Protein AF-A0A9P6VPG1-F1 (afdb_monomer)

Solvent-accessible surface area (backbone atoms only — not comparable to full-atom values): 54410 Å² total; per-residue (Å²): 140,71,101,68,90,83,79,82,86,85,83,84,84,83,91,78,95,65,91,72,73,73,77,74,87,52,68,69,62,53,46,75,64,47,73,60,58,62,69,52,45,74,48,81,33,80,66,54,29,90,25,98,78,44,24,18,42,63,64,66,58,82,74,49,37,55,42,87,52,74,67,57,54,49,52,43,53,61,50,40,71,69,43,84,55,35,38,61,26,37,32,48,60,25,24,61,50,35,36,40,33,69,17,37,79,38,74,44,76,36,82,76,78,77,72,79,60,75,80,53,93,62,62,88,70,70,91,53,55,24,31,28,46,36,32,44,46,77,46,79,33,28,30,41,48,38,41,33,46,42,46,54,77,49,35,77,47,24,66,78,34,70,66,52,32,32,45,54,48,0,32,50,49,41,50,24,53,49,36,57,76,45,69,54,40,36,27,26,29,53,56,80,92,66,74,54,78,68,65,84,77,87,71,62,73,52,53,37,68,78,79,56,72,80,52,36,51,40,69,56,34,33,45,41,30,62,24,26,56,45,39,46,50,42,48,42,27,73,48,51,71,54,66,82,68,74,36,76,57,38,51,50,19,51,52,44,51,52,52,51,49,57,56,37,44,58,28,38,37,40,88,89,79,65,44,80,44,84,68,73,56,32,36,35,41,80,69,92,53,77,45,66,33,38,52,78,92,10,60,40,59,73,36,44,61,92,45,54,48,41,49,18,58,24,42,73,71,70,33,40,45,77,33,29,34,32,35,33,34,40,42,42,35,20,41,31,33,38,47,44,19,54,54,29,43,78,70,67,40,52,70,62,16,54,53,31,38,56,51,17,48,39,24,47,52,17,41,62,71,63,28,47,43,82,40,96,90,56,42,49,22,62,33,39,19,23,26,69,82,76,57,70,38,71,48,50,49,39,40,74,63,18,69,73,38,34,42,79,69,58,66,45,61,69,82,34,66,43,52,48,29,27,46,52,33,44,77,28,66,93,46,4,88,29,27,32,77,42,90,58,36,66,28,25,14,35,80,84,88,30,91,54,32,17,16,51,59,26,32,52,42,50,31,72,63,52,91,48,66,68,59,33,50,52,33,51,52,53,45,56,70,52,21,68,54,14,40,59,45,58,24,31,27,14,72,39,53,89,45,67,43,56,61,50,40,34,52,58,28,53,67,53,69,45,56,56,46,69,59,58,33,65,66,38,57,46,49,52,50,43,61,70,41,42,56,64,63,24,34,77,43,71,68,26,58,80,79,36,49,66,62,31,53,50,50,41,51,50,50,55,51,50,53,47,50,38,19,44,72,53,73,40,77,87,30,43,33,48,48,62,48,40,70,67,49,50,59,75,61,43,40,97,87,57,41,57,53,61,36,52,40,60,40,53,49,53,30,41,66,70,64,46,30,40,50,44,65,60,62,68,73,48,88,67,40,93,83,44,94,82,70,81,76,89,62,78,51,73,66,54,36,48,46,46,51,37,38,78,71,74,74,56,91,77,93,51,92,55,75,75,41,46,26,34,36,45,70,44,48,54,47,38,52,49,43,49,54,58,74,54,61,82,70,76,54,76,67,74,32,44,28,28,50,68,57,46,46,68,78,50,26,46,57,77,26,93,88,44,65,57,33,79,66,40,48,55,54,48,51,50,41,36,34,65,62,65,60,44,34,27,73,81,84,56,42,38,32,57,51,56,95,90,58,74,87,68,85,50,77,64,54,49,52,52,17,52,51,53,50,51,51,51,53,51,55,53,49,44,55,54,37,51,55,47,32,52,53,24,50,51,50,18,51,57,21,51,76,69,69,33,61,70,57,18,53,54,26,40,51,55,23,51,50,38,49,55,50,36,51,54,50,51,54,51,43,54,53,51,51,52,49,50,51,53,56,67,65,38,87,50,75,68,50,34,52,52,49,50,59,55,42,51,54,52,59,48,62,77,41,77,90,60,85,83,80,95,50,76,73,56,54,56,53,52,50,56,57,49,64,71,58,73,53,59,67,57,51,67,72,70,53,94,71,85,79,92,64,65,64,65,63,44,50,54,53,49,51,53,53,55,50,51,53,50,53,51,52,55,51,49,54,49,52,54,49,53,52,50,54,52,52,55,53,52,55,52,48,54,54,52,53,54,50,52,52,53,52,50,58,56,53,72,73,67,76,86,86,90,81,90,82,84,83,91,86,70,72,76,66,55,57,59,56,53,54,59,53,56,59,58,64,67,72,72,70,84,79,82,85,78,90,78,91,132

pLDDT: mean 81.34, std 18.78, range [29.2, 98.94]

Mean predicted aligned error: 19.64 Å

InterPro domains:
  IPR005024 Snf7 family [PF03357] (753-907)
  IPR008313 Metal-independent alpha-mannosidase [PF06824] (85-508)
  IPR008313 Metal-independent alpha-mannosidase [PTHR31047] (26-508)
  IPR008313 Metal-independent alpha-mannosidase [SM01149] (85-513)
  IPR008928 Six-hairpin glycosidase superfamily [SSF48208] (55-511)
  IPR012341 Six-hairpin glycosidase-like superfamily [G3DSA:1.50.10.10] (69-520)

Foldseek 3Di:
DDDDPPPDPPDDDDDDDDPPDDPPPPLVVVCVVWDQLLVQLVDAADDFWPAPLRAGARFTDPSQFQADDPVQVVVLCVQLVPDPHRLLSLLLNRQQCQQRGAFQLDKDQQPDDDPVQPPPPDDPPQLGGIATGGPQGPDQKDFLLLVLLLLLSCLLVLQPTVRNVSRLLNHLSHLLNVLLQQVQAGIWFPDPSSVDDGDAPPWDKDKPPDHDVRTGRGRAGFLVSLLSSLVSVLSNCVNNVDPVSVDPSNVSSVVSNVVLQVLQLDFQADPPPRDGDQRNIFMATPDPDQFQAAPPRRRHDGADHDLLAGFHQHYLLNGGDNAGRFLLSLLSQLLSLQSVLVSVVVVVNNVSSVVSNVSSVSSLSSCVVFQWDQDPPLGTEGFRHGRNPNDTHFAWALGPPTLLCSVVSPSDPLPDSRSVSSLVLHCDVNRHVQQAAEDQATFGHDPSVDRFKHALSRLLSVLVSDPDPVSVVVSSVSQSSLCSNSHGFGIAGNHHSPDGHRSIRSSCSSSPVRSCCVCVPVVVVVVVVCVVCVLVLQDPCVVCVPVPVPVVVVSLVVVLVVVLVCLLACLQDDANFKDWPAVSVQVSVADPVNGGRLCVLVSVLVCVVVVQKAWLVLLVPDPAAPPDPPSDDDRDDPVLSVLVSCVVVVHDDDDRPRHGTMIGRVVLLVQLLVLVCVVCPPPPFQLSFKAWPVRVQVVCQQSSHPVGGGDPSSVVSSLCCCCRHVVQWADDPTMIGGDDDPRDNDDDPLSVVSNLLVVVLVVLVVVLVVLVVLLVVLVVQLLVCLVVVNNVSNLLSLQLSQVSVVVSVLSVVVSVLSVVLSVCCRPQPDPVSNVVSLVVSLVVLVVNVVVDDDDDDSVVSSVVSVVVVVVPCVSVVSVPDSDPPDDDSVVSVVVSVVSNVVVVVVVVVVVVVVVVVVVVVVVVVVVVVVVVVVVVVVVVVVVDDDDDDDDDDDDDPVVVVVVVVVVVVVVVVPDDDDDDDDDD

Radius of gyration: 40.83 Å; Cα contacts (8 Å, |Δi|>4): 1390; chains: 1; bounding box: 102×149×104 Å

Organism: NCBI:txid353542

Sequence (984 aa):
MRLYDLLLSLLWLGPWSTLASTPVDDARQYERACPDYKKYSTFRHQPLSEGPMALPFQRPSIYCRTFSSPLVEQVIEDITGRMENKDLARVFENAFPNTLDTTVRWHVDGTTKHTELKRSVSEAGKWDGAQSFVVTGDINAEWLRDSTNQLLQYQPLAKKDPKIFKLILGAINTQAEYVIESPYCNAFQPPPPSHLAATQNGQEDYVHPAYEPSFVFECKYELDSLAHFLALGNAFYNHTSSLDFLTTRWYKALDTVLQVLDQQSQSTFDAMTGKFQRNSYTFSRRTDQGTETLPLSGVGNPLNYGTGLIRSAFRPSDDSTILGFYIPANAMMAVELKRTAEVLRAAKNVVVAQTLEKRAQAITDGIWNYGVVEHKNYGKVFAYEVDGYGSQILMDDANVPSLLALPILGFVDKTHVVYQQTRKMLLEKSGNPYYLEGRAFHGIGGPHIGLEYAWPMSLLLQAMTSDDDSEIENCLSLVLASARLGLVHESINVNRINDYTRSWFAFRAAFLYILPRVYSSEASLQLTAYRARLPALYSDFVTLRTLNPDGYTANISTWVSGLSSALRSGVLPPNLLILALDESLFQALETKECGRPLSLGTVVSEALSKKKFIGLQEFRDAKESIYGSRWNIRVPSLGEVLSWGLKQLGLGFGGGKLEGKKVVVRANLEEAGKAFESRTKGQRSRTGRIWSLVAFREEFRDLLSPTNELSTVDFEILLRYLQRDRALISWDGETVKLRAKGEVDQITSEDTSIANLKTLISDLSIQTKVLEGRVDELNITARNAVERKNRVAALSALRSKKLAETTLGKRHATLAQLEEVFASIEQAADQVDLVKVMEGSASVLKGLNKEVGGVERVDDVVDGLREEMRKVNEVGDVIAEGGKEGVDEGEVDDELEALEKEERRKAEEVERKEREERESREAEETKKRLDELSEAERIAREKATPEPEKGTGTNAEEAAEKRVEESTMSMKRMSLEPPEKVFA

Secondary structure (DSSP, 8-state):
----SSSSSS-S--------------HHHHHTTPPPHHHHTTS-BSSPPSSTT-PPB-SPPGGG-S---HHHHHHHHHHHHH-S-HHHHHHHHHHTTHHHHHTEEEEEES-S--SGGGGS---TTTT-SEEEEE--BSSSSEEHHHHHHHHHTTGGGTTT-HHHHHHHHHHHHHHHHHHHH-TT-SEEPPPGGG-PPP------EEEES---TTTEEE----HHHHHHHHHHHHHHHHHH---TT--HHHHHHHHHHHHHHHHHT--SB-TTT-PBPPPS-EEEE--S-GGGS-HHHHT-S---SS------SB-TTSPBPSSSEEHHHHHHHHHHHHHHHHHHHHTT-HHHHHHHHHHHHHHHHHIIIIIEEEETTTEEEE-SEE-SSS-EE----SSSS-STTHHHHTSS-TT-HHHHHHHHHHTSTTT-TTEEE-SS-EEE-BTTTBTTEE-HHHHHHHHHT---HHHHHHHHHHHHHH-TTSS--SEEETTEEEEEE-S-BGGGGGTTTHHHHHTTSHHHHHHHHHHHHHHHHHS--TTHHHH-HHHHHHHHHHHHHHHHHHHHTT-SSS-SSEEEESHHHHHHH-BTTTBS-TTHHHHHHHHHHTTSEEEHHHHHH--S-TT-TT----PPPHHHHHHHHHHHTT---S--TTTTEEEEEHHHHHHHHHHHHHHTTT--SSGGGEEEHHHHHHHTTTTT-SSSPPPHHHHHHHHHHHHHTS--EEE-SSEEEEPPTT--S---HHHHHHHHHHHHHHHHHHHHHHHHHHHHHHHHHHHHHHHTT-HHHHHHHHHHHHHHHHHHHHHHHHHHHHHHHHHHHHH--SHHHHHHHHHHHHHHHHHTTTTS-----HHHHHHHHHHHHTTTTHHHHHHH----SS--HHHHHHHHHHHHHHHHHHHHHHHHHHHHHHHHHHHHHHHHHHHHHHHHHHHHHHT--PPP-------SSHHHHHHHHHHHHHHTT-PPPPPPP---

Nearest PDB structures (foldseek):
  2p0v-assembly1_B  TM=9.401E-01  e=1.965E-35  Bacteroides thetaiotaomicron VPI-5482
  3p2c-assembly1_B  TM=9.509E-01  e=6.689E-35  Bacteroides ovatus ATCC 8483
  3on6-assembly1_B  TM=9.450E-01  e=5.094E-35  Bacteroides ovatus ATCC 8483
  3qt9-assembly1_A  TM=9.411E-01  e=6.398E-31  Clostridium perfringens
  6rqk-assembly1_A  TM=9.561E-01  e=1.659E-30  Clostridium perfringens str. 13

Structure (mmCIF, N/CA/C/O backbone):
data_AF-A0A9P6VPG1-F1
#
_entry.id   AF-A0A9P6VPG1-F1
#
loop_
_atom_site.group_PDB
_atom_site.id
_atom_site.type_symbol
_atom_site.label_atom_id
_atom_site.label_alt_id
_atom_site.label_comp_id
_atom_site.label_asym_id
_atom_site.label_entity_id
_atom_site.label_seq_id
_atom_site.pdbx_PDB_ins_code
_atom_site.Cartn_x
_atom_site.Cartn_y
_atom_site.Cartn_z
_atom_site.occupancy
_atom_site.B_iso_or_equiv
_atom_site.auth_seq_id
_atom_site.auth_comp_id
_atom_site.auth_asym_id
_atom_site.auth_atom_id
_atom_site.pdbx_PDB_model_num
ATOM 1 N N . MET A 1 1 ? 64.962 3.089 -22.478 1.00 31.77 1 MET A N 1
ATOM 2 C CA . MET A 1 1 ? 65.256 4.350 -21.756 1.00 31.77 1 MET A CA 1
ATOM 3 C C . MET A 1 1 ? 64.468 5.437 -22.456 1.00 31.77 1 MET A C 1
ATOM 5 O O . MET A 1 1 ? 64.576 5.490 -23.664 1.00 31.77 1 MET A O 1
ATOM 9 N N . ARG A 1 2 ? 63.682 6.311 -21.845 1.00 31.77 2 ARG A N 1
ATOM 10 C CA . ARG A 1 2 ? 63.158 6.520 -20.487 1.00 31.77 2 ARG A CA 1
ATOM 11 C C . ARG A 1 2 ? 62.313 7.796 -20.671 1.00 31.77 2 ARG A C 1
ATOM 13 O O . ARG A 1 2 ? 62.837 8.737 -21.244 1.00 31.77 2 ARG A O 1
ATOM 20 N N . LEU A 1 3 ? 61.060 7.818 -20.217 1.00 31.89 3 LEU A N 1
ATOM 21 C CA . LEU A 1 3 ? 60.563 8.808 -19.246 1.00 31.89 3 LEU A CA 1
ATOM 22 C C . LEU A 1 3 ? 61.177 10.237 -19.302 1.00 31.89 3 LEU A C 1
ATOM 24 O O . LEU A 1 3 ? 61.668 10.713 -18.284 1.00 31.89 3 LEU A O 1
ATOM 28 N N . TYR A 1 4 ? 61.178 10.916 -20.458 1.00 29.67 4 TYR A N 1
ATOM 29 C CA . TYR A 1 4 ? 61.740 12.278 -20.566 1.00 29.67 4 TYR A CA 1
ATOM 30 C C . TYR A 1 4 ? 60.807 13.346 -21.157 1.00 29.67 4 TYR A C 1
ATOM 32 O O . TYR A 1 4 ? 61.058 14.521 -20.919 1.00 29.67 4 TYR A O 1
ATOM 40 N N . ASP A 1 5 ? 59.683 12.984 -21.788 1.00 33.28 5 ASP A N 1
ATOM 41 C CA . ASP A 1 5 ? 58.788 13.980 -22.415 1.00 33.28 5 ASP A CA 1
ATOM 42 C C . ASP A 1 5 ? 57.525 14.334 -21.604 1.00 33.28 5 ASP A C 1
ATOM 44 O O . ASP A 1 5 ? 56.676 15.078 -22.082 1.00 33.28 5 ASP A O 1
ATOM 48 N N . LEU A 1 6 ? 57.392 13.864 -20.354 1.00 30.89 6 LEU A N 1
ATOM 49 C CA . LEU A 1 6 ? 56.223 14.167 -19.501 1.00 30.89 6 LEU A CA 1
ATOM 50 C C . LEU A 1 6 ? 56.536 14.961 -18.219 1.00 30.89 6 LEU A C 1
ATOM 52 O O . LEU A 1 6 ? 55.655 15.158 -17.388 1.00 30.89 6 LEU A O 1
ATOM 56 N N . LEU A 1 7 ? 57.771 15.448 -18.051 1.00 29.66 7 LEU A N 1
ATOM 57 C CA . LEU A 1 7 ? 58.239 16.147 -16.840 1.00 29.66 7 LEU A CA 1
ATOM 58 C C . LEU A 1 7 ? 58.678 17.600 -17.106 1.00 29.66 7 LEU A C 1
ATOM 60 O O . LEU A 1 7 ? 59.651 18.078 -16.529 1.00 29.66 7 LEU A O 1
ATOM 64 N N . LEU A 1 8 ? 57.956 18.320 -17.970 1.00 29.70 8 LEU A N 1
ATOM 65 C CA . LEU A 1 8 ? 58.265 19.719 -18.317 1.00 29.70 8 LEU A CA 1
ATOM 66 C C . LEU A 1 8 ? 57.130 20.725 -18.052 1.00 29.70 8 LEU A C 1
ATOM 68 O O . LEU A 1 8 ? 57.274 21.898 -18.378 1.00 29.70 8 LEU A O 1
ATOM 72 N N . SER A 1 9 ? 56.046 20.320 -17.382 1.00 30.67 9 SER A N 1
ATOM 73 C CA . SER A 1 9 ? 54.942 21.219 -16.990 1.00 30.67 9 SER A CA 1
ATOM 74 C C . SER A 1 9 ? 54.823 21.482 -15.479 1.00 30.67 9 SER A C 1
ATOM 76 O O . SER A 1 9 ? 53.883 22.147 -15.056 1.00 30.67 9 SER A O 1
ATOM 78 N N . LEU A 1 10 ? 55.772 21.018 -14.654 1.00 29.20 10 LEU A N 1
ATOM 79 C CA . LEU A 1 10 ? 55.672 21.068 -13.182 1.00 29.20 10 LEU A CA 1
ATOM 80 C C . LEU A 1 10 ? 56.617 22.049 -12.466 1.00 29.20 10 LEU A C 1
ATOM 82 O O . LEU A 1 10 ? 56.803 21.935 -11.258 1.00 29.20 10 LEU A O 1
ATOM 86 N N . LEU A 1 11 ? 57.216 23.022 -13.155 1.00 29.73 11 LEU A N 1
ATOM 87 C CA . LEU A 1 11 ? 58.147 23.958 -12.509 1.00 29.73 11 LEU A CA 1
ATOM 88 C C . LEU A 1 11 ? 58.043 25.380 -13.059 1.00 29.73 11 LEU A C 1
ATOM 90 O O . LEU A 1 11 ? 58.981 25.858 -13.683 1.00 29.73 11 LEU A O 1
ATOM 94 N N . TRP A 1 12 ? 56.944 26.079 -12.773 1.00 29.39 12 TRP A N 1
ATOM 95 C CA . TRP A 1 12 ? 56.964 27.541 -12.674 1.00 29.39 12 TRP A CA 1
ATOM 96 C C . TRP A 1 12 ? 56.129 28.002 -11.473 1.00 29.39 12 TRP A C 1
ATOM 98 O O . TRP A 1 12 ? 54.934 27.740 -11.399 1.00 29.39 12 TRP A O 1
ATOM 108 N N . LEU A 1 13 ? 56.815 28.747 -10.597 1.00 29.83 13 LEU A N 1
ATOM 109 C CA . LEU A 1 13 ? 56.340 29.590 -9.490 1.00 29.83 13 LEU A CA 1
ATOM 110 C C . LEU A 1 13 ? 56.239 28.939 -8.099 1.00 29.83 13 LEU A C 1
ATOM 112 O O . LEU A 1 13 ? 55.223 28.398 -7.677 1.00 29.83 13 LEU A O 1
ATOM 116 N N . GLY A 1 14 ? 57.353 29.085 -7.372 1.00 30.19 14 GLY A N 1
ATOM 117 C CA . GLY A 1 14 ? 57.434 29.017 -5.916 1.00 30.19 14 GLY A CA 1
ATOM 118 C C . GLY A 1 14 ? 56.926 30.299 -5.216 1.00 30.19 14 GLY A C 1
ATOM 119 O O . GLY A 1 14 ? 56.105 31.026 -5.769 1.00 30.19 14 GLY A O 1
ATOM 120 N N . PRO A 1 15 ? 57.373 30.579 -3.979 1.00 38.47 15 PRO A N 1
ATOM 121 C CA . PRO A 1 15 ? 56.469 30.756 -2.848 1.00 38.47 15 PRO A CA 1
ATOM 122 C C . PRO A 1 15 ? 56.287 32.220 -2.435 1.00 38.47 15 PRO A C 1
ATOM 124 O O . PRO A 1 15 ? 57.266 32.943 -2.273 1.00 38.47 15 PRO A O 1
ATOM 127 N N . TRP A 1 16 ? 55.049 32.611 -2.122 1.00 30.23 16 TRP A N 1
ATOM 128 C CA . TRP A 1 16 ? 54.763 33.722 -1.215 1.00 30.23 16 TRP A CA 1
ATOM 129 C C . TRP A 1 16 ? 53.831 33.255 -0.104 1.00 30.23 16 TRP A C 1
ATOM 131 O O . TRP A 1 16 ? 52.661 32.939 -0.306 1.00 30.23 16 TRP A O 1
ATOM 141 N N . SER A 1 17 ? 54.404 33.230 1.094 1.00 36.56 17 SER A N 1
ATOM 142 C CA . SER A 1 17 ? 53.721 33.220 2.374 1.00 36.56 17 SER A CA 1
ATOM 143 C C . SER A 1 17 ? 52.762 34.408 2.459 1.00 36.56 17 SER A C 1
ATOM 145 O O . SER A 1 17 ? 53.172 35.536 2.730 1.00 36.56 17 SER A O 1
ATOM 147 N N . THR A 1 18 ? 51.480 34.141 2.261 1.00 31.64 18 THR A N 1
ATOM 148 C CA . THR A 1 18 ? 50.407 34.926 2.866 1.00 31.64 18 THR A CA 1
ATOM 149 C C . THR A 1 18 ? 49.774 34.038 3.924 1.00 31.64 18 THR A C 1
ATOM 151 O O . THR A 1 18 ? 49.606 32.837 3.709 1.00 31.64 18 THR A O 1
ATOM 154 N N . LEU A 1 19 ? 49.514 34.603 5.104 1.00 39.88 19 LEU A N 1
ATOM 155 C CA . LEU A 1 19 ? 48.727 33.956 6.145 1.00 39.88 19 LEU A CA 1
ATOM 156 C C . LEU A 1 19 ? 47.341 33.633 5.568 1.00 39.88 19 LEU A C 1
ATOM 158 O O . LEU A 1 19 ? 46.420 34.438 5.666 1.00 39.88 19 LEU A O 1
ATOM 162 N N . ALA A 1 20 ? 47.186 32.460 4.965 1.00 33.03 20 ALA A N 1
ATOM 163 C CA . ALA A 1 20 ? 45.887 31.840 4.828 1.00 33.03 20 ALA A CA 1
ATOM 164 C C . ALA A 1 20 ? 45.566 31.283 6.212 1.00 33.03 20 ALA A C 1
ATOM 166 O O . ALA A 1 20 ? 46.110 30.261 6.632 1.00 33.03 20 ALA A O 1
ATOM 167 N N . SER A 1 21 ? 44.744 32.022 6.954 1.00 31.88 21 SER A N 1
ATOM 168 C CA . SER A 1 21 ? 44.010 31.486 8.092 1.00 31.88 21 SER A CA 1
ATOM 169 C C . SER A 1 21 ? 43.520 30.088 7.725 1.00 31.88 21 SER A C 1
ATOM 171 O O . SER A 1 21 ? 42.807 29.936 6.731 1.00 31.88 21 SER A O 1
ATOM 173 N N . THR A 1 22 ? 43.903 29.078 8.504 1.00 33.38 22 THR A N 1
ATOM 174 C CA . THR A 1 22 ? 43.200 27.793 8.505 1.00 33.38 22 THR A CA 1
ATOM 175 C C . THR A 1 22 ? 41.707 28.104 8.531 1.00 33.38 22 THR A C 1
ATOM 177 O O . THR A 1 22 ? 41.314 28.886 9.408 1.00 33.38 22 THR A O 1
ATOM 180 N N . PRO A 1 23 ? 40.882 27.594 7.594 1.00 39.28 23 PRO A N 1
ATOM 181 C CA . PRO A 1 23 ? 39.452 27.766 7.727 1.00 39.28 23 PRO A CA 1
ATOM 182 C C . PRO A 1 23 ? 39.107 27.132 9.064 1.00 39.28 23 PRO A C 1
ATOM 184 O O . PRO A 1 23 ? 39.347 25.946 9.287 1.00 39.28 23 PRO A O 1
ATOM 187 N N . VAL A 1 24 ? 38.667 27.970 9.994 1.00 39.78 24 VAL A N 1
ATOM 188 C CA . VAL A 1 24 ? 38.000 27.509 11.195 1.00 39.78 24 VAL A CA 1
ATOM 189 C C . VAL A 1 24 ? 36.863 26.637 10.681 1.00 39.78 24 VAL A C 1
ATOM 191 O O . VAL A 1 24 ? 36.048 27.105 9.887 1.00 39.78 24 VAL A O 1
ATOM 194 N N . ASP A 1 25 ? 36.898 25.362 11.050 1.00 49.59 25 ASP A N 1
ATOM 195 C CA . ASP A 1 25 ? 35.888 24.352 10.759 1.00 49.59 25 ASP A CA 1
ATOM 196 C C . ASP A 1 25 ? 34.599 24.743 11.496 1.00 49.59 25 ASP A C 1
ATOM 198 O O . ASP A 1 25 ? 34.271 24.244 12.570 1.00 49.59 25 ASP A O 1
ATOM 202 N N . ASP A 1 26 ? 33.935 25.783 10.996 1.00 52.12 26 ASP A N 1
ATOM 203 C CA . ASP A 1 26 ? 32.697 26.283 11.558 1.00 52.12 26 ASP A CA 1
ATOM 204 C C . ASP A 1 26 ? 31.573 25.507 10.880 1.00 52.12 26 ASP A C 1
ATOM 206 O O . ASP A 1 26 ? 31.095 25.878 9.808 1.00 52.12 26 ASP A O 1
ATOM 210 N N . ALA A 1 27 ? 31.153 24.398 11.495 1.00 54.53 27 ALA A N 1
ATOM 211 C CA . ALA A 1 27 ? 30.011 23.593 11.052 1.00 54.53 27 ALA A CA 1
ATOM 212 C C . ALA A 1 27 ? 28.769 24.458 10.723 1.00 54.53 27 ALA A C 1
ATOM 214 O O . ALA A 1 27 ? 27.985 24.119 9.838 1.00 54.53 27 ALA A O 1
ATOM 215 N N . ARG A 1 28 ? 28.647 25.638 11.354 1.00 56.53 28 ARG A N 1
ATOM 216 C CA . ARG A 1 28 ? 27.597 26.636 11.096 1.00 56.53 28 ARG A CA 1
ATOM 217 C C . ARG A 1 28 ? 27.672 27.305 9.718 1.00 56.53 28 ARG A C 1
ATOM 219 O O . ARG A 1 28 ? 26.643 27.767 9.228 1.00 56.53 28 ARG A O 1
ATOM 226 N N . GLN A 1 29 ? 28.847 27.405 9.088 1.00 57.69 29 GLN A N 1
ATOM 227 C CA . GLN A 1 29 ? 28.956 27.906 7.710 1.00 57.69 29 GLN A CA 1
ATOM 228 C C . GLN A 1 29 ? 28.399 26.896 6.703 1.00 57.69 29 GLN A C 1
ATOM 230 O O . GLN A 1 29 ? 27.713 27.302 5.766 1.00 57.69 29 GLN A O 1
ATOM 235 N N . TYR A 1 30 ? 28.638 25.599 6.918 1.00 62.50 30 TYR A N 1
ATOM 236 C CA . TYR A 1 30 ? 28.112 24.537 6.056 1.00 62.50 30 TYR A CA 1
ATOM 237 C C . TYR A 1 30 ? 26.599 24.356 6.214 1.00 62.50 30 TYR A C 1
ATOM 239 O O . TYR A 1 30 ? 25.911 24.184 5.213 1.00 62.50 30 TYR A O 1
ATOM 247 N N . GLU A 1 31 ? 26.066 24.497 7.431 1.00 60.53 31 GLU A N 1
ATOM 248 C CA . GLU A 1 31 ? 24.622 24.428 7.703 1.00 60.53 31 GLU A CA 1
ATOM 249 C C . GLU A 1 31 ? 23.830 25.507 6.934 1.00 60.53 31 GLU A C 1
ATOM 251 O O . GLU A 1 31 ? 22.770 25.238 6.373 1.00 60.53 31 GLU A O 1
ATOM 256 N N . ARG A 1 32 ? 24.387 26.721 6.802 1.00 66.88 32 ARG A N 1
ATOM 257 C CA . ARG A 1 32 ? 23.793 27.810 5.997 1.00 66.88 32 ARG A CA 1
ATOM 258 C C . ARG A 1 32 ? 23.869 27.580 4.486 1.00 66.88 32 ARG A C 1
ATOM 260 O O . ARG A 1 32 ? 23.161 28.253 3.742 1.00 66.88 32 ARG A O 1
ATOM 267 N N . ALA A 1 33 ? 24.738 26.677 4.039 1.00 78.44 33 ALA A N 1
ATOM 268 C CA . ALA A 1 33 ? 24.918 26.322 2.634 1.00 78.44 33 ALA A CA 1
ATOM 269 C C . ALA A 1 33 ? 24.117 25.070 2.231 1.00 78.44 33 ALA A C 1
ATOM 271 O O . ALA A 1 33 ? 24.178 24.656 1.071 1.00 78.44 33 ALA A O 1
ATOM 272 N N . CYS A 1 34 ? 23.371 24.464 3.162 1.00 85.25 34 CYS A N 1
ATOM 273 C CA . CYS A 1 34 ? 22.560 23.290 2.879 1.00 85.25 34 CYS A CA 1
ATOM 274 C C . CYS A 1 34 ? 21.429 23.623 1.896 1.00 85.25 34 CYS A C 1
ATOM 276 O O . CYS A 1 34 ? 20.660 24.557 2.135 1.00 85.25 34 CYS A O 1
ATOM 278 N N . PRO A 1 35 ? 21.313 22.884 0.777 1.00 85.00 35 PRO A N 1
ATOM 279 C CA . PRO A 1 35 ? 20.260 23.130 -0.192 1.00 85.00 35 PRO A CA 1
ATOM 280 C C . PRO A 1 35 ? 18.896 22.763 0.394 1.00 85.00 35 PRO A C 1
ATOM 282 O O . PRO A 1 35 ? 18.768 21.818 1.173 1.00 85.00 35 PRO A O 1
ATOM 285 N N . ASP A 1 36 ? 17.862 23.477 -0.045 1.00 86.56 36 ASP A N 1
ATOM 286 C CA . ASP A 1 36 ? 16.483 23.063 0.194 1.00 86.56 36 ASP A CA 1
ATOM 287 C C . ASP A 1 36 ? 16.254 21.658 -0.385 1.00 86.56 36 ASP A C 1
ATOM 289 O O . ASP A 1 36 ? 16.466 21.426 -1.580 1.00 86.56 36 ASP A O 1
ATOM 293 N N . TYR A 1 37 ? 15.847 20.712 0.466 1.00 88.81 37 TYR A N 1
ATOM 294 C CA . TYR A 1 37 ? 15.795 19.307 0.069 1.00 88.81 37 TYR A CA 1
ATOM 295 C C . TYR A 1 37 ? 14.664 19.013 -0.925 1.00 88.81 37 TYR A C 1
ATOM 297 O O . TYR A 1 37 ? 14.821 18.154 -1.795 1.00 88.81 37 TYR A O 1
ATOM 305 N N . LYS A 1 38 ? 13.564 19.781 -0.883 1.00 86.06 38 LYS A N 1
ATOM 306 C CA . LYS A 1 38 ? 12.488 19.683 -1.879 1.00 86.06 38 LYS A CA 1
ATOM 307 C C . LYS A 1 38 ? 13.056 19.908 -3.274 1.00 86.06 38 LYS A C 1
ATOM 309 O O . LYS A 1 38 ? 12.887 19.053 -4.139 1.00 86.06 38 LYS A O 1
ATOM 314 N N . LYS A 1 39 ? 13.820 20.984 -3.468 1.00 87.75 39 LYS A N 1
ATOM 315 C CA . LYS A 1 39 ? 14.537 21.231 -4.723 1.00 87.75 39 LYS A CA 1
ATOM 316 C C . LYS A 1 39 ? 15.672 20.232 -4.963 1.00 87.75 39 LYS A C 1
ATOM 318 O O . LYS A 1 39 ? 15.873 19.823 -6.096 1.00 87.75 39 LYS A O 1
ATOM 323 N N . TYR A 1 40 ? 16.423 19.830 -3.939 1.00 89.50 40 TYR A N 1
ATOM 324 C CA . TYR A 1 40 ? 17.529 18.873 -4.089 1.00 89.50 40 TYR A CA 1
ATOM 325 C C . TYR A 1 40 ? 17.058 17.531 -4.672 1.00 89.50 40 TYR A C 1
ATOM 327 O O . TYR A 1 40 ? 17.666 17.031 -5.618 1.00 89.50 40 TYR A O 1
ATOM 335 N N . SER A 1 41 ? 15.943 17.001 -4.160 1.00 89.81 41 SER A N 1
ATOM 336 C CA . SER A 1 41 ? 15.379 15.695 -4.531 1.00 89.81 41 SER A CA 1
ATOM 337 C C . SER A 1 41 ? 14.932 15.582 -5.994 1.00 89.81 41 SER A C 1
ATOM 339 O O . SER A 1 41 ? 14.762 14.474 -6.497 1.00 89.81 41 SER A O 1
ATOM 341 N N . THR A 1 42 ? 14.748 16.702 -6.706 1.00 88.94 42 THR A N 1
ATOM 342 C CA . THR A 1 42 ? 14.318 16.701 -8.116 1.00 88.94 42 THR A CA 1
ATOM 343 C C . THR A 1 42 ? 15.472 16.534 -9.106 1.00 88.94 42 THR A C 1
ATOM 345 O O . THR A 1 42 ? 15.237 16.460 -10.310 1.00 88.94 42 THR A O 1
ATOM 348 N N . PHE A 1 43 ? 16.723 16.511 -8.636 1.00 89.44 43 PHE A N 1
ATOM 349 C CA . PHE A 1 43 ? 17.913 16.398 -9.484 1.00 89.44 43 PHE A CA 1
ATOM 350 C C . PHE A 1 43 ? 18.646 15.076 -9.259 1.00 89.44 43 PHE A C 1
ATOM 352 O O . PHE A 1 43 ? 18.529 14.449 -8.211 1.00 89.44 43 PHE A O 1
ATOM 359 N N . ARG A 1 44 ? 19.425 14.648 -10.258 1.00 93.31 44 ARG A N 1
ATOM 360 C CA . ARG A 1 44 ? 20.319 13.488 -10.146 1.00 93.31 44 ARG A CA 1
ATOM 361 C C . ARG A 1 44 ? 21.664 13.935 -9.576 1.00 93.31 44 ARG A C 1
ATOM 363 O O . ARG A 1 44 ? 22.306 14.796 -10.176 1.00 93.31 44 ARG A O 1
ATOM 370 N N . HIS A 1 45 ? 22.120 13.304 -8.496 1.00 92.81 45 HIS A N 1
ATOM 371 C CA . HIS A 1 45 ? 23.429 13.570 -7.891 1.00 92.81 45 HIS A CA 1
ATOM 372 C C . HIS A 1 45 ? 24.357 12.358 -7.974 1.00 92.81 45 HIS A C 1
ATOM 374 O O . HIS A 1 45 ? 23.920 11.206 -7.991 1.00 92.81 45 HIS A O 1
ATOM 380 N N . GLN A 1 46 ? 25.656 12.642 -8.041 1.00 92.50 46 GLN A N 1
ATOM 381 C CA . GLN A 1 46 ? 26.718 11.641 -7.966 1.00 92.50 46 GLN A CA 1
ATOM 382 C C . GLN A 1 46 ? 27.007 11.270 -6.497 1.00 92.50 46 GLN A C 1
ATOM 384 O O . GLN A 1 46 ? 26.799 12.109 -5.618 1.00 92.50 46 GLN A O 1
ATOM 389 N N . PRO A 1 47 ? 27.549 10.069 -6.225 1.00 94.75 47 PRO A N 1
ATOM 390 C CA . PRO A 1 47 ? 27.833 8.997 -7.183 1.00 94.75 47 PRO A CA 1
ATOM 391 C C . PRO A 1 47 ? 26.562 8.253 -7.623 1.00 94.75 47 PRO A C 1
ATOM 393 O O . PRO A 1 47 ? 25.670 8.003 -6.815 1.00 94.75 47 PRO A O 1
ATOM 396 N N . LEU A 1 48 ? 26.482 7.860 -8.897 1.00 95.38 48 LEU A N 1
ATOM 397 C CA . LEU A 1 48 ? 25.420 6.953 -9.357 1.00 95.38 48 LEU A CA 1
ATOM 398 C C . LEU A 1 48 ? 25.626 5.539 -8.781 1.00 95.38 48 LEU A C 1
ATOM 400 O O . LEU A 1 48 ? 26.718 5.187 -8.333 1.00 95.38 48 LEU A O 1
ATOM 404 N N . SER A 1 49 ? 24.573 4.725 -8.726 1.00 95.00 49 SER A N 1
ATOM 405 C CA . SER A 1 49 ? 24.698 3.286 -8.461 1.00 95.00 49 SER A CA 1
ATOM 406 C C . SER A 1 49 ? 25.427 2.568 -9.600 1.00 95.00 49 SER A C 1
ATOM 408 O O . SER A 1 49 ? 25.426 3.014 -10.746 1.00 95.00 49 SER A O 1
ATOM 410 N N . GLU A 1 50 ? 26.016 1.417 -9.282 1.00 93.12 50 GLU A N 1
ATOM 411 C CA . GLU A 1 50 ? 26.712 0.549 -10.246 1.00 93.12 50 GLU A CA 1
ATOM 412 C C . GLU A 1 50 ? 25.763 -0.412 -10.990 1.00 93.12 50 GLU A C 1
ATOM 414 O O . GLU A 1 50 ? 26.211 -1.295 -11.719 1.00 93.12 50 GLU A O 1
ATOM 419 N N . GLY A 1 51 ? 24.449 -0.277 -10.786 1.00 90.50 51 GLY A N 1
ATOM 420 C CA . GLY A 1 51 ? 23.438 -1.068 -11.482 1.00 90.50 51 GLY A CA 1
ATOM 421 C C . GLY A 1 51 ? 23.076 -0.496 -12.861 1.00 90.50 51 GLY A C 1
ATOM 422 O O . GLY A 1 51 ? 23.456 0.630 -13.193 1.00 90.50 51 GLY A O 1
ATOM 423 N N . PRO A 1 52 ? 22.338 -1.260 -13.688 1.00 92.31 52 PRO A N 1
ATOM 424 C CA . PRO A 1 52 ? 21.980 -0.863 -15.052 1.00 92.31 52 PRO A CA 1
ATOM 425 C C . PRO A 1 52 ? 21.167 0.438 -15.144 1.00 92.31 52 PRO A C 1
ATOM 427 O O . PRO A 1 52 ? 21.215 1.109 -16.174 1.00 92.31 52 PRO A O 1
ATOM 430 N N . MET A 1 53 ? 20.426 0.817 -14.098 1.00 91.50 53 MET A N 1
ATOM 431 C CA . MET A 1 53 ? 19.649 2.061 -14.073 1.00 91.50 53 MET A CA 1
ATOM 432 C C . MET A 1 53 ? 20.483 3.288 -13.681 1.00 91.50 53 MET A C 1
ATOM 434 O O . MET A 1 53 ? 20.048 4.417 -13.933 1.00 91.50 53 MET A O 1
ATOM 438 N N . ALA A 1 54 ? 21.664 3.088 -13.082 1.00 94.75 54 ALA A N 1
ATOM 439 C CA . ALA A 1 54 ? 22.549 4.147 -12.600 1.00 94.75 54 ALA A CA 1
ATOM 440 C C . ALA A 1 54 ? 21.786 5.213 -11.783 1.00 94.75 54 ALA A C 1
ATOM 442 O O . ALA A 1 54 ? 21.816 6.416 -12.079 1.00 94.75 54 ALA A O 1
ATOM 443 N N . LEU A 1 55 ? 21.027 4.760 -10.785 1.00 94.00 55 LEU A N 1
ATOM 444 C CA . LEU A 1 55 ? 20.225 5.603 -9.907 1.00 94.00 55 LEU A CA 1
ATOM 445 C C . LEU A 1 55 ? 21.102 6.594 -9.124 1.00 94.00 55 LEU A C 1
ATOM 447 O O . LEU A 1 55 ? 22.181 6.231 -8.649 1.00 94.00 55 LEU A O 1
ATOM 451 N N . PRO A 1 56 ? 20.662 7.854 -8.987 1.00 95.31 56 PRO A N 1
ATOM 452 C CA . PRO A 1 56 ? 21.434 8.878 -8.297 1.00 95.31 56 PRO A CA 1
ATOM 453 C C . PRO A 1 56 ? 21.473 8.668 -6.782 1.00 95.31 56 PRO A C 1
ATOM 455 O O . PRO A 1 56 ? 20.571 8.075 -6.183 1.00 95.31 56 PRO A O 1
ATOM 458 N N . PHE A 1 57 ? 22.505 9.225 -6.158 1.00 94.88 57 PHE A N 1
ATOM 459 C CA . PHE A 1 57 ? 22.548 9.409 -4.713 1.00 94.88 57 PHE A CA 1
ATOM 460 C C . PHE A 1 57 ? 21.613 10.549 -4.305 1.00 94.88 57 PHE A C 1
ATOM 462 O O . PHE A 1 57 ? 21.570 11.575 -4.979 1.00 94.88 57 PHE A O 1
ATOM 469 N N . GLN A 1 58 ? 20.848 10.374 -3.228 1.00 93.69 58 GLN A N 1
ATOM 470 C CA . GLN A 1 58 ? 19.854 11.364 -2.788 1.00 93.69 58 GLN A CA 1
ATOM 471 C C . GLN A 1 58 ? 19.954 11.727 -1.313 1.00 93.69 58 GLN A C 1
ATOM 473 O O . GLN A 1 58 ? 19.155 12.525 -0.825 1.00 93.69 58 GLN A O 1
ATOM 478 N N . ARG A 1 59 ? 20.923 11.192 -0.572 1.00 93.75 59 ARG A N 1
ATOM 479 C CA . ARG A 1 59 ? 21.111 11.628 0.812 1.00 93.75 59 ARG A CA 1
ATOM 480 C C . ARG A 1 59 ? 21.783 13.006 0.833 1.00 93.75 59 ARG A C 1
ATOM 482 O O . ARG A 1 59 ? 22.722 13.228 0.064 1.00 93.75 59 ARG A O 1
ATOM 489 N N . PRO A 1 60 ? 21.368 13.923 1.723 1.00 92.44 60 PRO A N 1
ATOM 490 C CA . PRO A 1 60 ? 22.103 15.157 1.952 1.00 92.44 60 PRO A CA 1
ATOM 491 C C . PRO A 1 60 ? 23.560 14.882 2.343 1.00 92.44 60 PRO A C 1
ATOM 493 O O . PRO A 1 60 ? 23.898 13.828 2.902 1.00 92.44 60 PRO A O 1
ATOM 496 N N . SER A 1 61 ? 24.413 15.887 2.120 1.00 90.81 61 SER A N 1
ATOM 497 C CA . SER A 1 61 ? 25.745 15.930 2.729 1.00 90.81 61 SER A CA 1
ATOM 498 C C . SER A 1 61 ? 25.645 15.662 4.230 1.00 90.81 61 SER A C 1
ATOM 500 O O . SER A 1 61 ? 24.677 16.076 4.865 1.00 90.81 61 SER A O 1
ATOM 502 N N . ILE A 1 62 ? 26.656 15.012 4.809 1.00 90.44 62 ILE A N 1
ATOM 503 C CA . ILE A 1 62 ? 26.683 14.666 6.238 1.00 90.44 62 ILE A CA 1
ATOM 504 C C . ILE A 1 62 ? 26.437 15.878 7.153 1.00 90.44 62 ILE A C 1
ATOM 506 O O . ILE A 1 62 ? 25.835 15.723 8.208 1.00 90.44 62 ILE A O 1
ATOM 510 N N . TYR A 1 63 ? 26.835 17.080 6.721 1.00 89.12 63 TYR A N 1
ATOM 511 C CA . TYR A 1 63 ? 26.649 18.338 7.456 1.00 89.12 63 TYR A CA 1
ATOM 512 C C . TYR A 1 63 ? 25.229 18.918 7.356 1.00 89.12 63 TYR A C 1
ATOM 514 O O . TYR A 1 63 ? 24.898 19.841 8.089 1.00 89.12 63 TYR A O 1
ATOM 522 N N . CYS A 1 64 ? 24.406 18.394 6.446 1.00 90.75 64 CYS A N 1
ATOM 523 C CA . CYS A 1 64 ? 23.030 18.828 6.198 1.00 90.75 64 CYS A CA 1
ATOM 524 C C . CYS A 1 64 ? 21.984 17.827 6.697 1.00 90.75 64 CYS A C 1
ATOM 526 O O . CYS A 1 64 ? 20.790 18.059 6.513 1.00 90.75 64 CYS A O 1
ATOM 528 N N . ARG A 1 65 ? 22.415 16.705 7.287 1.00 92.69 65 ARG A N 1
ATOM 529 C CA . ARG A 1 65 ? 21.512 15.700 7.853 1.00 92.69 65 ARG A CA 1
ATOM 530 C C . ARG A 1 65 ? 20.942 16.218 9.167 1.00 92.69 65 ARG A C 1
ATOM 532 O O . ARG A 1 65 ? 21.698 16.595 10.059 1.00 92.69 65 ARG A O 1
ATOM 539 N N . THR A 1 66 ? 19.620 16.212 9.297 1.00 92.06 66 THR A N 1
ATOM 540 C CA . THR A 1 66 ? 18.937 16.785 10.467 1.00 92.06 66 THR A CA 1
ATOM 541 C C . THR A 1 66 ? 19.047 15.927 11.730 1.00 92.06 66 THR A C 1
ATOM 543 O O . THR A 1 66 ? 18.977 16.435 12.847 1.00 92.06 66 THR A O 1
ATOM 546 N N . PHE A 1 67 ? 19.269 14.624 11.570 1.00 94.81 67 PHE A N 1
ATOM 547 C CA . PHE A 1 67 ? 19.500 13.675 12.647 1.00 94.81 67 PHE A CA 1
ATOM 548 C C . PHE A 1 67 ? 20.404 12.545 12.145 1.00 94.81 67 PHE A C 1
ATOM 550 O O . PHE A 1 67 ? 20.279 12.093 11.012 1.00 94.81 67 PHE A O 1
ATOM 557 N N . SER A 1 68 ? 21.309 12.051 12.993 1.00 91.69 68 SER A N 1
ATOM 558 C CA . SER A 1 68 ? 22.249 10.984 12.623 1.00 91.69 68 SER A CA 1
ATOM 559 C C . SER A 1 68 ? 22.344 9.913 13.707 1.00 91.69 68 SER A C 1
ATOM 561 O O . SER A 1 68 ? 22.501 10.238 14.891 1.00 91.69 68 SER A O 1
ATOM 563 N N . SER A 1 69 ? 22.351 8.648 13.292 1.00 93.19 69 SER A N 1
ATOM 564 C CA . SER A 1 69 ? 22.562 7.483 14.153 1.00 93.19 69 SER A CA 1
ATOM 565 C C . SER A 1 69 ? 23.674 6.604 13.564 1.00 93.19 69 SER A C 1
ATOM 567 O O . SER A 1 69 ? 23.535 6.142 12.433 1.00 93.19 69 SER A O 1
ATOM 569 N N . PRO A 1 70 ? 24.759 6.323 14.315 1.00 91.69 70 PRO A N 1
ATOM 570 C CA . PRO A 1 70 ? 25.796 5.395 13.860 1.00 91.69 70 PRO A CA 1
ATOM 571 C C . PRO A 1 70 ? 25.256 3.990 13.575 1.00 91.69 70 PRO A C 1
ATOM 573 O O . PRO A 1 70 ? 25.716 3.330 12.650 1.00 91.69 70 PRO A O 1
ATOM 576 N N . LEU A 1 71 ? 24.259 3.538 14.346 1.00 89.06 71 LEU A N 1
ATOM 577 C CA . LEU A 1 71 ? 23.646 2.229 14.138 1.00 89.06 71 LEU A CA 1
ATOM 578 C C . LEU A 1 71 ? 22.830 2.188 12.840 1.00 89.06 71 LEU A C 1
ATOM 580 O O . LEU A 1 71 ? 22.822 1.165 12.165 1.00 89.06 71 LEU A O 1
ATOM 584 N N . VAL A 1 72 ? 22.175 3.291 12.467 1.00 89.94 72 VAL A N 1
ATOM 585 C CA . VAL A 1 72 ? 21.482 3.400 11.175 1.00 89.94 72 VAL A CA 1
ATOM 586 C C . VAL A 1 72 ? 22.473 3.325 10.014 1.00 89.94 72 VAL A C 1
ATOM 588 O O . VAL A 1 72 ? 22.222 2.569 9.082 1.00 89.94 72 VAL A O 1
ATOM 591 N N . GLU A 1 73 ? 23.616 4.019 10.082 1.00 92.56 73 GLU A N 1
ATOM 592 C CA . GLU A 1 73 ? 24.659 3.905 9.045 1.00 92.56 73 GLU A CA 1
ATOM 593 C C . GLU A 1 73 ? 25.192 2.468 8.935 1.00 92.56 73 GLU A C 1
ATOM 595 O O . GLU A 1 73 ? 25.298 1.937 7.833 1.00 92.56 73 GLU A O 1
ATOM 600 N N . GLN A 1 74 ? 25.419 1.792 10.067 1.00 89.12 74 GLN A N 1
ATOM 601 C CA . GLN A 1 74 ? 25.837 0.388 10.070 1.00 89.12 74 GLN A CA 1
ATOM 602 C C . GLN A 1 74 ? 24.791 -0.529 9.416 1.00 89.12 74 GLN A C 1
ATOM 604 O O . GLN A 1 74 ? 25.136 -1.407 8.631 1.00 89.12 74 GLN A O 1
ATOM 609 N N . VAL A 1 75 ? 23.502 -0.325 9.706 1.00 86.88 75 VAL A N 1
ATOM 610 C CA . VAL A 1 75 ? 22.412 -1.094 9.081 1.00 86.88 75 VAL A CA 1
ATOM 611 C C . VAL A 1 75 ? 22.376 -0.870 7.567 1.00 86.88 75 VAL A C 1
ATOM 613 O O . VAL A 1 75 ? 22.130 -1.818 6.817 1.00 86.88 75 VAL A O 1
ATOM 616 N N . ILE A 1 76 ? 22.639 0.359 7.113 1.00 87.94 76 ILE A N 1
ATOM 617 C CA . ILE A 1 76 ? 22.732 0.688 5.687 1.00 87.94 76 ILE A CA 1
ATOM 618 C C . ILE A 1 76 ? 23.877 -0.081 5.038 1.00 87.94 76 ILE A C 1
ATOM 620 O O . ILE A 1 76 ? 23.641 -0.777 4.051 1.00 87.94 76 ILE A O 1
ATOM 624 N N . GLU A 1 77 ? 25.081 -0.009 5.600 1.00 88.94 77 GLU A N 1
ATOM 625 C CA . GLU A 1 77 ? 26.253 -0.735 5.098 1.00 88.94 77 GLU A CA 1
ATOM 626 C C . GLU A 1 77 ? 26.004 -2.254 5.061 1.00 88.94 77 GLU A C 1
ATOM 628 O O . GLU A 1 77 ? 26.214 -2.897 4.028 1.00 88.94 77 GLU A O 1
ATOM 633 N N . ASP A 1 78 ? 25.461 -2.823 6.141 1.00 83.56 78 ASP A N 1
ATOM 634 C CA . ASP A 1 78 ? 25.202 -4.260 6.269 1.00 83.56 78 ASP A CA 1
ATOM 635 C C . ASP A 1 78 ? 24.161 -4.771 5.261 1.00 83.56 78 ASP A C 1
ATOM 637 O O . ASP A 1 78 ? 24.262 -5.899 4.767 1.00 83.56 78 ASP A O 1
ATOM 641 N N . ILE A 1 79 ? 23.101 -4.004 4.987 1.00 81.75 79 ILE A N 1
ATOM 642 C CA . ILE A 1 79 ? 22.038 -4.432 4.067 1.00 81.75 79 ILE A CA 1
ATOM 643 C C . ILE A 1 79 ? 22.444 -4.188 2.616 1.00 81.75 79 ILE A C 1
ATOM 645 O O . ILE A 1 79 ? 22.380 -5.115 1.806 1.00 81.75 79 ILE A O 1
ATOM 649 N N . THR A 1 80 ? 22.911 -2.986 2.285 1.00 85.12 80 THR A N 1
ATOM 650 C CA . THR A 1 80 ? 23.311 -2.644 0.910 1.00 85.12 80 THR A CA 1
ATOM 651 C C . THR A 1 80 ? 24.511 -3.471 0.441 1.00 85.12 80 THR A C 1
ATOM 653 O O . THR A 1 80 ? 24.555 -3.887 -0.719 1.00 85.12 80 THR A O 1
ATOM 656 N N . GLY A 1 81 ? 25.430 -3.823 1.349 1.00 84.00 81 GLY A N 1
ATOM 657 C CA . GLY A 1 81 ? 26.554 -4.718 1.069 1.00 84.00 81 GLY A CA 1
ATOM 658 C C . GLY A 1 81 ? 26.138 -6.144 0.687 1.00 84.00 81 GLY A C 1
ATOM 659 O O . GLY A 1 81 ? 26.837 -6.796 -0.088 1.00 84.00 81 GLY A O 1
ATOM 660 N N . ARG A 1 82 ? 24.982 -6.623 1.173 1.00 83.12 82 ARG A N 1
ATOM 661 C CA . ARG A 1 82 ? 24.431 -7.959 0.867 1.00 83.12 82 ARG A CA 1
ATOM 662 C C . ARG A 1 82 ? 23.538 -7.995 -0.374 1.00 83.12 82 ARG A C 1
ATOM 664 O O . ARG A 1 82 ? 23.243 -9.081 -0.867 1.00 83.12 82 ARG A O 1
ATOM 671 N N . MET A 1 83 ? 23.097 -6.844 -0.874 1.00 80.69 83 MET A N 1
ATOM 672 C CA . MET A 1 83 ? 22.223 -6.765 -2.043 1.00 80.69 83 MET A CA 1
ATOM 673 C C . MET A 1 83 ? 23.013 -6.945 -3.344 1.00 80.69 83 MET A C 1
ATOM 675 O O . MET A 1 83 ? 23.961 -6.205 -3.634 1.00 80.69 83 MET A O 1
ATOM 679 N N . GLU A 1 84 ? 22.594 -7.923 -4.149 1.00 85.00 84 GLU A N 1
ATOM 680 C CA . GLU A 1 84 ? 23.148 -8.160 -5.488 1.00 85.00 84 GLU A CA 1
ATOM 681 C C . GLU A 1 84 ? 22.691 -7.075 -6.473 1.00 85.00 84 GLU A C 1
ATOM 683 O O . GLU A 1 84 ? 23.510 -6.525 -7.209 1.00 85.00 84 GLU A O 1
ATOM 688 N N . ASN A 1 85 ? 21.411 -6.686 -6.428 1.00 84.00 85 ASN A N 1
ATOM 689 C CA . ASN A 1 85 ? 20.891 -5.580 -7.228 1.00 84.00 85 ASN A CA 1
ATOM 690 C C . ASN A 1 85 ? 21.350 -4.230 -6.648 1.00 84.00 85 ASN A C 1
ATOM 692 O O . ASN A 1 85 ? 20.823 -3.751 -5.641 1.00 84.00 85 ASN A O 1
ATOM 696 N N . LYS A 1 86 ? 22.330 -3.606 -7.310 1.00 91.69 86 LYS A N 1
ATOM 697 C CA . LYS A 1 86 ? 22.937 -2.338 -6.877 1.00 91.69 86 LYS A CA 1
ATOM 698 C C . LYS A 1 86 ? 22.033 -1.117 -7.043 1.00 91.69 86 LYS A C 1
ATOM 700 O O . LYS A 1 86 ? 22.205 -0.149 -6.307 1.00 91.69 86 LYS A O 1
ATOM 705 N N . ASP A 1 87 ? 21.053 -1.159 -7.942 1.00 89.62 87 ASP A N 1
ATOM 706 C CA . ASP A 1 87 ? 20.053 -0.092 -8.052 1.00 89.62 87 ASP A CA 1
ATOM 707 C C . ASP A 1 87 ? 19.055 -0.165 -6.896 1.00 89.62 87 ASP A C 1
ATOM 709 O O . ASP A 1 87 ? 18.776 0.842 -6.250 1.00 89.62 87 ASP A O 1
ATOM 713 N N . LEU A 1 88 ? 18.595 -1.369 -6.548 1.00 86.88 88 LEU A N 1
ATOM 714 C CA . LEU A 1 88 ? 17.744 -1.567 -5.375 1.00 86.88 88 LEU A CA 1
ATOM 715 C C . LEU A 1 88 ? 18.475 -1.198 -4.075 1.00 86.88 88 LEU A C 1
ATOM 717 O O . LEU A 1 88 ? 17.893 -0.547 -3.207 1.00 86.88 88 LEU A O 1
ATOM 721 N N . ALA A 1 89 ? 19.765 -1.537 -3.970 1.00 89.12 89 ALA A N 1
ATOM 722 C CA . ALA A 1 89 ? 20.615 -1.106 -2.863 1.00 89.12 89 ALA A CA 1
ATOM 723 C C . ALA A 1 89 ? 20.701 0.426 -2.761 1.00 89.12 89 ALA A C 1
ATOM 725 O O . ALA A 1 89 ? 20.647 0.968 -1.660 1.00 89.12 89 ALA A O 1
ATOM 726 N N . ARG A 1 90 ? 20.765 1.139 -3.893 1.00 93.19 90 ARG A N 1
ATOM 727 C CA . ARG A 1 90 ? 20.762 2.608 -3.907 1.00 93.19 90 ARG A CA 1
ATOM 728 C C . ARG A 1 90 ? 19.426 3.194 -3.462 1.00 93.19 90 ARG A C 1
ATOM 730 O O . ARG A 1 90 ? 19.427 4.153 -2.696 1.00 93.19 90 ARG A O 1
ATOM 737 N N . VAL A 1 91 ? 18.298 2.625 -3.894 1.00 90.44 91 VAL A N 1
ATOM 738 C CA . VAL A 1 91 ? 16.974 3.047 -3.396 1.00 90.44 91 VAL A CA 1
ATOM 739 C C . VAL A 1 91 ? 16.893 2.848 -1.885 1.00 90.44 91 VAL A C 1
ATOM 741 O O . VAL A 1 91 ? 16.471 3.758 -1.180 1.00 90.44 91 VAL A O 1
ATOM 744 N N . PHE A 1 92 ? 17.357 1.702 -1.375 1.00 88.25 92 PHE A N 1
ATOM 745 C CA . PHE A 1 92 ? 17.425 1.432 0.062 1.00 88.25 92 PHE A CA 1
ATOM 746 C C . PHE A 1 92 ? 18.276 2.472 0.800 1.00 88.25 92 PHE A C 1
ATOM 748 O O . PHE A 1 92 ? 17.831 3.039 1.794 1.00 88.25 92 PHE A O 1
ATOM 755 N N . GLU A 1 93 ? 19.490 2.733 0.313 1.00 91.56 93 GLU A N 1
ATOM 756 C CA . GLU A 1 93 ? 20.428 3.679 0.920 1.00 91.56 93 GLU A CA 1
ATOM 757 C C . GLU A 1 93 ? 19.858 5.098 0.973 1.00 91.56 93 GLU A C 1
ATOM 759 O O . GLU A 1 93 ? 20.017 5.791 1.973 1.00 91.56 93 GLU A O 1
ATOM 764 N N . ASN A 1 94 ? 19.172 5.523 -0.087 1.00 92.62 94 ASN A N 1
ATOM 765 C CA . ASN A 1 94 ? 18.549 6.837 -0.160 1.00 92.62 94 ASN A CA 1
ATOM 766 C C . ASN A 1 94 ? 17.292 6.938 0.714 1.00 92.62 94 ASN A C 1
ATOM 768 O O . ASN A 1 94 ? 17.064 7.971 1.343 1.00 92.62 94 ASN A O 1
ATOM 772 N N . ALA A 1 95 ? 16.464 5.890 0.724 1.00 88.19 95 ALA A N 1
ATOM 773 C CA . ALA A 1 95 ? 15.156 5.904 1.362 1.00 88.19 95 ALA A CA 1
ATOM 774 C C . ALA A 1 95 ? 15.242 5.632 2.866 1.00 88.19 95 ALA A C 1
ATOM 776 O O . ALA A 1 95 ? 14.650 6.388 3.631 1.00 88.19 95 ALA A O 1
ATOM 777 N N . PHE A 1 96 ? 15.994 4.615 3.309 1.00 88.50 96 PHE A N 1
ATOM 778 C CA . PHE A 1 96 ? 15.993 4.186 4.712 1.00 88.50 96 PHE A CA 1
ATOM 779 C C . PHE A 1 96 ? 16.267 5.320 5.697 1.00 88.50 96 PHE A C 1
ATOM 781 O O . PHE A 1 96 ? 15.438 5.495 6.579 1.00 88.50 96 PHE A O 1
ATOM 788 N N . PRO A 1 97 ? 17.345 6.119 5.569 1.00 92.50 97 PRO A N 1
ATOM 789 C CA . PRO A 1 97 ? 17.625 7.200 6.505 1.00 92.50 97 PRO A CA 1
ATOM 790 C C . PRO A 1 97 ? 16.888 8.501 6.167 1.00 92.50 97 PRO A C 1
ATOM 792 O O . PRO A 1 97 ? 17.097 9.484 6.869 1.00 92.50 97 PRO A O 1
ATOM 795 N N . ASN A 1 98 ? 16.051 8.561 5.120 1.00 92.00 98 ASN A N 1
ATOM 796 C CA . ASN A 1 98 ? 15.536 9.829 4.591 1.00 92.00 98 ASN A CA 1
ATOM 797 C C . ASN A 1 98 ? 14.799 10.668 5.647 1.00 92.00 98 ASN A C 1
ATOM 799 O O . ASN A 1 98 ? 14.996 11.880 5.713 1.00 92.00 98 ASN A O 1
ATOM 803 N N . THR A 1 99 ? 14.013 10.024 6.514 1.00 92.25 99 THR A N 1
ATOM 804 C CA . THR A 1 99 ? 13.369 10.683 7.661 1.00 92.25 99 THR A CA 1
ATOM 805 C C . THR A 1 99 ? 14.394 11.348 8.580 1.00 92.25 99 THR A C 1
ATOM 807 O O . THR A 1 99 ? 14.269 12.527 8.896 1.00 92.25 99 THR A O 1
ATOM 810 N N . LEU A 1 100 ? 15.434 10.619 8.998 1.00 94.44 100 LEU A N 1
ATOM 811 C CA . LEU A 1 100 ? 16.456 11.159 9.902 1.00 94.44 100 LEU A CA 1
ATOM 812 C C . LEU A 1 100 ? 17.269 12.257 9.218 1.00 94.44 100 LEU A C 1
ATOM 814 O O . LEU A 1 100 ? 17.515 13.310 9.804 1.00 94.44 100 LEU A O 1
ATOM 818 N N . ASP A 1 101 ? 17.630 12.028 7.960 1.00 94.19 101 ASP A N 1
ATOM 819 C CA . ASP A 1 101 ? 18.446 12.939 7.175 1.00 94.19 101 ASP A CA 1
ATOM 820 C C . ASP A 1 101 ? 17.708 14.259 6.884 1.00 94.19 101 ASP A C 1
ATOM 822 O O . ASP A 1 101 ? 18.371 15.289 6.778 1.00 94.19 101 ASP A O 1
ATOM 826 N N . THR A 1 102 ? 16.372 14.259 6.749 1.00 92.12 102 THR A N 1
ATOM 827 C CA . THR A 1 102 ? 15.656 15.405 6.149 1.00 92.12 102 THR A CA 1
ATOM 828 C C . THR A 1 102 ? 14.412 15.907 6.882 1.00 92.12 102 THR A C 1
ATOM 830 O O . THR A 1 102 ? 14.044 17.068 6.679 1.00 92.12 102 THR A O 1
ATOM 833 N N . THR A 1 103 ? 13.741 15.090 7.704 1.00 93.38 103 THR A N 1
ATOM 834 C CA . THR A 1 103 ? 12.412 15.439 8.243 1.00 93.38 103 THR A CA 1
ATOM 835 C C . THR A 1 103 ? 12.336 15.619 9.752 1.00 93.38 103 THR A C 1
ATOM 837 O O . THR A 1 103 ? 11.358 16.188 10.238 1.00 93.38 103 THR A O 1
ATOM 840 N N . VAL A 1 104 ? 13.361 15.223 10.508 1.00 95.31 104 VAL A N 1
ATOM 841 C CA . VAL A 1 104 ? 13.464 15.542 11.941 1.00 95.31 104 VAL A CA 1
ATOM 842 C C . VAL A 1 104 ? 13.848 17.017 12.090 1.00 95.31 104 VAL A C 1
ATOM 844 O O . VAL A 1 104 ? 15.015 17.363 12.240 1.00 95.31 104 VAL A O 1
ATOM 847 N N . ARG A 1 105 ? 12.870 17.923 12.006 1.00 93.06 105 ARG A N 1
ATOM 848 C CA . ARG A 1 105 ? 13.118 19.376 11.985 1.00 93.06 105 ARG A CA 1
ATOM 849 C C . ARG A 1 105 ? 13.518 19.942 13.335 1.00 93.06 105 ARG A C 1
ATOM 851 O O . ARG A 1 105 ? 14.198 20.964 13.388 1.00 93.06 105 ARG A O 1
ATOM 858 N N . TRP A 1 106 ? 13.102 19.293 14.413 1.00 94.44 106 TRP A N 1
ATOM 859 C CA . TRP A 1 106 ? 13.495 19.672 15.759 1.00 94.44 106 TRP A CA 1
ATOM 860 C C . TRP A 1 106 ? 13.496 18.448 16.669 1.00 94.44 106 TRP A C 1
ATOM 862 O O . TRP A 1 106 ? 12.576 17.634 16.624 1.00 94.44 106 TRP A O 1
ATOM 872 N N . HIS A 1 107 ? 14.533 18.314 17.493 1.00 95.00 107 HIS A N 1
ATOM 873 C CA . HIS A 1 107 ? 14.637 17.260 18.492 1.00 95.00 107 HIS A CA 1
ATOM 874 C C . HIS A 1 107 ? 15.395 17.763 19.722 1.00 95.00 107 HIS A C 1
ATOM 876 O O . HIS A 1 107 ? 16.464 18.364 19.604 1.00 95.00 107 HIS A O 1
ATOM 882 N N . VAL A 1 108 ? 14.864 17.461 20.905 1.00 93.44 108 VAL A N 1
ATOM 883 C CA . VAL A 1 108 ? 15.545 17.623 22.193 1.00 93.44 108 VAL A CA 1
ATOM 884 C C . VAL A 1 108 ? 15.456 16.318 22.980 1.00 93.44 108 VAL A C 1
ATOM 886 O O . VAL A 1 108 ? 14.428 15.644 22.992 1.00 93.44 108 VAL A O 1
ATOM 889 N N . ASP A 1 109 ? 16.532 15.956 23.676 1.00 89.00 109 ASP A N 1
ATOM 890 C CA . ASP A 1 109 ? 16.656 14.684 24.409 1.00 89.00 109 ASP A CA 1
ATOM 891 C C . ASP A 1 109 ? 16.038 14.706 25.825 1.00 89.00 109 ASP A C 1
ATOM 893 O O . ASP A 1 109 ? 16.057 13.700 26.546 1.00 89.00 109 ASP A O 1
ATOM 897 N N . GLY A 1 110 ? 15.486 15.857 26.219 1.00 80.50 110 GLY A N 1
ATOM 898 C CA . GLY A 1 110 ? 14.896 16.116 27.530 1.00 80.50 110 GLY A CA 1
ATOM 899 C C . GLY A 1 110 ? 15.853 16.656 28.591 1.00 80.50 110 GLY A C 1
ATOM 900 O O . GLY A 1 110 ? 15.445 16.817 29.740 1.00 80.50 110 GLY A O 1
ATOM 901 N N . THR A 1 111 ? 17.107 16.960 28.241 1.00 79.06 111 THR A N 1
ATOM 902 C CA . THR A 1 111 ? 18.053 17.643 29.147 1.00 79.06 111 THR A CA 1
ATOM 903 C C . THR A 1 111 ? 17.915 19.168 29.116 1.00 79.06 111 THR A C 1
ATOM 905 O O . THR A 1 111 ? 18.267 19.851 30.084 1.00 79.06 111 THR A O 1
ATOM 908 N N . THR A 1 112 ? 17.370 19.709 28.025 1.00 67.19 112 THR A N 1
ATOM 909 C CA . THR A 1 112 ? 17.188 21.149 27.815 1.00 67.19 112 THR A CA 1
ATOM 910 C C . THR A 1 112 ? 15.912 21.612 28.515 1.00 67.19 112 THR A C 1
ATOM 912 O O . THR A 1 112 ? 14.835 21.081 28.270 1.00 67.19 112 THR A O 1
ATOM 915 N N . LYS A 1 113 ? 16.021 22.600 29.412 1.00 65.38 113 LYS A N 1
ATOM 916 C CA . LYS A 1 113 ? 14.860 23.183 30.102 1.00 65.38 113 LYS A CA 1
ATOM 917 C C . LYS A 1 113 ? 14.323 24.369 29.307 1.00 65.38 113 LYS A C 1
ATOM 919 O O . LYS A 1 113 ? 15.031 25.360 29.156 1.00 65.38 113 LYS A O 1
ATOM 924 N N . HIS A 1 114 ? 13.058 24.300 28.912 1.00 65.25 114 HIS A N 1
ATOM 925 C CA . HIS A 1 114 ? 12.343 25.382 28.238 1.00 65.25 114 HIS A CA 1
ATOM 926 C C . HIS A 1 114 ? 11.941 26.473 29.241 1.00 65.25 114 HIS A C 1
ATOM 928 O O . HIS A 1 114 ? 10.901 26.416 29.899 1.00 65.25 114 HIS A O 1
ATOM 934 N N . THR A 1 115 ? 12.818 27.457 29.446 1.00 57.34 115 THR A N 1
ATOM 935 C CA . THR A 1 115 ? 12.596 28.549 30.415 1.00 57.34 115 THR A CA 1
ATOM 936 C C . THR A 1 115 ? 11.581 29.588 29.932 1.00 57.34 115 THR A C 1
ATOM 938 O O . THR A 1 115 ? 10.946 30.256 30.747 1.00 57.34 115 THR A O 1
ATOM 941 N N . GLU A 1 116 ? 11.403 29.677 28.621 1.00 57.47 116 GLU A N 1
ATOM 942 C CA . GLU A 1 116 ? 10.530 30.577 27.874 1.00 57.47 116 GLU A CA 1
ATOM 943 C C . GLU A 1 116 ? 9.039 30.241 28.022 1.00 57.47 116 GLU A C 1
ATOM 945 O O . GLU A 1 116 ? 8.205 31.147 28.035 1.00 57.47 116 GLU A O 1
ATOM 950 N N . LEU A 1 117 ? 8.694 28.971 28.256 1.00 56.97 117 LEU A N 1
ATOM 951 C CA . LEU A 1 117 ? 7.310 28.525 28.471 1.00 56.97 117 LEU A CA 1
ATOM 952 C C . LEU A 1 117 ? 6.746 28.908 29.851 1.00 56.97 117 LEU A C 1
ATOM 954 O O . LEU A 1 117 ? 5.549 28.774 30.093 1.00 56.97 117 LEU A O 1
ATOM 958 N N . LYS A 1 118 ? 7.575 29.436 30.764 1.00 50.44 118 LYS A N 1
ATOM 959 C CA . LYS A 1 118 ? 7.166 29.808 32.133 1.00 50.44 118 LYS A CA 1
ATOM 960 C C . LYS A 1 118 ? 6.228 31.019 32.211 1.00 50.44 118 LYS A C 1
ATOM 962 O O . LYS A 1 118 ? 5.817 31.388 33.310 1.00 50.44 118 LYS A O 1
ATOM 967 N N . ARG A 1 119 ? 5.927 31.685 31.089 1.00 45.66 119 ARG A N 1
ATOM 968 C CA . ARG A 1 119 ? 5.234 32.987 31.075 1.00 45.66 119 ARG A CA 1
ATOM 969 C C . ARG A 1 119 ? 3.738 32.960 30.761 1.00 45.66 119 ARG A C 1
ATOM 971 O O . ARG A 1 119 ? 3.117 34.016 30.773 1.00 45.66 119 ARG A O 1
ATOM 978 N N . SER A 1 120 ? 3.135 31.792 30.576 1.00 45.09 120 SER A N 1
ATOM 979 C CA . SER A 1 120 ? 1.686 31.650 30.410 1.00 45.09 120 SER A CA 1
ATOM 980 C C . SER A 1 120 ? 1.268 30.350 31.077 1.00 45.09 120 SER A C 1
ATOM 982 O O . SER A 1 120 ? 1.727 29.318 30.612 1.00 45.09 120 SER A O 1
ATOM 984 N N . VAL A 1 121 ? 0.475 30.429 32.159 1.00 48.34 121 VAL A N 1
ATOM 985 C CA . VAL A 1 121 ? -0.231 29.347 32.892 1.00 48.34 121 VAL A CA 1
ATOM 986 C C . VAL A 1 121 ? 0.051 27.936 32.340 1.00 48.34 121 VAL A C 1
ATOM 988 O O . VAL A 1 121 ? -0.812 27.315 31.729 1.00 48.34 121 VAL A O 1
ATOM 991 N N . SER A 1 122 ? 1.288 27.446 32.468 1.00 58.34 122 SER A N 1
ATOM 992 C CA . SER A 1 122 ? 1.694 26.246 31.738 1.00 58.34 122 SER A CA 1
ATOM 993 C C . SER A 1 122 ? 1.134 25.051 32.488 1.00 58.34 122 SER A C 1
ATOM 995 O O . SER A 1 122 ? 1.511 24.832 33.642 1.00 58.34 122 SER A O 1
ATOM 997 N N . GLU A 1 123 ? 0.220 24.302 31.868 1.00 70.44 123 GLU A N 1
ATOM 998 C CA . GLU A 1 123 ? -0.225 23.020 32.411 1.00 70.44 123 GLU A CA 1
ATOM 999 C C . GLU A 1 123 ? 1.008 22.184 32.787 1.00 70.44 123 GLU A C 1
ATOM 1001 O O . GLU A 1 123 ? 1.908 21.994 31.967 1.00 70.44 123 GLU A O 1
ATOM 1006 N N . ALA A 1 124 ? 1.082 21.726 34.040 1.00 76.88 124 ALA A N 1
ATOM 1007 C CA . ALA A 1 124 ? 2.240 20.987 34.534 1.00 76.88 124 ALA A CA 1
ATOM 1008 C C . ALA A 1 124 ? 2.531 19.767 33.638 1.00 76.88 124 ALA A C 1
ATOM 1010 O O . ALA A 1 124 ? 1.625 18.986 33.340 1.00 76.88 124 ALA A O 1
ATOM 1011 N N . GLY A 1 125 ? 3.787 19.607 33.212 1.00 81.81 125 GLY A N 1
ATOM 1012 C CA . GLY A 1 125 ? 4.207 18.520 32.326 1.00 81.81 125 GLY A CA 1
ATOM 1013 C C . GLY A 1 125 ? 4.149 18.825 30.824 1.00 81.81 125 GLY A C 1
ATOM 1014 O O . GLY A 1 125 ? 4.665 18.023 30.051 1.00 81.81 125 GLY A O 1
ATOM 1015 N N . LYS A 1 126 ? 3.526 19.931 30.384 1.00 88.06 126 LYS A N 1
ATOM 1016 C CA . LYS A 1 126 ? 3.426 20.275 28.953 1.00 88.06 126 LYS A CA 1
ATOM 1017 C C . LYS A 1 126 ? 4.812 20.582 28.372 1.00 88.06 126 LYS A C 1
ATOM 1019 O O . LYS A 1 126 ? 5.508 21.451 28.893 1.00 88.06 126 LYS A O 1
ATOM 1024 N N . TRP A 1 127 ? 5.172 19.897 27.283 1.00 89.62 127 TRP A N 1
ATOM 1025 C CA . TRP A 1 127 ? 6.488 19.971 26.620 1.00 89.62 127 TRP A CA 1
ATOM 1026 C C . TRP A 1 127 ? 7.690 19.536 27.481 1.00 89.62 127 TRP A C 1
ATOM 1028 O O . TRP A 1 127 ? 8.828 19.890 27.173 1.00 89.62 127 TRP A O 1
ATOM 1038 N N . ASP A 1 128 ? 7.467 18.763 28.548 1.00 87.19 128 ASP A N 1
ATOM 1039 C CA . ASP A 1 128 ? 8.559 18.218 29.360 1.00 87.19 128 ASP A CA 1
ATOM 1040 C C . ASP A 1 128 ? 9.200 16.979 28.708 1.00 87.19 128 ASP A C 1
ATOM 1042 O O . ASP A 1 128 ? 8.568 16.226 27.964 1.00 87.19 128 ASP A O 1
ATOM 1046 N N . GLY A 1 129 ? 10.470 16.731 29.037 1.00 90.19 129 GLY A N 1
ATOM 1047 C CA . GLY A 1 129 ? 11.207 15.556 28.574 1.00 90.19 129 GLY A CA 1
ATOM 1048 C C . GLY A 1 129 ? 11.677 15.661 27.123 1.00 90.19 129 GLY A C 1
ATOM 1049 O O . GLY A 1 129 ? 11.857 16.751 26.588 1.00 90.19 129 GLY A O 1
ATOM 1050 N N . ALA A 1 130 ? 11.960 14.509 26.510 1.00 95.25 130 ALA A N 1
ATOM 1051 C CA . ALA A 1 130 ? 12.336 14.477 25.101 1.00 95.25 130 ALA A CA 1
ATOM 1052 C C . ALA A 1 130 ? 11.149 14.918 24.240 1.00 95.25 130 ALA A C 1
ATOM 1054 O O . ALA A 1 130 ? 10.011 14.571 24.563 1.00 95.25 130 ALA A O 1
ATOM 1055 N N . GLN A 1 131 ? 11.422 15.644 23.159 1.00 96.19 131 GLN A N 1
ATOM 1056 C CA . GLN A 1 131 ? 10.431 16.119 22.192 1.00 96.19 131 GLN A CA 1
ATOM 1057 C C . GLN A 1 131 ? 11.028 16.022 20.787 1.00 96.19 131 GLN A C 1
ATOM 1059 O O . GLN A 1 131 ? 12.230 16.250 20.611 1.00 96.19 131 GLN A O 1
ATOM 1064 N N . SER A 1 132 ? 10.207 15.667 19.802 1.00 97.25 132 SER A N 1
ATOM 1065 C CA . SER A 1 132 ? 10.641 15.505 18.413 1.00 97.25 132 SER A CA 1
ATOM 1066 C C . SER A 1 132 ? 9.529 15.947 17.477 1.00 97.25 132 SER A C 1
ATOM 1068 O O . SER A 1 132 ? 8.437 15.399 17.543 1.00 97.25 132 SER A O 1
ATOM 1070 N N . PHE A 1 133 ? 9.834 16.893 16.594 1.00 96.94 133 PHE A N 1
ATOM 1071 C CA . PHE A 1 133 ? 8.937 17.349 15.538 1.00 96.94 133 PHE A CA 1
ATOM 1072 C C . PHE A 1 133 ? 9.396 16.772 14.199 1.00 96.94 133 PHE A C 1
ATOM 1074 O O . PHE A 1 133 ? 10.514 17.057 13.744 1.00 96.94 133 PHE A O 1
ATOM 1081 N N . VAL A 1 134 ? 8.549 15.939 13.596 1.00 96.44 134 VAL A N 1
ATOM 1082 C CA . VAL A 1 134 ? 8.866 15.174 12.384 1.00 96.44 134 VAL A CA 1
ATOM 1083 C C . VAL A 1 134 ? 7.877 15.535 11.286 1.00 96.44 134 VAL A C 1
ATOM 1085 O O . VAL A 1 134 ? 6.694 15.225 11.366 1.00 96.44 134 VAL A O 1
ATOM 1088 N N . VAL A 1 135 ? 8.370 16.191 10.238 1.00 92.44 135 VAL A N 1
ATOM 1089 C CA . VAL A 1 135 ? 7.519 16.671 9.141 1.00 92.44 135 VAL A CA 1
ATOM 1090 C C . VAL A 1 135 ? 7.337 15.618 8.046 1.00 92.44 135 VAL A C 1
ATOM 1092 O O . VAL A 1 135 ? 8.138 14.692 7.900 1.00 92.44 135 VAL A O 1
ATOM 1095 N N . THR A 1 136 ? 6.308 15.770 7.215 1.00 84.12 136 THR A N 1
ATOM 1096 C CA . THR A 1 136 ? 6.019 14.812 6.125 1.00 84.12 136 THR A CA 1
ATOM 1097 C C . THR A 1 136 ? 7.084 14.828 5.016 1.00 84.12 136 THR A C 1
ATOM 1099 O O . THR A 1 136 ? 7.344 13.813 4.361 1.00 84.12 136 THR A O 1
ATOM 1102 N N . GLY A 1 137 ? 7.753 15.972 4.843 1.00 81.25 137 GLY A N 1
ATOM 1103 C CA . GLY A 1 137 ? 8.810 16.200 3.862 1.00 81.25 137 GLY A CA 1
ATOM 1104 C C . GLY A 1 137 ? 8.728 17.615 3.302 1.00 81.25 137 GLY A C 1
ATOM 1105 O O . GLY A 1 137 ? 9.118 18.582 3.956 1.00 81.25 137 GLY A O 1
ATOM 1106 N N . ASP A 1 138 ? 8.185 17.736 2.093 1.00 72.88 138 ASP A N 1
ATOM 1107 C CA . ASP A 1 138 ? 8.034 18.994 1.354 1.00 72.88 138 ASP A CA 1
ATOM 1108 C C . ASP A 1 138 ? 6.987 19.972 1.925 1.00 72.88 138 ASP A C 1
ATOM 1110 O O . ASP A 1 138 ? 6.854 21.087 1.406 1.00 72.88 138 ASP A O 1
ATOM 1114 N N . ILE A 1 139 ? 6.291 19.573 2.994 1.00 76.81 139 ILE A N 1
ATOM 1115 C CA . ILE A 1 139 ? 5.366 20.376 3.798 1.00 76.81 139 ILE A CA 1
ATOM 1116 C C . ILE A 1 139 ? 5.926 20.454 5.222 1.00 76.81 139 ILE A C 1
ATOM 1118 O O . ILE A 1 139 ? 6.225 19.433 5.840 1.00 76.81 139 ILE A O 1
ATOM 1122 N N . ASN A 1 140 ? 6.067 21.667 5.759 1.00 83.94 140 ASN A N 1
ATOM 1123 C CA . ASN A 1 140 ? 6.635 21.899 7.090 1.00 83.94 140 ASN A CA 1
ATOM 1124 C C . ASN A 1 140 ? 5.570 21.806 8.198 1.00 83.94 140 ASN A C 1
ATOM 1126 O O . ASN A 1 140 ? 5.365 22.754 8.956 1.00 83.94 140 ASN A O 1
ATOM 1130 N N . ALA A 1 141 ? 4.883 20.669 8.251 1.00 92.62 141 ALA A N 1
ATOM 1131 C CA . ALA A 1 141 ? 3.899 20.325 9.268 1.00 92.62 141 ALA A CA 1
ATOM 1132 C C . ALA A 1 141 ? 3.972 18.823 9.577 1.00 92.62 141 ALA A C 1
ATOM 1134 O O . ALA A 1 141 ? 4.450 18.031 8.757 1.00 92.62 141 ALA A O 1
ATOM 1135 N N . GLU A 1 142 ? 3.532 18.449 10.774 1.00 96.44 142 GLU A N 1
ATOM 1136 C CA . GLU A 1 142 ? 3.552 17.069 11.255 1.00 96.44 142 GLU A CA 1
ATOM 1137 C C . GLU A 1 142 ? 2.151 16.464 11.206 1.00 96.44 142 GLU A C 1
ATOM 1139 O O . GLU A 1 142 ? 1.245 16.931 11.894 1.00 96.44 142 GLU A O 1
ATOM 1144 N N . TRP A 1 143 ? 1.993 15.400 10.422 1.00 97.38 143 TRP A N 1
ATOM 1145 C CA . TRP A 1 143 ? 0.828 14.520 10.495 1.00 97.38 143 TRP A CA 1
ATOM 1146 C C . TRP A 1 143 ? 1.101 13.408 11.501 1.00 97.38 143 TRP A C 1
ATOM 1148 O O . TRP A 1 143 ? 2.161 12.781 11.446 1.00 97.38 143 TRP A O 1
ATOM 1158 N N . LEU A 1 144 ? 0.125 13.101 12.362 1.00 97.81 144 LEU A N 1
ATOM 1159 C CA . LEU A 1 144 ? 0.250 12.003 13.335 1.00 97.81 144 LEU A CA 1
ATOM 1160 C C . LEU A 1 144 ? 0.456 10.647 12.644 1.00 97.81 144 LEU A C 1
ATOM 1162 O O . LEU A 1 144 ? 1.225 9.806 13.119 1.00 97.81 144 LEU A O 1
ATOM 1166 N N . ARG A 1 145 ? -0.211 10.450 11.500 1.00 95.75 145 ARG A N 1
ATOM 1167 C CA . ARG A 1 145 ? -0.028 9.293 10.616 1.00 95.75 145 ARG A CA 1
ATOM 1168 C C . ARG A 1 145 ? 1.400 9.231 10.089 1.00 95.75 145 ARG A C 1
ATOM 1170 O O . ARG A 1 145 ? 2.079 8.212 10.246 1.00 95.75 145 ARG A O 1
ATOM 1177 N N . ASP A 1 146 ? 1.854 10.316 9.471 1.00 92.38 146 ASP A N 1
ATOM 1178 C CA . ASP A 1 146 ? 3.121 10.334 8.760 1.00 92.38 146 ASP A CA 1
ATOM 1179 C C . ASP A 1 146 ? 4.307 10.164 9.701 1.00 92.38 146 ASP A C 1
ATOM 1181 O O . ASP A 1 146 ? 5.125 9.270 9.473 1.00 92.38 146 ASP A O 1
ATOM 1185 N N . SER A 1 147 ? 4.363 10.937 10.792 1.00 95.56 147 SER A N 1
ATOM 1186 C CA . SER A 1 147 ? 5.475 10.856 11.741 1.00 95.56 147 SER A CA 1
ATOM 1187 C C . SER A 1 147 ? 5.557 9.487 12.414 1.00 95.56 147 SER A C 1
ATOM 1189 O O . SER A 1 147 ? 6.653 8.949 12.597 1.00 95.56 147 SER A O 1
ATOM 1191 N N . THR A 1 148 ? 4.414 8.849 12.680 1.00 94.94 148 THR A N 1
ATOM 1192 C CA . THR A 1 148 ? 4.371 7.471 13.184 1.00 94.94 148 THR A CA 1
ATOM 1193 C C . THR A 1 148 ? 4.972 6.474 12.192 1.00 94.94 148 THR A C 1
ATOM 1195 O O . THR A 1 148 ? 5.867 5.702 12.550 1.00 94.94 148 THR A O 1
ATOM 1198 N N . ASN A 1 149 ? 4.523 6.489 10.935 1.00 90.50 149 ASN A N 1
ATOM 1199 C CA . ASN A 1 149 ? 4.973 5.520 9.930 1.00 90.50 149 ASN A CA 1
ATOM 1200 C C . ASN A 1 149 ? 6.420 5.769 9.477 1.00 90.50 149 ASN A C 1
ATOM 1202 O O . ASN A 1 149 ? 7.162 4.813 9.250 1.00 90.50 149 ASN A O 1
ATOM 1206 N N . GLN A 1 150 ? 6.863 7.028 9.436 1.00 91.19 150 GLN A N 1
ATOM 1207 C CA . GLN A 1 150 ? 8.259 7.400 9.190 1.00 91.19 150 GLN A CA 1
ATOM 1208 C C . GLN A 1 150 ? 9.210 6.844 10.264 1.00 91.19 150 GLN A C 1
ATOM 1210 O O . GLN A 1 150 ? 10.345 6.468 9.959 1.00 91.19 150 GLN A O 1
ATOM 1215 N N . LEU A 1 151 ? 8.763 6.779 11.524 1.00 93.56 151 LEU A N 1
ATOM 1216 C CA . LEU A 1 151 ? 9.570 6.288 12.644 1.00 93.56 151 LEU A CA 1
ATOM 1217 C C . LEU A 1 151 ? 9.486 4.770 12.855 1.00 93.56 151 LEU A C 1
ATOM 1219 O O . LEU A 1 151 ? 10.366 4.199 13.507 1.00 93.56 151 LEU A O 1
ATOM 1223 N N . LEU A 1 152 ? 8.478 4.102 12.284 1.00 89.25 152 LEU A N 1
ATOM 1224 C CA . LEU A 1 152 ? 8.220 2.669 12.468 1.00 89.25 152 LEU A CA 1
ATOM 1225 C C . LEU A 1 152 ? 9.451 1.796 12.175 1.00 89.25 152 LEU A C 1
ATOM 1227 O O . LEU A 1 152 ? 9.756 0.863 12.918 1.00 89.25 152 LEU A O 1
ATOM 1231 N N . GLN A 1 153 ? 10.198 2.127 11.124 1.00 83.62 153 GLN A N 1
ATOM 1232 C CA . GLN A 1 153 ? 11.380 1.378 10.689 1.00 83.62 153 GLN A CA 1
ATOM 1233 C C . GLN A 1 153 ? 12.582 1.467 11.646 1.00 83.62 153 GLN A C 1
ATOM 1235 O O . GLN A 1 153 ? 13.454 0.598 11.620 1.00 83.62 153 GLN A O 1
ATOM 1240 N N . TYR A 1 154 ? 12.625 2.474 12.523 1.00 90.38 154 TYR A N 1
ATOM 1241 C CA . TYR A 1 154 ? 13.704 2.642 13.503 1.00 90.38 154 TYR A CA 1
ATOM 1242 C C . TYR A 1 154 ? 13.358 2.055 14.877 1.00 90.38 154 TYR A C 1
ATOM 1244 O O . TYR A 1 154 ? 14.250 1.898 15.714 1.00 90.38 154 TYR A O 1
ATOM 1252 N N . GLN A 1 155 ? 12.098 1.666 15.111 1.00 92.00 155 GLN A N 1
ATOM 1253 C CA . GLN A 1 155 ? 11.648 1.063 16.373 1.00 92.00 155 GLN A CA 1
ATOM 1254 C C . GLN A 1 155 ? 12.513 -0.135 16.822 1.00 92.00 155 GLN A C 1
ATOM 1256 O O . GLN A 1 155 ? 12.918 -0.160 17.988 1.00 92.00 155 GLN A O 1
ATOM 1261 N N . PRO A 1 156 ? 12.910 -1.090 15.946 1.00 89.25 156 PRO A N 1
ATOM 1262 C CA . PRO A 1 156 ? 13.774 -2.205 16.352 1.00 89.25 156 PRO A CA 1
ATOM 1263 C C . PRO A 1 156 ? 15.172 -1.778 16.827 1.00 89.25 156 PRO A C 1
ATOM 1265 O O . PRO A 1 156 ? 15.833 -2.521 17.558 1.00 89.25 156 PRO A O 1
ATOM 1268 N N . LEU A 1 157 ? 15.636 -0.594 16.416 1.00 90.31 157 LEU A N 1
ATOM 1269 C CA . LEU A 1 157 ? 16.951 -0.052 16.764 1.00 90.31 157 LEU A CA 1
ATOM 1270 C C . LEU A 1 157 ? 16.933 0.693 18.104 1.00 90.31 157 LEU A C 1
ATOM 1272 O O . LEU A 1 157 ? 17.967 0.767 18.769 1.00 90.31 157 LEU A O 1
ATOM 1276 N N . ALA A 1 158 ? 15.768 1.178 18.541 1.00 92.50 158 ALA A N 1
ATOM 1277 C CA . ALA A 1 158 ? 15.606 2.005 19.738 1.00 92.50 158 ALA A CA 1
ATOM 1278 C C . ALA A 1 158 ? 16.165 1.354 21.013 1.00 92.50 158 ALA A C 1
ATOM 1280 O O . ALA A 1 158 ? 16.710 2.032 21.874 1.00 92.50 158 ALA A O 1
ATOM 1281 N N . LYS A 1 159 ? 16.100 0.024 21.139 1.00 92.19 159 LYS A N 1
ATOM 1282 C CA . LYS A 1 159 ? 16.656 -0.678 22.308 1.00 92.19 159 LYS A CA 1
ATOM 1283 C C . LYS A 1 159 ? 18.188 -0.609 22.387 1.00 92.19 159 LYS A C 1
ATOM 1285 O O . LYS A 1 159 ? 18.747 -0.733 23.473 1.00 92.19 159 LYS A O 1
ATOM 1290 N N . LYS A 1 160 ? 18.866 -0.474 21.243 1.00 92.12 160 LYS A N 1
ATOM 1291 C CA . LYS A 1 160 ? 20.333 -0.506 21.128 1.00 92.12 160 LYS A CA 1
ATOM 1292 C C . LYS A 1 160 ? 20.945 0.876 20.909 1.00 92.12 160 LYS A C 1
ATOM 1294 O O . LYS A 1 160 ? 22.102 1.068 21.265 1.00 92.12 160 LYS A O 1
ATOM 1299 N N . ASP A 1 161 ? 20.191 1.816 20.343 1.00 95.06 161 ASP A N 1
ATOM 1300 C CA . ASP A 1 161 ? 20.639 3.183 20.089 1.00 95.06 161 ASP A CA 1
ATOM 1301 C C . ASP A 1 161 ? 19.869 4.192 20.966 1.00 95.06 161 ASP A C 1
ATOM 1303 O O . ASP A 1 161 ? 18.700 4.485 20.692 1.00 95.06 161 ASP A O 1
ATOM 1307 N N . PRO A 1 162 ? 20.517 4.772 21.997 1.00 95.75 162 PRO A N 1
ATOM 1308 C CA . PRO A 1 162 ? 19.897 5.759 22.878 1.00 95.75 162 PRO A CA 1
ATOM 1309 C C . PRO A 1 162 ? 19.402 7.027 22.171 1.00 95.75 162 PRO A C 1
ATOM 1311 O O . PRO A 1 162 ? 18.446 7.640 22.644 1.00 95.75 162 PRO A O 1
ATOM 1314 N N . LYS A 1 163 ? 20.019 7.439 21.053 1.00 95.94 163 LYS A N 1
ATOM 1315 C CA . LYS A 1 163 ? 19.554 8.609 20.295 1.00 95.94 163 LYS A CA 1
ATOM 1316 C C . LYS A 1 163 ? 18.228 8.298 19.615 1.00 95.94 163 LYS A C 1
ATOM 1318 O O . LYS A 1 163 ? 17.293 9.081 19.733 1.00 95.94 163 LYS A O 1
ATOM 1323 N N . ILE A 1 164 ? 18.123 7.136 18.969 1.00 97.00 164 ILE A N 1
ATOM 1324 C CA . ILE A 1 164 ? 16.868 6.676 18.355 1.00 97.00 164 ILE A CA 1
ATOM 1325 C C . ILE A 1 164 ? 15.790 6.464 19.423 1.00 97.00 164 ILE A C 1
ATOM 1327 O O . ILE A 1 164 ? 14.650 6.881 19.232 1.00 97.00 164 ILE A O 1
ATOM 1331 N N . PHE A 1 165 ? 16.152 5.899 20.579 1.00 97.75 165 PHE A N 1
ATOM 1332 C CA . PHE A 1 165 ? 15.245 5.779 21.721 1.00 97.75 165 PHE A CA 1
ATOM 1333 C C . PHE A 1 165 ? 14.643 7.131 22.117 1.00 97.75 165 PHE A C 1
ATOM 1335 O O . PHE A 1 165 ? 13.426 7.257 22.244 1.00 97.75 165 PHE A O 1
ATOM 1342 N N . LYS A 1 166 ? 15.490 8.153 22.302 1.00 97.62 166 LYS A N 1
ATOM 1343 C CA . LYS A 1 166 ? 15.053 9.500 22.689 1.00 97.62 166 LYS A CA 1
ATOM 1344 C C . LYS A 1 166 ? 14.286 10.211 21.583 1.00 97.62 166 LYS A C 1
ATOM 1346 O O . LYS A 1 166 ? 13.336 10.916 21.903 1.00 97.62 166 LYS A O 1
ATOM 1351 N N . LEU A 1 167 ? 14.643 9.998 20.318 1.00 97.88 167 LEU A N 1
ATOM 1352 C CA . LEU A 1 167 ? 13.909 10.529 19.171 1.00 97.88 167 LEU A CA 1
ATOM 1353 C C . LEU A 1 167 ? 12.461 10.028 19.161 1.00 97.88 167 LEU A C 1
ATOM 1355 O O . LEU A 1 167 ? 11.541 10.841 19.106 1.00 97.88 167 LEU A O 1
ATOM 1359 N N . ILE A 1 168 ? 12.257 8.713 19.266 1.00 98.31 168 ILE A N 1
ATOM 1360 C CA . ILE A 1 168 ? 10.918 8.106 19.217 1.00 98.31 168 ILE A CA 1
ATOM 1361 C C . ILE A 1 168 ? 10.119 8.441 20.479 1.00 98.31 168 ILE A C 1
ATOM 1363 O O . ILE A 1 168 ? 8.957 8.825 20.377 1.00 98.31 168 ILE A O 1
ATOM 1367 N N . LEU A 1 169 ? 10.742 8.379 21.663 1.00 98.44 169 LEU A N 1
ATOM 1368 C CA . LEU A 1 169 ? 10.111 8.839 22.904 1.00 98.44 169 LEU A CA 1
ATOM 1369 C C . LEU A 1 169 ? 9.670 10.306 22.792 1.00 98.44 169 LEU A C 1
ATOM 1371 O O . LEU A 1 169 ? 8.577 10.659 23.227 1.00 98.44 169 LEU A O 1
ATOM 1375 N N . GLY A 1 170 ? 10.509 11.146 22.183 1.00 98.00 170 GLY A N 1
ATOM 1376 C CA . GLY A 1 170 ? 10.194 12.544 21.936 1.00 98.00 170 GLY A CA 1
ATOM 1377 C C . GLY A 1 170 ? 9.014 12.737 20.995 1.00 98.00 170 GLY A C 1
ATOM 1378 O O . GLY A 1 170 ? 8.154 13.558 21.289 1.00 98.00 170 GLY A O 1
ATOM 1379 N N . ALA A 1 171 ? 8.917 11.936 19.933 1.00 98.44 171 ALA A N 1
ATOM 1380 C CA . ALA A 1 171 ? 7.779 11.978 19.020 1.00 98.44 171 ALA A CA 1
ATOM 1381 C C . ALA A 1 171 ? 6.473 11.579 19.727 1.00 98.44 171 ALA A C 1
ATOM 1383 O O . ALA A 1 171 ? 5.470 12.268 19.582 1.00 98.44 171 ALA A O 1
ATOM 1384 N N . ILE A 1 172 ? 6.486 10.540 20.576 1.00 98.69 172 ILE A N 1
ATOM 1385 C CA . ILE A 1 172 ? 5.304 10.146 21.369 1.00 98.69 172 ILE A CA 1
ATOM 1386 C C . ILE A 1 172 ? 4.851 11.288 22.287 1.00 98.69 172 ILE A C 1
ATOM 1388 O O . ILE A 1 172 ? 3.658 11.577 22.378 1.00 98.69 172 ILE A O 1
ATOM 1392 N N . ASN A 1 173 ? 5.794 11.946 22.967 1.00 98.06 173 ASN A N 1
ATOM 1393 C CA . ASN A 1 173 ? 5.474 13.063 23.853 1.00 98.06 173 ASN A CA 1
ATOM 1394 C C . ASN A 1 173 ? 4.932 14.271 23.079 1.00 98.06 173 ASN A C 1
ATOM 1396 O O . ASN A 1 173 ? 3.975 14.894 23.530 1.00 98.06 173 ASN A O 1
ATOM 1400 N N . THR A 1 174 ? 5.509 14.582 21.916 1.00 97.94 174 THR A N 1
ATOM 1401 C CA . THR A 1 174 ? 5.051 15.673 21.048 1.00 97.94 174 THR A CA 1
ATOM 1402 C C . THR A 1 174 ? 3.645 15.391 20.509 1.00 97.94 174 THR A C 1
ATOM 1404 O O . THR A 1 174 ? 2.756 16.229 20.662 1.00 97.94 174 THR A O 1
ATOM 1407 N N . GLN A 1 175 ? 3.385 14.181 20.001 1.00 98.56 175 GLN A N 1
ATOM 1408 C CA . GLN A 1 175 ? 2.046 13.778 19.561 1.00 98.56 175 GLN A CA 1
ATOM 1409 C C . GLN A 1 175 ? 1.014 13.790 20.700 1.00 98.56 175 GLN A C 1
ATOM 1411 O O . GLN A 1 175 ? -0.141 14.141 20.468 1.00 98.56 175 GLN A O 1
ATOM 1416 N N . ALA A 1 176 ? 1.403 13.465 21.939 1.00 98.56 176 ALA A N 1
ATOM 1417 C CA . ALA A 1 176 ? 0.491 13.559 23.080 1.00 98.56 176 ALA A CA 1
ATOM 1418 C C . ALA A 1 176 ? -0.004 15.001 23.296 1.00 98.56 176 ALA A C 1
ATOM 1420 O O . ALA A 1 176 ? -1.182 15.205 23.579 1.00 98.56 176 ALA A O 1
ATOM 1421 N N . GLU A 1 177 ? 0.859 16.008 23.124 1.00 97.62 177 GLU A N 1
ATOM 1422 C CA . GLU A 1 177 ? 0.463 17.419 23.215 1.00 97.62 177 GLU A CA 1
ATOM 1423 C C . GLU A 1 177 ? -0.509 17.818 22.102 1.00 97.62 177 GLU A C 1
ATOM 1425 O O . GLU A 1 177 ? -1.513 18.482 22.370 1.00 97.62 177 GLU A O 1
ATOM 1430 N N . TYR A 1 178 ? -0.253 17.354 20.878 1.00 98.25 178 TYR A N 1
ATOM 1431 C CA . TYR A 1 178 ? -1.131 17.564 19.730 1.00 98.25 178 TYR A CA 1
ATOM 1432 C C . TYR A 1 178 ? -2.529 16.976 19.944 1.00 98.25 178 TYR A C 1
ATOM 1434 O O . TYR A 1 178 ? -3.532 17.679 19.796 1.00 98.25 178 TYR A O 1
ATOM 1442 N N . VAL A 1 179 ? -2.598 15.723 20.399 1.00 98.56 179 VAL A N 1
ATOM 1443 C CA . VAL A 1 179 ? -3.859 15.037 20.709 1.00 98.56 179 VAL A CA 1
ATOM 1444 C C . VAL A 1 179 ? -4.614 15.730 21.844 1.00 98.56 179 VAL A C 1
ATOM 1446 O O . VAL A 1 179 ? -5.831 15.858 21.775 1.00 98.56 179 VAL A O 1
ATOM 1449 N N . ILE A 1 180 ? -3.934 16.204 22.891 1.00 98.06 180 ILE A N 1
ATOM 1450 C CA . ILE A 1 180 ? -4.602 16.891 24.010 1.00 98.06 180 ILE A CA 1
ATOM 1451 C C . ILE A 1 180 ? -5.256 18.196 23.556 1.00 98.06 180 ILE A C 1
ATOM 1453 O O . ILE A 1 180 ? -6.347 18.525 24.023 1.00 98.06 180 ILE A O 1
ATOM 1457 N N . GLU A 1 181 ? -4.574 18.957 22.704 1.00 96.38 181 GLU A N 1
ATOM 1458 C CA . GLU A 1 181 ? -4.996 20.305 22.332 1.00 96.38 181 GLU A CA 1
ATOM 1459 C C . GLU A 1 181 ? -6.015 20.314 21.188 1.00 96.38 181 GLU A C 1
ATOM 1461 O O . GLU A 1 181 ? -6.942 21.122 21.202 1.00 96.38 181 GLU A O 1
ATOM 1466 N N . SER A 1 182 ? -5.886 19.426 20.200 1.00 97.88 182 SER A N 1
ATOM 1467 C CA . SER A 1 182 ? -6.792 19.388 19.046 1.00 97.88 182 SER A CA 1
ATOM 1468 C C . SER A 1 182 ? -6.951 17.962 18.492 1.00 97.88 182 SER A C 1
ATOM 1470 O O . SER A 1 182 ? -6.437 17.644 17.422 1.00 97.88 182 SER A O 1
ATOM 1472 N N . PRO A 1 183 ? -7.709 17.086 19.182 1.00 98.06 183 PRO A N 1
ATOM 1473 C CA . PRO A 1 183 ? -7.783 15.651 18.872 1.00 98.06 183 PRO A CA 1
ATOM 1474 C C . PRO A 1 183 ? -8.549 15.306 17.587 1.00 98.06 183 PRO A C 1
ATOM 1476 O O . PRO A 1 183 ? -8.569 14.153 17.169 1.00 98.06 183 PRO A O 1
ATOM 1479 N N . TYR A 1 184 ? -9.226 16.284 16.986 1.00 98.50 184 TYR A N 1
ATOM 1480 C CA . TYR A 1 184 ? -9.936 16.126 15.718 1.00 98.50 184 TYR A CA 1
ATOM 1481 C C . TYR A 1 184 ? -9.081 16.483 14.502 1.00 98.50 184 TYR A C 1
ATOM 1483 O O . TYR A 1 184 ? -9.555 16.333 13.381 1.00 98.50 184 TYR A O 1
ATOM 1491 N N . CYS A 1 185 ? -7.865 16.986 14.704 1.00 98.12 185 CYS A N 1
ATOM 1492 C CA . CYS A 1 185 ? -7.029 17.477 13.622 1.00 98.12 185 CYS A CA 1
ATOM 1493 C C . CYS A 1 185 ? -5.954 16.452 13.238 1.00 98.12 185 CYS A C 1
ATOM 1495 O O . CYS A 1 185 ? -5.389 15.786 14.107 1.00 98.12 185 CYS A O 1
ATOM 1497 N N . ASN A 1 186 ? -5.679 16.334 11.939 1.00 97.25 186 ASN A N 1
ATOM 1498 C CA . ASN A 1 186 ? -4.695 15.414 11.368 1.00 97.25 186 ASN A CA 1
ATOM 1499 C C . ASN A 1 186 ? -3.267 15.990 11.383 1.00 97.25 186 ASN A C 1
ATOM 1501 O O . ASN A 1 186 ? -2.314 15.232 11.592 1.00 97.25 186 ASN A O 1
ATOM 1505 N N . ALA A 1 187 ? -3.115 17.313 11.218 1.00 96.81 187 ALA A N 1
ATOM 1506 C CA . ALA A 1 187 ? -1.823 17.957 10.973 1.00 96.81 187 ALA A CA 1
ATOM 1507 C C . ALA A 1 187 ? -1.524 19.149 11.891 1.00 96.81 187 ALA A C 1
ATOM 1509 O O . ALA A 1 187 ? -2.367 20.023 12.107 1.00 96.81 187 ALA A O 1
ATOM 1510 N N . PHE A 1 188 ? -0.279 19.258 12.354 1.00 97.50 188 PHE A N 1
ATOM 1511 C CA . PHE A 1 188 ? 0.129 20.209 13.387 1.00 97.50 188 PHE A CA 1
ATOM 1512 C C . PHE A 1 188 ? 1.324 21.076 12.983 1.00 97.50 188 PHE A C 1
ATOM 1514 O O . PHE A 1 188 ? 2.211 20.668 12.229 1.00 97.50 188 PHE A O 1
ATOM 1521 N N . GLN A 1 189 ? 1.333 22.299 13.511 1.00 95.88 189 GLN A N 1
ATOM 1522 C CA . GLN A 1 189 ? 2.418 23.266 13.360 1.00 95.88 189 GLN A CA 1
ATOM 1523 C C . GLN A 1 189 ? 3.621 22.880 14.236 1.00 95.88 189 GLN A C 1
ATOM 1525 O O . GLN A 1 189 ? 3.479 22.095 15.184 1.00 95.88 189 GLN A O 1
ATOM 1530 N N . PRO A 1 190 ? 4.809 23.460 13.978 1.00 94.38 190 PRO A N 1
ATOM 1531 C CA . PRO A 1 190 ? 5.964 23.243 14.833 1.00 94.38 190 PRO A CA 1
ATOM 1532 C C . PRO A 1 190 ? 5.672 23.569 16.307 1.00 94.38 190 PRO A C 1
ATOM 1534 O O . PRO A 1 190 ? 5.038 24.590 16.593 1.00 94.38 190 PRO A O 1
ATOM 1537 N N . PRO A 1 191 ? 6.169 22.762 17.263 1.00 91.88 191 PRO A N 1
ATOM 1538 C CA . PRO A 1 191 ? 5.994 23.034 18.681 1.00 91.88 191 PRO A CA 1
ATOM 1539 C C . PRO A 1 191 ? 6.511 24.434 19.029 1.00 91.88 191 PRO A C 1
ATOM 1541 O O . PRO A 1 191 ? 7.610 24.786 18.590 1.00 91.88 191 PRO A O 1
ATOM 1544 N N . PRO A 1 192 ? 5.816 25.220 19.871 1.00 88.56 192 PRO A N 1
ATOM 1545 C CA . PRO A 1 192 ? 6.301 26.535 20.294 1.00 88.56 192 PRO A CA 1
ATOM 1546 C C . PRO A 1 192 ? 7.766 26.566 20.786 1.00 88.56 192 PRO A C 1
ATOM 1548 O O . PRO A 1 192 ? 8.478 27.513 20.443 1.00 88.56 192 PRO A O 1
ATOM 1551 N N . PRO A 1 193 ? 8.274 25.546 21.518 1.00 88.12 193 PRO A N 1
ATOM 1552 C CA . PRO A 1 193 ? 9.670 25.514 21.972 1.00 88.12 193 PRO A CA 1
ATOM 1553 C C . PRO A 1 193 ? 10.704 25.283 20.864 1.00 88.12 193 PRO A C 1
ATOM 1555 O O . PRO A 1 193 ? 11.897 25.467 21.090 1.00 88.12 193 PRO A O 1
ATOM 1558 N N . SER A 1 194 ? 10.271 24.869 19.670 1.00 89.88 194 SER A N 1
ATOM 1559 C CA . SER A 1 194 ? 11.162 24.688 18.520 1.00 89.88 194 SER A CA 1
ATOM 1560 C C . SER A 1 194 ? 11.626 26.014 17.915 1.00 89.88 194 SER A C 1
ATOM 1562 O O . SER A 1 194 ? 12.642 26.046 17.224 1.00 89.88 194 SER A O 1
ATOM 1564 N N . HIS A 1 195 ? 10.883 27.105 18.155 1.00 87.50 195 HIS A N 1
ATOM 1565 C CA . HIS A 1 195 ? 11.070 28.417 17.522 1.00 87.50 195 HIS A CA 1
ATOM 1566 C C . HIS A 1 195 ? 11.042 28.403 15.983 1.00 87.50 195 HIS A C 1
ATOM 1568 O O . HIS A 1 195 ? 11.435 29.382 15.346 1.00 87.50 195 HIS A O 1
ATOM 1574 N N . LEU A 1 196 ? 10.560 27.316 15.378 1.00 88.56 196 LEU A N 1
ATOM 1575 C CA . LEU A 1 196 ? 10.336 27.231 13.944 1.00 88.56 196 LEU A CA 1
ATOM 1576 C C . LEU A 1 196 ? 9.084 28.030 13.568 1.00 88.56 196 LEU A C 1
ATOM 1578 O O . LEU A 1 196 ? 8.111 28.092 14.319 1.00 88.56 196 LEU A O 1
ATOM 1582 N N . ALA A 1 197 ? 9.112 28.652 12.392 1.00 88.12 197 ALA A N 1
ATOM 1583 C CA . ALA A 1 197 ? 7.974 29.409 11.894 1.00 88.12 197 ALA A CA 1
ATOM 1584 C C . ALA A 1 197 ? 6.837 28.467 11.473 1.00 88.12 197 ALA A C 1
ATOM 1586 O O . ALA A 1 197 ? 7.061 27.505 10.732 1.00 88.12 197 ALA A O 1
ATOM 1587 N N . ALA A 1 198 ? 5.618 28.788 11.909 1.00 87.56 198 ALA A N 1
ATOM 1588 C CA . ALA A 1 198 ? 4.405 28.167 11.397 1.00 87.56 198 ALA A CA 1
ATOM 1589 C C . ALA A 1 198 ? 4.233 28.473 9.901 1.00 87.56 198 ALA A C 1
ATOM 1591 O O . ALA A 1 198 ? 4.663 29.521 9.408 1.00 87.56 198 ALA A O 1
ATOM 1592 N N . THR A 1 199 ? 3.579 27.564 9.185 1.00 84.19 199 THR A N 1
ATOM 1593 C CA . THR A 1 199 ? 3.272 27.730 7.759 1.00 84.19 199 THR A CA 1
ATOM 1594 C C . THR A 1 199 ? 1.771 27.863 7.545 1.00 84.19 199 THR A C 1
ATOM 1596 O O . THR A 1 199 ? 0.979 27.290 8.286 1.00 84.19 199 THR A O 1
ATOM 1599 N N . GLN A 1 200 ? 1.359 28.653 6.553 1.00 78.75 200 GLN A N 1
ATOM 1600 C CA . GLN A 1 200 ? -0.055 28.770 6.197 1.00 78.75 200 GLN A CA 1
ATOM 1601 C C . GLN A 1 200 ? -0.406 27.724 5.142 1.00 78.75 200 GLN A C 1
ATOM 1603 O O . GLN A 1 200 ? 0.319 27.572 4.160 1.00 78.75 200 GLN A O 1
ATOM 1608 N N . ASN A 1 201 ? -1.528 27.033 5.335 1.00 75.69 201 ASN A N 1
ATOM 1609 C CA . ASN A 1 201 ? -2.040 26.038 4.391 1.00 75.69 201 ASN A CA 1
ATOM 1610 C C . ASN A 1 201 ? -2.803 26.673 3.203 1.00 75.69 201 ASN A C 1
ATOM 1612 O O . ASN A 1 201 ? -3.037 26.006 2.201 1.00 75.69 201 ASN A O 1
ATOM 1616 N N . GLY A 1 202 ? -3.163 27.962 3.298 1.00 77.62 202 GLY A N 1
ATOM 1617 C CA . GLY A 1 202 ? -3.875 28.708 2.255 1.00 77.62 202 GLY A CA 1
ATOM 1618 C C . GLY A 1 202 ? -5.341 28.302 2.058 1.00 77.62 202 GLY A C 1
ATOM 1619 O O . GLY A 1 202 ? -5.926 28.687 1.049 1.00 77.62 202 GLY A O 1
ATOM 1620 N N . GLN A 1 203 ? -5.921 27.533 2.986 1.00 84.12 203 GLN A N 1
ATOM 1621 C CA . GLN A 1 203 ? -7.278 26.986 2.885 1.00 84.12 203 GLN A CA 1
ATOM 1622 C C . GLN A 1 203 ? -8.276 27.764 3.757 1.00 84.12 203 GLN A C 1
ATOM 1624 O O . GLN A 1 203 ? -7.940 28.244 4.840 1.00 84.12 203 GLN A O 1
ATOM 1629 N N . GLU A 1 204 ? -9.522 27.869 3.289 1.00 88.62 204 GLU A N 1
ATOM 1630 C CA . GLU A 1 204 ? -10.639 28.466 4.033 1.00 88.62 204 GLU A CA 1
ATOM 1631 C C . GLU A 1 204 ? -11.498 27.365 4.675 1.00 88.62 204 GLU A C 1
ATOM 1633 O O . GLU A 1 204 ? -12.485 26.904 4.088 1.00 88.62 204 GLU A O 1
ATOM 1638 N N . ASP A 1 205 ? -11.109 26.957 5.887 1.00 93.44 205 ASP A N 1
ATOM 1639 C CA . ASP A 1 205 ? -11.760 25.887 6.649 1.00 93.44 205 ASP A CA 1
ATOM 1640 C C . ASP A 1 205 ? -12.712 26.429 7.719 1.00 93.44 205 ASP A C 1
ATOM 1642 O O . ASP A 1 205 ? -12.372 27.304 8.518 1.00 93.44 205 ASP A O 1
ATOM 1646 N N . TYR A 1 206 ? -13.904 25.842 7.790 1.00 95.62 206 TYR A N 1
ATOM 1647 C CA . TYR A 1 206 ? -14.887 26.070 8.843 1.00 95.62 206 TYR A CA 1
ATOM 1648 C C . TYR A 1 206 ? -15.056 24.786 9.645 1.00 95.62 206 TYR A C 1
ATOM 1650 O O . TYR A 1 206 ? -15.712 23.839 9.197 1.00 95.62 206 TYR A O 1
ATOM 1658 N N . VAL A 1 207 ? -14.464 24.766 10.838 1.00 96.62 207 VAL A N 1
ATOM 1659 C CA . VAL A 1 207 ? -14.376 23.571 11.680 1.00 96.62 207 VAL A CA 1
ATOM 1660 C C . VAL A 1 207 ? -15.001 23.823 13.044 1.00 96.62 207 VAL A C 1
ATOM 1662 O O . VAL A 1 207 ? -14.846 24.889 13.640 1.00 96.62 207 VAL A O 1
ATOM 1665 N N . HIS A 1 208 ? -15.729 22.828 13.536 1.00 96.81 208 HIS A N 1
ATOM 1666 C CA . HIS A 1 208 ? -16.172 22.757 14.919 1.00 96.81 208 HIS A CA 1
ATOM 1667 C C . HIS A 1 208 ? -15.710 21.421 15.515 1.00 96.81 208 HIS A C 1
ATOM 1669 O O . HIS A 1 208 ? -15.971 20.398 14.885 1.00 96.81 208 HIS A O 1
ATOM 1675 N N . PRO A 1 209 ? -15.118 21.397 16.723 1.00 96.25 209 PRO A N 1
ATOM 1676 C CA . PRO A 1 209 ? -14.725 22.559 17.526 1.00 96.25 209 PRO A CA 1
ATOM 1677 C C . PRO A 1 209 ? -13.706 23.453 16.804 1.00 96.25 209 PRO A C 1
ATOM 1679 O O . PRO A 1 209 ? -12.980 22.984 15.931 1.00 96.25 209 PRO A O 1
ATOM 1682 N N . ALA A 1 210 ? -13.688 24.746 17.134 1.00 95.12 210 ALA A N 1
ATOM 1683 C CA . ALA A 1 210 ? -12.693 25.655 16.574 1.00 95.12 210 ALA A CA 1
ATOM 1684 C C . ALA A 1 210 ? -11.292 25.245 17.051 1.00 95.12 210 ALA A C 1
ATOM 1686 O O . ALA A 1 210 ? -11.120 24.889 18.218 1.00 95.12 210 ALA A O 1
ATOM 1687 N N . TYR A 1 211 ? -10.313 25.315 16.155 1.00 93.38 211 TYR A N 1
ATOM 1688 C CA . TYR A 1 211 ? -8.911 25.023 16.441 1.00 93.38 211 TYR A CA 1
ATOM 1689 C C . TYR A 1 211 ? -8.070 26.303 16.387 1.00 93.38 211 TYR A C 1
ATOM 1691 O O . TYR A 1 211 ? -8.493 27.307 15.815 1.00 93.38 211 TYR A O 1
ATOM 1699 N N . GLU A 1 212 ? -6.875 26.262 16.976 1.00 92.50 212 GLU A N 1
ATOM 1700 C CA . GLU A 1 212 ? -5.916 27.370 16.965 1.00 92.50 212 GLU A CA 1
ATOM 1701 C C . GLU A 1 212 ? -4.973 27.241 15.749 1.00 92.50 212 GLU A C 1
ATOM 1703 O O . GLU A 1 212 ? -4.150 26.321 15.720 1.00 92.50 212 GLU A O 1
ATOM 1708 N N . PRO A 1 213 ? -5.046 28.126 14.733 1.00 91.06 213 PRO A N 1
ATOM 1709 C CA . PRO A 1 213 ? -4.245 27.998 13.509 1.00 91.06 213 PRO A CA 1
ATOM 1710 C C . PRO A 1 213 ? -2.732 28.145 13.721 1.00 91.06 213 PRO A C 1
ATOM 1712 O O . PRO A 1 213 ? -1.944 27.734 12.871 1.00 91.06 213 PRO A O 1
ATOM 1715 N N . SER A 1 214 ? -2.302 28.738 14.842 1.00 89.38 214 SER A N 1
ATOM 1716 C CA . SER A 1 214 ? -0.880 28.771 15.212 1.00 89.38 214 SER A CA 1
ATOM 1717 C C . SER A 1 214 ? -0.354 27.435 15.755 1.00 89.38 214 SER A C 1
ATOM 1719 O O . SER A 1 214 ? 0.860 27.253 15.833 1.00 89.38 214 SER A O 1
ATOM 1721 N N . PHE A 1 215 ? -1.245 26.495 16.082 1.00 92.88 215 PHE A N 1
ATOM 1722 C CA . PHE A 1 215 ? -0.922 25.166 16.604 1.00 92.88 215 PHE A CA 1
ATOM 1723 C C . PHE A 1 215 ? -1.273 24.039 15.622 1.00 92.88 215 PHE A C 1
ATOM 1725 O O . PHE A 1 215 ? -0.561 23.040 15.529 1.00 92.88 215 PHE A O 1
ATOM 1732 N N . VAL A 1 216 ? -2.349 24.206 14.856 1.00 95.31 216 VAL A N 1
ATOM 1733 C CA . VAL A 1 216 ? -2.858 23.228 13.887 1.00 95.31 216 VAL A CA 1
ATOM 1734 C C . VAL A 1 216 ? -2.575 23.702 12.466 1.00 95.31 216 VAL A C 1
ATOM 1736 O O . VAL A 1 216 ? -2.824 24.858 12.124 1.00 95.31 216 VAL A O 1
ATOM 1739 N N . PHE A 1 217 ? -2.055 22.804 11.631 1.00 95.25 217 PHE A N 1
ATOM 1740 C CA . PHE A 1 217 ? -1.842 23.057 10.207 1.00 95.25 217 PHE A CA 1
ATOM 1741 C C . PHE A 1 217 ? -3.095 22.731 9.387 1.00 95.25 217 PHE A C 1
ATOM 1743 O O . PHE A 1 217 ? -3.490 23.514 8.528 1.00 95.25 217 PHE A O 1
ATOM 1750 N N . GLU A 1 218 ? -3.740 21.601 9.666 1.00 95.31 218 GLU A N 1
ATOM 1751 C CA . GLU A 1 218 ? -4.995 21.181 9.041 1.00 95.31 218 GLU A CA 1
ATOM 1752 C C . GLU A 1 218 ? -5.824 20.387 10.053 1.00 95.31 218 GLU A C 1
ATOM 1754 O O . GLU A 1 218 ? -5.273 19.668 10.887 1.00 95.31 218 GLU A O 1
ATOM 1759 N N . CYS A 1 219 ? -7.150 20.558 10.011 1.00 96.19 219 CYS A N 1
ATOM 1760 C CA . CYS A 1 219 ? -8.056 19.932 10.967 1.00 96.19 219 CYS A CA 1
ATOM 1761 C C . CYS A 1 219 ? -9.092 19.006 10.321 1.00 96.19 219 CYS A C 1
ATOM 1763 O O . CYS A 1 219 ? -10.294 19.115 10.590 1.00 96.19 219 CYS A O 1
ATOM 1765 N N . LYS A 1 220 ? -8.634 18.092 9.462 1.00 97.88 220 LYS A N 1
ATOM 1766 C CA . LYS A 1 220 ? -9.458 16.998 8.939 1.00 97.88 220 LYS A CA 1
ATOM 1767 C C . LYS A 1 220 ? -9.475 15.846 9.946 1.00 97.88 220 LYS A C 1
ATOM 1769 O O . LYS A 1 220 ? -8.430 15.353 10.357 1.00 97.88 220 LYS A O 1
ATOM 1774 N N . TYR A 1 221 ? -10.668 15.432 10.374 1.00 98.56 221 TYR A N 1
ATOM 1775 C CA . TYR A 1 221 ? -10.800 14.343 11.339 1.00 98.56 221 TYR A CA 1
ATOM 1776 C C . TYR A 1 221 ? -10.674 12.974 10.681 1.00 98.56 221 TYR A C 1
ATOM 1778 O O . TYR A 1 221 ? -11.562 12.513 9.956 1.00 98.56 221 TYR A O 1
ATOM 1786 N N . GLU A 1 222 ? -9.595 12.300 11.047 1.00 98.75 222 GLU A N 1
ATOM 1787 C CA . GLU A 1 222 ? -9.235 10.966 10.595 1.00 98.75 222 GLU A CA 1
ATOM 1788 C C . GLU A 1 222 ? -9.104 10.052 11.806 1.00 98.75 222 GLU A C 1
ATOM 1790 O O . GLU A 1 222 ? -8.294 10.289 12.707 1.00 98.75 222 GLU A O 1
ATOM 1795 N N . LEU A 1 223 ? -9.892 8.979 11.838 1.00 98.81 223 LEU A N 1
ATOM 1796 C CA . LEU A 1 223 ? -9.824 8.007 12.925 1.00 98.81 223 LEU A CA 1
ATOM 1797 C C . LEU A 1 223 ? -8.424 7.378 13.026 1.00 98.81 223 LEU A C 1
ATOM 1799 O O . LEU A 1 223 ? -7.954 7.086 14.129 1.00 98.81 223 LEU A O 1
ATOM 1803 N N . ASP A 1 224 ? -7.741 7.199 11.891 1.00 98.50 224 ASP A N 1
ATOM 1804 C CA . ASP A 1 224 ? -6.391 6.651 11.869 1.00 98.50 224 ASP A CA 1
ATOM 1805 C C . ASP A 1 224 ? -5.346 7.589 12.479 1.00 98.50 224 ASP A C 1
ATOM 1807 O O . ASP A 1 224 ? -4.384 7.079 13.040 1.00 98.50 224 ASP A O 1
ATOM 1811 N N . SER A 1 225 ? -5.529 8.914 12.478 1.00 98.69 225 SER A N 1
ATOM 1812 C CA . SER A 1 225 ? -4.585 9.833 13.137 1.00 98.69 225 SER A CA 1
ATOM 1813 C C . SER A 1 225 ? -4.451 9.516 14.635 1.00 98.69 225 SER A C 1
ATOM 1815 O O . SER A 1 225 ? -3.344 9.414 15.168 1.00 98.69 225 SER A O 1
ATOM 1817 N N . LEU A 1 226 ? -5.574 9.239 15.310 1.00 98.81 226 LEU A N 1
ATOM 1818 C CA . LEU A 1 226 ? -5.571 8.803 16.712 1.00 98.81 226 LEU A CA 1
ATOM 1819 C C . LEU A 1 226 ? -5.097 7.352 16.876 1.00 98.81 226 LEU A C 1
ATOM 1821 O O . LEU A 1 226 ? -4.473 7.018 17.885 1.00 98.81 226 LEU A O 1
ATOM 1825 N N . ALA A 1 227 ? -5.367 6.482 15.897 1.00 98.75 227 ALA A N 1
ATOM 1826 C CA . ALA A 1 227 ? -4.854 5.113 15.912 1.00 98.75 227 ALA A CA 1
ATOM 1827 C C . ALA A 1 227 ? -3.319 5.084 15.803 1.00 98.75 227 ALA A C 1
ATOM 1829 O O . ALA A 1 227 ? -2.673 4.324 16.519 1.00 98.75 227 ALA A O 1
ATOM 1830 N N . HIS A 1 228 ? -2.729 5.937 14.963 1.00 98.38 228 HIS A N 1
ATOM 1831 C CA . HIS A 1 228 ? -1.282 6.064 14.794 1.00 98.38 228 HIS A CA 1
ATOM 1832 C C . HIS A 1 228 ? -0.598 6.584 16.064 1.00 98.38 228 HIS A C 1
ATOM 1834 O O . HIS A 1 228 ? 0.437 6.039 16.446 1.00 98.38 228 HIS A O 1
ATOM 1840 N N . PHE A 1 229 ? -1.210 7.528 16.788 1.00 98.62 229 PHE A N 1
ATOM 1841 C CA . PHE A 1 229 ? -0.712 7.947 18.106 1.00 98.62 229 PHE A CA 1
ATOM 1842 C C . PHE A 1 229 ? -0.556 6.762 19.076 1.00 98.62 229 PHE A C 1
ATOM 1844 O O . PHE A 1 229 ? 0.486 6.599 19.720 1.00 98.62 229 PHE A O 1
ATOM 1851 N N . LEU A 1 230 ? -1.567 5.887 19.149 1.00 98.81 230 LEU A N 1
ATOM 1852 C CA . LEU A 1 230 ? -1.485 4.665 19.954 1.00 98.81 230 LEU A CA 1
ATOM 1853 C C . LEU A 1 230 ? -0.445 3.687 19.387 1.00 98.81 230 LEU A C 1
ATOM 1855 O O . LEU A 1 230 ? 0.357 3.140 20.148 1.00 98.81 230 LEU A O 1
ATOM 1859 N N . ALA A 1 231 ? -0.410 3.510 18.063 1.00 98.25 231 ALA A N 1
ATOM 1860 C CA . ALA A 1 231 ? 0.522 2.618 17.377 1.00 98.25 231 ALA A CA 1
ATOM 1861 C C . ALA A 1 231 ? 1.989 2.975 17.644 1.00 98.25 231 ALA A C 1
ATOM 1863 O O . ALA A 1 231 ? 2.802 2.078 17.880 1.00 98.25 231 ALA A O 1
ATOM 1864 N N . LEU A 1 232 ? 2.336 4.266 17.672 1.00 98.12 232 LEU A N 1
ATOM 1865 C CA . LEU A 1 232 ? 3.696 4.726 17.943 1.00 98.12 232 LEU A CA 1
ATOM 1866 C C . LEU A 1 232 ? 4.172 4.286 19.337 1.00 98.12 232 LEU A C 1
ATOM 1868 O O . LEU A 1 232 ? 5.269 3.735 19.476 1.00 98.12 232 LEU A O 1
ATOM 1872 N N . GLY A 1 233 ? 3.327 4.473 20.358 1.00 98.19 233 GLY A N 1
ATOM 1873 C CA . GLY A 1 233 ? 3.600 4.038 21.731 1.00 98.19 233 GLY A CA 1
ATOM 1874 C C . GLY A 1 233 ? 3.618 2.515 21.884 1.00 98.19 233 GLY A C 1
ATOM 1875 O O . GLY A 1 233 ? 4.522 1.960 22.515 1.00 98.19 233 GLY A O 1
ATOM 1876 N N . ASN A 1 234 ? 2.668 1.818 21.256 1.00 98.50 234 ASN A N 1
ATOM 1877 C CA . ASN A 1 234 ? 2.586 0.357 21.282 1.00 98.50 234 ASN A CA 1
ATOM 1878 C C . ASN A 1 234 ? 3.820 -0.291 20.631 1.00 98.50 234 ASN A C 1
ATOM 1880 O O . ASN A 1 234 ? 4.417 -1.203 21.209 1.00 98.50 234 ASN A O 1
ATOM 1884 N N . ALA A 1 235 ? 4.249 0.200 19.465 1.00 95.06 235 ALA A N 1
ATOM 1885 C CA . ALA A 1 235 ? 5.453 -0.275 18.785 1.00 95.06 235 ALA A CA 1
ATOM 1886 C C . ALA A 1 235 ? 6.719 0.011 19.608 1.00 95.06 235 ALA A C 1
ATOM 1888 O O . ALA A 1 235 ? 7.580 -0.865 19.742 1.00 95.06 235 ALA A O 1
ATOM 1889 N N . PHE A 1 236 ? 6.807 1.194 20.223 1.00 98.00 236 PHE A N 1
ATOM 1890 C CA . PHE A 1 236 ? 7.917 1.548 21.105 1.00 98.00 236 PHE A CA 1
ATOM 1891 C C . PHE A 1 236 ? 8.019 0.600 22.303 1.00 98.00 236 PHE A C 1
ATOM 1893 O O . PHE A 1 236 ? 9.096 0.055 22.566 1.00 98.00 236 PHE A O 1
ATOM 1900 N N . TYR A 1 237 ? 6.903 0.327 22.987 1.00 98.38 237 TYR A N 1
ATOM 1901 C CA . TYR A 1 237 ? 6.864 -0.664 24.062 1.00 98.38 237 TYR A CA 1
ATOM 1902 C C . TYR A 1 237 ? 7.253 -2.061 23.565 1.00 98.38 237 TYR A C 1
ATOM 1904 O O . TYR A 1 237 ? 8.078 -2.724 24.190 1.00 98.38 237 TYR A O 1
ATOM 1912 N N . ASN A 1 238 ? 6.718 -2.507 22.428 1.00 95.56 238 ASN A N 1
ATOM 1913 C CA . ASN A 1 238 ? 6.992 -3.842 21.898 1.00 95.56 238 ASN A CA 1
ATOM 1914 C C . ASN A 1 238 ? 8.493 -4.071 21.623 1.00 95.56 238 ASN A C 1
ATOM 1916 O O . ASN A 1 238 ? 9.029 -5.138 21.919 1.00 95.56 238 ASN A O 1
ATOM 1920 N N . HIS A 1 239 ? 9.201 -3.062 21.106 1.00 92.50 239 HIS A N 1
ATOM 1921 C CA . HIS A 1 239 ? 10.623 -3.190 20.771 1.00 92.50 239 HIS A CA 1
ATOM 1922 C C . HIS A 1 239 ? 11.579 -2.895 21.935 1.00 92.50 239 HIS A C 1
ATOM 1924 O O . HIS A 1 239 ? 12.683 -3.450 21.981 1.00 92.50 239 HIS A O 1
ATOM 1930 N N . THR A 1 240 ? 11.186 -2.046 22.886 1.00 95.88 240 THR A N 1
ATOM 1931 C CA . THR A 1 240 ? 12.076 -1.594 23.973 1.00 95.88 240 THR A CA 1
ATOM 1932 C C . THR A 1 240 ? 11.715 -2.160 25.344 1.00 95.88 240 THR A C 1
ATOM 1934 O O . THR A 1 240 ? 12.569 -2.203 26.229 1.00 95.88 240 THR A O 1
ATOM 1937 N N . SER A 1 241 ? 10.467 -2.599 25.521 1.00 96.62 241 SER A N 1
ATOM 1938 C CA . SER A 1 241 ? 9.819 -2.871 26.811 1.00 96.62 241 SER A CA 1
ATOM 1939 C C . SER A 1 241 ? 9.788 -1.667 27.766 1.00 96.62 241 SER A C 1
ATOM 1941 O O . SER A 1 241 ? 9.502 -1.841 28.950 1.00 96.62 241 SER A O 1
ATOM 1943 N N . SER A 1 242 ? 10.083 -0.454 27.279 1.00 97.19 242 SER A N 1
ATOM 1944 C CA . SER A 1 242 ? 10.057 0.767 28.085 1.00 97.19 242 SER A CA 1
ATOM 1945 C C . SER A 1 242 ? 8.635 1.299 28.239 1.00 97.19 242 SER A C 1
ATOM 1947 O O . SER A 1 242 ? 7.852 1.333 27.291 1.00 97.19 242 SER A O 1
ATOM 1949 N N . LEU A 1 243 ? 8.332 1.750 29.454 1.00 97.56 243 LEU A N 1
ATOM 1950 C CA . LEU A 1 243 ? 7.091 2.430 29.817 1.00 97.56 243 LEU A CA 1
ATOM 1951 C C . LEU A 1 243 ? 7.306 3.942 30.006 1.00 97.56 243 LEU A C 1
ATOM 1953 O O . LEU A 1 243 ? 6.409 4.622 30.493 1.00 97.56 243 LEU A O 1
ATOM 1957 N N . ASP A 1 244 ? 8.476 4.476 29.633 1.00 96.12 244 ASP A N 1
ATOM 1958 C CA . ASP A 1 244 ? 8.865 5.871 29.902 1.00 96.12 244 ASP A CA 1
ATOM 1959 C C . ASP A 1 244 ? 7.927 6.898 29.251 1.00 96.12 244 ASP A C 1
ATOM 1961 O O . ASP A 1 244 ? 7.826 8.031 29.719 1.00 96.12 244 ASP A O 1
ATOM 1965 N N . PHE A 1 245 ? 7.229 6.507 28.182 1.00 97.00 245 PHE A N 1
ATOM 1966 C CA . PHE A 1 245 ? 6.263 7.360 27.490 1.00 97.00 245 PHE A CA 1
ATOM 1967 C C . PHE A 1 245 ? 4.912 7.467 28.213 1.00 97.00 245 PHE A C 1
ATOM 1969 O O . PHE A 1 245 ? 4.137 8.366 27.896 1.00 97.00 245 PHE A O 1
ATOM 1976 N N . LEU A 1 246 ? 4.621 6.602 29.197 1.00 97.62 246 LEU A N 1
ATOM 1977 C CA . LEU A 1 246 ? 3.390 6.638 30.000 1.00 97.62 246 LEU A CA 1
ATOM 1978 C C . LEU A 1 246 ? 3.435 7.766 31.043 1.00 97.62 246 LEU A C 1
ATOM 1980 O O . LEU A 1 246 ? 3.363 7.549 32.254 1.00 97.62 246 LEU A O 1
ATOM 1984 N N . THR A 1 247 ? 3.579 8.993 30.558 1.00 96.06 247 THR A N 1
ATOM 1985 C CA . THR A 1 247 ? 3.582 10.215 31.356 1.00 96.06 247 THR A CA 1
ATOM 1986 C C . THR A 1 247 ? 2.156 10.626 31.728 1.00 96.06 247 THR A C 1
ATOM 1988 O O . THR A 1 247 ? 1.178 10.192 31.119 1.00 96.06 247 THR A O 1
ATOM 1991 N N . THR A 1 248 ? 2.006 11.531 32.699 1.00 95.81 248 THR A N 1
ATOM 1992 C CA . THR A 1 248 ? 0.696 12.125 33.026 1.00 95.81 248 THR A CA 1
ATOM 1993 C C . THR A 1 248 ? 0.048 12.788 31.806 1.00 95.81 248 THR A C 1
ATOM 1995 O O . THR A 1 248 ? -1.168 12.720 31.643 1.00 95.81 248 THR A O 1
ATOM 1998 N N . ARG A 1 249 ? 0.857 13.401 30.928 1.00 96.12 249 ARG A N 1
ATOM 1999 C CA . ARG A 1 249 ? 0.384 13.980 29.663 1.00 96.12 249 ARG A CA 1
ATOM 2000 C C . ARG A 1 249 ? -0.123 12.893 28.725 1.00 96.12 249 ARG A C 1
ATOM 2002 O O . ARG A 1 249 ? -1.228 13.017 28.218 1.00 96.12 249 ARG A O 1
ATOM 2009 N N . TRP A 1 250 ? 0.610 11.793 28.576 1.00 98.19 250 TRP A N 1
ATOM 2010 C CA . TRP A 1 250 ? 0.168 10.680 27.738 1.00 98.19 250 TRP A CA 1
ATOM 2011 C C . TRP A 1 250 ? -1.160 10.073 28.218 1.00 98.19 250 TRP A C 1
ATOM 2013 O O . TRP A 1 250 ? -2.043 9.828 27.402 1.00 98.19 250 TRP A O 1
ATOM 2023 N N . TYR A 1 251 ? -1.368 9.911 29.532 1.00 98.06 251 TYR A N 1
ATOM 2024 C CA . TYR A 1 251 ? -2.670 9.471 30.057 1.00 98.06 251 TYR A CA 1
ATOM 2025 C C . TYR A 1 251 ? -3.793 10.473 29.761 1.00 98.06 251 TYR A C 1
ATOM 2027 O O . TYR A 1 251 ? -4.881 10.056 29.376 1.00 98.06 251 TYR A O 1
ATOM 2035 N N . LYS A 1 252 ? -3.524 11.783 29.862 1.00 98.31 252 LYS A N 1
ATOM 2036 C CA . LYS A 1 252 ? -4.482 12.821 29.448 1.00 98.31 252 LYS A CA 1
ATOM 2037 C C . LYS A 1 252 ? -4.810 12.708 27.954 1.00 98.31 252 LYS A C 1
ATOM 2039 O O . LYS A 1 252 ? -5.973 12.811 27.590 1.00 98.31 252 LYS A O 1
ATOM 2044 N N . ALA A 1 253 ? -3.813 12.455 27.103 1.00 98.62 253 ALA A N 1
ATOM 2045 C CA . ALA A 1 253 ? -4.024 12.226 25.675 1.00 98.62 253 ALA A CA 1
ATOM 2046 C C . ALA A 1 253 ? -4.876 10.972 25.419 1.00 98.62 253 ALA A C 1
ATOM 2048 O O . ALA A 1 253 ? -5.803 11.027 24.616 1.00 98.62 253 ALA A O 1
ATOM 2049 N N . LEU A 1 254 ? -4.625 9.868 26.134 1.00 98.75 254 LEU A N 1
ATOM 2050 C CA . LEU A 1 254 ? -5.446 8.658 26.052 1.00 98.75 254 LEU A CA 1
ATOM 2051 C C . LEU A 1 254 ? -6.905 8.933 26.447 1.00 98.75 254 LEU A C 1
ATOM 2053 O O . LEU A 1 254 ? -7.812 8.508 25.736 1.00 98.75 254 LEU A O 1
ATOM 2057 N N . ASP A 1 255 ? -7.141 9.665 27.537 1.00 98.62 255 ASP A N 1
ATOM 2058 C CA . ASP A 1 255 ? -8.495 10.056 27.947 1.00 98.62 255 ASP A CA 1
ATOM 2059 C C . ASP A 1 255 ? -9.182 10.906 26.864 1.00 98.62 255 ASP A C 1
ATOM 2061 O O . ASP A 1 255 ? -10.347 10.664 26.537 1.00 98.62 255 ASP A O 1
ATOM 2065 N N . THR A 1 256 ? -8.453 11.841 26.240 1.00 98.69 256 THR A N 1
ATOM 2066 C CA . THR A 1 256 ? -8.953 12.634 25.107 1.00 98.69 256 THR A CA 1
ATOM 2067 C C . THR A 1 256 ? -9.303 11.756 23.902 1.00 98.69 256 THR A C 1
ATOM 2069 O O . THR A 1 256 ? -10.371 11.930 23.313 1.00 98.69 256 THR A O 1
ATOM 2072 N N . VAL A 1 257 ? -8.457 10.778 23.549 1.00 98.81 257 VAL A N 1
ATOM 2073 C CA . VAL A 1 257 ? -8.757 9.805 22.482 1.00 98.81 257 VAL A CA 1
ATOM 2074 C C . VAL A 1 257 ? -10.064 9.087 22.793 1.00 98.81 257 VAL A C 1
ATOM 2076 O O . VAL A 1 257 ? -10.958 9.059 21.954 1.00 98.81 257 VAL A O 1
ATOM 2079 N N . LEU A 1 258 ? -10.216 8.548 24.005 1.00 98.56 258 LEU A N 1
ATOM 2080 C CA . LEU A 1 258 ? -11.422 7.816 24.398 1.00 98.56 258 LEU A CA 1
ATOM 2081 C C . LEU A 1 258 ? -12.676 8.688 24.347 1.00 98.56 258 LEU A C 1
ATOM 2083 O O . LEU A 1 258 ? -13.714 8.217 23.882 1.00 98.56 258 LEU A O 1
ATOM 2087 N N . GLN A 1 259 ? -12.569 9.956 24.747 1.00 98.56 259 GLN A N 1
ATOM 2088 C CA . GLN A 1 259 ? -13.655 10.921 24.623 1.00 98.56 259 GLN A CA 1
ATOM 2089 C C . GLN A 1 259 ? -14.055 11.145 23.158 1.00 98.56 259 GLN A C 1
ATOM 2091 O O . GLN A 1 259 ? -15.249 11.168 22.852 1.00 98.56 259 GLN A O 1
ATOM 2096 N N . VAL A 1 260 ? -13.088 11.288 22.246 1.00 98.69 260 VAL A N 1
ATOM 2097 C CA . VAL A 1 260 ? -13.378 11.425 20.811 1.00 98.69 260 VAL A CA 1
ATOM 2098 C C . VAL A 1 260 ? -14.006 10.154 20.252 1.00 98.69 260 VAL A C 1
ATOM 2100 O O . VAL A 1 260 ? -14.995 10.248 19.532 1.00 98.69 260 VAL A O 1
ATOM 2103 N N . LEU A 1 261 ? -13.516 8.968 20.626 1.00 98.62 261 LEU A N 1
ATOM 2104 C CA . LEU A 1 261 ? -14.135 7.706 20.207 1.00 98.62 261 LEU A CA 1
ATOM 2105 C C . LEU A 1 261 ? -15.592 7.610 20.674 1.00 98.62 261 LEU A C 1
ATOM 2107 O O . LEU A 1 261 ? -16.453 7.213 19.896 1.00 98.62 261 LEU A O 1
ATOM 2111 N N . ASP A 1 262 ? -15.896 8.020 21.908 1.00 97.69 262 ASP A N 1
ATOM 2112 C CA . ASP A 1 262 ? -17.276 8.064 22.401 1.00 97.69 262 ASP A CA 1
ATOM 2113 C C . ASP A 1 262 ? -18.133 9.043 21.591 1.00 97.69 262 ASP A C 1
ATOM 2115 O O . ASP A 1 262 ? -19.232 8.690 21.161 1.00 97.69 262 ASP A O 1
ATOM 2119 N N . GLN A 1 263 ? -17.624 10.246 21.316 1.00 97.88 263 GLN A N 1
ATOM 2120 C CA . GLN A 1 263 ? -18.327 11.257 20.519 1.00 97.88 263 GLN A CA 1
ATOM 2121 C C . GLN A 1 263 ? -18.584 10.789 19.079 1.00 97.88 263 GLN A C 1
ATOM 2123 O O . GLN A 1 263 ? -19.677 10.989 18.558 1.00 97.88 263 GLN A O 1
ATOM 2128 N N . GLN A 1 264 ? -17.605 10.137 18.452 1.00 98.00 264 GLN A N 1
ATOM 2129 C CA . GLN A 1 264 ? -17.665 9.701 17.054 1.00 98.00 264 GLN A CA 1
ATOM 2130 C C . GLN A 1 264 ? -18.297 8.313 16.868 1.00 98.00 264 GLN A C 1
ATOM 2132 O O . GLN A 1 264 ? -18.545 7.899 15.737 1.00 98.00 264 GLN A O 1
ATOM 2137 N N . SER A 1 265 ? -18.625 7.621 17.964 1.00 96.56 265 SER A N 1
ATOM 2138 C CA . SER A 1 265 ? -19.492 6.431 17.969 1.00 96.56 265 SER A CA 1
ATOM 2139 C C . SER A 1 265 ? -20.992 6.761 17.943 1.00 96.56 265 SER A C 1
ATOM 2141 O O . SER A 1 265 ? -21.820 5.870 17.744 1.00 96.56 265 SER A O 1
ATOM 2143 N N . GLN A 1 266 ? -21.365 8.030 18.159 1.00 95.69 266 GLN A N 1
ATOM 2144 C CA . GLN A 1 266 ? -22.766 8.452 18.166 1.00 95.69 266 GLN A CA 1
ATOM 2145 C C . GLN A 1 266 ? -23.375 8.382 16.760 1.00 95.69 266 GLN A C 1
ATOM 2147 O O . GLN A 1 266 ? -22.771 8.783 15.759 1.00 95.69 266 GLN A O 1
ATOM 2152 N N . SER A 1 267 ? -24.610 7.892 16.694 1.00 95.31 267 SER A N 1
ATOM 2153 C CA . SER A 1 267 ? -25.399 7.846 15.468 1.00 95.31 267 SER A CA 1
ATOM 2154 C C . SER A 1 267 ? -25.928 9.221 15.085 1.00 95.31 267 SER A C 1
ATOM 2156 O O . SER A 1 267 ? -26.058 10.124 15.907 1.00 95.31 267 SER A O 1
ATOM 2158 N N . THR A 1 268 ? -26.313 9.377 13.819 1.00 96.25 268 THR A N 1
ATOM 2159 C CA . THR A 1 268 ? -26.929 10.626 13.346 1.00 96.25 268 THR A CA 1
ATOM 2160 C C . THR A 1 268 ? -28.315 10.859 13.956 1.00 96.25 268 THR A C 1
ATOM 2162 O O . THR A 1 268 ? -28.737 12.004 14.125 1.00 96.25 268 THR A O 1
ATOM 2165 N N . PHE A 1 269 ? -29.027 9.786 14.303 1.00 96.38 269 PHE A N 1
ATOM 2166 C CA . PHE A 1 269 ? -30.337 9.846 14.943 1.00 96.38 269 PHE A CA 1
ATOM 2167 C C . PHE A 1 269 ? -30.353 9.008 16.216 1.00 96.38 269 PHE A C 1
ATOM 2169 O O . PHE A 1 269 ? -29.797 7.910 16.253 1.00 96.38 269 PHE A O 1
ATOM 2176 N N . ASP A 1 270 ? -31.016 9.521 17.247 1.00 94.31 270 ASP A N 1
ATOM 2177 C CA . ASP A 1 270 ? -31.242 8.811 18.499 1.00 94.31 270 ASP A CA 1
ATOM 2178 C C . ASP A 1 270 ? -32.092 7.554 18.268 1.00 94.31 270 ASP A C 1
ATOM 2180 O O . ASP A 1 270 ? -33.184 7.640 17.705 1.00 94.31 270 ASP A O 1
ATOM 2184 N N . ALA A 1 271 ? -31.619 6.397 18.733 1.00 91.06 271 ALA A N 1
ATOM 2185 C CA . ALA A 1 271 ? -32.269 5.111 18.473 1.00 91.06 271 ALA A CA 1
ATOM 2186 C C . ALA A 1 271 ? -33.702 5.015 19.031 1.00 91.06 271 ALA A C 1
ATOM 2188 O O . ALA A 1 271 ? -34.538 4.313 18.468 1.00 91.06 271 ALA A O 1
ATOM 2189 N N . MET A 1 272 ? -33.993 5.714 20.133 1.00 93.50 272 MET A N 1
ATOM 2190 C CA . MET A 1 272 ? -35.278 5.616 20.833 1.00 93.50 272 MET A CA 1
ATOM 2191 C C . MET A 1 272 ? -36.278 6.677 20.378 1.00 93.50 272 MET A C 1
ATOM 2193 O O . MET A 1 272 ? -37.475 6.414 20.288 1.00 93.50 272 MET A O 1
ATOM 2197 N N . THR A 1 273 ? -35.802 7.895 20.129 1.00 95.31 273 THR A N 1
ATOM 2198 C CA . THR A 1 273 ? -36.645 9.061 19.835 1.00 95.31 273 THR A CA 1
ATOM 2199 C C . THR A 1 273 ? -36.646 9.452 18.360 1.00 95.31 273 THR A C 1
ATOM 2201 O O . THR A 1 273 ? -37.492 10.249 17.957 1.00 95.31 273 THR A O 1
ATOM 2204 N N . GLY A 1 274 ? -35.701 8.944 17.560 1.00 92.62 274 GLY A N 1
ATOM 2205 C CA . GLY A 1 274 ? -35.525 9.288 16.144 1.00 92.62 274 GLY A CA 1
ATOM 2206 C C . GLY A 1 274 ? -35.059 10.726 15.898 1.00 92.62 274 GLY A C 1
ATOM 2207 O O . GLY A 1 274 ? -35.021 11.179 14.755 1.00 92.62 274 GLY A O 1
ATOM 2208 N N . LYS A 1 275 ? -34.729 11.481 16.953 1.00 95.94 275 LYS A N 1
ATOM 2209 C CA . LYS A 1 275 ? -34.298 12.877 16.827 1.00 95.94 275 LYS A CA 1
ATOM 2210 C C . LYS A 1 275 ? -32.878 12.956 16.288 1.00 95.94 275 LYS A C 1
ATOM 2212 O O . LYS A 1 275 ? -32.022 12.165 16.672 1.00 95.94 275 LYS A O 1
ATOM 2217 N N . PHE A 1 276 ? -32.633 13.954 15.443 1.00 94.81 276 PHE A N 1
ATOM 2218 C CA . PHE A 1 276 ? -31.292 14.275 14.965 1.00 94.81 276 PHE A CA 1
ATOM 2219 C C . PHE A 1 276 ? -30.365 14.599 16.144 1.00 94.81 276 PHE A C 1
ATOM 2221 O O . PHE A 1 276 ? -30.677 15.470 16.962 1.00 94.81 276 PHE A O 1
ATOM 2228 N N . GLN A 1 277 ? -29.233 13.901 16.212 1.00 93.31 277 GLN A N 1
ATOM 2229 C CA . GLN A 1 277 ? -28.151 14.160 17.152 1.00 93.31 277 GLN A CA 1
ATOM 2230 C C . GLN A 1 277 ? -27.029 14.889 16.413 1.00 93.31 277 GLN A C 1
ATOM 2232 O O . GLN A 1 277 ? -26.477 14.399 15.428 1.00 93.31 277 GLN A O 1
ATOM 2237 N N . ARG A 1 278 ? -26.703 16.099 16.872 1.00 92.94 278 ARG A N 1
ATOM 2238 C CA . ARG A 1 278 ? -25.647 16.902 16.255 1.00 92.94 278 ARG A CA 1
ATOM 2239 C C . ARG A 1 278 ? -24.288 16.259 16.537 1.00 92.94 278 ARG A C 1
ATOM 2241 O O . ARG A 1 278 ? -23.939 16.086 17.701 1.00 92.94 278 ARG A O 1
ATOM 2248 N N . ASN A 1 279 ? -23.511 15.982 15.486 1.00 95.06 279 ASN A N 1
ATOM 2249 C CA . ASN A 1 279 ? -22.137 15.509 15.653 1.00 95.06 279 ASN A CA 1
ATOM 2250 C C . ASN A 1 279 ? -21.281 16.572 16.363 1.00 95.06 279 ASN A C 1
ATOM 2252 O O . ASN A 1 279 ? -21.417 17.771 16.107 1.00 95.06 279 ASN A O 1
ATOM 2256 N N . SER A 1 280 ? -20.384 16.114 17.236 1.00 96.38 280 SER A N 1
ATOM 2257 C CA . SER A 1 280 ? -19.444 16.977 17.959 1.00 96.38 280 SER A CA 1
ATOM 2258 C C . SER A 1 280 ? -18.430 17.626 17.013 1.00 96.38 280 SER A C 1
ATOM 2260 O O . SER A 1 280 ? -18.029 18.765 17.251 1.00 96.38 280 SER A O 1
ATOM 2262 N N . TYR A 1 281 ? -18.075 16.934 15.924 1.00 98.12 281 TYR A N 1
ATOM 2263 C CA . TYR A 1 281 ? -17.201 17.436 14.869 1.00 98.12 281 TYR A CA 1
ATOM 2264 C C . TYR A 1 281 ? -17.980 17.801 13.601 1.00 98.12 281 TYR A C 1
ATOM 2266 O O . TYR A 1 281 ? -18.822 17.024 13.141 1.00 98.12 281 TYR A O 1
ATOM 2274 N N . THR A 1 282 ? -17.677 18.961 13.020 1.00 97.88 282 THR A N 1
ATOM 2275 C CA . THR A 1 282 ? -18.116 19.334 11.668 1.00 97.88 282 THR A CA 1
ATOM 2276 C C . THR A 1 282 ? -16.995 20.033 10.920 1.00 97.88 282 THR A C 1
ATOM 2278 O O . THR A 1 282 ? -16.295 20.848 11.516 1.00 97.88 282 THR A O 1
ATOM 2281 N N . PHE A 1 283 ? -16.889 19.792 9.618 1.00 98.25 283 PHE A N 1
ATOM 2282 C CA . PHE A 1 283 ? -15.885 20.406 8.754 1.00 98.25 283 PHE A CA 1
ATOM 2283 C C . PHE A 1 283 ? -16.484 20.792 7.410 1.00 98.25 283 PHE A C 1
ATOM 2285 O O . PHE A 1 283 ? -17.106 19.970 6.744 1.00 98.25 283 PHE A O 1
ATOM 2292 N N . SER A 1 284 ? -16.239 22.019 6.965 1.00 96.88 284 SER A N 1
ATOM 2293 C CA . SER A 1 284 ? -16.484 22.417 5.579 1.00 96.88 284 SER A CA 1
ATOM 2294 C C . SER A 1 284 ? -15.352 23.297 5.069 1.00 96.88 284 SER A C 1
ATOM 2296 O O . SER A 1 284 ? -14.753 24.033 5.845 1.00 96.88 284 SER A O 1
ATOM 2298 N N . ARG A 1 285 ? -15.078 23.223 3.769 1.00 95.81 285 ARG A N 1
ATOM 2299 C CA . ARG A 1 285 ? -14.007 23.950 3.084 1.00 95.81 285 ARG A CA 1
ATOM 2300 C C . ARG A 1 285 ? -14.596 24.567 1.833 1.00 95.81 285 ARG A C 1
ATOM 2302 O O . ARG A 1 285 ? -15.435 23.950 1.173 1.00 95.81 285 ARG A O 1
ATOM 2309 N N . ARG A 1 286 ? -14.171 25.780 1.495 1.00 94.75 286 ARG A N 1
ATOM 2310 C CA . ARG A 1 286 ? -14.536 26.389 0.216 1.00 94.75 286 ARG A CA 1
ATOM 2311 C C . ARG A 1 286 ? -13.650 25.818 -0.893 1.00 94.75 286 ARG A C 1
ATOM 2313 O O . ARG A 1 286 ? -12.507 26.225 -1.042 1.00 94.75 286 ARG A O 1
ATOM 2320 N N . THR A 1 287 ? -14.190 24.879 -1.661 1.00 93.38 287 THR A N 1
ATOM 2321 C CA . THR A 1 287 ? -13.457 24.117 -2.683 1.00 93.38 287 THR A CA 1
ATOM 2322 C C . THR A 1 287 ? -14.394 23.677 -3.813 1.00 93.38 287 THR A C 1
ATOM 2324 O O . THR A 1 287 ? -15.610 23.610 -3.620 1.00 93.38 287 THR A O 1
ATOM 2327 N N . ASP A 1 288 ? -13.838 23.398 -4.990 1.00 92.75 288 ASP A N 1
ATOM 2328 C CA . ASP A 1 288 ? -14.516 22.758 -6.123 1.00 92.75 288 ASP A CA 1
ATOM 2329 C C . ASP A 1 288 ? -14.301 21.231 -6.167 1.00 92.75 288 ASP A C 1
ATOM 2331 O O . ASP A 1 288 ? -14.929 20.537 -6.969 1.00 92.75 288 ASP A O 1
ATOM 2335 N N . GLN A 1 289 ? -13.473 20.690 -5.268 1.00 91.19 289 GLN A N 1
ATOM 2336 C CA . GLN A 1 289 ? -13.215 19.258 -5.135 1.00 91.19 289 GLN A CA 1
ATOM 2337 C C . GLN A 1 289 ? -14.140 18.629 -4.089 1.00 91.19 289 GLN A C 1
ATOM 2339 O O . GLN A 1 289 ? -14.098 18.969 -2.907 1.00 91.19 289 GLN A O 1
ATOM 2344 N N . GLY A 1 290 ? -14.971 17.671 -4.510 1.00 91.38 290 GLY A N 1
ATOM 2345 C CA . GLY A 1 290 ? -15.945 17.021 -3.623 1.00 91.38 290 GLY A CA 1
ATOM 2346 C C . GLY A 1 290 ? -15.323 16.226 -2.468 1.00 91.38 290 GLY A C 1
ATOM 2347 O O . GLY A 1 290 ? -15.958 16.085 -1.426 1.00 91.38 290 GLY A O 1
ATOM 2348 N N . THR A 1 291 ? -14.089 15.741 -2.628 1.00 94.44 291 THR A N 1
ATOM 2349 C CA . THR A 1 291 ? -13.339 15.009 -1.593 1.00 94.44 291 THR A CA 1
ATOM 2350 C C . THR A 1 291 ? -12.753 15.923 -0.517 1.00 94.44 291 THR A C 1
ATOM 2352 O O . THR A 1 291 ? -12.451 15.472 0.579 1.00 94.44 291 THR A O 1
ATOM 2355 N N . GLU A 1 292 ? -12.660 17.227 -0.772 1.00 94.88 292 GLU A N 1
ATOM 2356 C CA . GLU A 1 292 ? -12.047 18.195 0.142 1.00 94.88 292 GLU A CA 1
ATOM 2357 C C . GLU A 1 292 ? -13.059 18.811 1.124 1.00 94.88 292 GLU A C 1
ATOM 2359 O O . GLU A 1 292 ? -12.741 19.736 1.871 1.00 94.88 292 GLU A O 1
ATOM 2364 N N . THR A 1 293 ? -14.306 18.328 1.142 1.00 96.75 293 THR A N 1
ATOM 2365 C CA . THR A 1 293 ? -15.343 18.810 2.058 1.00 96.75 293 THR A CA 1
ATOM 2366 C C . THR A 1 293 ? -16.369 17.732 2.418 1.00 96.75 293 THR A C 1
ATOM 2368 O O . THR A 1 293 ? -16.393 16.656 1.822 1.00 96.75 293 THR A O 1
ATOM 2371 N N . LEU A 1 294 ? -17.224 18.009 3.410 1.00 97.50 294 LEU A N 1
ATOM 2372 C CA . LEU A 1 294 ? -18.257 17.081 3.875 1.00 97.50 294 LEU A CA 1
ATOM 2373 C C . LEU A 1 294 ? -19.668 17.577 3.515 1.00 97.50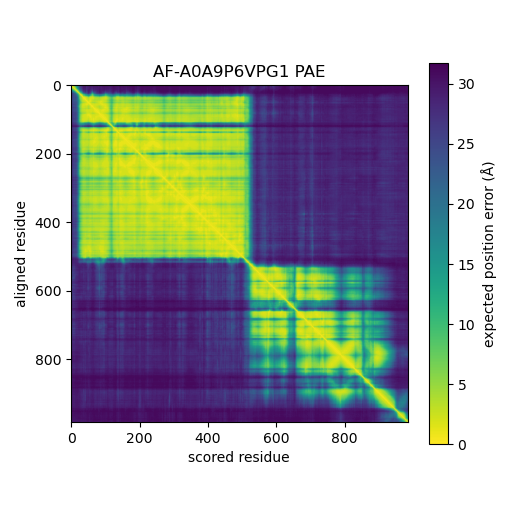 294 LEU A C 1
ATOM 2375 O O . LEU A 1 294 ? -19.973 18.765 3.686 1.00 97.50 294 LEU A O 1
ATOM 2379 N N . PRO A 1 295 ? -20.578 16.678 3.093 1.00 95.62 295 PRO A N 1
ATOM 2380 C CA . PRO A 1 295 ? -21.973 17.026 2.850 1.00 95.62 295 PRO A CA 1
ATOM 2381 C C . PRO A 1 295 ? -22.710 17.396 4.148 1.00 95.62 295 PRO A C 1
ATOM 2383 O O . PRO A 1 295 ? -22.199 17.248 5.262 1.00 95.62 295 PRO A O 1
ATOM 2386 N N . LEU A 1 296 ? -23.957 17.857 3.992 1.00 95.38 296 LEU A N 1
ATOM 2387 C CA . LEU A 1 296 ? -24.861 18.206 5.098 1.00 95.38 296 LEU A CA 1
ATOM 2388 C C . LEU A 1 296 ? -24.272 19.272 6.034 1.00 95.38 296 LEU A C 1
ATOM 2390 O O . LEU A 1 296 ? -24.260 19.109 7.252 1.00 95.38 296 LEU A O 1
ATOM 2394 N N . SER A 1 297 ? -23.769 20.365 5.448 1.00 92.81 297 SER A N 1
ATOM 2395 C CA . SER A 1 297 ? -23.164 21.487 6.184 1.00 92.81 297 SER A CA 1
ATOM 2396 C C . SER A 1 297 ? -22.029 21.045 7.112 1.00 92.81 297 SER A C 1
ATOM 2398 O O . SER A 1 297 ? -21.920 21.496 8.250 1.00 92.81 297 SER A O 1
ATOM 2400 N N . GLY A 1 298 ? -21.196 20.135 6.614 1.00 95.06 298 GLY A N 1
ATOM 2401 C CA . GLY A 1 298 ? -19.990 19.695 7.289 1.00 95.06 298 GLY A CA 1
ATOM 2402 C C . GLY A 1 298 ? -20.149 18.512 8.241 1.00 95.06 298 GLY A C 1
ATOM 2403 O O . GLY A 1 298 ? -19.208 18.184 8.955 1.00 95.06 298 GLY A O 1
ATOM 2404 N N . VAL A 1 299 ? -21.320 17.872 8.293 1.00 94.94 299 VAL A N 1
ATOM 2405 C CA . VAL A 1 299 ? -21.578 16.729 9.191 1.00 94.94 299 VAL A CA 1
ATOM 2406 C C . VAL A 1 299 ? -21.105 15.400 8.586 1.00 94.9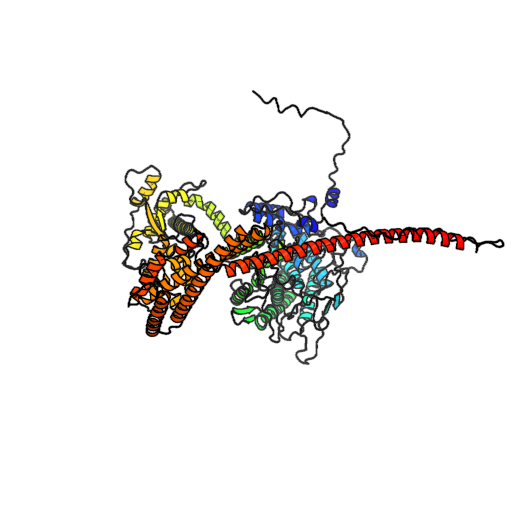4 299 VAL A C 1
ATOM 2408 O O . VAL A 1 299 ? -20.718 14.491 9.326 1.00 94.94 299 VAL A O 1
ATOM 2411 N N . GLY A 1 300 ? -21.135 15.273 7.258 1.00 96.12 300 GLY A N 1
ATOM 2412 C CA . GLY A 1 300 ? -20.958 13.996 6.565 1.00 96.12 300 GLY A CA 1
ATOM 2413 C C . GLY A 1 300 ? -22.256 13.184 6.483 1.00 96.12 300 GLY A C 1
ATOM 2414 O O . GLY A 1 300 ? -23.265 13.532 7.102 1.00 96.12 300 GLY A O 1
ATOM 2415 N N . ASN A 1 301 ? -22.241 12.102 5.700 1.00 96.94 301 ASN A N 1
ATOM 2416 C CA . ASN A 1 301 ? -23.434 11.286 5.458 1.00 96.94 301 ASN A CA 1
ATOM 2417 C C . ASN A 1 301 ? -23.965 10.608 6.746 1.00 96.94 301 ASN A C 1
ATOM 2419 O O . ASN A 1 301 ? -23.189 10.353 7.674 1.00 96.94 301 ASN A O 1
ATOM 2423 N N . PRO A 1 302 ? -25.287 10.342 6.850 1.00 97.25 302 PRO A N 1
ATOM 2424 C CA . PRO A 1 302 ? -25.882 9.768 8.056 1.00 97.25 302 PRO A CA 1
ATOM 2425 C C . PRO A 1 302 ? -25.344 8.377 8.411 1.00 97.25 302 PRO A C 1
ATOM 2427 O O . PRO A 1 302 ? -25.163 7.542 7.533 1.00 97.25 302 PRO A O 1
ATOM 2430 N N . LEU A 1 303 ? -25.173 8.113 9.709 1.00 97.62 303 LEU A N 1
ATOM 2431 C CA . LEU A 1 303 ? -24.717 6.829 10.248 1.00 97.62 303 LEU A CA 1
ATOM 2432 C C . LEU A 1 303 ? -25.748 6.240 11.213 1.00 97.62 303 LEU A C 1
ATOM 2434 O O . LEU A 1 303 ? -26.369 6.973 11.995 1.00 97.62 303 LEU A O 1
ATOM 2438 N N . ASN A 1 304 ? -25.937 4.923 11.142 1.00 97.31 304 ASN A N 1
ATOM 2439 C CA . ASN A 1 304 ? -26.894 4.199 11.972 1.00 97.31 304 ASN A CA 1
ATOM 2440 C C . ASN A 1 304 ? -26.360 3.950 13.395 1.00 97.31 304 ASN A C 1
ATOM 2442 O O . ASN A 1 304 ? -25.159 4.016 13.653 1.00 97.31 304 ASN A O 1
ATOM 2446 N N . TYR A 1 305 ? -27.265 3.666 14.329 1.00 95.56 305 TYR A N 1
ATOM 2447 C CA . TYR A 1 305 ? -26.934 3.313 15.710 1.00 95.56 305 TYR A CA 1
ATOM 2448 C C . TYR A 1 305 ? -26.621 1.823 15.872 1.00 95.56 305 TYR A C 1
ATOM 2450 O O . TYR A 1 305 ? -26.964 0.997 15.032 1.00 95.56 305 TYR A O 1
ATOM 2458 N N . GLY A 1 306 ? -26.000 1.467 17.002 1.00 94.12 306 GLY A N 1
ATOM 2459 C CA . GLY A 1 306 ? -25.819 0.069 17.410 1.00 94.12 306 GLY A CA 1
ATOM 2460 C C . GLY A 1 306 ? -24.792 -0.719 16.592 1.00 94.12 306 GLY A C 1
ATOM 2461 O O . GLY A 1 306 ? -24.780 -1.946 16.660 1.00 94.12 306 GLY A O 1
ATOM 2462 N N . THR A 1 307 ? -23.933 -0.039 15.827 1.00 97.06 307 THR A N 1
ATOM 2463 C CA . THR A 1 307 ? -22.914 -0.698 14.997 1.00 97.06 307 THR A CA 1
ATOM 2464 C C . THR A 1 307 ? -21.655 -1.071 15.774 1.00 97.06 307 THR A C 1
ATOM 2466 O O . THR A 1 307 ? -20.992 -2.040 15.424 1.00 97.06 307 THR A O 1
ATOM 2469 N N . GLY A 1 308 ? -21.310 -0.301 16.813 1.00 96.56 308 GLY A N 1
ATOM 2470 C CA . GLY A 1 308 ? -20.020 -0.401 17.509 1.00 96.56 308 GLY A CA 1
ATOM 2471 C C . GLY A 1 308 ? -18.844 0.211 16.736 1.00 96.56 308 GLY A C 1
ATOM 2472 O O . GLY A 1 308 ? -17.738 0.263 17.268 1.00 96.56 308 GLY A O 1
ATOM 2473 N N . LEU A 1 309 ? -19.080 0.693 15.511 1.00 98.62 309 LEU A N 1
ATOM 2474 C CA . LEU A 1 309 ? -18.088 1.349 14.662 1.00 98.62 309 LEU A CA 1
ATOM 2475 C C . LEU A 1 309 ? -17.961 2.837 15.013 1.00 98.62 309 LEU A C 1
ATOM 2477 O O . LEU A 1 309 ? -18.891 3.459 15.527 1.00 98.62 309 LEU A O 1
ATOM 2481 N N . ILE A 1 310 ? -16.801 3.406 14.704 1.00 98.69 310 ILE A N 1
ATOM 2482 C CA . ILE A 1 310 ? -16.454 4.805 14.945 1.00 98.69 310 ILE A CA 1
ATOM 2483 C C . ILE A 1 310 ? -16.397 5.540 13.606 1.00 98.69 310 ILE A C 1
ATOM 2485 O O . ILE A 1 310 ? -15.829 5.033 12.632 1.00 98.69 310 ILE A O 1
ATOM 2489 N N . ARG A 1 311 ? -16.997 6.731 13.547 1.00 98.44 311 ARG A N 1
ATOM 2490 C CA . ARG A 1 311 ? -16.940 7.608 12.374 1.00 98.44 311 ARG A CA 1
ATOM 2491 C C . ARG A 1 311 ? -15.489 7.991 12.061 1.00 98.44 311 ARG A C 1
ATOM 2493 O O . ARG A 1 311 ? -14.730 8.310 12.966 1.00 98.44 311 ARG A O 1
ATOM 2500 N N . SER A 1 312 ? -15.147 8.044 10.779 1.00 98.62 312 SER A N 1
ATOM 2501 C CA . SER A 1 312 ? -14.016 8.806 10.243 1.00 98.62 312 SER A CA 1
ATOM 2502 C C . SER A 1 312 ? -14.574 9.789 9.222 1.00 98.62 312 SER A C 1
ATOM 2504 O O . SER A 1 312 ? -15.332 9.387 8.338 1.00 98.62 312 SER A O 1
ATOM 2506 N N . ALA A 1 313 ? -14.271 11.078 9.364 1.00 98.31 313 ALA A N 1
ATOM 2507 C CA . ALA A 1 313 ? -14.757 12.078 8.413 1.00 98.31 313 ALA A CA 1
ATOM 2508 C C . ALA A 1 313 ? -13.917 12.072 7.129 1.00 98.31 313 ALA A C 1
ATOM 2510 O O . ALA A 1 313 ? -14.461 12.206 6.036 1.00 98.31 313 ALA A O 1
ATOM 2511 N N . PHE A 1 314 ? -12.615 11.848 7.278 1.00 98.75 314 PHE A N 1
ATOM 2512 C CA . PHE A 1 314 ? -11.653 11.732 6.192 1.00 98.75 314 PHE A CA 1
ATOM 2513 C C . PHE A 1 314 ? -10.909 10.393 6.265 1.00 98.75 314 PHE A C 1
ATOM 2515 O O . PHE A 1 314 ? -10.956 9.679 7.275 1.00 98.75 314 PHE A O 1
ATOM 2522 N N . ARG A 1 315 ? -10.296 10.027 5.145 1.00 98.56 315 ARG A N 1
ATOM 2523 C CA . ARG A 1 315 ? -9.443 8.854 4.928 1.00 98.56 315 ARG A CA 1
ATOM 2524 C C . ARG A 1 315 ? -7.980 9.226 5.187 1.00 98.56 315 ARG A C 1
ATOM 2526 O O . ARG A 1 315 ? -7.656 10.407 5.192 1.00 98.56 315 ARG A O 1
ATOM 2533 N N . PRO A 1 316 ? -7.060 8.251 5.258 1.00 96.06 316 PRO A N 1
ATOM 2534 C CA . PRO A 1 316 ? -5.626 8.534 5.319 1.00 96.06 316 PRO A CA 1
ATOM 2535 C C . PRO A 1 316 ? -5.041 9.168 4.040 1.00 96.06 316 PRO A C 1
ATOM 2537 O O . PRO A 1 316 ? -3.844 9.451 3.998 1.00 96.06 316 PRO A O 1
ATOM 2540 N N . SER A 1 317 ? -5.842 9.351 2.983 1.00 94.50 317 SER A N 1
ATOM 2541 C CA . SER A 1 317 ? -5.520 10.179 1.810 1.00 94.50 317 SER A CA 1
ATOM 2542 C C . SER A 1 317 ? -5.875 11.662 1.999 1.00 94.50 317 SER A C 1
ATOM 2544 O O . SER A 1 317 ? -5.746 12.436 1.061 1.00 94.50 317 SER A O 1
ATOM 2546 N N . ASP A 1 318 ? -6.372 12.044 3.181 1.00 95.56 318 ASP A N 1
ATOM 2547 C CA . ASP A 1 318 ? -6.977 13.342 3.495 1.00 95.56 318 ASP A CA 1
ATOM 2548 C C . ASP A 1 318 ? -8.270 13.644 2.684 1.00 95.56 318 ASP A C 1
ATOM 2550 O O . ASP A 1 318 ? -8.830 14.737 2.787 1.00 95.56 318 ASP A O 1
ATOM 2554 N N . ASP A 1 319 ? -8.803 12.677 1.921 1.00 97.44 319 ASP A N 1
ATOM 2555 C CA . ASP A 1 319 ? -10.091 12.778 1.214 1.00 97.44 319 ASP A CA 1
ATOM 2556 C C . ASP A 1 319 ? -11.273 12.413 2.124 1.00 97.44 319 ASP A C 1
ATOM 2558 O O . ASP A 1 319 ? -11.177 11.520 2.970 1.00 97.44 319 ASP A O 1
ATOM 2562 N N . SER A 1 320 ? -12.429 13.045 1.923 1.00 98.00 320 SER A N 1
ATOM 2563 C CA . SER A 1 320 ? -13.641 12.753 2.687 1.00 98.00 320 SER A CA 1
ATOM 2564 C C . SER A 1 320 ? -14.150 11.329 2.455 1.00 98.00 320 SER A C 1
ATOM 2566 O O . SER A 1 320 ? -14.102 10.777 1.350 1.00 98.00 320 SER A O 1
ATOM 2568 N N . THR A 1 321 ? -14.665 10.714 3.520 1.00 98.50 321 THR A N 1
ATOM 2569 C CA . THR A 1 321 ? -15.351 9.426 3.416 1.00 98.50 321 THR A CA 1
ATOM 2570 C C . THR A 1 321 ? -16.695 9.596 2.711 1.00 98.50 321 THR A C 1
ATOM 2572 O O . THR A 1 321 ? -17.404 10.590 2.899 1.00 98.50 321 THR A O 1
ATOM 2575 N N . ILE A 1 322 ? -17.085 8.606 1.904 1.00 97.75 322 ILE A N 1
ATOM 2576 C CA . ILE A 1 322 ? -18.427 8.570 1.311 1.00 97.75 322 ILE A CA 1
ATOM 2577 C C . ILE A 1 322 ? -19.391 8.031 2.363 1.00 97.75 322 ILE A C 1
ATOM 2579 O O . ILE A 1 322 ? -20.397 8.675 2.659 1.00 97.75 322 ILE A O 1
ATOM 2583 N N . LEU A 1 323 ? -19.083 6.879 2.965 1.00 98.19 323 LEU A N 1
ATOM 2584 C CA . LEU A 1 323 ? -19.806 6.377 4.135 1.00 98.19 323 LEU A CA 1
ATOM 2585 C C . LEU A 1 323 ? -18.885 6.430 5.360 1.00 98.19 323 LEU A C 1
ATOM 2587 O O . LEU A 1 323 ? -17.771 5.917 5.355 1.00 98.19 323 LEU A O 1
ATOM 2591 N N . GLY A 1 324 ? -19.349 7.093 6.419 1.00 97.25 324 GLY A N 1
ATOM 2592 C CA . GLY A 1 324 ? -18.493 7.516 7.529 1.00 97.25 324 GLY A CA 1
ATOM 2593 C C . GLY A 1 324 ? -17.924 6.399 8.409 1.00 97.25 324 GLY A C 1
ATOM 2594 O O . GLY A 1 324 ? -16.990 6.673 9.161 1.00 97.25 324 GLY A O 1
ATOM 2595 N N . PHE A 1 325 ? -18.424 5.158 8.353 1.00 98.69 325 PHE A N 1
ATOM 2596 C CA . PHE A 1 325 ? -17.746 4.040 9.017 1.00 98.69 325 PHE A CA 1
ATOM 2597 C C . PHE A 1 325 ? -16.679 3.454 8.096 1.00 98.69 325 PHE A C 1
ATOM 2599 O O . PHE A 1 325 ? -16.917 2.507 7.344 1.00 98.69 325 PHE A O 1
ATOM 2606 N N . TYR A 1 326 ? -15.487 4.037 8.189 1.00 98.69 326 TYR A N 1
ATOM 2607 C CA . TYR A 1 326 ? -14.310 3.618 7.442 1.00 98.69 326 TYR A CA 1
ATOM 2608 C C . TYR A 1 326 ? -13.686 2.354 8.058 1.00 98.69 326 TYR A C 1
ATOM 2610 O O . TYR A 1 326 ? -13.144 2.395 9.170 1.00 98.69 326 TYR A O 1
ATOM 2618 N N . ILE A 1 327 ? -13.794 1.214 7.368 1.00 98.88 327 ILE A N 1
ATOM 2619 C CA . ILE A 1 327 ? -13.478 -0.109 7.931 1.00 98.88 327 ILE A CA 1
ATOM 2620 C C . ILE A 1 327 ? -11.980 -0.285 8.244 1.00 98.88 327 ILE A C 1
ATOM 2622 O O . ILE A 1 327 ? -11.680 -0.690 9.371 1.00 98.88 327 ILE A O 1
ATOM 2626 N N . PRO A 1 328 ? -11.025 0.058 7.354 1.00 98.81 328 PRO A N 1
ATOM 2627 C CA . PRO A 1 328 ? -9.596 -0.013 7.667 1.00 98.81 328 PRO A CA 1
ATOM 2628 C C . PRO A 1 328 ? -9.171 0.762 8.923 1.00 98.81 328 PRO A C 1
ATOM 2630 O O . PRO A 1 328 ? -8.437 0.222 9.751 1.00 98.81 328 PRO A O 1
ATOM 2633 N N . ALA A 1 329 ? -9.649 1.997 9.123 1.00 98.75 329 ALA A N 1
ATOM 2634 C CA . ALA A 1 329 ? -9.302 2.761 10.327 1.00 98.75 329 ALA A CA 1
ATOM 2635 C C . ALA A 1 329 ? -9.960 2.197 11.592 1.00 98.75 329 ALA A C 1
ATOM 2637 O O . ALA A 1 329 ? -9.333 2.180 12.650 1.00 98.75 329 ALA A O 1
ATOM 2638 N N . ASN A 1 330 ? -11.189 1.675 11.493 1.00 98.94 330 ASN A N 1
ATOM 2639 C CA . ASN A 1 330 ? -11.816 0.954 12.603 1.00 98.94 330 ASN A CA 1
ATOM 2640 C C . ASN A 1 330 ? -11.015 -0.304 12.972 1.00 98.94 330 ASN A C 1
ATOM 2642 O O . ASN A 1 330 ? -10.792 -0.565 14.154 1.00 98.94 330 ASN A O 1
ATOM 2646 N N . ALA A 1 331 ? -10.527 -1.051 11.977 1.00 98.88 331 ALA A N 1
ATOM 2647 C CA . ALA A 1 331 ? -9.678 -2.219 12.191 1.00 98.88 331 ALA A CA 1
ATOM 2648 C C . ALA A 1 331 ? -8.360 -1.841 12.880 1.00 98.88 331 ALA A C 1
ATOM 2650 O O . ALA A 1 331 ? -7.981 -2.472 13.869 1.00 98.88 331 ALA A O 1
ATOM 2651 N N . MET A 1 332 ? -7.697 -0.778 12.413 1.00 98.75 332 MET A N 1
ATOM 2652 C CA . MET A 1 332 ? -6.484 -0.259 13.046 1.00 98.75 332 MET A CA 1
ATOM 2653 C C . MET A 1 332 ? -6.745 0.167 14.496 1.00 98.75 332 MET A C 1
ATOM 2655 O O . MET A 1 332 ? -6.039 -0.270 15.399 1.00 98.75 332 MET A O 1
ATOM 2659 N N . MET A 1 333 ? -7.800 0.949 14.745 1.00 98.88 333 MET A N 1
ATOM 2660 C CA . MET A 1 333 ? -8.170 1.394 16.091 1.00 98.88 333 MET A CA 1
ATOM 2661 C C . MET A 1 333 ? -8.457 0.212 17.029 1.00 98.88 333 MET A C 1
ATOM 2663 O O . MET A 1 333 ? -7.978 0.196 18.161 1.00 98.88 333 MET A O 1
ATOM 2667 N N . ALA A 1 334 ? -9.185 -0.812 16.570 1.00 98.88 334 ALA A N 1
ATOM 2668 C CA . ALA A 1 334 ? -9.452 -2.009 17.367 1.00 98.88 334 ALA A CA 1
ATOM 2669 C C . ALA A 1 334 ? -8.158 -2.739 17.769 1.00 98.88 334 ALA A C 1
ATOM 2671 O O . ALA A 1 334 ? -7.994 -3.124 18.931 1.00 98.88 334 ALA A O 1
ATOM 2672 N N . VAL A 1 335 ? -7.220 -2.897 16.829 1.00 98.81 335 VAL A N 1
ATOM 2673 C CA . VAL A 1 335 ? -5.925 -3.533 17.098 1.00 98.81 335 VAL A CA 1
ATOM 2674 C C . VAL A 1 335 ? -5.095 -2.704 18.075 1.00 98.81 335 VAL A C 1
ATOM 2676 O O . VAL A 1 335 ? -4.560 -3.254 19.042 1.00 98.81 335 VAL A O 1
ATOM 2679 N N . GLU A 1 336 ? -5.006 -1.392 17.869 1.00 98.81 336 GLU A N 1
ATOM 2680 C CA . GLU A 1 336 ? -4.164 -0.538 18.704 1.00 98.81 336 GLU A CA 1
ATOM 2681 C C . GLU A 1 336 ? -4.730 -0.346 20.112 1.00 98.81 336 GLU A C 1
ATOM 2683 O O . GLU A 1 336 ? -3.966 -0.390 21.072 1.00 98.81 336 GLU A O 1
ATOM 2688 N N . LEU A 1 337 ? -6.053 -0.270 20.287 1.00 98.88 337 LEU A N 1
ATOM 2689 C CA . LEU A 1 337 ? -6.675 -0.293 21.617 1.00 98.88 337 LEU A CA 1
ATOM 2690 C C . LEU A 1 337 ? -6.347 -1.585 22.375 1.00 98.88 337 LEU A C 1
ATOM 2692 O O . LEU A 1 337 ? -6.041 -1.546 23.569 1.00 98.88 337 LEU A O 1
ATOM 2696 N N . LYS A 1 338 ? -6.378 -2.733 21.685 1.00 98.69 338 LYS A N 1
ATOM 2697 C CA . LYS A 1 338 ? -6.015 -4.027 22.274 1.00 98.69 338 LYS A CA 1
ATOM 2698 C C . LYS A 1 338 ? -4.541 -4.060 22.686 1.00 98.69 338 LYS A C 1
ATOM 2700 O O . LYS A 1 338 ? -4.240 -4.441 23.815 1.00 98.69 338 LYS A O 1
ATOM 2705 N N . ARG A 1 339 ? -3.630 -3.613 21.816 1.00 98.56 339 ARG A N 1
ATOM 2706 C CA . ARG A 1 339 ? -2.192 -3.514 22.125 1.00 98.56 339 ARG A CA 1
ATOM 2707 C C . ARG A 1 339 ? -1.937 -2.562 23.295 1.00 98.56 339 ARG A C 1
ATOM 2709 O O . ARG A 1 339 ? -1.232 -2.923 24.233 1.00 98.56 339 ARG A O 1
ATOM 2716 N N . THR A 1 340 ? -2.585 -1.399 23.320 1.00 98.81 340 THR A N 1
ATOM 2717 C CA . THR A 1 340 ? -2.466 -0.446 24.432 1.00 98.81 340 THR A CA 1
ATOM 2718 C C . THR A 1 340 ? -2.985 -1.040 25.741 1.00 98.81 340 THR A C 1
ATOM 2720 O O . THR A 1 340 ? -2.381 -0.823 26.791 1.00 98.81 340 THR A O 1
ATOM 2723 N N . ALA A 1 341 ? -4.045 -1.854 25.715 1.00 98.75 341 ALA A N 1
ATOM 2724 C CA . ALA A 1 341 ? -4.500 -2.567 26.906 1.00 98.75 341 ALA A CA 1
ATOM 2725 C C . ALA A 1 341 ? -3.421 -3.502 27.481 1.00 98.75 341 ALA A C 1
ATOM 2727 O O . ALA A 1 341 ? -3.253 -3.578 28.700 1.00 98.75 341 ALA A O 1
ATOM 2728 N N . GLU A 1 342 ? -2.662 -4.196 26.630 1.00 97.94 342 GLU A N 1
ATOM 2729 C CA . GLU A 1 342 ? -1.536 -5.042 27.049 1.00 97.94 342 GLU A CA 1
ATOM 27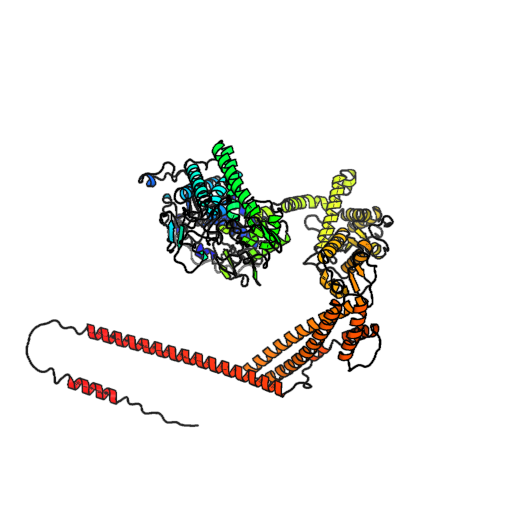30 C C . GLU A 1 342 ? -0.415 -4.214 27.697 1.00 97.94 342 GLU A C 1
ATOM 2732 O O . GLU A 1 342 ? 0.052 -4.567 28.785 1.00 97.94 342 GLU A O 1
ATOM 2737 N N . VAL A 1 343 ? -0.058 -3.066 27.106 1.00 98.25 343 VAL A N 1
ATOM 2738 C CA . VAL A 1 343 ? 0.912 -2.122 27.694 1.00 98.25 343 VAL A CA 1
ATOM 2739 C C . VAL A 1 343 ? 0.450 -1.654 29.077 1.00 98.25 343 VAL A C 1
ATOM 2741 O O . VAL A 1 343 ? 1.206 -1.700 30.050 1.00 98.25 343 VAL A O 1
ATOM 2744 N N . LEU A 1 344 ? -0.813 -1.240 29.199 1.00 98.44 344 LEU A N 1
ATOM 2745 C CA . LEU A 1 344 ? -1.362 -0.736 30.456 1.00 98.44 344 LEU A CA 1
ATOM 2746 C C . LEU A 1 344 ? -1.421 -1.808 31.545 1.00 98.44 344 LEU A C 1
ATOM 2748 O O . LEU A 1 344 ? -1.202 -1.498 32.717 1.00 98.44 344 LEU A O 1
ATOM 2752 N N . ARG A 1 345 ? -1.632 -3.081 31.194 1.00 97.69 345 ARG A N 1
ATOM 2753 C CA . ARG A 1 345 ? -1.485 -4.186 32.154 1.00 97.69 345 ARG A CA 1
ATOM 2754 C C . ARG A 1 345 ? -0.061 -4.336 32.652 1.00 97.69 345 ARG A C 1
ATOM 2756 O O . ARG A 1 345 ? 0.127 -4.523 33.854 1.00 97.69 345 ARG A O 1
ATOM 2763 N N . ALA A 1 346 ? 0.928 -4.238 31.765 1.00 96.69 346 ALA A N 1
ATOM 2764 C CA . ALA A 1 346 ? 2.332 -4.266 32.164 1.00 96.69 346 ALA A CA 1
ATOM 2765 C C . ALA A 1 346 ? 2.673 -3.088 33.095 1.00 96.69 346 ALA A C 1
ATOM 2767 O O . ALA A 1 346 ? 3.409 -3.258 34.067 1.00 96.69 346 ALA A O 1
ATOM 2768 N N . ALA A 1 347 ? 2.043 -1.930 32.874 1.00 97.19 347 ALA A N 1
ATOM 2769 C CA . ALA A 1 347 ? 2.094 -0.765 33.758 1.00 97.19 347 ALA A CA 1
ATOM 2770 C C . ALA A 1 347 ? 1.202 -0.873 35.016 1.00 97.19 347 ALA A C 1
ATOM 2772 O O . ALA A 1 347 ? 1.129 0.068 35.805 1.00 97.19 347 ALA A O 1
ATOM 2773 N N . LYS A 1 348 ? 0.536 -2.016 35.237 1.00 97.38 348 LYS A N 1
ATOM 2774 C CA . LYS A 1 348 ? -0.380 -2.298 36.360 1.00 97.38 348 LYS A CA 1
ATOM 2775 C C . LYS A 1 348 ? -1.645 -1.426 36.404 1.00 97.38 348 LYS A C 1
ATOM 2777 O O . LYS A 1 348 ? -2.320 -1.383 37.431 1.00 97.38 348 LYS A O 1
ATOM 2782 N N . ASN A 1 349 ? -2.028 -0.802 35.292 1.00 96.44 349 ASN A N 1
ATOM 2783 C CA . ASN A 1 349 ? -3.286 -0.070 35.133 1.00 96.44 349 ASN A CA 1
ATOM 2784 C C . ASN A 1 349 ? -4.383 -0.969 34.529 1.00 96.44 349 ASN A C 1
ATOM 2786 O O . ASN A 1 349 ? -4.802 -0.829 33.379 1.00 96.44 349 ASN A O 1
ATOM 2790 N N . VAL A 1 350 ? -4.832 -1.945 35.321 1.00 97.00 350 VAL A N 1
ATOM 2791 C CA . VAL A 1 350 ? -5.744 -3.013 34.867 1.00 97.00 350 VAL A CA 1
ATOM 2792 C C . VAL A 1 350 ? -7.144 -2.493 34.523 1.00 97.00 350 VAL A C 1
ATOM 2794 O O . VAL A 1 350 ? -7.773 -3.008 33.603 1.00 97.00 350 VAL A O 1
ATOM 2797 N N . VAL A 1 351 ? -7.636 -1.478 35.241 1.00 96.94 351 VAL A N 1
ATOM 2798 C CA . VAL A 1 351 ? -8.998 -0.951 35.047 1.00 96.94 351 VAL A CA 1
ATOM 2799 C C . VAL A 1 351 ? -9.130 -0.294 33.676 1.00 96.94 351 VAL A C 1
ATOM 2801 O O . VAL A 1 351 ? -10.038 -0.636 32.922 1.00 96.94 351 VAL A O 1
ATOM 2804 N N . VAL A 1 352 ? -8.197 0.596 33.321 1.00 97.06 352 VAL A N 1
ATOM 2805 C CA . VAL A 1 352 ? -8.205 1.246 32.004 1.00 97.06 352 VAL A CA 1
ATOM 2806 C C . VAL A 1 352 ? -7.970 0.211 30.904 1.00 97.06 352 VAL A C 1
ATOM 2808 O O . VAL A 1 352 ? -8.693 0.218 29.912 1.00 97.06 352 VAL A O 1
ATOM 2811 N N . ALA A 1 353 ? -7.059 -0.748 31.111 1.00 98.44 353 ALA A N 1
ATOM 2812 C CA . ALA A 1 353 ? -6.830 -1.832 30.156 1.00 98.44 353 ALA A CA 1
ATOM 2813 C C . ALA A 1 353 ? -8.116 -2.610 29.814 1.00 98.44 353 ALA A C 1
ATOM 2815 O O . ALA A 1 353 ? -8.412 -2.819 28.642 1.00 98.44 353 ALA A O 1
ATOM 2816 N N . GLN A 1 354 ? -8.925 -2.985 30.812 1.00 98.12 354 GLN A N 1
ATOM 2817 C CA . GLN A 1 354 ? -10.201 -3.675 30.576 1.00 98.12 354 GLN A CA 1
ATOM 2818 C C . GLN A 1 354 ? -11.205 -2.818 29.793 1.00 98.12 354 GLN A C 1
ATOM 2820 O O . GLN A 1 354 ? -11.975 -3.350 28.993 1.00 98.12 354 GLN A O 1
ATOM 2825 N N . THR A 1 355 ? -11.219 -1.501 30.013 1.00 97.50 355 THR A N 1
ATOM 2826 C CA . THR A 1 355 ? -12.055 -0.576 29.235 1.00 97.50 355 THR A CA 1
ATOM 2827 C C . THR A 1 355 ? -11.630 -0.549 27.768 1.00 97.50 355 THR A C 1
ATOM 2829 O O . THR A 1 355 ? -12.489 -0.648 26.890 1.00 97.50 355 THR A O 1
ATOM 2832 N N . LEU A 1 356 ? -10.322 -0.474 27.496 1.00 98.56 356 LEU A N 1
ATOM 2833 C CA . LEU A 1 356 ? -9.793 -0.486 26.128 1.00 98.56 356 LEU A CA 1
ATOM 2834 C C . LEU A 1 356 ? -10.131 -1.788 25.398 1.00 98.56 356 LEU A C 1
ATOM 2836 O O . LEU A 1 356 ? -10.565 -1.746 24.252 1.00 98.56 356 LEU A O 1
ATOM 2840 N N . GLU A 1 357 ? -10.017 -2.937 26.064 1.00 98.25 357 GLU A N 1
ATOM 2841 C CA . GLU A 1 357 ? -10.358 -4.227 25.454 1.00 98.25 357 GLU A CA 1
ATOM 2842 C C . GLU A 1 357 ? -11.828 -4.365 25.100 1.00 98.25 357 GLU A C 1
ATOM 2844 O O . GLU A 1 357 ? -12.154 -4.856 24.023 1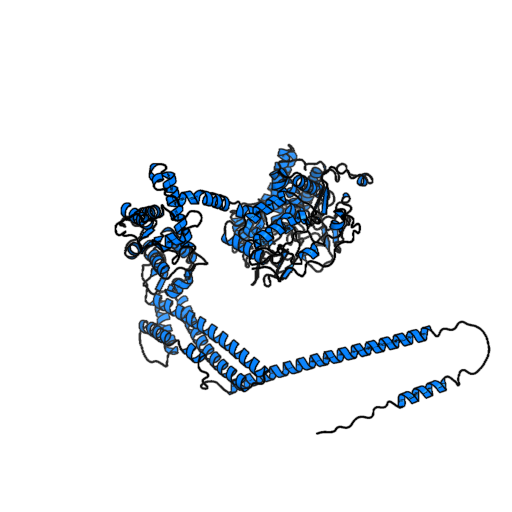.00 98.25 357 GLU A O 1
ATOM 2849 N N . LYS A 1 358 ? -12.726 -3.930 25.990 1.00 98.00 358 LYS A N 1
ATOM 2850 C CA . LYS A 1 358 ? -14.164 -3.958 25.701 1.00 98.00 358 LYS A CA 1
ATOM 2851 C C . LYS A 1 358 ? -14.485 -3.114 24.473 1.00 98.00 358 LYS A C 1
ATOM 2853 O O . LYS A 1 358 ? -15.282 -3.534 23.640 1.00 98.00 358 LYS A O 1
ATOM 2858 N N . ARG A 1 359 ? -13.841 -1.951 24.344 1.00 97.69 359 ARG A N 1
ATOM 2859 C CA . ARG A 1 359 ? -13.998 -1.070 23.184 1.00 97.69 359 ARG A CA 1
ATOM 2860 C C . ARG A 1 359 ? -13.416 -1.697 21.915 1.00 97.69 359 ARG A C 1
ATOM 2862 O O . ARG A 1 359 ? -14.096 -1.723 20.896 1.00 97.69 359 ARG A O 1
ATOM 2869 N N . ALA A 1 360 ? -12.210 -2.258 21.991 1.00 98.69 360 ALA A N 1
ATOM 2870 C CA . ALA A 1 360 ? -11.579 -2.976 20.886 1.00 98.69 360 ALA A CA 1
ATOM 2871 C C . ALA A 1 360 ? -12.454 -4.134 20.383 1.00 98.69 360 ALA A C 1
ATOM 2873 O O . ALA A 1 360 ? -12.633 -4.298 19.175 1.00 98.69 360 ALA A O 1
ATOM 2874 N N . GLN A 1 361 ? -13.042 -4.905 21.303 1.00 98.62 361 GLN A N 1
ATOM 2875 C CA . GLN A 1 361 ? -13.942 -6.001 20.963 1.00 98.62 361 GLN A CA 1
ATOM 2876 C C . GLN A 1 361 ? -15.230 -5.492 20.307 1.00 98.62 361 GLN A C 1
ATOM 2878 O O . GLN A 1 361 ? -15.617 -6.026 19.277 1.00 98.62 361 GLN A O 1
ATOM 2883 N N . ALA A 1 362 ? -15.848 -4.429 20.834 1.00 98.50 362 ALA A N 1
ATOM 2884 C CA . ALA A 1 362 ? -17.055 -3.850 20.243 1.00 98.50 362 ALA A CA 1
ATOM 2885 C C . ALA A 1 362 ? -16.832 -3.358 18.800 1.00 98.50 362 ALA A C 1
ATOM 2887 O O . ALA A 1 362 ? -17.665 -3.613 17.932 1.00 98.50 362 ALA A O 1
ATOM 2888 N N . ILE A 1 363 ? -15.692 -2.711 18.528 1.00 98.81 363 ILE A N 1
ATOM 2889 C CA . ILE A 1 363 ? -15.322 -2.287 17.169 1.00 98.81 363 ILE A CA 1
ATOM 2890 C C . ILE A 1 363 ? -15.065 -3.512 16.281 1.00 98.81 363 ILE A C 1
ATOM 2892 O O . ILE A 1 363 ? -15.545 -3.562 15.152 1.00 98.81 363 ILE A O 1
ATOM 2896 N N . THR A 1 364 ? -14.357 -4.525 16.794 1.00 98.88 364 THR A N 1
ATOM 2897 C CA . THR A 1 364 ? -14.091 -5.781 16.067 1.00 98.88 364 THR A CA 1
ATOM 2898 C C . THR A 1 364 ? -15.390 -6.477 15.666 1.00 98.88 364 THR A C 1
ATOM 2900 O O . THR A 1 364 ? -15.561 -6.836 14.502 1.00 98.88 364 THR A O 1
ATOM 2903 N N . ASP A 1 365 ? -16.327 -6.621 16.602 1.00 98.75 365 ASP A N 1
ATOM 2904 C CA . ASP A 1 365 ? -17.643 -7.207 16.350 1.00 98.75 365 ASP A CA 1
ATOM 2905 C C . ASP A 1 365 ? -18.429 -6.361 15.337 1.00 98.75 365 ASP A C 1
ATOM 2907 O O . ASP A 1 365 ? -19.061 -6.905 14.432 1.00 98.75 365 ASP A O 1
ATOM 2911 N N . GLY A 1 366 ? -18.338 -5.030 15.428 1.00 98.62 366 GLY A N 1
ATOM 2912 C CA . GLY A 1 366 ? -18.910 -4.106 14.450 1.00 98.62 366 GLY A CA 1
ATOM 2913 C C . GLY A 1 366 ? -18.367 -4.316 13.034 1.00 98.62 366 GLY A C 1
ATOM 2914 O O . GLY A 1 366 ? -19.139 -4.379 12.077 1.00 98.62 366 GLY A O 1
ATOM 2915 N N . ILE A 1 367 ? -17.055 -4.506 12.884 1.00 98.81 367 ILE A N 1
ATOM 2916 C CA . ILE A 1 367 ? -16.432 -4.783 11.581 1.00 98.81 367 ILE A CA 1
ATOM 2917 C C . ILE A 1 367 ? -16.934 -6.115 11.017 1.00 98.81 367 ILE A C 1
ATOM 2919 O O . ILE A 1 367 ? -17.287 -6.180 9.844 1.00 98.81 367 ILE A O 1
ATOM 2923 N N . TRP A 1 368 ? -17.016 -7.172 11.828 1.00 98.69 368 TRP A N 1
ATOM 2924 C CA . TRP A 1 368 ? -17.506 -8.470 11.349 1.00 98.69 368 TRP A CA 1
ATOM 2925 C C . TRP A 1 368 ? -18.994 -8.461 10.991 1.00 98.69 368 TRP A C 1
ATOM 2927 O O . TRP A 1 368 ? -19.387 -9.132 10.039 1.00 98.69 368 TRP A O 1
ATOM 2937 N N . ASN A 1 369 ? -19.811 -7.709 11.730 1.00 98.25 369 ASN A N 1
ATOM 2938 C CA . ASN A 1 369 ? -21.258 -7.667 11.527 1.00 98.25 369 ASN A CA 1
ATOM 2939 C C . ASN A 1 369 ? -21.682 -6.749 10.375 1.00 98.25 369 ASN A C 1
ATOM 2941 O O . ASN A 1 369 ? -22.652 -7.057 9.687 1.00 98.25 369 ASN A O 1
ATOM 2945 N N . TYR A 1 370 ? -20.982 -5.628 10.179 1.00 98.44 370 TYR A N 1
ATOM 2946 C CA . TYR A 1 370 ? -21.380 -4.591 9.221 1.00 98.44 370 TYR A CA 1
ATOM 2947 C C . TYR A 1 370 ? -20.352 -4.359 8.113 1.00 98.44 370 TYR A C 1
ATOM 2949 O O . TYR A 1 370 ? -20.728 -3.954 7.022 1.00 98.44 370 TYR A O 1
ATOM 2957 N N . GLY A 1 371 ? -19.067 -4.603 8.377 1.00 98.19 371 GLY A N 1
ATOM 2958 C CA . GLY A 1 371 ? -17.977 -4.397 7.421 1.00 98.19 371 GLY A CA 1
ATOM 2959 C C . GLY A 1 371 ? -17.693 -5.591 6.509 1.00 98.19 371 GLY A C 1
ATOM 2960 O O . GLY A 1 371 ? -17.005 -5.411 5.512 1.00 98.19 371 GLY A O 1
ATOM 2961 N N . VAL A 1 372 ? -18.204 -6.793 6.805 1.00 98.69 372 VAL A N 1
ATOM 2962 C CA . VAL A 1 372 ? -18.078 -7.971 5.925 1.00 98.69 372 VAL A CA 1
ATOM 2963 C C . VAL A 1 372 ? -19.367 -8.199 5.154 1.00 98.69 372 VAL A C 1
ATOM 2965 O O . VAL A 1 372 ? -20.432 -8.377 5.739 1.00 98.69 372 VAL A O 1
ATOM 2968 N N . VAL A 1 373 ? -19.257 -8.239 3.829 1.00 98.12 373 VAL A N 1
ATOM 2969 C CA . VAL A 1 373 ? -20.399 -8.196 2.916 1.00 98.12 373 VAL A CA 1
ATOM 2970 C C . VAL A 1 373 ? -20.258 -9.224 1.795 1.00 98.12 373 VAL A C 1
ATOM 2972 O O . VAL A 1 373 ? -19.153 -9.643 1.453 1.00 98.12 373 VAL A O 1
ATOM 2975 N N . GLU A 1 374 ? -21.380 -9.659 1.219 1.00 97.88 374 GLU A N 1
ATOM 2976 C CA . GLU A 1 374 ? -21.390 -10.636 0.123 1.00 97.88 374 GLU A CA 1
ATOM 2977 C C . GLU A 1 374 ? -21.244 -9.928 -1.236 1.00 97.88 374 GLU A C 1
ATOM 2979 O O . GLU A 1 374 ? -22.125 -9.182 -1.669 1.00 97.88 374 GLU A O 1
ATOM 2984 N N . HIS A 1 375 ? -20.137 -10.181 -1.932 1.00 97.00 375 HIS A N 1
ATOM 2985 C CA . HIS A 1 375 ? -19.861 -9.707 -3.283 1.00 97.00 375 HIS A CA 1
ATOM 2986 C C . HIS A 1 375 ? -20.210 -10.772 -4.328 1.00 97.00 375 HIS A C 1
ATOM 2988 O O . HIS A 1 375 ? -19.718 -11.899 -4.279 1.00 97.00 375 HIS A O 1
ATOM 2994 N N . LYS A 1 376 ? -20.956 -10.380 -5.370 1.00 94.94 376 LYS A N 1
ATOM 2995 C CA . LYS A 1 376 ? -21.461 -11.276 -6.431 1.00 94.94 376 LYS A CA 1
ATOM 2996 C C . LYS A 1 376 ? -20.400 -12.201 -7.052 1.00 94.94 376 LYS A C 1
ATOM 2998 O O . LYS A 1 376 ? -20.684 -13.366 -7.300 1.00 94.94 376 LYS A O 1
ATOM 3003 N N . ASN A 1 377 ? -19.203 -11.673 -7.317 1.00 95.94 377 ASN A N 1
ATOM 3004 C CA . ASN A 1 377 ? -18.121 -12.400 -8.001 1.00 95.94 377 ASN A CA 1
ATOM 3005 C C . ASN A 1 377 ? -17.027 -12.960 -7.070 1.00 95.94 377 ASN A C 1
ATOM 3007 O O . ASN A 1 377 ? -16.279 -13.837 -7.495 1.00 95.94 377 ASN A O 1
ATOM 3011 N N . TYR A 1 378 ? -16.905 -12.458 -5.834 1.00 96.50 378 TYR A N 1
ATOM 3012 C CA . TYR A 1 378 ? -15.749 -12.736 -4.961 1.00 96.50 378 TYR A CA 1
ATOM 3013 C C . TYR A 1 378 ? -16.128 -13.434 -3.647 1.00 96.50 378 TYR A C 1
ATOM 3015 O O . TYR A 1 378 ? -15.240 -13.924 -2.954 1.00 96.50 378 TYR A O 1
ATOM 3023 N N . GLY A 1 379 ? -17.422 -13.548 -3.327 1.00 97.38 379 GLY A N 1
ATOM 3024 C CA . GLY A 1 379 ? -17.890 -14.091 -2.053 1.00 97.38 379 GLY A CA 1
ATOM 3025 C C . GLY A 1 379 ? -17.841 -13.043 -0.945 1.00 97.38 379 GLY A C 1
ATOM 3026 O O . GLY A 1 379 ? -18.098 -11.866 -1.188 1.00 97.38 379 GLY A O 1
ATOM 3027 N N . LYS A 1 380 ? -17.499 -13.450 0.277 1.00 98.50 380 LYS A N 1
ATOM 3028 C CA . LYS A 1 380 ? -17.429 -12.548 1.429 1.00 98.50 380 LYS A CA 1
ATOM 3029 C C . LYS A 1 380 ? -16.166 -11.698 1.383 1.00 98.50 380 LYS A C 1
ATOM 3031 O O . LYS A 1 380 ? -15.056 -12.213 1.486 1.00 98.50 380 LYS A O 1
ATOM 3036 N N . VAL A 1 381 ? -16.344 -10.387 1.328 1.00 98.75 381 VAL A N 1
ATOM 3037 C CA . VAL A 1 381 ? -15.255 -9.405 1.302 1.00 98.75 381 VAL A CA 1
ATOM 3038 C C . VAL A 1 381 ? -15.457 -8.356 2.387 1.00 98.75 381 VAL A C 1
ATOM 3040 O O . VAL A 1 381 ? -16.572 -8.167 2.872 1.00 98.75 381 VAL A O 1
ATOM 3043 N N . PHE A 1 382 ? -14.389 -7.666 2.771 1.00 98.88 382 PHE A N 1
ATOM 3044 C CA . PHE A 1 382 ? -14.510 -6.445 3.556 1.00 98.88 382 PHE A CA 1
ATOM 3045 C C . PHE A 1 382 ? -14.947 -5.295 2.641 1.00 98.88 382 PHE A C 1
ATOM 3047 O O . PHE A 1 382 ? -14.363 -5.081 1.579 1.00 98.88 382 PHE A O 1
ATOM 3054 N N . ALA A 1 383 ? -15.972 -4.558 3.057 1.00 98.75 383 ALA A N 1
ATOM 3055 C CA . ALA A 1 383 ? -16.296 -3.260 2.492 1.00 98.75 383 ALA A CA 1
ATOM 3056 C C . ALA A 1 383 ? -15.261 -2.225 2.948 1.00 98.75 383 ALA A C 1
ATOM 3058 O O . ALA A 1 383 ? -14.713 -2.317 4.046 1.00 98.75 383 ALA A O 1
ATOM 3059 N N . TYR A 1 384 ? -15.011 -1.226 2.110 1.00 98.81 384 TYR A N 1
ATOM 3060 C CA . TYR A 1 384 ? -14.106 -0.122 2.422 1.00 98.81 384 TYR A CA 1
ATOM 3061 C C . TYR A 1 384 ? -14.759 0.850 3.411 1.00 98.81 384 TYR A C 1
ATOM 3063 O O . TYR A 1 384 ? -14.171 1.242 4.420 1.00 98.81 384 TYR A O 1
ATOM 3071 N N . GLU A 1 385 ? -16.025 1.175 3.153 1.00 98.88 385 GLU A N 1
ATOM 3072 C CA . GLU A 1 385 ? -16.841 2.091 3.944 1.00 98.88 385 GLU A CA 1
ATOM 3073 C C . GLU A 1 385 ? -18.279 1.580 4.038 1.00 98.88 385 GLU A C 1
ATOM 3075 O O . GLU A 1 385 ? -18.811 1.037 3.065 1.00 98.88 385 GLU A O 1
ATOM 3080 N N . VAL A 1 386 ? -18.916 1.783 5.193 1.00 98.81 386 VAL A N 1
ATOM 3081 C CA . VAL A 1 386 ? -20.322 1.425 5.444 1.00 98.81 386 VAL A CA 1
ATOM 3082 C C . VAL A 1 386 ? -21.045 2.521 6.232 1.00 98.81 386 VAL A C 1
ATOM 3084 O O . VAL A 1 386 ? -20.419 3.408 6.812 1.00 98.81 386 VAL A O 1
ATOM 3087 N N . ASP A 1 387 ? -22.378 2.483 6.257 1.00 98.38 387 ASP A N 1
ATOM 3088 C CA . ASP A 1 387 ? -23.213 3.444 7.003 1.00 98.38 387 ASP A CA 1
ATOM 3089 C C . ASP A 1 387 ? -23.999 2.824 8.174 1.00 98.38 387 ASP A C 1
ATOM 3091 O O . ASP A 1 387 ? -24.571 3.537 9.001 1.00 98.38 387 ASP A O 1
ATOM 3095 N N . GLY A 1 388 ? -24.033 1.491 8.257 1.00 97.44 388 GLY A N 1
ATOM 3096 C CA . GLY A 1 388 ? -24.838 0.740 9.224 1.00 97.44 388 GLY A CA 1
ATOM 3097 C C . GLY A 1 388 ? -26.332 0.631 8.883 1.00 97.44 388 GLY A C 1
ATOM 3098 O O . GLY A 1 388 ? -27.061 -0.044 9.608 1.00 97.44 388 GLY A O 1
ATOM 3099 N N . TYR A 1 389 ? -26.806 1.258 7.803 1.00 97.25 389 TYR A N 1
ATOM 3100 C CA . TYR A 1 389 ? -28.150 1.055 7.237 1.00 97.25 389 TYR A CA 1
ATOM 3101 C C . TYR A 1 389 ? -28.179 -0.065 6.189 1.00 97.25 389 TYR A C 1
ATOM 3103 O O . TYR A 1 389 ? -29.247 -0.595 5.889 1.00 97.25 389 TYR A O 1
ATOM 3111 N N . GLY A 1 390 ? -27.012 -0.433 5.656 1.00 96.31 390 GLY A N 1
ATOM 3112 C CA . GLY A 1 390 ? -26.835 -1.496 4.666 1.00 96.31 390 GLY A CA 1
ATOM 3113 C C . GLY A 1 390 ? -26.137 -1.029 3.390 1.00 96.31 390 GLY A C 1
ATOM 3114 O O . GLY A 1 390 ? -25.888 -1.852 2.510 1.00 96.31 390 GLY A O 1
ATOM 3115 N N . SER A 1 391 ? -25.808 0.263 3.275 1.00 98.31 391 SER A N 1
ATOM 3116 C CA . SER A 1 391 ? -24.988 0.757 2.171 1.00 98.31 391 SER A CA 1
ATOM 3117 C C . SER A 1 391 ? -23.528 0.382 2.403 1.00 98.31 391 SER A C 1
ATOM 3119 O O . SER A 1 391 ? -23.029 0.405 3.531 1.00 98.31 391 SER A O 1
ATOM 3121 N N . GLN A 1 392 ? -22.839 0.071 1.311 1.00 97.69 392 GLN A N 1
ATOM 3122 C CA . GLN A 1 392 ? -21.457 -0.388 1.325 1.00 97.69 392 GLN A CA 1
ATOM 3123 C C . GLN A 1 392 ? -20.709 0.149 0.106 1.00 97.69 392 GLN A C 1
ATOM 3125 O O . GLN A 1 392 ? -21.247 0.160 -1.004 1.00 97.69 392 GLN A O 1
ATOM 3130 N N . ILE A 1 393 ? -19.460 0.557 0.311 1.00 98.31 393 ILE A N 1
ATOM 3131 C CA . ILE A 1 393 ? -18.529 0.914 -0.759 1.00 98.31 393 ILE A CA 1
ATOM 3132 C C . ILE A 1 393 ? -17.500 -0.206 -0.901 1.00 98.31 393 ILE A C 1
ATOM 3134 O O . ILE A 1 393 ? -16.879 -0.626 0.075 1.00 98.31 393 ILE A O 1
ATOM 3138 N N . LEU A 1 394 ? -17.322 -0.685 -2.131 1.00 98.19 394 LEU A N 1
ATOM 3139 C CA . LEU A 1 394 ? -16.402 -1.761 -2.491 1.00 98.19 394 LEU A CA 1
ATOM 3140 C C . LEU A 1 394 ? -15.281 -1.176 -3.357 1.00 98.19 394 LEU A C 1
ATOM 3142 O O . LEU A 1 394 ? -15.469 -0.933 -4.546 1.00 98.19 394 LEU A O 1
ATOM 3146 N N . MET A 1 395 ? -14.149 -0.881 -2.725 1.00 97.88 395 MET A N 1
ATOM 3147 C CA . MET A 1 395 ? -12.934 -0.327 -3.330 1.00 97.88 395 MET A CA 1
ATOM 3148 C C . MET A 1 395 ? -11.758 -0.541 -2.368 1.00 97.88 395 MET A C 1
ATOM 3150 O O . MET A 1 395 ? -11.948 -1.085 -1.283 1.00 97.88 395 MET A O 1
ATOM 3154 N N . ASP A 1 396 ? -10.570 -0.069 -2.729 1.00 98.38 396 ASP A N 1
ATOM 3155 C CA . ASP A 1 396 ? -9.519 0.255 -1.761 1.00 98.38 396 ASP A CA 1
ATOM 3156 C C . ASP A 1 396 ? -8.740 1.474 -2.249 1.00 98.38 396 ASP A C 1
ATOM 3158 O O . ASP A 1 396 ? -8.755 1.784 -3.445 1.00 98.38 396 ASP A O 1
ATOM 3162 N N . ASP A 1 397 ? -8.082 2.146 -1.316 1.00 96.62 397 ASP A N 1
ATOM 3163 C CA . ASP A 1 397 ? -7.171 3.261 -1.560 1.00 96.62 397 ASP A CA 1
ATOM 3164 C C . ASP A 1 397 ? -5.740 2.834 -1.207 1.00 96.62 397 ASP A C 1
ATOM 3166 O O . ASP A 1 397 ? -5.517 1.904 -0.426 1.00 96.62 397 ASP A O 1
ATOM 3170 N N . ALA A 1 398 ? -4.746 3.489 -1.798 1.00 93.62 398 ALA A N 1
ATOM 3171 C CA . ALA A 1 398 ? -3.353 3.176 -1.532 1.00 93.62 398 ALA A CA 1
ATOM 3172 C C . ALA A 1 398 ? -2.889 3.540 -0.111 1.00 93.62 398 ALA A C 1
ATOM 3174 O O . ALA A 1 398 ? -1.932 2.925 0.371 1.00 93.62 398 ALA A O 1
ATOM 3175 N N . ASN A 1 399 ? -3.502 4.536 0.537 1.00 92.31 399 ASN A N 1
ATOM 3176 C CA . ASN A 1 399 ? -3.091 5.070 1.835 1.00 92.31 399 ASN A CA 1
ATOM 3177 C C . ASN A 1 399 ? -3.378 4.107 3.001 1.00 92.31 399 ASN A C 1
ATOM 3179 O O . ASN A 1 399 ? -4.438 3.499 3.091 1.00 92.31 399 ASN A O 1
ATOM 3183 N N . VAL A 1 400 ? -2.433 3.990 3.943 1.00 91.44 400 VAL A N 1
ATOM 3184 C CA . VAL A 1 400 ? -2.548 3.105 5.120 1.00 91.44 400 VAL A CA 1
ATOM 3185 C C . VAL A 1 400 ? -3.157 3.877 6.299 1.00 91.44 400 VAL A C 1
ATOM 3187 O O . VAL A 1 400 ? -2.666 4.967 6.596 1.00 91.44 400 VAL A O 1
ATOM 3190 N N . PRO A 1 401 ? -4.157 3.326 7.015 1.00 96.50 401 PRO A N 1
ATOM 3191 C CA . PRO A 1 401 ? -4.700 1.967 6.902 1.00 96.50 401 PRO A CA 1
ATOM 3192 C C . PRO A 1 401 ? -5.586 1.773 5.667 1.00 96.50 401 PRO A C 1
ATOM 3194 O O . PRO A 1 401 ? -6.488 2.571 5.460 1.00 96.50 401 PRO A O 1
ATOM 3197 N N . SER A 1 402 ? -5.376 0.680 4.926 1.00 97.62 402 SER A N 1
ATOM 3198 C CA . SER A 1 402 ? -6.182 0.228 3.777 1.00 97.62 402 SER A CA 1
ATOM 3199 C C . SER A 1 402 ? -6.686 -1.206 3.991 1.00 97.62 402 SER A C 1
ATOM 3201 O O . SER A 1 402 ? -6.233 -1.899 4.913 1.00 97.62 402 SER A O 1
ATOM 3203 N N . LEU A 1 403 ? -7.610 -1.686 3.152 1.00 98.75 403 LEU A N 1
ATOM 3204 C CA . LEU A 1 403 ? -8.075 -3.076 3.225 1.00 98.75 403 LEU A CA 1
ATOM 3205 C C . LEU A 1 403 ? -6.956 -4.066 2.877 1.00 98.75 403 LEU A C 1
ATOM 3207 O O . LEU A 1 403 ? -6.825 -5.103 3.534 1.00 98.75 403 LEU A O 1
ATOM 3211 N N . LEU A 1 404 ? -6.108 -3.731 1.899 1.00 97.81 404 LEU A N 1
ATOM 3212 C CA . LEU A 1 404 ? -4.917 -4.516 1.573 1.00 97.81 404 LEU A CA 1
ATOM 3213 C C . LEU A 1 404 ? -3.951 -4.613 2.768 1.00 97.81 404 LEU A C 1
ATOM 3215 O O . LEU A 1 404 ? -3.291 -5.632 2.947 1.00 97.81 404 LEU A O 1
ATOM 3219 N N . ALA A 1 405 ? -3.894 -3.595 3.631 1.00 95.81 405 ALA A N 1
ATOM 3220 C CA . ALA A 1 405 ? -2.991 -3.558 4.780 1.00 95.81 405 ALA A CA 1
ATOM 3221 C C . ALA A 1 405 ? -3.502 -4.298 6.035 1.00 95.81 405 ALA A C 1
ATOM 3223 O O . ALA A 1 405 ? -2.751 -4.400 7.008 1.00 95.81 405 ALA A O 1
ATOM 3224 N N . LEU A 1 406 ? -4.728 -4.842 6.054 1.00 98.00 406 LEU A N 1
ATOM 3225 C CA . LEU A 1 406 ? -5.318 -5.459 7.258 1.00 98.00 406 LEU A CA 1
ATOM 3226 C C . LEU A 1 406 ? -4.415 -6.495 7.972 1.00 98.00 406 LEU A C 1
ATOM 3228 O O . LEU A 1 406 ? -4.369 -6.471 9.210 1.00 98.00 406 LEU A O 1
ATOM 3232 N N . PRO A 1 407 ? -3.655 -7.365 7.269 1.00 95.38 407 PRO A N 1
ATOM 3233 C CA . PRO A 1 407 ? -2.731 -8.283 7.933 1.00 95.38 407 PRO A CA 1
ATOM 3234 C C . PRO A 1 407 ? -1.509 -7.612 8.545 1.00 95.38 407 PRO A C 1
ATOM 3236 O O . PRO A 1 407 ? -1.030 -8.045 9.590 1.00 95.38 407 PRO A O 1
ATOM 3239 N N . ILE A 1 408 ? -1.011 -6.543 7.921 1.00 89.62 408 ILE A N 1
ATOM 3240 C CA . ILE A 1 408 ? 0.134 -5.774 8.424 1.00 89.62 408 ILE A CA 1
ATOM 3241 C C . ILE A 1 408 ? -0.267 -5.025 9.694 1.00 89.62 408 ILE A C 1
ATOM 3243 O O . ILE A 1 408 ? 0.483 -5.016 10.669 1.00 89.62 408 ILE A O 1
ATOM 3247 N N . LEU A 1 409 ? -1.476 -4.457 9.706 1.00 91.06 409 LEU A N 1
ATOM 3248 C CA . LEU A 1 409 ? -2.053 -3.832 10.895 1.00 91.06 409 LEU A CA 1
ATOM 3249 C C . LEU A 1 409 ? -2.214 -4.860 12.028 1.00 91.06 409 LEU A C 1
ATOM 3251 O O . LEU A 1 409 ? -2.022 -4.529 13.196 1.00 91.06 409 LEU A O 1
ATOM 3255 N N . GLY A 1 410 ? -2.463 -6.128 11.686 1.00 92.69 410 GLY A N 1
ATOM 3256 C CA . GLY A 1 410 ? -2.638 -7.236 12.626 1.00 92.69 410 GLY A CA 1
ATOM 3257 C C . GLY A 1 410 ? -4.099 -7.513 12.979 1.00 92.69 410 GLY A C 1
ATOM 3258 O O . GLY A 1 410 ? -4.367 -8.083 14.035 1.00 92.69 410 GLY A O 1
ATOM 3259 N N . PHE A 1 411 ? -5.040 -7.095 12.124 1.00 98.00 411 PHE A N 1
ATOM 3260 C CA . PHE A 1 411 ? -6.475 -7.311 12.337 1.00 98.00 411 PHE A CA 1
ATOM 3261 C C . PHE A 1 411 ? -6.905 -8.742 11.981 1.00 98.00 411 PHE A C 1
ATOM 3263 O O . PHE A 1 411 ? -7.664 -9.374 12.714 1.00 98.00 411 PHE A O 1
ATOM 3270 N N . VAL A 1 412 ? -6.384 -9.274 10.874 1.00 97.19 412 VAL A N 1
ATOM 3271 C CA . VAL A 1 412 ? -6.615 -10.647 10.399 1.00 97.19 412 VAL A CA 1
ATOM 3272 C C . VAL A 1 412 ? -5.307 -11.263 9.926 1.00 97.19 412 VAL A C 1
ATOM 3274 O O . VAL A 1 412 ? -4.384 -10.553 9.549 1.00 97.19 412 VAL A O 1
ATOM 3277 N N . ASP A 1 413 ? -5.215 -12.590 9.923 1.00 94.19 413 ASP A N 1
ATOM 3278 C CA . ASP A 1 413 ? -4.069 -13.260 9.311 1.00 94.19 413 ASP A CA 1
ATOM 3279 C C . ASP A 1 413 ? -4.101 -13.114 7.781 1.00 94.19 413 ASP A C 1
ATOM 3281 O O . ASP A 1 413 ? -5.174 -13.089 7.171 1.00 94.19 413 ASP A O 1
ATOM 3285 N N . LYS A 1 414 ? -2.924 -13.085 7.146 1.00 90.75 414 LYS A N 1
ATOM 3286 C CA . LYS A 1 414 ? -2.803 -13.038 5.681 1.00 90.75 414 LYS A CA 1
ATOM 3287 C C . LYS A 1 414 ? -3.534 -14.195 4.992 1.00 90.75 414 LYS A C 1
ATOM 3289 O O . LYS A 1 414 ? -3.983 -14.028 3.872 1.00 90.75 414 LYS A O 1
ATOM 3294 N N . THR A 1 415 ? -3.693 -15.351 5.633 1.00 93.94 415 THR A N 1
ATOM 3295 C CA . THR A 1 415 ? -4.390 -16.527 5.081 1.00 93.94 415 THR A CA 1
ATOM 3296 C C . THR A 1 415 ? -5.902 -16.516 5.329 1.00 93.94 415 THR A C 1
ATOM 3298 O O . THR A 1 415 ? -6.607 -17.420 4.879 1.00 93.94 415 THR A O 1
ATOM 3301 N N . HIS A 1 416 ? -6.434 -15.503 6.025 1.00 97.25 416 HIS A N 1
ATOM 3302 C CA . HIS A 1 416 ? -7.855 -15.433 6.346 1.00 97.25 416 HIS A CA 1
ATOM 3303 C C . HIS A 1 416 ? -8.712 -15.381 5.072 1.00 97.25 416 HIS A C 1
ATOM 3305 O O . HIS A 1 416 ? -8.495 -14.547 4.195 1.00 97.25 416 HIS A O 1
ATOM 3311 N N . VAL A 1 417 ? -9.736 -16.237 4.982 1.00 97.75 417 VAL A N 1
ATOM 3312 C CA . VAL A 1 417 ? -10.512 -16.451 3.744 1.00 97.75 417 VAL A CA 1
ATOM 3313 C C . VAL A 1 417 ? -11.163 -15.166 3.224 1.00 97.75 417 VAL A C 1
ATOM 3315 O O . VAL A 1 417 ? -11.033 -14.854 2.044 1.00 97.75 417 VAL A O 1
ATOM 3318 N N . VAL A 1 418 ? -11.810 -14.390 4.101 1.00 98.56 418 VAL A N 1
ATOM 3319 C CA . VAL A 1 418 ? -12.437 -13.103 3.727 1.00 98.56 418 VAL A CA 1
ATOM 3320 C C . VAL A 1 418 ? -11.385 -12.098 3.257 1.00 98.56 418 VAL A C 1
ATOM 3322 O O . VAL A 1 418 ? -11.618 -11.355 2.309 1.00 98.56 418 VAL A O 1
ATOM 3325 N N . TYR A 1 419 ? -10.197 -12.099 3.871 1.00 98.62 419 TYR A N 1
ATOM 3326 C CA . TYR A 1 419 ? -9.114 -11.216 3.451 1.00 98.62 419 TYR A CA 1
ATOM 3327 C C . TYR A 1 419 ? -8.574 -11.630 2.084 1.00 98.62 419 TYR A C 1
ATOM 3329 O O . TYR A 1 419 ? -8.418 -10.777 1.230 1.00 98.62 419 TYR A O 1
ATOM 3337 N N . GLN A 1 420 ? -8.366 -12.921 1.829 1.00 98.38 420 GLN A N 1
ATOM 3338 C CA . GLN A 1 420 ? -7.914 -13.411 0.524 1.00 98.38 420 GLN A CA 1
ATOM 3339 C C . GLN A 1 420 ? -8.923 -13.104 -0.595 1.00 98.38 420 GLN A C 1
ATOM 3341 O O . GLN A 1 420 ? -8.531 -12.683 -1.683 1.00 98.38 420 GLN A O 1
ATOM 3346 N N . GLN A 1 421 ? -10.226 -13.236 -0.320 1.00 98.44 421 GLN A N 1
ATOM 3347 C CA . GLN A 1 421 ? -11.290 -12.827 -1.247 1.00 98.44 421 GLN A CA 1
ATOM 3348 C C . GLN A 1 421 ? -11.281 -11.313 -1.491 1.00 98.44 421 GLN A C 1
ATOM 3350 O O . GLN A 1 421 ? -11.379 -10.874 -2.636 1.00 98.44 421 GLN A O 1
ATOM 3355 N N . THR A 1 422 ? -11.087 -10.526 -0.430 1.00 98.81 422 THR A N 1
ATOM 3356 C CA . THR A 1 422 ? -10.939 -9.067 -0.516 1.00 98.81 422 THR A CA 1
ATOM 3357 C C . THR A 1 422 ? -9.702 -8.701 -1.332 1.00 98.81 422 THR A C 1
ATOM 3359 O O . THR A 1 422 ? -9.827 -8.046 -2.352 1.00 98.81 422 THR A O 1
ATOM 3362 N N . ARG A 1 423 ? -8.517 -9.203 -0.976 1.00 98.56 423 ARG A N 1
ATOM 3363 C CA . ARG A 1 423 ? -7.249 -8.983 -1.684 1.00 98.56 423 ARG A CA 1
ATOM 3364 C C . ARG A 1 423 ? -7.376 -9.278 -3.176 1.00 98.56 423 ARG A C 1
ATOM 3366 O O . ARG A 1 423 ? -6.935 -8.473 -3.986 1.00 98.56 423 ARG A O 1
ATOM 3373 N N . LYS A 1 424 ? -8.015 -10.393 -3.541 1.00 98.25 424 LYS A N 1
ATOM 3374 C CA . LYS A 1 424 ? -8.284 -10.722 -4.944 1.00 98.25 424 LYS A CA 1
ATOM 3375 C C . LYS A 1 424 ? -9.154 -9.660 -5.629 1.00 98.25 424 LYS A C 1
ATOM 3377 O O . LYS A 1 424 ? -8.795 -9.201 -6.703 1.00 98.25 424 LYS A O 1
ATOM 3382 N N . MET A 1 425 ? -10.263 -9.254 -5.006 1.00 98.44 425 MET A N 1
ATOM 3383 C CA . MET A 1 425 ? -11.126 -8.179 -5.518 1.00 98.44 425 MET A CA 1
ATOM 3384 C C . MET A 1 425 ? -10.351 -6.867 -5.710 1.00 98.44 425 MET A C 1
ATOM 3386 O O . MET A 1 425 ? -10.545 -6.178 -6.705 1.00 98.44 425 MET A O 1
ATOM 3390 N N . LEU A 1 426 ? -9.465 -6.528 -4.772 1.00 98.44 426 LEU A N 1
ATOM 3391 C CA . LEU A 1 426 ? -8.741 -5.257 -4.768 1.00 98.44 426 LEU A CA 1
ATOM 3392 C C . LEU A 1 426 ? -7.642 -5.149 -5.823 1.00 98.44 426 LEU A C 1
ATOM 3394 O O . LEU A 1 426 ? -7.326 -4.038 -6.247 1.00 98.44 426 LEU A O 1
ATOM 3398 N N . LEU A 1 427 ? -7.072 -6.286 -6.220 1.00 97.69 427 LEU A N 1
ATOM 3399 C CA . LEU A 1 427 ? -5.975 -6.390 -7.185 1.00 97.69 427 LEU A CA 1
ATOM 3400 C C . LEU A 1 427 ? -6.455 -6.780 -8.591 1.00 97.69 427 LEU A C 1
ATOM 3402 O O . LEU A 1 427 ? -5.654 -7.153 -9.443 1.00 97.69 427 LEU A O 1
ATOM 3406 N N . GLU A 1 428 ? -7.763 -6.706 -8.835 1.00 95.25 428 GLU A N 1
ATOM 3407 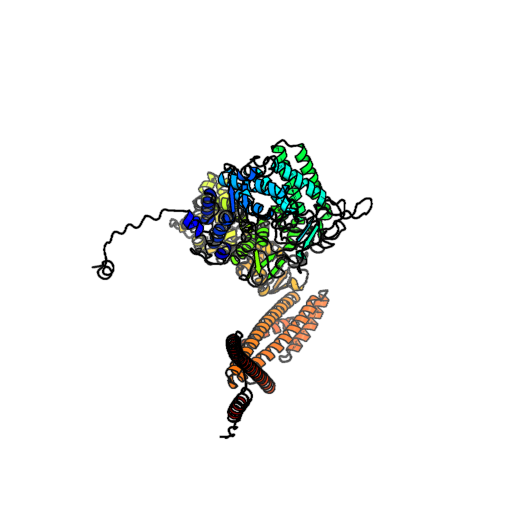C CA . GLU A 1 428 ? -8.368 -6.901 -10.147 1.00 95.25 428 GLU A CA 1
ATOM 3408 C C . GLU A 1 428 ? -9.112 -5.630 -10.568 1.00 95.25 428 GLU A C 1
ATOM 3410 O O . GLU A 1 428 ? -9.926 -5.079 -9.823 1.00 95.25 428 GLU A O 1
ATOM 3415 N N . LYS A 1 429 ? -8.909 -5.200 -11.818 1.00 93.75 429 LYS A N 1
ATOM 3416 C CA . LYS A 1 429 ? -9.560 -4.009 -12.392 1.00 93.75 429 LYS A CA 1
ATOM 3417 C C . LYS A 1 429 ? -11.092 -4.075 -12.356 1.00 93.75 429 LYS A C 1
ATOM 3419 O O . LYS A 1 429 ? -11.761 -3.052 -12.270 1.00 93.75 429 LYS A O 1
ATOM 3424 N N . SER A 1 430 ? -11.663 -5.278 -12.425 1.00 93.94 430 SER A N 1
ATOM 3425 C CA . SER A 1 430 ? -13.110 -5.495 -12.317 1.00 93.94 430 SER A CA 1
ATOM 3426 C C . SER A 1 430 ? -13.652 -5.404 -10.890 1.00 93.94 430 SER A C 1
ATOM 3428 O O . SER A 1 430 ? -14.868 -5.315 -10.727 1.00 93.94 430 SER A O 1
ATOM 3430 N N . GLY A 1 431 ? -12.790 -5.492 -9.874 1.00 94.62 431 GLY A N 1
ATOM 3431 C CA . GLY A 1 431 ? -13.178 -5.528 -8.464 1.00 94.62 431 GLY A CA 1
ATOM 3432 C C . GLY A 1 431 ? -12.902 -4.233 -7.700 1.00 94.62 431 GLY A C 1
ATOM 3433 O O . GLY A 1 431 ? -13.629 -3.940 -6.754 1.00 94.62 431 GLY A O 1
ATOM 3434 N N . ASN A 1 432 ? -11.918 -3.431 -8.119 1.00 97.81 432 ASN A N 1
ATOM 3435 C CA . ASN A 1 432 ? -11.603 -2.143 -7.501 1.00 97.81 432 ASN A CA 1
ATOM 3436 C C . ASN A 1 432 ? -11.511 -1.022 -8.551 1.00 97.81 432 ASN A C 1
ATOM 3438 O O . ASN A 1 432 ? -10.631 -1.079 -9.412 1.00 97.81 432 ASN A O 1
ATOM 3442 N N . PRO A 1 433 ? -12.348 0.034 -8.464 1.00 96.50 433 PRO A N 1
ATOM 3443 C CA . PRO A 1 433 ? -12.310 1.152 -9.411 1.00 96.50 433 PRO A CA 1
ATOM 3444 C C . PRO A 1 433 ? -10.985 1.928 -9.402 1.00 96.50 433 PRO A C 1
ATOM 3446 O O . PRO A 1 433 ? -10.682 2.612 -10.377 1.00 96.50 433 PRO A O 1
ATOM 3449 N N . TYR A 1 434 ? -10.196 1.810 -8.331 1.00 97.88 434 TYR A N 1
ATOM 3450 C CA . TYR A 1 434 ? -8.888 2.449 -8.200 1.00 97.88 434 TYR A CA 1
ATOM 3451 C C . TYR A 1 434 ? -7.722 1.471 -8.368 1.00 97.88 434 TYR A C 1
ATOM 3453 O O . TYR A 1 434 ? -6.585 1.859 -8.119 1.00 97.88 434 TYR A O 1
ATOM 3461 N N . TYR A 1 435 ? -7.961 0.232 -8.818 1.00 98.06 435 TYR A N 1
ATOM 3462 C CA . TYR A 1 435 ? -6.888 -0.609 -9.349 1.00 98.06 435 TYR A CA 1
ATOM 3463 C C . TYR A 1 435 ? -6.613 -0.200 -10.798 1.00 98.06 435 TYR A C 1
ATOM 3465 O O . TYR A 1 435 ? -7.351 -0.543 -11.726 1.00 98.06 435 TYR A O 1
ATOM 3473 N N . LEU A 1 436 ? -5.571 0.606 -10.974 1.00 97.56 436 LEU A N 1
ATOM 3474 C CA . LEU A 1 436 ? -5.236 1.248 -12.235 1.00 97.56 436 LEU A CA 1
ATOM 3475 C C . LEU A 1 436 ? -4.176 0.429 -12.968 1.00 97.56 436 LEU A C 1
ATOM 3477 O O . LEU A 1 436 ? -3.182 0.003 -12.383 1.00 97.56 436 LEU A O 1
ATOM 3481 N N . GLU A 1 437 ? -4.368 0.257 -14.271 1.00 96.44 437 GLU A N 1
ATOM 3482 C CA . GLU A 1 437 ? -3.476 -0.511 -15.135 1.00 96.44 437 GLU A CA 1
ATOM 3483 C C . GLU A 1 437 ? -3.258 0.248 -16.441 1.00 96.44 437 GLU A C 1
ATOM 3485 O O . GLU A 1 437 ? -4.218 0.651 -17.108 1.00 96.44 437 GLU A O 1
ATOM 3490 N N . GLY A 1 438 ? -1.991 0.437 -16.800 1.00 94.88 438 GLY A N 1
ATOM 3491 C CA . GLY A 1 438 ? -1.573 1.064 -18.044 1.00 94.88 438 GLY A CA 1
ATOM 3492 C C . GLY A 1 438 ? -0.299 0.426 -18.584 1.00 94.88 438 GLY A C 1
ATOM 3493 O O . GLY A 1 438 ? 0.266 -0.495 -18.000 1.00 94.88 438 GLY A O 1
ATOM 3494 N N . ARG A 1 439 ? 0.177 0.928 -19.726 1.00 94.69 439 ARG A N 1
ATOM 3495 C CA . ARG A 1 439 ? 1.309 0.320 -20.453 1.00 94.69 439 ARG A CA 1
ATOM 3496 C C . ARG A 1 439 ? 2.654 0.349 -19.712 1.00 94.69 439 ARG A C 1
ATOM 3498 O O . ARG A 1 439 ? 3.592 -0.296 -20.166 1.00 94.69 439 ARG A O 1
ATOM 3505 N N . ALA A 1 440 ? 2.792 1.166 -18.667 1.00 92.25 440 ALA A N 1
ATOM 3506 C CA . ALA A 1 440 ? 4.071 1.433 -18.010 1.00 92.25 440 ALA A CA 1
ATOM 3507 C C . ALA A 1 440 ? 4.088 1.076 -16.516 1.00 92.25 440 ALA A C 1
ATOM 3509 O O . ALA A 1 440 ? 5.163 0.838 -15.970 1.00 92.25 440 ALA A O 1
ATOM 3510 N N . PHE A 1 441 ? 2.931 1.080 -15.852 1.00 95.94 441 PHE A N 1
ATOM 3511 C CA . PHE A 1 441 ? 2.803 0.827 -14.419 1.00 95.94 441 PHE A CA 1
ATOM 3512 C C . PHE A 1 441 ? 1.380 0.352 -14.091 1.00 95.94 441 PHE A C 1
ATOM 3514 O O . PHE A 1 441 ? 0.450 0.578 -14.867 1.00 95.94 441 PHE A O 1
ATOM 3521 N N . HIS A 1 442 ? 1.204 -0.284 -12.938 1.00 96.56 442 HIS A N 1
ATOM 3522 C CA . HIS A 1 442 ? -0.103 -0.642 -12.394 1.00 96.56 442 HIS A CA 1
ATOM 3523 C C . HIS A 1 442 ? -0.061 -0.651 -10.865 1.00 96.56 442 HIS A C 1
ATOM 3525 O O . HIS A 1 442 ? 1.014 -0.680 -10.268 1.00 96.56 442 HIS A O 1
ATOM 3531 N N . GLY A 1 443 ? -1.229 -0.621 -10.234 1.00 96.75 443 GLY A N 1
ATOM 3532 C CA . GLY A 1 443 ? -1.375 -0.676 -8.783 1.00 96.75 443 GLY A CA 1
ATOM 3533 C C . GLY A 1 443 ? -2.632 0.046 -8.317 1.00 96.75 443 GLY A C 1
ATOM 3534 O O . GLY A 1 443 ? -3.410 0.554 -9.124 1.00 96.75 443 GLY A O 1
ATOM 3535 N N . ILE A 1 444 ? -2.821 0.118 -7.002 1.00 98.06 444 ILE A N 1
ATOM 3536 C CA . ILE A 1 444 ? -3.934 0.866 -6.417 1.00 98.06 444 ILE A CA 1
ATOM 3537 C C . ILE A 1 444 ? -3.549 2.350 -6.353 1.00 98.06 444 ILE A C 1
ATOM 3539 O O . ILE A 1 444 ? -2.437 2.699 -5.948 1.00 98.06 444 ILE A O 1
ATOM 3543 N N . GLY A 1 445 ? -4.447 3.212 -6.818 1.00 96.50 445 GLY A N 1
ATOM 3544 C CA . GLY A 1 445 ? -4.382 4.663 -6.669 1.00 96.50 445 GLY A CA 1
ATOM 3545 C C . GLY A 1 445 ? -5.386 5.151 -5.627 1.00 96.50 445 GLY A C 1
ATOM 3546 O O . GLY A 1 445 ? -5.511 4.571 -4.553 1.00 96.50 445 GLY A O 1
ATOM 3547 N N . GLY A 1 446 ? -6.114 6.204 -5.977 1.00 95.06 446 GLY A N 1
ATOM 3548 C CA . GLY A 1 446 ? -7.158 6.793 -5.148 1.00 95.06 446 GLY A CA 1
ATOM 3549 C C . GLY A 1 446 ? -7.773 8.013 -5.836 1.00 95.06 446 GLY A C 1
ATOM 3550 O O . GLY A 1 446 ? -7.235 8.487 -6.846 1.00 95.06 446 GLY A O 1
ATOM 3551 N N . PRO A 1 447 ? -8.891 8.546 -5.322 1.00 94.88 447 PRO A N 1
ATOM 3552 C CA . PRO A 1 447 ? -9.502 9.749 -5.877 1.00 94.88 447 PRO A CA 1
ATOM 3553 C C . PRO A 1 447 ? -8.633 11.005 -5.700 1.00 94.88 447 PRO A C 1
ATOM 3555 O O . PRO A 1 447 ? -8.803 11.934 -6.482 1.00 94.88 447 PRO A O 1
ATOM 3558 N N . HIS A 1 448 ? -7.685 11.004 -4.754 1.00 93.94 448 HIS A N 1
ATOM 3559 C CA . HIS A 1 448 ? -6.823 12.145 -4.429 1.00 93.94 448 HIS A CA 1
ATOM 3560 C C . HIS A 1 448 ? -6.070 12.735 -5.635 1.00 93.94 448 HIS A C 1
ATOM 3562 O O . HIS A 1 448 ? -6.036 13.946 -5.830 1.00 93.94 448 HIS A O 1
ATOM 3568 N N . ILE A 1 449 ? -5.462 11.875 -6.464 1.00 92.25 449 ILE A N 1
ATOM 3569 C CA . ILE A 1 449 ? -4.717 12.299 -7.668 1.00 92.25 449 ILE A CA 1
ATOM 3570 C C . ILE A 1 449 ? -5.535 12.054 -8.942 1.00 92.25 449 ILE A C 1
ATOM 3572 O O . ILE A 1 449 ? -5.404 12.788 -9.921 1.00 92.25 449 ILE A O 1
ATOM 3576 N N . GLY A 1 450 ? -6.386 11.024 -8.941 1.00 90.50 450 GLY A N 1
ATOM 3577 C CA . GLY A 1 450 ? -7.270 10.684 -10.053 1.00 90.50 450 GLY A CA 1
ATOM 3578 C C . GLY A 1 450 ? -6.965 9.337 -10.713 1.00 90.50 450 GLY A C 1
ATOM 3579 O O . GLY A 1 450 ? -6.186 8.519 -10.229 1.00 90.50 450 GLY A O 1
ATOM 3580 N N . LEU A 1 451 ? -7.613 9.096 -11.854 1.00 93.88 451 LEU A N 1
ATOM 3581 C CA . LEU A 1 451 ? -7.770 7.759 -12.451 1.00 93.88 451 LEU A CA 1
ATOM 3582 C C . LEU A 1 451 ? -6.596 7.285 -13.323 1.00 93.88 451 LEU A C 1
ATOM 3584 O O . LEU A 1 451 ? -6.671 6.218 -13.927 1.00 93.88 451 LEU A O 1
ATOM 3588 N N . GLU A 1 452 ? -5.516 8.059 -13.406 1.00 95.94 452 GLU A N 1
ATOM 3589 C CA . GLU A 1 452 ? -4.319 7.685 -14.172 1.00 95.94 452 GLU A CA 1
ATOM 3590 C C . GLU A 1 452 ? -3.088 7.434 -13.298 1.00 95.94 452 GLU A C 1
ATOM 3592 O O . GLU A 1 452 ? -2.053 7.032 -13.826 1.00 95.94 452 GLU A O 1
ATOM 3597 N N . TYR A 1 453 ? -3.170 7.659 -11.985 1.00 96.88 453 TYR A N 1
ATOM 3598 C CA . TYR A 1 453 ? -2.009 7.673 -11.097 1.00 96.88 453 TYR A CA 1
ATOM 3599 C C . TYR A 1 453 ? -2.104 6.586 -10.025 1.00 96.88 453 TYR A C 1
ATOM 3601 O O . TYR A 1 453 ? -2.840 6.710 -9.047 1.00 96.88 453 TYR A O 1
ATOM 3609 N N . ALA A 1 454 ? -1.327 5.515 -10.195 1.00 96.31 454 ALA A N 1
ATOM 3610 C CA . ALA A 1 454 ? -1.199 4.450 -9.202 1.00 96.31 454 ALA A CA 1
ATOM 3611 C C . ALA A 1 454 ? -0.072 4.769 -8.217 1.00 96.31 454 ALA A C 1
ATOM 3613 O O . ALA A 1 454 ? 0.920 5.417 -8.557 1.00 96.31 454 ALA A O 1
ATOM 3614 N N . TRP A 1 455 ? -0.211 4.311 -6.979 1.00 94.19 455 TRP A N 1
ATOM 3615 C CA . TRP A 1 455 ? 0.703 4.664 -5.900 1.00 94.19 455 TRP A CA 1
ATOM 3616 C C . TRP A 1 455 ? 1.681 3.508 -5.664 1.00 94.19 455 TRP A C 1
ATOM 3618 O O . TRP A 1 455 ? 1.229 2.413 -5.321 1.00 94.19 455 TRP A O 1
ATOM 3628 N N . PRO A 1 456 ? 3.012 3.716 -5.764 1.00 92.25 456 PRO A N 1
ATOM 3629 C CA . PRO A 1 456 ? 4.001 2.665 -5.497 1.00 92.25 456 PRO A CA 1
ATOM 3630 C C . PRO A 1 456 ? 3.835 1.968 -4.140 1.00 92.25 456 PRO A C 1
ATOM 3632 O O . PRO A 1 456 ? 4.151 0.792 -4.002 1.00 92.25 456 PRO A O 1
ATOM 3635 N N . MET A 1 457 ? 3.291 2.674 -3.146 1.00 87.62 457 MET A N 1
ATOM 3636 C CA . MET A 1 457 ? 2.987 2.122 -1.827 1.00 87.62 457 MET A CA 1
ATOM 3637 C C . MET A 1 457 ? 2.006 0.946 -1.873 1.00 87.62 457 MET A C 1
ATOM 3639 O O . MET A 1 457 ? 2.180 -0.003 -1.115 1.00 87.62 457 MET A O 1
ATOM 3643 N N . SER A 1 458 ? 1.036 0.954 -2.791 1.00 93.56 458 SER A N 1
ATOM 3644 C CA . SER A 1 458 ? 0.102 -0.167 -2.948 1.00 93.56 458 SER A CA 1
ATOM 3645 C C . SER A 1 458 ? 0.813 -1.463 -3.350 1.00 93.56 458 SER A C 1
ATOM 3647 O O . SER A 1 458 ? 0.516 -2.516 -2.795 1.00 93.56 458 SER A O 1
ATOM 3649 N N . LEU A 1 459 ? 1.817 -1.384 -4.230 1.00 93.38 459 LEU A N 1
ATOM 3650 C CA . LEU A 1 459 ? 2.631 -2.533 -4.638 1.00 93.38 459 LEU A CA 1
ATOM 3651 C C . LEU A 1 459 ? 3.530 -3.027 -3.503 1.00 93.38 459 LEU A C 1
ATOM 3653 O O . LEU A 1 459 ? 3.745 -4.227 -3.356 1.00 93.38 459 LEU A O 1
ATOM 3657 N N . LEU A 1 460 ? 4.035 -2.116 -2.667 1.00 88.81 460 LEU A N 1
ATOM 3658 C CA . LEU A 1 460 ? 4.795 -2.492 -1.473 1.00 88.81 460 LEU A CA 1
ATOM 3659 C C . LEU A 1 460 ? 3.905 -3.240 -0.474 1.00 88.81 460 LEU A C 1
ATOM 3661 O O . LEU A 1 460 ? 4.308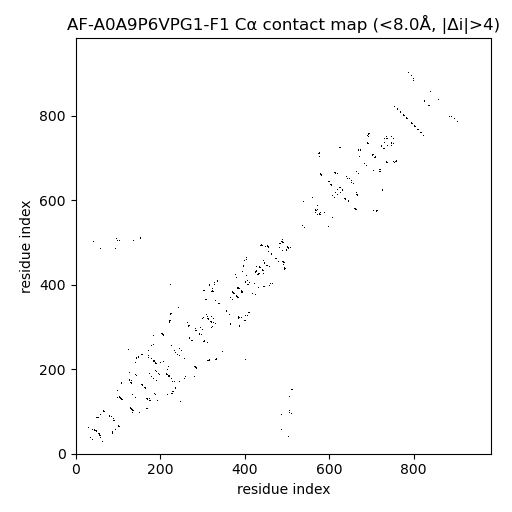 -4.282 0.033 1.00 88.81 460 LEU A O 1
ATOM 3665 N N . LEU A 1 461 ? 2.677 -2.769 -0.240 1.00 90.00 461 LEU A N 1
ATOM 3666 C CA . LEU A 1 461 ? 1.698 -3.469 0.601 1.00 90.00 461 LEU A CA 1
ATOM 3667 C C . LEU A 1 461 ? 1.278 -4.813 -0.006 1.00 90.00 461 LEU A C 1
ATOM 3669 O O . LEU A 1 461 ? 1.145 -5.803 0.716 1.00 90.00 461 LEU A O 1
ATOM 3673 N N . GLN A 1 462 ? 1.120 -4.875 -1.329 1.00 94.19 462 GLN A N 1
ATOM 3674 C CA . GLN A 1 462 ? 0.838 -6.110 -2.056 1.00 94.19 462 GLN A CA 1
ATOM 3675 C C . GLN A 1 462 ? 1.950 -7.141 -1.834 1.00 94.19 462 GLN A C 1
ATOM 3677 O O . GLN A 1 462 ? 1.652 -8.276 -1.457 1.00 94.19 462 GLN A O 1
ATOM 3682 N N . ALA A 1 463 ? 3.214 -6.727 -1.970 1.00 88.12 463 ALA A N 1
ATOM 3683 C CA . ALA A 1 463 ? 4.379 -7.563 -1.693 1.00 88.12 463 ALA A CA 1
ATOM 3684 C C . ALA A 1 463 ? 4.455 -7.979 -0.212 1.00 88.12 463 ALA A C 1
ATOM 3686 O O . ALA A 1 463 ? 4.675 -9.146 0.095 1.00 88.12 463 ALA A O 1
ATOM 3687 N N . MET A 1 464 ? 4.208 -7.058 0.728 1.00 82.81 464 MET A N 1
ATOM 3688 C CA . MET A 1 464 ? 4.215 -7.339 2.176 1.00 82.81 464 MET A CA 1
ATOM 3689 C C . MET A 1 464 ? 3.144 -8.333 2.623 1.00 82.81 464 MET A C 1
ATOM 3691 O O . MET A 1 464 ? 3.259 -8.919 3.702 1.00 82.81 464 MET A O 1
ATOM 3695 N N . THR A 1 465 ? 2.088 -8.484 1.829 1.00 88.31 465 THR A N 1
ATOM 3696 C CA . THR A 1 465 ? 0.960 -9.370 2.116 1.00 88.31 465 THR A CA 1
ATOM 3697 C C . THR A 1 465 ? 0.891 -10.578 1.188 1.00 88.31 465 THR A C 1
ATOM 3699 O O . THR A 1 465 ? -0.135 -11.264 1.168 1.00 88.31 465 THR A O 1
ATOM 3702 N N . SER A 1 466 ? 1.967 -10.847 0.446 1.00 86.44 466 SER A N 1
ATOM 3703 C CA . SER A 1 466 ? 2.124 -12.037 -0.386 1.00 86.44 466 SER A CA 1
ATOM 3704 C C . SER A 1 466 ? 3.121 -13.027 0.220 1.00 86.44 466 SER A C 1
ATOM 3706 O O . SER A 1 466 ? 4.011 -12.651 0.980 1.00 86.44 466 SER A O 1
ATOM 3708 N N . ASP A 1 467 ? 2.943 -14.298 -0.138 1.00 82.12 467 ASP A N 1
ATOM 3709 C CA . ASP A 1 467 ? 3.914 -15.384 0.050 1.00 82.12 467 ASP A CA 1
ATOM 3710 C C . ASP A 1 467 ? 4.406 -15.947 -1.295 1.00 82.12 467 ASP A C 1
ATOM 3712 O O . ASP A 1 467 ? 5.103 -16.960 -1.324 1.00 82.12 467 ASP A O 1
ATOM 3716 N N . ASP A 1 468 ? 4.000 -15.335 -2.410 1.00 82.00 468 ASP A N 1
ATOM 3717 C CA . ASP A 1 468 ? 4.456 -15.692 -3.747 1.00 82.00 468 ASP A CA 1
ATOM 3718 C C . ASP A 1 468 ? 5.670 -14.833 -4.108 1.00 82.00 468 ASP A C 1
ATOM 3720 O O . ASP A 1 468 ? 5.545 -13.638 -4.386 1.00 82.00 468 ASP A O 1
ATOM 3724 N N . ASP A 1 469 ? 6.849 -15.455 -4.122 1.00 81.38 469 ASP A N 1
ATOM 3725 C CA . ASP A 1 469 ? 8.107 -14.794 -4.476 1.00 81.38 469 ASP A CA 1
ATOM 3726 C C . ASP A 1 469 ? 8.038 -14.124 -5.858 1.00 81.38 469 ASP A C 1
ATOM 3728 O O . ASP A 1 469 ? 8.596 -13.044 -6.038 1.00 81.38 469 ASP A O 1
ATOM 3732 N N . SER A 1 470 ? 7.293 -14.694 -6.816 1.00 83.00 470 SER A N 1
ATOM 3733 C CA . SER A 1 470 ? 7.147 -14.100 -8.154 1.00 83.00 470 SER A CA 1
ATOM 3734 C C . SER A 1 470 ? 6.317 -12.818 -8.111 1.00 83.00 470 SER A C 1
ATOM 3736 O O . SER A 1 470 ? 6.635 -11.841 -8.790 1.00 83.00 470 SER A O 1
ATOM 3738 N N . GLU A 1 471 ? 5.255 -12.790 -7.302 1.00 86.88 471 GLU A N 1
ATOM 3739 C CA . GLU A 1 471 ? 4.462 -11.578 -7.080 1.00 86.88 471 GLU A CA 1
ATOM 3740 C C . GLU A 1 471 ? 5.304 -10.499 -6.386 1.00 86.88 471 GLU A C 1
ATOM 3742 O O . GLU A 1 471 ? 5.311 -9.346 -6.819 1.00 86.88 471 GLU A O 1
ATOM 3747 N N . ILE A 1 472 ? 6.060 -10.882 -5.354 1.00 81.56 472 ILE A N 1
ATOM 3748 C CA . ILE A 1 472 ? 6.941 -9.981 -4.602 1.00 81.56 472 ILE A CA 1
ATOM 3749 C C . ILE A 1 472 ? 8.003 -9.369 -5.521 1.00 81.56 472 ILE A C 1
ATOM 3751 O O . ILE A 1 472 ? 8.172 -8.147 -5.527 1.00 81.56 472 ILE A O 1
ATOM 3755 N N . GLU A 1 473 ? 8.700 -10.188 -6.311 1.00 81.81 473 GLU A N 1
ATOM 3756 C CA . GLU A 1 473 ? 9.715 -9.725 -7.261 1.00 81.81 473 GLU A CA 1
ATOM 3757 C C . GLU A 1 473 ? 9.116 -8.766 -8.292 1.00 81.81 473 GLU A C 1
ATOM 3759 O O . GLU A 1 473 ? 9.657 -7.679 -8.492 1.00 81.81 473 GLU A O 1
ATOM 3764 N N . ASN A 1 474 ? 7.961 -9.099 -8.875 1.00 86.88 474 ASN A N 1
ATOM 3765 C CA . ASN A 1 474 ? 7.284 -8.234 -9.842 1.00 86.88 474 ASN A CA 1
ATOM 3766 C C . ASN A 1 474 ? 6.908 -6.871 -9.242 1.00 86.88 474 ASN A C 1
ATOM 3768 O O . ASN A 1 474 ? 7.178 -5.834 -9.856 1.00 86.88 474 ASN A O 1
ATOM 3772 N N . CYS A 1 475 ? 6.342 -6.849 -8.030 1.00 88.94 475 CYS A N 1
ATOM 3773 C CA . CYS A 1 475 ? 6.040 -5.606 -7.320 1.00 88.94 475 CYS A CA 1
ATOM 3774 C C . CYS A 1 475 ? 7.310 -4.772 -7.092 1.00 88.94 475 CYS A C 1
ATOM 3776 O O . CYS A 1 475 ? 7.334 -3.583 -7.414 1.00 88.94 475 CYS A O 1
ATOM 3778 N N . LEU A 1 476 ? 8.384 -5.382 -6.577 1.00 85.88 476 LEU A N 1
ATOM 3779 C CA . LEU A 1 476 ? 9.643 -4.683 -6.299 1.00 85.88 476 LEU A CA 1
ATOM 3780 C C . LEU A 1 476 ? 10.315 -4.160 -7.573 1.00 85.88 476 LEU A C 1
ATOM 3782 O O . LEU A 1 476 ? 10.794 -3.025 -7.585 1.00 85.88 476 LEU A O 1
ATOM 3786 N N . SER A 1 477 ? 10.318 -4.943 -8.650 1.00 88.56 477 SER A N 1
ATOM 3787 C CA . SER A 1 477 ? 10.851 -4.541 -9.952 1.00 88.56 477 SER A CA 1
ATOM 3788 C C . SER A 1 477 ? 10.091 -3.361 -10.540 1.00 88.56 477 SER A C 1
ATOM 3790 O O . SER A 1 477 ? 10.713 -2.429 -11.054 1.00 88.56 477 SER A O 1
ATOM 3792 N N . LEU A 1 478 ? 8.761 -3.358 -10.433 1.00 91.00 478 LEU A N 1
ATOM 3793 C CA . LEU A 1 478 ? 7.940 -2.269 -10.947 1.00 91.00 478 LEU A CA 1
ATOM 3794 C C . LEU A 1 478 ? 8.168 -0.980 -10.146 1.00 91.00 478 LEU A C 1
ATOM 3796 O O . LEU A 1 478 ? 8.378 0.090 -10.724 1.00 91.00 478 LEU A O 1
ATOM 3800 N N . VAL A 1 479 ? 8.238 -1.084 -8.816 1.00 90.44 479 VAL A N 1
ATOM 3801 C CA . VAL A 1 479 ? 8.562 0.058 -7.956 1.00 90.44 479 VAL A CA 1
ATOM 3802 C C . VAL A 1 479 ? 9.973 0.587 -8.240 1.00 90.44 479 VAL A C 1
ATOM 3804 O O . VAL A 1 479 ? 10.137 1.797 -8.408 1.00 90.44 479 VAL A O 1
ATOM 3807 N N . LEU A 1 480 ? 10.973 -0.289 -8.385 1.00 89.75 480 LEU A N 1
ATOM 3808 C CA . LEU A 1 480 ? 12.335 0.094 -8.765 1.00 89.75 480 LEU A CA 1
ATOM 3809 C C . LEU A 1 480 ? 12.359 0.829 -10.114 1.00 89.75 480 LEU A C 1
ATOM 3811 O O . LEU A 1 480 ? 12.984 1.882 -10.224 1.00 89.75 480 LEU A O 1
ATOM 3815 N N . ALA A 1 481 ? 11.623 0.333 -11.114 1.00 90.00 481 ALA A N 1
ATOM 3816 C CA . ALA A 1 481 ? 11.525 0.959 -12.432 1.00 90.00 481 ALA A CA 1
ATOM 3817 C C . ALA A 1 481 ? 10.958 2.392 -12.375 1.00 90.00 481 ALA A C 1
ATOM 3819 O O . ALA A 1 481 ? 11.342 3.239 -13.192 1.00 90.00 481 ALA A O 1
ATOM 3820 N N . SER A 1 482 ? 10.078 2.671 -11.404 1.00 90.75 482 SER A N 1
ATOM 3821 C CA . SER A 1 482 ? 9.505 4.002 -11.165 1.00 90.75 482 SER A CA 1
ATOM 3822 C C . SER A 1 482 ? 10.414 4.949 -10.369 1.00 90.75 482 SER A C 1
ATOM 3824 O O . SER A 1 482 ? 10.299 6.169 -10.490 1.00 90.75 482 SER A O 1
ATOM 3826 N N . ALA A 1 483 ? 11.380 4.414 -9.617 1.00 90.12 483 ALA A N 1
ATOM 3827 C CA . ALA A 1 483 ? 12.279 5.162 -8.738 1.00 90.12 483 ALA A CA 1
ATOM 3828 C C . ALA A 1 483 ? 13.493 5.761 -9.479 1.00 90.12 483 ALA A C 1
ATOM 3830 O O . ALA A 1 483 ? 14.626 5.698 -9.004 1.00 90.12 483 ALA A O 1
ATOM 3831 N N . ARG A 1 484 ? 13.291 6.358 -10.662 1.00 88.06 484 ARG A N 1
ATOM 3832 C CA . ARG A 1 484 ? 14.382 6.842 -11.543 1.00 88.06 484 ARG A CA 1
ATOM 3833 C C . ARG A 1 484 ? 15.258 7.938 -10.929 1.00 88.06 484 ARG A C 1
ATOM 3835 O O . ARG A 1 484 ? 16.404 8.115 -11.343 1.00 88.06 484 ARG A O 1
ATOM 3842 N N . LEU A 1 485 ? 14.735 8.658 -9.938 1.00 89.50 485 LEU A N 1
ATOM 3843 C CA . LEU A 1 485 ? 15.488 9.625 -9.139 1.00 89.50 485 LEU A CA 1
ATOM 3844 C C . LEU A 1 485 ? 16.123 9.009 -7.889 1.00 89.50 485 LEU A C 1
ATOM 3846 O O . LEU A 1 485 ? 16.635 9.748 -7.063 1.00 89.50 485 LEU A O 1
ATOM 3850 N N . GLY A 1 486 ? 16.123 7.685 -7.733 1.00 89.31 486 GLY A N 1
ATOM 3851 C CA . GLY A 1 486 ? 16.664 7.011 -6.553 1.00 89.31 486 GLY A CA 1
ATOM 3852 C C . GLY A 1 486 ? 15.799 7.165 -5.297 1.00 89.31 486 GLY A C 1
ATOM 3853 O O . GLY A 1 486 ? 16.260 6.808 -4.217 1.00 89.31 486 GLY A O 1
ATOM 3854 N N . LEU A 1 487 ? 14.576 7.690 -5.433 1.00 88.12 487 LEU A N 1
ATOM 3855 C CA . LEU A 1 487 ? 13.563 7.847 -4.386 1.00 88.12 487 LEU A CA 1
ATOM 3856 C C . LEU A 1 487 ? 12.218 7.301 -4.872 1.00 88.12 487 LEU A C 1
ATOM 3858 O O . LEU A 1 487 ? 11.989 7.144 -6.072 1.00 88.12 487 LEU A O 1
ATOM 3862 N N . VAL A 1 488 ? 11.333 7.020 -3.920 1.00 86.94 488 VAL A N 1
ATOM 3863 C CA . VAL A 1 488 ? 9.993 6.483 -4.165 1.00 86.94 488 VAL A CA 1
ATOM 3864 C C . VAL A 1 488 ? 9.001 7.633 -4.146 1.00 86.94 488 VAL A C 1
ATOM 3866 O O . VAL A 1 488 ? 8.908 8.357 -3.158 1.00 86.94 488 VAL A O 1
ATOM 3869 N N . HIS A 1 489 ? 8.265 7.788 -5.240 1.00 88.06 489 HIS A N 1
ATOM 3870 C CA . HIS A 1 489 ? 7.306 8.873 -5.412 1.00 88.06 489 HIS A CA 1
ATOM 3871 C C . HIS A 1 489 ? 5.943 8.557 -4.778 1.00 88.06 489 HIS A C 1
ATOM 3873 O O . HIS A 1 489 ? 5.638 7.412 -4.411 1.00 88.06 489 HIS A O 1
ATOM 3879 N N . GLU A 1 490 ? 5.100 9.582 -4.664 1.00 86.56 490 GLU A N 1
ATOM 3880 C CA . GLU A 1 490 ? 3.728 9.434 -4.182 1.00 86.56 490 GLU A CA 1
ATOM 3881 C C . GLU A 1 490 ? 2.860 8.676 -5.196 1.00 86.56 490 GLU A C 1
ATOM 3883 O O . GLU A 1 490 ? 2.233 7.666 -4.873 1.00 86.56 490 GLU A O 1
ATOM 3888 N N . SER A 1 491 ? 2.856 9.102 -6.450 1.00 92.31 491 SER A N 1
ATOM 3889 C CA . SER A 1 491 ? 2.075 8.430 -7.483 1.00 92.31 491 SER A CA 1
ATOM 3890 C C . SER A 1 491 ? 2.786 8.465 -8.826 1.00 92.31 491 SER A C 1
ATOM 3892 O O . SER A 1 491 ? 3.627 9.332 -9.060 1.00 92.31 491 SER A O 1
ATOM 3894 N N . ILE A 1 492 ? 2.479 7.493 -9.682 1.00 95.12 492 ILE A N 1
ATOM 3895 C CA . ILE A 1 492 ? 3.071 7.297 -11.006 1.00 95.12 492 ILE A CA 1
ATOM 3896 C C . ILE A 1 492 ? 1.940 7.194 -12.026 1.00 95.12 492 ILE A C 1
ATOM 3898 O O . ILE A 1 492 ? 1.019 6.393 -11.846 1.00 95.12 492 ILE A O 1
ATOM 3902 N N . ASN A 1 493 ? 2.028 7.950 -13.121 1.00 96.62 493 ASN A N 1
ATOM 3903 C CA . ASN A 1 493 ? 1.086 7.816 -14.226 1.00 96.62 493 ASN A CA 1
ATOM 3904 C C . ASN A 1 493 ? 1.238 6.427 -14.874 1.00 96.62 493 ASN A C 1
ATOM 3906 O O . ASN A 1 493 ? 2.304 6.083 -15.398 1.00 96.62 493 ASN A O 1
ATOM 3910 N N . VAL A 1 494 ? 0.162 5.639 -14.902 1.00 96.44 494 VAL A N 1
ATOM 3911 C CA . VAL A 1 494 ? 0.177 4.237 -15.361 1.00 96.44 494 VAL A CA 1
ATOM 3912 C C . VAL A 1 494 ? 0.574 4.065 -16.829 1.00 96.44 494 VAL A C 1
ATOM 3914 O O . VAL A 1 494 ? 1.032 2.998 -17.240 1.00 96.44 494 VAL A O 1
ATOM 3917 N N . ASN A 1 495 ? 0.470 5.125 -17.632 1.00 95.62 495 ASN A N 1
ATOM 3918 C CA . ASN A 1 495 ? 0.855 5.127 -19.042 1.00 95.62 495 ASN A CA 1
ATOM 3919 C C . ASN A 1 495 ? 2.225 5.769 -19.306 1.00 95.62 495 ASN A C 1
ATOM 3921 O O . ASN A 1 495 ? 2.763 5.639 -20.415 1.00 95.62 495 ASN A O 1
ATOM 3925 N N . ARG A 1 496 ? 2.789 6.496 -18.335 1.00 94.69 496 ARG A N 1
ATOM 3926 C CA . ARG A 1 496 ? 4.024 7.280 -18.478 1.00 94.69 496 ARG A CA 1
ATOM 3927 C C . ARG A 1 496 ? 4.817 7.257 -17.168 1.00 94.69 496 ARG A C 1
ATOM 3929 O O . ARG A 1 496 ? 4.698 8.160 -16.359 1.00 94.69 496 ARG A O 1
ATOM 3936 N N . ILE A 1 497 ? 5.717 6.286 -17.014 1.00 90.44 497 ILE A N 1
ATOM 3937 C CA . ILE A 1 497 ? 6.489 6.065 -15.771 1.00 90.44 497 ILE A CA 1
ATOM 3938 C C . ILE A 1 497 ? 7.344 7.261 -15.290 1.00 90.44 497 ILE A C 1
ATOM 3940 O O . ILE A 1 497 ? 7.755 7.299 -14.137 1.00 90.44 497 ILE A O 1
ATOM 3944 N N . ASN A 1 498 ? 7.639 8.230 -16.167 1.00 89.00 498 ASN A N 1
ATOM 3945 C CA . ASN A 1 498 ? 8.378 9.455 -15.820 1.00 89.00 498 ASN A CA 1
ATOM 3946 C C . ASN A 1 498 ? 7.487 10.578 -15.262 1.00 89.00 498 ASN A C 1
ATOM 3948 O O . ASN A 1 498 ? 8.017 11.590 -14.819 1.00 89.00 498 ASN A O 1
ATOM 3952 N N . ASP A 1 499 ? 6.168 10.442 -15.360 1.00 92.75 499 ASP A N 1
ATOM 3953 C CA . ASP A 1 499 ? 5.190 11.410 -14.872 1.00 92.75 499 ASP A CA 1
ATOM 3954 C C . ASP A 1 499 ? 4.733 10.950 -13.482 1.00 92.75 499 ASP A C 1
ATOM 3956 O O . ASP A 1 499 ? 4.130 9.883 -13.338 1.00 92.75 499 ASP A O 1
ATOM 3960 N N . TYR A 1 500 ? 5.122 11.703 -12.455 1.00 91.75 500 TYR A N 1
ATOM 3961 C CA . TYR A 1 500 ? 4.940 11.344 -11.052 1.00 91.75 500 TYR A CA 1
ATOM 3962 C C . TYR A 1 500 ? 4.607 12.568 -10.197 1.00 91.75 500 TYR A C 1
ATOM 3964 O O . TYR A 1 500 ? 4.952 13.699 -10.546 1.00 91.75 500 TYR A O 1
ATOM 3972 N N . THR A 1 501 ? 4.002 12.333 -9.033 1.00 88.38 501 THR A N 1
ATOM 3973 C CA . THR A 1 501 ? 3.778 13.364 -8.008 1.00 88.38 501 THR A CA 1
ATOM 3974 C C . THR A 1 501 ? 4.759 13.200 -6.845 1.00 88.38 501 THR A C 1
ATOM 3976 O O . THR A 1 501 ? 5.117 12.081 -6.478 1.00 88.38 501 THR A O 1
ATOM 3979 N N . ARG A 1 502 ? 5.214 14.336 -6.291 1.00 80.75 502 ARG A N 1
ATOM 3980 C CA . ARG A 1 502 ? 6.114 14.485 -5.123 1.00 80.75 502 ARG A CA 1
ATOM 3981 C C . ARG A 1 502 ? 7.401 13.643 -5.171 1.00 80.75 502 ARG A C 1
ATOM 3983 O O . ARG A 1 502 ? 7.421 12.455 -4.863 1.00 80.75 502 ARG A O 1
ATOM 3990 N N . SER A 1 503 ? 8.523 14.302 -5.472 1.00 79.06 503 SER A N 1
ATOM 3991 C CA . SER A 1 503 ? 9.865 13.690 -5.442 1.00 79.06 503 SER A CA 1
ATOM 3992 C C . SER A 1 503 ? 10.380 13.391 -4.029 1.00 79.06 503 SER A C 1
ATOM 3994 O O . SER A 1 503 ? 11.215 12.507 -3.858 1.00 79.06 503 SER A O 1
ATOM 3996 N N . TRP A 1 504 ? 9.893 14.126 -3.023 1.00 73.75 504 TRP A N 1
ATOM 3997 C CA . TRP A 1 504 ? 10.275 13.986 -1.619 1.00 73.75 504 TRP A CA 1
ATOM 3998 C C . TRP A 1 504 ? 9.045 13.730 -0.755 1.00 73.75 504 TRP A C 1
ATOM 4000 O O . TRP A 1 504 ? 8.355 14.659 -0.340 1.00 73.75 504 TRP A O 1
ATOM 4010 N N . PHE A 1 505 ? 8.791 12.452 -0.477 1.00 66.31 505 PHE A N 1
ATOM 4011 C CA . PHE A 1 505 ? 7.734 12.037 0.434 1.00 66.31 505 PHE A CA 1
ATOM 4012 C C . PHE A 1 505 ? 8.241 10.936 1.371 1.00 66.31 505 PHE A C 1
ATOM 4014 O O . PHE A 1 505 ? 8.235 9.745 1.056 1.00 66.31 505 PHE A O 1
ATOM 4021 N N . ALA A 1 506 ? 8.730 11.356 2.539 1.00 55.06 506 ALA A N 1
ATOM 4022 C CA . ALA A 1 506 ? 9.462 10.496 3.466 1.00 55.06 506 ALA A CA 1
ATOM 4023 C C . ALA A 1 506 ? 8.579 9.426 4.136 1.00 55.06 506 ALA A C 1
ATOM 4025 O O . ALA A 1 506 ? 9.107 8.426 4.614 1.00 55.06 506 ALA A O 1
ATOM 4026 N N . PHE A 1 507 ? 7.248 9.575 4.109 1.00 48.31 507 PHE A N 1
ATOM 4027 C CA . PHE A 1 507 ? 6.282 8.545 4.523 1.00 48.31 507 PHE A CA 1
ATOM 4028 C C . PHE A 1 507 ? 6.545 7.177 3.869 1.00 48.31 507 PHE A C 1
ATOM 4030 O O . PHE A 1 507 ? 6.325 6.128 4.471 1.00 48.31 507 PHE A O 1
ATOM 4037 N N . ARG A 1 508 ? 7.099 7.179 2.647 1.00 53.50 508 ARG A N 1
ATOM 4038 C CA . ARG A 1 508 ? 7.356 5.972 1.842 1.00 53.50 508 ARG A CA 1
ATOM 4039 C C . ARG A 1 508 ? 8.766 5.415 1.953 1.00 53.50 508 ARG A C 1
ATOM 4041 O O . ARG A 1 508 ? 9.071 4.403 1.324 1.00 53.50 508 ARG A O 1
ATOM 4048 N N . ALA A 1 509 ? 9.593 6.010 2.809 1.00 44.25 509 ALA A N 1
ATOM 4049 C CA . ALA A 1 509 ? 10.852 5.420 3.250 1.00 44.25 509 ALA A CA 1
ATOM 4050 C C . ALA A 1 509 ? 10.648 4.117 4.041 1.00 44.25 509 ALA A C 1
ATOM 4052 O O . ALA A 1 509 ? 11.553 3.289 4.065 1.00 44.25 509 ALA A O 1
ATOM 4053 N N . ALA A 1 510 ? 9.431 3.867 4.552 1.00 46.44 510 ALA A N 1
ATOM 4054 C CA . ALA A 1 510 ? 8.997 2.588 5.125 1.00 46.44 510 ALA A CA 1
ATOM 4055 C C . ALA A 1 510 ? 8.952 1.414 4.112 1.00 46.44 510 ALA A C 1
ATOM 4057 O O . ALA A 1 510 ? 8.476 0.327 4.436 1.00 46.44 510 ALA A O 1
ATOM 4058 N N . PHE A 1 511 ? 9.545 1.603 2.924 1.00 46.00 511 PHE A N 1
ATOM 4059 C CA . PHE A 1 511 ? 9.999 0.640 1.905 1.00 46.00 511 PHE A CA 1
ATOM 4060 C C . PHE A 1 511 ? 10.694 -0.632 2.433 1.00 46.00 511 PHE A C 1
ATOM 4062 O O . PHE A 1 511 ? 11.046 -1.550 1.695 1.00 46.00 511 PHE A O 1
ATOM 4069 N N . LEU A 1 512 ? 10.958 -0.677 3.731 1.00 48.62 512 LEU A N 1
ATOM 4070 C CA . LEU A 1 512 ? 12.133 -1.301 4.292 1.00 48.62 512 LEU A CA 1
ATOM 4071 C C . LEU A 1 512 ? 11.831 -2.255 5.438 1.00 48.62 512 LEU A C 1
ATOM 4073 O O . LEU A 1 512 ? 12.745 -2.855 5.986 1.00 48.62 512 LEU A O 1
ATOM 4077 N N . TYR A 1 513 ? 10.553 -2.456 5.759 1.00 45.72 513 TYR A N 1
ATOM 4078 C CA . TYR A 1 513 ? 10.137 -3.673 6.452 1.00 45.72 513 TYR A CA 1
ATOM 4079 C C . TYR A 1 513 ? 10.181 -4.889 5.504 1.00 45.72 513 TYR A C 1
ATOM 4081 O O . TYR A 1 513 ? 10.288 -6.023 5.966 1.00 45.72 513 TYR A O 1
ATOM 4089 N N . ILE A 1 514 ? 10.148 -4.659 4.180 1.00 45.88 514 ILE A N 1
ATOM 4090 C CA . ILE A 1 514 ? 10.185 -5.701 3.142 1.00 45.88 514 ILE A CA 1
ATOM 4091 C C . ILE A 1 514 ? 11.593 -6.235 2.955 1.00 45.88 514 ILE A C 1
ATOM 4093 O O . ILE A 1 514 ? 11.791 -7.435 3.050 1.00 45.88 514 ILE A O 1
ATOM 4097 N N . LEU A 1 515 ? 12.586 -5.380 2.705 1.00 48.66 515 LEU A N 1
ATOM 4098 C CA . LEU A 1 515 ? 13.898 -5.856 2.260 1.00 48.66 515 LEU A CA 1
ATOM 4099 C C . LEU A 1 515 ? 14.611 -6.702 3.326 1.00 48.66 515 LEU A C 1
ATOM 4101 O O . LEU A 1 515 ? 15.025 -7.806 3.003 1.00 48.66 515 LEU A O 1
ATOM 4105 N N . PRO A 1 516 ? 14.654 -6.332 4.615 1.00 42.84 516 PRO A N 1
ATOM 4106 C CA . PRO A 1 516 ? 15.097 -7.237 5.656 1.00 42.84 516 PRO A CA 1
ATOM 4107 C C . PRO A 1 516 ? 14.189 -8.453 5.796 1.00 42.84 516 PRO A C 1
ATOM 4109 O O . PRO A 1 516 ? 14.710 -9.478 6.160 1.00 42.84 516 PRO A O 1
ATOM 4112 N N . ARG A 1 517 ? 12.880 -8.434 5.520 1.00 41.47 517 ARG A N 1
ATOM 4113 C CA . ARG A 1 517 ? 12.023 -9.637 5.623 1.00 41.47 517 ARG A CA 1
ATOM 4114 C C . ARG A 1 517 ? 12.161 -10.578 4.418 1.00 41.47 517 ARG A C 1
ATOM 4116 O O . ARG A 1 517 ? 12.086 -11.776 4.614 1.00 41.47 517 ARG A O 1
ATOM 4123 N N . VAL A 1 518 ? 12.455 -10.067 3.226 1.00 40.97 518 VAL A N 1
ATOM 4124 C CA . VAL A 1 518 ? 12.794 -10.813 1.998 1.00 40.97 518 VAL A CA 1
ATOM 4125 C C . VAL A 1 518 ? 14.243 -11.322 2.053 1.00 40.97 518 VAL A C 1
ATOM 4127 O O . VAL A 1 518 ? 14.535 -12.427 1.614 1.00 40.97 518 VAL A O 1
ATOM 4130 N N . TYR A 1 519 ? 15.149 -10.567 2.688 1.00 39.56 519 TYR A N 1
ATOM 4131 C CA . TYR A 1 519 ? 16.558 -10.929 2.902 1.00 39.56 519 TYR A CA 1
ATOM 4132 C C . TYR A 1 519 ? 16.874 -11.451 4.323 1.00 39.56 519 TYR A C 1
ATOM 4134 O O . TYR A 1 519 ? 18.043 -11.678 4.642 1.00 39.56 519 TYR A O 1
ATOM 4142 N N . SER A 1 520 ? 15.884 -11.665 5.196 1.00 37.22 520 SER A N 1
ATOM 4143 C CA . SER A 1 520 ? 16.007 -12.331 6.518 1.00 37.22 520 SER A CA 1
ATOM 4144 C C . SER A 1 520 ? 14.918 -13.366 6.785 1.00 37.22 520 SER A C 1
ATOM 4146 O O . SER A 1 520 ? 15.020 -14.077 7.786 1.00 37.22 520 SER A O 1
ATOM 4148 N N . SER A 1 521 ? 13.920 -13.516 5.901 1.00 34.12 521 SER A N 1
ATOM 4149 C CA . SER A 1 521 ? 13.150 -14.757 5.859 1.00 34.12 521 SER A CA 1
ATOM 4150 C C . SER A 1 521 ? 14.127 -15.907 5.655 1.00 34.12 521 SER A C 1
ATOM 4152 O O . SER A 1 521 ? 15.224 -15.741 5.110 1.00 34.12 521 SER A O 1
ATOM 4154 N N . GLU A 1 522 ? 13.740 -17.083 6.131 1.00 34.78 522 GLU A N 1
ATOM 4155 C CA . GLU A 1 522 ? 14.543 -18.301 6.119 1.00 34.78 522 GLU A CA 1
ATOM 4156 C C . GLU A 1 522 ? 15.246 -18.588 4.787 1.00 34.78 522 GLU A C 1
ATOM 4158 O O . GLU A 1 522 ? 16.233 -19.301 4.816 1.00 34.78 522 GLU A O 1
ATOM 4163 N N . ALA A 1 523 ? 14.833 -18.006 3.659 1.00 33.09 523 ALA A N 1
ATOM 4164 C CA . ALA A 1 523 ? 15.536 -18.062 2.383 1.00 33.09 523 ALA A CA 1
ATOM 4165 C C . ALA A 1 523 ? 17.000 -17.589 2.455 1.00 33.09 523 ALA A C 1
ATOM 4167 O O . ALA A 1 523 ? 17.863 -18.271 1.914 1.00 33.09 523 ALA A O 1
ATOM 4168 N N . SER A 1 524 ? 17.340 -16.495 3.153 1.00 34.38 524 SER A N 1
ATOM 4169 C CA . SER A 1 524 ? 18.734 -16.012 3.229 1.00 34.38 524 SER A CA 1
ATOM 4170 C C . SER A 1 524 ? 19.561 -16.746 4.284 1.00 34.38 524 SER A C 1
ATOM 4172 O O . SER A 1 524 ? 20.740 -17.016 4.062 1.00 34.38 524 SER A O 1
ATOM 4174 N N . LEU A 1 525 ? 18.954 -17.150 5.404 1.00 34.25 525 LEU A N 1
ATOM 4175 C CA . LEU A 1 525 ? 19.570 -18.055 6.379 1.00 34.25 525 LEU A CA 1
ATOM 4176 C C . LEU A 1 525 ? 19.783 -19.442 5.769 1.00 34.25 525 LEU A C 1
ATOM 4178 O O . LEU A 1 525 ? 20.830 -20.038 5.995 1.00 34.25 525 LEU A O 1
ATOM 4182 N N . GLN A 1 526 ? 18.859 -19.917 4.932 1.00 33.72 526 GLN A N 1
ATOM 4183 C CA . GLN A 1 526 ? 19.024 -21.116 4.122 1.00 33.72 526 GLN A CA 1
ATOM 4184 C C . GLN A 1 526 ? 20.062 -20.904 3.034 1.00 33.72 526 GLN A C 1
ATOM 4186 O O . GLN A 1 526 ? 20.833 -21.825 2.856 1.00 33.72 526 GLN A O 1
ATOM 4191 N N . LEU A 1 527 ? 20.169 -19.742 2.375 1.00 35.72 527 LEU A N 1
ATOM 4192 C CA . LEU A 1 527 ? 21.213 -19.462 1.377 1.00 35.72 527 LEU A CA 1
ATOM 4193 C C . LEU A 1 527 ? 22.605 -19.381 2.020 1.00 35.72 527 LEU A C 1
ATOM 4195 O O . LEU A 1 527 ? 23.577 -19.885 1.466 1.00 35.72 527 LEU A O 1
ATOM 4199 N N . THR A 1 528 ? 22.705 -18.794 3.215 1.00 34.59 528 THR A N 1
ATOM 4200 C CA . THR A 1 528 ? 23.951 -18.678 3.992 1.00 34.59 528 THR A CA 1
ATOM 4201 C C . THR A 1 528 ? 24.333 -20.032 4.602 1.00 34.59 528 THR A C 1
ATOM 4203 O O . THR A 1 528 ? 25.494 -20.433 4.534 1.00 34.59 528 THR A O 1
ATOM 4206 N N . ALA A 1 529 ? 23.359 -20.801 5.104 1.00 39.44 529 ALA A N 1
ATOM 4207 C CA . ALA A 1 529 ? 23.546 -22.191 5.522 1.00 39.44 529 ALA A CA 1
ATOM 4208 C C . ALA A 1 529 ? 23.817 -23.127 4.329 1.00 39.44 529 ALA A C 1
ATOM 4210 O O . ALA A 1 529 ? 24.583 -24.078 4.469 1.00 39.44 529 ALA A O 1
ATOM 4211 N N . TYR A 1 530 ? 23.262 -22.850 3.144 1.00 48.09 530 TYR A N 1
ATOM 4212 C CA . TYR A 1 530 ? 23.549 -23.565 1.898 1.00 48.09 530 TYR A CA 1
ATOM 4213 C C . TYR A 1 530 ? 24.969 -23.277 1.444 1.00 48.09 530 TYR A C 1
ATOM 4215 O O . TYR A 1 530 ? 25.682 -24.224 1.141 1.00 48.09 530 TYR A O 1
ATOM 4223 N N . ARG A 1 531 ? 25.412 -22.010 1.458 1.00 53.66 531 ARG A N 1
ATOM 4224 C CA . ARG A 1 531 ? 26.806 -21.632 1.179 1.00 53.66 531 ARG A CA 1
ATOM 4225 C C . ARG A 1 531 ? 27.766 -22.298 2.169 1.00 53.66 531 ARG A C 1
ATOM 4227 O O . ARG A 1 531 ? 28.788 -22.824 1.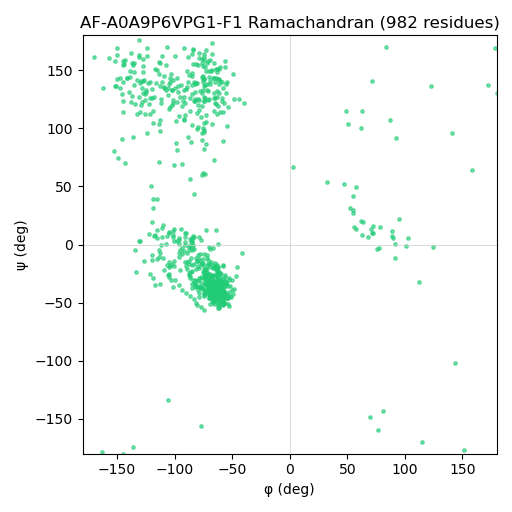747 1.00 53.66 531 ARG A O 1
ATOM 4234 N N . ALA A 1 532 ? 27.408 -22.387 3.453 1.00 56.62 532 ALA A N 1
ATOM 4235 C CA . ALA A 1 532 ? 28.197 -23.116 4.453 1.00 56.62 532 ALA A CA 1
ATOM 4236 C C . ALA A 1 532 ? 28.195 -24.648 4.246 1.00 56.62 532 ALA A C 1
ATOM 4238 O O . ALA A 1 532 ? 29.165 -25.321 4.591 1.00 56.62 532 ALA A O 1
ATOM 4239 N N . ARG A 1 533 ? 27.123 -25.214 3.673 1.00 70.75 533 ARG A N 1
ATOM 4240 C CA . ARG A 1 533 ? 26.972 -26.656 3.402 1.00 70.75 533 ARG A CA 1
ATOM 4241 C C . ARG A 1 533 ? 27.473 -27.071 2.012 1.00 70.75 533 ARG A C 1
ATOM 4243 O O . ARG A 1 533 ? 27.694 -28.260 1.786 1.00 70.75 533 ARG A O 1
ATOM 4250 N N . LEU A 1 534 ? 27.691 -26.124 1.101 1.00 77.81 534 LEU A N 1
ATOM 4251 C CA . LEU A 1 534 ? 28.100 -26.369 -0.283 1.00 77.81 534 LEU A CA 1
ATOM 4252 C C . LEU A 1 534 ? 29.426 -27.145 -0.380 1.00 77.81 534 LEU A C 1
ATOM 4254 O O . LEU A 1 534 ? 29.441 -28.157 -1.083 1.00 77.81 534 LEU A O 1
ATOM 4258 N N . PRO A 1 535 ? 30.482 -26.823 0.401 1.00 80.69 535 PRO A N 1
ATOM 4259 C CA . PRO A 1 535 ? 31.703 -27.631 0.407 1.00 80.69 535 PRO A CA 1
ATOM 4260 C C . PRO A 1 535 ? 31.455 -29.085 0.837 1.00 80.69 535 PRO A C 1
ATOM 4262 O O . PRO A 1 535 ? 32.069 -30.007 0.307 1.00 80.69 535 PRO A O 1
ATOM 4265 N N . ALA A 1 536 ? 30.514 -29.314 1.761 1.00 80.75 536 ALA A N 1
ATOM 4266 C CA . ALA A 1 536 ? 30.160 -30.652 2.241 1.00 80.75 536 ALA A CA 1
ATOM 4267 C C . ALA A 1 536 ? 29.328 -31.457 1.223 1.00 80.75 536 ALA A C 1
ATOM 4269 O O . ALA A 1 536 ? 29.321 -32.685 1.260 1.00 80.75 536 ALA A O 1
ATOM 4270 N N . LEU A 1 537 ? 28.605 -30.776 0.327 1.00 84.19 537 LEU A N 1
ATOM 4271 C CA . LEU A 1 537 ? 27.883 -31.401 -0.784 1.00 84.19 537 LEU A CA 1
ATOM 4272 C C . LEU A 1 537 ? 28.811 -31.725 -1.959 1.00 84.19 537 LEU A C 1
ATOM 4274 O O . LEU A 1 537 ? 28.562 -32.699 -2.668 1.00 84.19 537 LEU A O 1
ATOM 4278 N N . TYR A 1 538 ? 29.858 -30.925 -2.165 1.00 87.31 538 TYR A N 1
ATOM 4279 C CA . TYR A 1 538 ? 30.838 -31.112 -3.238 1.00 87.31 538 TYR A CA 1
ATOM 4280 C C . TYR A 1 538 ? 31.956 -32.098 -2.873 1.00 87.31 538 TYR A C 1
ATOM 4282 O O . TYR A 1 538 ? 32.608 -32.637 -3.768 1.00 87.31 538 TYR A O 1
ATOM 4290 N N . SER A 1 539 ? 32.145 -32.392 -1.584 1.00 85.94 539 SER A N 1
ATOM 4291 C CA . SER A 1 539 ? 33.110 -33.383 -1.110 1.00 85.94 539 SER A CA 1
ATOM 4292 C C . SER A 1 539 ? 32.684 -34.837 -1.385 1.00 85.94 539 SER A C 1
ATOM 4294 O O . SER A 1 539 ? 31.543 -35.141 -1.759 1.00 85.94 539 SER A O 1
ATOM 4296 N N . ASP A 1 540 ? 33.624 -35.770 -1.210 1.00 84.81 540 ASP A N 1
ATOM 4297 C CA . ASP A 1 540 ? 33.309 -37.198 -1.179 1.00 84.81 540 ASP A CA 1
ATOM 4298 C C . ASP A 1 540 ? 32.632 -37.545 0.155 1.00 84.81 540 ASP A C 1
ATOM 4300 O O . ASP A 1 540 ? 33.284 -37.718 1.188 1.00 84.81 540 ASP A O 1
ATOM 4304 N N . PHE A 1 541 ? 31.303 -37.629 0.132 1.00 86.75 541 PHE A N 1
ATOM 4305 C CA . PHE A 1 541 ? 30.486 -37.975 1.289 1.00 86.75 541 PHE A CA 1
ATOM 4306 C C . PHE A 1 541 ? 30.011 -39.433 1.257 1.00 86.75 541 PHE A C 1
ATOM 4308 O O . PHE A 1 541 ? 29.163 -39.819 2.065 1.00 86.75 541 PHE A O 1
ATOM 4315 N N . VAL A 1 542 ? 30.542 -40.281 0.365 1.00 82.44 542 VAL A N 1
ATOM 4316 C CA . VAL A 1 542 ? 30.147 -41.700 0.275 1.00 82.44 542 VAL A CA 1
ATOM 4317 C C . VAL A 1 542 ? 30.433 -42.441 1.585 1.00 82.44 542 VAL A C 1
ATOM 4319 O O . VAL A 1 542 ? 29.651 -43.298 1.999 1.00 82.44 542 VAL A O 1
ATOM 4322 N N . THR A 1 543 ? 31.496 -42.055 2.291 1.00 79.06 543 THR A N 1
ATOM 4323 C CA . THR A 1 543 ? 31.868 -42.585 3.614 1.00 79.06 543 THR A CA 1
ATOM 4324 C C . THR A 1 543 ? 30.821 -42.306 4.698 1.00 79.06 543 THR A C 1
ATOM 4326 O O . THR A 1 543 ? 30.693 -43.090 5.641 1.00 79.06 543 THR A O 1
ATOM 4329 N N . LEU A 1 544 ? 29.993 -41.260 4.549 1.00 83.06 544 LEU A N 1
ATOM 4330 C CA . LEU A 1 544 ? 28.887 -40.994 5.475 1.00 83.06 544 LEU A CA 1
ATOM 4331 C C . LEU A 1 544 ? 27.843 -42.109 5.456 1.00 83.06 544 LEU A C 1
ATOM 4333 O O . LEU A 1 544 ? 27.132 -42.276 6.436 1.00 83.06 544 LEU A O 1
ATOM 4337 N N . ARG A 1 545 ? 27.765 -42.927 4.400 1.00 83.88 545 ARG A N 1
ATOM 4338 C CA . ARG A 1 545 ? 26.799 -44.031 4.328 1.00 83.88 545 ARG A CA 1
ATOM 4339 C C . ARG A 1 545 ? 26.894 -44.989 5.521 1.00 83.88 545 ARG A C 1
ATOM 4341 O O . ARG A 1 545 ? 25.878 -45.555 5.912 1.00 83.88 545 ARG A O 1
ATOM 4348 N N . THR A 1 546 ? 28.088 -45.178 6.080 1.00 78.00 546 THR A N 1
ATOM 4349 C CA . THR A 1 546 ? 28.318 -46.019 7.265 1.00 78.00 546 THR A CA 1
ATOM 4350 C C . THR A 1 546 ? 28.481 -45.199 8.541 1.00 78.00 546 THR A C 1
ATOM 4352 O O . THR A 1 546 ? 28.020 -45.630 9.593 1.00 78.00 546 THR A O 1
ATOM 4355 N N . LEU A 1 547 ? 29.118 -44.026 8.459 1.00 77.19 547 LEU A N 1
ATOM 4356 C CA . LEU A 1 547 ? 29.452 -43.197 9.624 1.00 77.19 547 LEU A CA 1
ATOM 4357 C C . LEU A 1 547 ? 28.292 -42.307 10.099 1.00 77.19 547 LEU A C 1
ATOM 4359 O O . LEU A 1 547 ? 28.172 -42.038 11.290 1.00 77.19 547 LEU A O 1
ATOM 4363 N N . ASN A 1 548 ? 27.453 -41.837 9.174 1.00 77.38 548 ASN A N 1
ATOM 4364 C CA . ASN A 1 548 ? 26.276 -41.008 9.431 1.00 77.38 548 ASN A CA 1
ATOM 4365 C C . ASN A 1 548 ? 25.219 -41.209 8.315 1.00 77.38 548 ASN A C 1
ATOM 4367 O O . ASN A 1 548 ? 25.129 -40.393 7.385 1.00 77.38 548 ASN A O 1
ATOM 4371 N N . PRO A 1 549 ? 24.427 -42.297 8.381 1.00 80.31 549 PRO A N 1
ATOM 4372 C CA . PRO A 1 549 ? 23.446 -42.642 7.348 1.00 80.31 549 PRO A CA 1
ATOM 4373 C C . PRO A 1 549 ? 22.388 -41.556 7.100 1.00 80.31 549 PRO A C 1
ATOM 4375 O O . PRO A 1 549 ? 21.943 -41.373 5.960 1.00 80.31 549 PRO A O 1
ATOM 4378 N N . ASP A 1 550 ? 22.020 -40.806 8.141 1.00 70.00 550 ASP A N 1
ATOM 4379 C CA . ASP A 1 550 ? 21.059 -39.703 8.050 1.00 70.00 550 ASP A CA 1
ATOM 4380 C C . ASP A 1 550 ? 21.650 -38.533 7.258 1.00 70.00 550 ASP A C 1
ATOM 4382 O O . ASP A 1 550 ? 21.019 -38.028 6.328 1.00 70.00 550 ASP A O 1
ATOM 4386 N N . GLY A 1 551 ? 22.905 -38.165 7.541 1.00 76.19 551 GLY A N 1
ATOM 4387 C CA . GLY A 1 551 ? 23.647 -37.157 6.780 1.00 76.19 551 GLY A CA 1
ATOM 4388 C C . GLY A 1 551 ? 23.850 -37.548 5.312 1.00 76.19 551 GLY A C 1
ATOM 4389 O O . GLY A 1 551 ? 23.665 -36.721 4.417 1.00 76.19 551 GLY A O 1
ATOM 4390 N N . TYR A 1 552 ? 24.150 -38.823 5.042 1.00 84.25 552 TYR A N 1
ATOM 4391 C CA . TYR A 1 552 ? 24.236 -39.359 3.679 1.00 84.25 552 TYR A CA 1
ATOM 4392 C C . TYR A 1 552 ? 22.900 -39.234 2.935 1.00 84.25 552 TYR A C 1
ATOM 4394 O O . TYR A 1 552 ? 22.847 -38.708 1.821 1.00 84.25 552 TYR A O 1
ATOM 4402 N N . THR A 1 553 ? 21.802 -39.659 3.564 1.00 82.06 553 THR A N 1
ATOM 4403 C CA . THR A 1 553 ? 20.460 -39.593 2.968 1.00 82.06 553 THR A CA 1
ATOM 4404 C C . THR A 1 553 ? 20.028 -38.148 2.723 1.00 82.06 553 THR A C 1
ATOM 4406 O O . THR A 1 553 ? 19.479 -37.842 1.660 1.00 82.06 553 THR A O 1
ATOM 4409 N N . ALA A 1 554 ? 20.334 -37.246 3.659 1.00 78.94 554 ALA A N 1
ATOM 4410 C CA . ALA A 1 554 ? 20.083 -35.819 3.516 1.00 78.94 554 ALA A CA 1
ATOM 4411 C C . ALA A 1 554 ? 20.853 -35.229 2.325 1.00 78.94 554 ALA A C 1
ATOM 4413 O O . ALA A 1 554 ? 20.254 -34.532 1.512 1.00 78.94 554 ALA A O 1
ATOM 4414 N N . ASN A 1 555 ? 22.144 -35.542 2.168 1.00 85.88 555 ASN A N 1
ATOM 4415 C CA . ASN A 1 555 ? 22.955 -35.044 1.051 1.00 85.88 555 ASN A CA 1
ATOM 4416 C C . ASN A 1 555 ? 22.469 -35.564 -0.308 1.00 85.88 555 ASN A C 1
ATOM 4418 O O . ASN A 1 555 ? 22.364 -34.787 -1.256 1.00 85.88 555 ASN A O 1
ATOM 4422 N N . ILE A 1 556 ? 22.106 -36.848 -0.398 1.00 87.06 556 ILE A N 1
ATOM 4423 C CA . ILE A 1 556 ? 21.508 -37.422 -1.612 1.00 87.06 556 ILE A CA 1
ATOM 4424 C C . ILE A 1 556 ? 20.200 -36.702 -1.955 1.00 87.06 556 ILE A C 1
ATOM 4426 O O . ILE A 1 556 ? 19.991 -36.315 -3.104 1.00 87.06 556 ILE A O 1
ATOM 4430 N N . SER A 1 557 ? 19.313 -36.507 -0.975 1.00 85.75 557 SER A N 1
ATOM 4431 C CA . SER A 1 557 ? 18.030 -35.837 -1.206 1.00 85.75 557 SER A CA 1
ATOM 4432 C C . SER A 1 557 ? 18.218 -34.388 -1.653 1.00 85.75 557 SER A C 1
ATOM 4434 O O . SER A 1 557 ? 17.557 -33.951 -2.595 1.00 85.75 557 SER A O 1
ATOM 4436 N N . THR A 1 558 ? 19.149 -33.669 -1.021 1.00 86.44 558 THR A N 1
ATOM 4437 C CA . THR A 1 558 ? 19.512 -32.296 -1.382 1.00 86.44 558 THR A CA 1
ATOM 4438 C C . THR A 1 558 ? 20.013 -32.213 -2.824 1.00 86.44 558 THR A C 1
ATOM 4440 O O . THR A 1 558 ? 19.513 -31.388 -3.583 1.00 86.44 558 THR A O 1
ATOM 4443 N N . TRP A 1 559 ? 20.926 -33.097 -3.237 1.00 90.50 559 TRP A N 1
ATOM 4444 C CA . TRP A 1 559 ? 21.427 -33.124 -4.613 1.00 90.50 559 TRP A CA 1
ATOM 4445 C C . TRP A 1 559 ? 20.342 -33.460 -5.641 1.00 90.50 559 TRP A C 1
ATOM 4447 O O . TRP A 1 559 ? 20.237 -32.782 -6.658 1.00 90.50 559 TRP A O 1
ATOM 4457 N N . VAL A 1 560 ? 19.503 -34.470 -5.386 1.00 90.25 560 VAL A N 1
ATOM 4458 C CA . VAL A 1 560 ? 18.425 -34.838 -6.322 1.00 90.25 560 VAL A CA 1
ATOM 4459 C C . VAL A 1 560 ? 17.418 -33.698 -6.484 1.00 90.25 560 VAL A C 1
ATOM 4461 O O . VAL A 1 560 ? 16.997 -33.412 -7.605 1.00 90.25 560 VAL A O 1
ATOM 4464 N N . SER A 1 561 ? 17.056 -33.022 -5.390 1.00 86.69 561 SER A N 1
ATOM 4465 C CA . SER A 1 561 ? 16.173 -31.853 -5.443 1.00 86.69 561 SER A CA 1
ATOM 4466 C C . SER A 1 561 ? 16.831 -30.683 -6.175 1.00 86.69 561 SER A C 1
ATOM 4468 O O . SER A 1 561 ? 16.192 -30.070 -7.022 1.00 86.69 561 SER A O 1
ATOM 4470 N N . GLY A 1 562 ? 18.108 -30.406 -5.893 1.00 88.06 562 GLY A N 1
ATOM 4471 C CA . GLY A 1 562 ? 18.863 -29.331 -6.537 1.00 88.06 562 GLY A CA 1
ATOM 4472 C C . GLY A 1 562 ? 18.980 -29.518 -8.049 1.00 88.06 562 GLY A C 1
ATOM 4473 O O . GLY A 1 562 ? 18.681 -28.595 -8.797 1.00 88.06 562 GLY A O 1
ATOM 4474 N N . LEU A 1 563 ? 19.317 -30.730 -8.505 1.00 90.19 563 LEU A N 1
ATOM 4475 C CA . LEU A 1 563 ? 19.359 -31.068 -9.933 1.00 90.19 563 LEU A CA 1
ATOM 4476 C C . LEU A 1 563 ? 17.988 -30.922 -10.598 1.00 90.19 563 LEU A C 1
ATOM 4478 O O . LEU A 1 563 ? 17.902 -30.425 -11.715 1.00 90.19 563 LEU A O 1
ATOM 4482 N N . SER A 1 564 ? 16.920 -31.331 -9.908 1.00 89.94 564 SER A N 1
ATOM 4483 C CA . SER A 1 564 ? 15.552 -31.198 -10.422 1.00 89.94 564 SER A CA 1
ATOM 4484 C C . SER A 1 564 ? 15.180 -29.724 -10.609 1.00 89.94 564 SER A C 1
ATOM 4486 O O . SER A 1 564 ? 14.721 -29.338 -11.683 1.00 89.94 564 SER A O 1
ATOM 4488 N N . SER A 1 565 ? 15.455 -28.885 -9.605 1.00 87.50 565 SER A N 1
ATOM 4489 C CA . SER A 1 565 ? 15.203 -27.444 -9.670 1.00 87.50 565 SER A CA 1
ATOM 4490 C C . SER A 1 565 ? 16.044 -26.748 -10.740 1.00 87.50 565 SER A C 1
ATOM 4492 O O . SER A 1 565 ? 15.480 -26.011 -11.538 1.00 87.50 565 SER A O 1
ATOM 4494 N N . ALA A 1 566 ? 17.353 -27.019 -10.800 1.00 86.94 566 ALA A N 1
ATOM 4495 C CA . ALA A 1 566 ? 18.260 -26.410 -11.777 1.00 86.94 566 ALA A CA 1
ATOM 4496 C C . ALA A 1 566 ? 17.903 -26.785 -13.224 1.00 86.94 566 ALA A C 1
ATOM 4498 O O . ALA A 1 566 ? 18.001 -25.961 -14.132 1.00 86.94 566 ALA A O 1
ATOM 4499 N N . LEU A 1 567 ? 17.451 -28.024 -13.440 1.00 89.62 567 LEU A N 1
ATOM 4500 C CA . LEU A 1 567 ? 16.937 -28.461 -14.734 1.00 89.62 567 LEU A CA 1
ATOM 4501 C C . LEU A 1 567 ? 15.627 -27.743 -15.083 1.00 89.62 567 LEU A C 1
ATOM 4503 O O . LEU A 1 567 ? 15.480 -27.242 -16.189 1.00 89.62 567 LEU A O 1
ATOM 4507 N N . ARG A 1 568 ? 14.691 -27.634 -14.129 1.00 86.56 568 ARG A N 1
ATOM 4508 C CA . ARG A 1 568 ? 13.392 -26.973 -14.345 1.00 86.56 568 ARG A CA 1
ATOM 4509 C C . ARG A 1 568 ? 13.527 -25.473 -14.616 1.00 86.56 568 ARG A C 1
ATOM 4511 O O . ARG A 1 568 ? 12.728 -24.926 -15.364 1.00 86.56 568 ARG A O 1
ATOM 4518 N N . SER A 1 569 ? 14.517 -24.818 -14.014 1.00 83.25 569 SER A N 1
ATOM 4519 C CA . SER A 1 569 ? 14.789 -23.389 -14.198 1.00 83.25 569 SER A CA 1
ATOM 4520 C C . SER A 1 569 ? 15.621 -23.073 -15.447 1.00 83.25 569 SER A C 1
ATOM 4522 O O . SER A 1 569 ? 16.058 -21.936 -15.596 1.00 83.25 569 SER A O 1
ATOM 4524 N N . GLY A 1 570 ? 15.909 -24.065 -16.299 1.00 82.75 570 GLY A N 1
ATOM 4525 C CA . GLY A 1 570 ? 16.690 -23.883 -17.527 1.00 82.75 570 GLY A CA 1
ATOM 4526 C C . GLY A 1 570 ? 18.184 -23.619 -17.313 1.00 82.75 570 GLY A C 1
ATOM 4527 O O . GLY A 1 570 ? 18.893 -23.299 -18.261 1.00 82.75 570 GLY A O 1
ATOM 4528 N N . VAL A 1 571 ? 18.691 -23.776 -16.084 1.00 84.25 571 VAL A N 1
ATOM 4529 C CA . VAL A 1 571 ? 20.118 -23.574 -15.768 1.00 84.25 571 VAL A CA 1
ATOM 4530 C C . VAL A 1 571 ? 20.966 -24.722 -16.322 1.00 84.25 571 VAL A C 1
ATOM 4532 O O . VAL A 1 571 ? 22.118 -24.518 -16.697 1.00 84.25 571 VAL A O 1
ATOM 4535 N N . LEU A 1 572 ? 20.396 -25.929 -16.397 1.00 82.88 572 LEU A N 1
ATOM 4536 C CA . LEU A 1 572 ? 21.021 -27.087 -17.034 1.00 82.88 572 LEU A CA 1
ATOM 4537 C C . LEU A 1 572 ? 20.453 -27.262 -18.456 1.00 82.88 572 LEU A C 1
ATOM 4539 O O . LEU A 1 572 ? 19.308 -27.695 -18.595 1.00 82.88 572 LEU A O 1
ATOM 4543 N N . PRO A 1 573 ? 21.212 -26.944 -19.520 1.00 68.88 573 PRO A N 1
ATOM 4544 C CA . PRO A 1 573 ? 20.734 -27.091 -20.892 1.00 68.88 573 PRO A CA 1
ATOM 4545 C C . PRO A 1 573 ? 20.735 -28.562 -21.364 1.00 68.88 573 PRO A C 1
ATOM 4547 O O . PRO A 1 573 ? 21.493 -29.380 -20.837 1.00 68.88 573 PRO A O 1
ATOM 4550 N N . PRO A 1 574 ? 19.961 -28.926 -22.413 1.00 68.88 574 PRO A N 1
ATOM 4551 C CA . PRO A 1 574 ? 19.013 -28.093 -23.163 1.00 68.88 574 PRO A CA 1
ATOM 4552 C C . PRO A 1 574 ? 17.522 -28.396 -22.884 1.00 68.88 574 PRO A C 1
ATOM 4554 O O . PRO A 1 574 ? 16.674 -27.895 -23.610 1.00 68.88 574 PRO A O 1
ATOM 4557 N N . ASN A 1 575 ? 17.183 -29.247 -21.909 1.00 87.31 575 ASN A N 1
ATOM 4558 C CA . ASN A 1 575 ? 15.807 -29.725 -21.683 1.00 87.31 575 ASN A CA 1
ATOM 4559 C C . ASN A 1 575 ? 15.383 -29.512 -20.224 1.00 87.31 575 ASN A C 1
ATOM 4561 O O . ASN A 1 575 ? 16.232 -29.561 -19.341 1.00 87.31 575 ASN A O 1
ATOM 4565 N N . LEU A 1 576 ? 14.082 -29.375 -19.951 1.00 91.75 576 LEU A N 1
ATOM 4566 C CA . LEU A 1 576 ? 13.577 -29.129 -18.586 1.00 91.75 576 LEU A CA 1
ATOM 4567 C C . LEU A 1 576 ? 13.142 -30.408 -17.847 1.00 91.75 576 LEU A C 1
ATOM 4569 O O . LEU A 1 576 ? 13.089 -30.442 -16.611 1.00 91.75 576 LEU A O 1
ATOM 4573 N N . LEU A 1 577 ? 12.834 -31.479 -18.589 1.00 93.81 577 LEU A N 1
ATOM 4574 C CA . LEU A 1 577 ? 12.421 -32.778 -18.039 1.00 93.81 577 LEU A CA 1
ATOM 4575 C C . LEU A 1 577 ? 13.514 -33.845 -18.161 1.00 93.81 577 LEU A C 1
ATOM 4577 O O . LEU A 1 577 ? 13.446 -34.874 -17.481 1.00 93.81 577 LEU A O 1
ATOM 4581 N N . ILE A 1 578 ? 14.511 -33.621 -19.021 1.00 93.06 578 ILE A N 1
ATOM 4582 C CA . ILE A 1 578 ? 15.520 -34.617 -19.395 1.00 93.06 578 ILE A CA 1
ATOM 4583 C C . ILE A 1 578 ? 16.921 -34.142 -19.008 1.00 93.06 578 ILE A C 1
ATOM 4585 O O . ILE A 1 578 ? 17.468 -33.220 -19.606 1.00 93.06 578 ILE A O 1
ATOM 4589 N N . LEU A 1 579 ? 17.543 -34.851 -18.071 1.00 90.94 579 LEU A N 1
ATOM 4590 C CA . LEU A 1 579 ? 18.916 -34.617 -17.641 1.00 90.94 579 LEU A CA 1
ATOM 4591 C C . LEU A 1 579 ? 19.888 -35.477 -18.462 1.00 90.94 579 LEU A C 1
ATOM 4593 O O . LEU A 1 579 ? 19.739 -36.701 -18.537 1.00 90.94 579 LEU A O 1
ATOM 4597 N N . ALA A 1 580 ? 20.899 -34.850 -19.062 1.00 88.56 580 ALA A N 1
ATOM 4598 C CA . ALA A 1 580 ? 22.010 -35.550 -19.704 1.00 88.56 580 ALA A CA 1
ATOM 4599 C C . ALA A 1 580 ? 23.086 -35.906 -18.664 1.00 88.56 580 ALA A C 1
ATOM 4601 O O . ALA A 1 580 ? 23.509 -35.057 -17.885 1.00 88.56 580 ALA A O 1
ATOM 4602 N N . LEU A 1 581 ? 23.514 -37.170 -18.633 1.00 85.81 581 LEU A N 1
ATOM 4603 C CA . LEU A 1 581 ? 24.560 -37.678 -17.741 1.00 85.81 581 LEU A CA 1
ATOM 4604 C C . LEU A 1 581 ? 25.885 -37.797 -18.511 1.00 85.81 581 LEU A C 1
ATOM 4606 O O . LEU A 1 581 ? 26.364 -38.892 -18.818 1.00 85.81 581 LEU A O 1
ATOM 4610 N N . ASP A 1 582 ? 26.453 -36.650 -18.871 1.00 81.38 582 ASP A N 1
ATOM 4611 C CA . ASP A 1 582 ? 27.741 -36.525 -19.561 1.00 81.38 582 ASP A CA 1
ATOM 4612 C C . ASP A 1 582 ? 28.600 -35.405 -18.943 1.00 81.38 582 ASP A C 1
ATOM 4614 O O . ASP A 1 582 ? 28.257 -34.849 -17.899 1.00 81.38 582 ASP A O 1
ATOM 4618 N N . GLU A 1 583 ? 29.749 -35.103 -19.555 1.00 77.44 583 GLU A N 1
ATOM 4619 C CA . GLU A 1 583 ? 30.664 -34.066 -19.061 1.00 77.44 583 GLU A CA 1
ATOM 4620 C C . GLU A 1 583 ? 30.039 -32.665 -19.000 1.00 77.44 583 GLU A C 1
ATOM 4622 O O . GLU A 1 583 ? 30.476 -31.851 -18.187 1.00 77.44 583 GLU A O 1
ATOM 4627 N N . SER A 1 584 ? 29.004 -32.371 -19.797 1.00 80.69 584 SER A N 1
ATOM 4628 C CA . SER A 1 584 ? 28.349 -31.056 -19.759 1.00 80.69 584 SER A CA 1
ATOM 4629 C C . SER A 1 584 ? 27.675 -30.796 -18.412 1.00 80.69 584 SER A C 1
ATOM 4631 O O . SER A 1 584 ? 27.725 -29.677 -17.905 1.00 80.69 584 SER A O 1
ATOM 4633 N N . LEU A 1 585 ? 27.138 -31.844 -17.775 1.00 85.44 585 LEU A N 1
ATOM 4634 C CA . LEU A 1 585 ? 26.538 -31.749 -16.446 1.00 85.44 585 LEU A CA 1
ATOM 4635 C C . LEU A 1 585 ? 27.586 -31.415 -15.380 1.00 85.44 585 LEU A C 1
ATOM 4637 O O . LEU A 1 585 ? 27.339 -30.583 -14.513 1.00 85.44 585 LEU A O 1
ATOM 4641 N N . PHE A 1 586 ? 28.763 -32.040 -15.437 1.00 81.06 586 PHE A N 1
ATOM 4642 C CA . PHE A 1 586 ? 29.836 -31.733 -14.491 1.00 81.06 586 PHE A CA 1
ATOM 4643 C C . PHE A 1 586 ? 30.378 -30.324 -14.686 1.00 81.06 586 PHE A C 1
ATOM 4645 O O . PHE A 1 586 ? 30.589 -29.636 -13.694 1.00 81.06 586 PHE A O 1
ATOM 4652 N N . GLN A 1 587 ? 30.555 -29.885 -15.936 1.00 81.56 587 GLN A N 1
ATOM 4653 C CA . GLN A 1 587 ? 30.973 -28.517 -16.246 1.00 81.56 587 GLN A CA 1
ATOM 4654 C C . GLN A 1 587 ? 29.954 -27.488 -15.748 1.00 81.56 587 GLN A C 1
ATOM 4656 O O . GLN A 1 587 ? 30.344 -26.486 -15.160 1.00 81.56 587 GLN A O 1
ATOM 4661 N N . ALA A 1 588 ? 28.657 -27.754 -15.923 1.00 83.00 588 ALA A N 1
ATOM 4662 C CA . ALA A 1 588 ? 27.598 -26.868 -15.446 1.00 83.00 588 ALA A CA 1
ATOM 4663 C C . ALA A 1 588 ? 27.528 -26.780 -13.910 1.00 83.00 588 ALA A C 1
ATOM 4665 O O . ALA A 1 588 ? 27.087 -25.771 -13.367 1.00 83.00 588 ALA A O 1
ATOM 4666 N N . LEU A 1 589 ? 27.958 -27.830 -13.205 1.00 86.75 589 LEU A N 1
ATOM 4667 C CA . LEU A 1 589 ? 27.966 -27.886 -11.742 1.00 86.75 589 LEU A CA 1
ATOM 4668 C C . LEU A 1 589 ? 29.322 -27.509 -11.131 1.00 86.75 589 LEU A C 1
ATOM 4670 O O . LEU A 1 589 ? 29.419 -27.412 -9.910 1.00 86.75 589 LEU A O 1
ATOM 4674 N N . GLU A 1 590 ? 30.368 -27.319 -11.933 1.00 85.88 590 GLU A N 1
ATOM 4675 C CA . GLU A 1 590 ? 31.704 -26.959 -11.464 1.00 85.88 590 GLU A CA 1
ATOM 4676 C C . GLU A 1 590 ? 31.736 -25.492 -11.022 1.00 85.88 590 GLU A C 1
ATOM 4678 O O . GLU A 1 590 ? 31.379 -24.584 -11.771 1.00 85.88 590 GLU A O 1
ATOM 4683 N N . THR A 1 591 ? 32.182 -25.242 -9.791 1.00 81.69 591 THR A N 1
ATOM 4684 C CA . THR A 1 591 ? 32.293 -23.880 -9.250 1.00 81.69 591 THR A CA 1
ATOM 4685 C C . THR A 1 591 ? 33.742 -23.538 -8.936 1.00 81.69 591 THR A C 1
ATOM 4687 O O . THR A 1 591 ? 34.535 -24.407 -8.575 1.00 81.69 591 THR A O 1
ATOM 4690 N N . LYS A 1 592 ? 34.101 -22.249 -9.013 1.00 79.56 592 LYS A N 1
ATOM 4691 C CA . LYS A 1 592 ? 35.449 -21.775 -8.640 1.00 79.56 592 LYS A CA 1
ATOM 4692 C C . LYS A 1 592 ? 35.788 -22.033 -7.167 1.00 79.56 592 LYS A C 1
ATOM 4694 O O . LYS A 1 592 ? 36.959 -22.132 -6.825 1.00 79.56 592 LYS A O 1
ATOM 4699 N N . GLU A 1 593 ? 34.772 -22.115 -6.312 1.00 76.31 593 GLU A N 1
ATOM 4700 C CA . GLU A 1 593 ? 34.910 -22.205 -4.856 1.00 76.31 593 GLU A CA 1
ATOM 4701 C C . GLU A 1 593 ? 35.006 -23.654 -4.361 1.00 76.31 593 GLU A C 1
ATOM 4703 O O . GLU A 1 593 ? 35.815 -23.945 -3.484 1.00 76.31 593 GLU A O 1
ATOM 4708 N N . CYS A 1 594 ? 34.200 -24.567 -4.919 1.00 79.19 594 CYS A N 1
ATOM 4709 C CA . CYS A 1 594 ? 34.113 -25.960 -4.460 1.00 79.19 594 CYS A CA 1
ATOM 4710 C C . CYS A 1 594 ? 34.647 -26.986 -5.476 1.00 79.19 594 CYS A C 1
ATOM 4712 O O . CYS A 1 594 ? 34.745 -28.169 -5.151 1.00 79.19 594 CYS A O 1
ATOM 4714 N N . GLY A 1 595 ? 34.990 -26.562 -6.695 1.00 84.50 595 GLY A N 1
ATOM 4715 C CA . GLY A 1 595 ? 35.421 -27.453 -7.771 1.00 84.50 595 GLY A CA 1
ATOM 4716 C C . GLY A 1 595 ? 34.282 -28.323 -8.307 1.00 84.50 595 GLY A C 1
ATOM 4717 O O . GLY A 1 595 ? 33.122 -27.906 -8.336 1.00 84.50 595 GLY A O 1
ATOM 4718 N N . ARG A 1 596 ? 34.615 -29.539 -8.756 1.00 85.31 596 ARG A N 1
ATOM 4719 C CA . ARG A 1 596 ? 33.650 -30.526 -9.268 1.00 85.31 596 ARG A CA 1
ATOM 4720 C C . ARG A 1 596 ? 33.023 -31.344 -8.131 1.00 85.31 596 ARG A C 1
ATOM 4722 O O . ARG A 1 596 ? 33.728 -31.700 -7.188 1.00 85.31 596 ARG A O 1
ATOM 4729 N N . PRO A 1 597 ? 31.738 -31.724 -8.228 1.00 87.75 597 PRO A N 1
ATOM 4730 C CA . PRO A 1 597 ? 31.082 -32.529 -7.202 1.00 87.75 597 PRO A CA 1
ATOM 4731 C C . PRO A 1 597 ? 31.567 -33.989 -7.220 1.00 87.75 597 PRO A C 1
ATOM 4733 O O . PRO A 1 597 ? 31.255 -34.752 -8.135 1.00 87.75 597 PRO A O 1
ATOM 4736 N N . LEU A 1 598 ? 32.290 -34.407 -6.176 1.00 84.69 598 LEU A N 1
ATOM 4737 C CA . LEU A 1 598 ? 32.952 -35.721 -6.122 1.00 84.69 598 LEU A CA 1
ATOM 4738 C C . LEU A 1 598 ? 31.976 -36.901 -5.970 1.00 84.69 598 LEU A C 1
ATOM 4740 O O . LEU A 1 598 ? 32.229 -37.994 -6.473 1.00 84.69 598 LEU A O 1
ATOM 4744 N N . SER A 1 599 ? 30.832 -36.686 -5.314 1.00 85.38 599 SER A N 1
ATOM 4745 C CA . SER A 1 599 ? 29.841 -37.741 -5.034 1.00 85.38 599 SER A CA 1
ATOM 4746 C C . SER A 1 599 ? 28.693 -37.819 -6.052 1.00 85.38 599 SER A C 1
ATOM 4748 O O . SER A 1 599 ? 27.751 -38.591 -5.844 1.00 85.38 599 SER A O 1
ATOM 4750 N N . LEU A 1 600 ? 28.728 -37.045 -7.147 1.00 85.75 600 LEU A N 1
ATOM 4751 C CA . LEU A 1 600 ? 27.599 -36.929 -8.086 1.00 85.75 600 LEU A CA 1
ATOM 4752 C C . LEU A 1 600 ? 27.201 -38.277 -8.712 1.00 85.75 600 LEU A C 1
ATOM 4754 O O . LEU A 1 600 ? 26.014 -38.568 -8.849 1.00 85.75 600 LEU A O 1
ATOM 4758 N N . GLY A 1 601 ? 28.169 -39.148 -9.016 1.00 81.25 601 GLY A N 1
ATOM 4759 C CA . GLY A 1 601 ? 27.878 -40.510 -9.482 1.00 81.25 601 GLY A CA 1
ATOM 4760 C C . GLY A 1 601 ? 27.026 -41.300 -8.489 1.00 81.25 601 GLY A C 1
ATOM 4761 O O . GLY A 1 601 ? 26.010 -41.885 -8.861 1.00 81.25 601 GLY A O 1
ATOM 4762 N N . THR A 1 602 ? 27.366 -41.250 -7.203 1.00 82.75 602 THR A N 1
ATOM 4763 C CA . THR A 1 602 ? 26.592 -41.915 -6.148 1.00 82.75 602 THR A CA 1
ATOM 4764 C C . THR A 1 602 ? 25.172 -41.354 -6.046 1.00 82.75 602 THR A C 1
ATOM 4766 O O . THR A 1 602 ? 24.223 -42.128 -5.919 1.00 82.75 602 THR A O 1
ATOM 4769 N N . VAL A 1 603 ? 25.006 -40.032 -6.167 1.00 87.31 603 VAL A N 1
ATOM 4770 C CA . VAL A 1 603 ? 23.686 -39.375 -6.205 1.00 87.31 603 VAL A CA 1
ATOM 4771 C C . VAL A 1 603 ? 22.840 -39.929 -7.350 1.00 87.31 603 VAL A C 1
ATOM 4773 O O . VAL A 1 603 ? 21.707 -40.352 -7.126 1.00 87.31 603 VAL A O 1
ATOM 4776 N N . VAL A 1 604 ? 23.384 -39.953 -8.569 1.00 85.94 604 VAL A N 1
ATOM 4777 C CA . VAL A 1 604 ? 22.671 -40.422 -9.766 1.00 85.94 604 VAL A CA 1
ATOM 4778 C C . VAL A 1 604 ? 22.312 -41.905 -9.645 1.00 85.94 604 VAL A C 1
ATOM 4780 O O . VAL A 1 604 ? 21.183 -42.287 -9.952 1.00 85.94 604 VAL A O 1
ATOM 4783 N N . SER A 1 605 ? 23.226 -42.738 -9.137 1.00 80.19 605 SER A N 1
ATOM 4784 C CA . SER A 1 605 ? 22.963 -44.162 -8.886 1.00 80.19 605 SER A CA 1
ATOM 4785 C C . SER A 1 605 ? 21.791 -44.370 -7.928 1.00 80.19 605 SER A C 1
ATOM 4787 O O . SER A 1 605 ? 20.931 -45.214 -8.173 1.00 80.19 605 SER A O 1
ATOM 4789 N N . GLU A 1 606 ? 21.762 -43.613 -6.832 1.00 83.81 606 GLU A N 1
ATOM 4790 C CA . GLU A 1 606 ? 20.729 -43.719 -5.800 1.00 83.81 606 GLU A CA 1
ATOM 4791 C C . GLU A 1 606 ? 19.388 -43.135 -6.279 1.00 83.81 606 GLU A C 1
ATOM 4793 O O . GLU A 1 606 ? 18.314 -43.626 -5.929 1.00 83.81 606 GLU A O 1
ATOM 4798 N N . ALA A 1 607 ? 19.426 -42.112 -7.136 1.00 87.56 607 ALA A N 1
ATOM 4799 C CA . ALA A 1 607 ? 18.241 -41.563 -7.784 1.00 87.56 607 ALA A CA 1
ATOM 4800 C C . ALA A 1 607 ? 17.618 -42.552 -8.784 1.00 87.56 607 ALA A C 1
ATOM 4802 O O . ALA A 1 607 ? 16.392 -42.684 -8.825 1.00 87.56 607 ALA A O 1
ATOM 4803 N N . LEU A 1 608 ? 18.441 -43.274 -9.551 1.00 84.19 608 LEU A N 1
ATOM 4804 C CA . LEU A 1 608 ? 17.998 -44.343 -10.451 1.00 84.19 608 LEU A CA 1
ATOM 4805 C C . LEU A 1 608 ? 17.445 -45.545 -9.669 1.00 84.19 608 LEU A C 1
ATOM 4807 O O . LEU A 1 608 ? 16.369 -46.044 -9.997 1.00 84.19 608 LEU A O 1
ATOM 4811 N N . SER A 1 609 ? 18.122 -45.979 -8.598 1.00 80.69 609 SER A N 1
ATOM 4812 C CA . SER A 1 609 ? 17.674 -47.115 -7.773 1.00 80.69 609 SER A CA 1
ATOM 4813 C C . SER A 1 609 ? 16.319 -46.850 -7.108 1.00 80.69 609 SER A C 1
ATOM 4815 O O . SER A 1 609 ? 15.457 -47.728 -7.073 1.00 80.69 609 SER A O 1
ATOM 4817 N N . LYS A 1 610 ? 16.092 -45.610 -6.653 1.00 83.38 610 LYS A N 1
ATOM 4818 C CA . LYS A 1 610 ? 14.829 -45.152 -6.051 1.00 83.38 610 LYS A CA 1
ATOM 4819 C C . LYS A 1 610 ? 13.776 -44.709 -7.071 1.00 83.38 610 LYS A C 1
ATOM 4821 O O . LYS A 1 610 ? 12.741 -44.182 -6.664 1.00 83.38 610 LYS A O 1
ATOM 4826 N N . LYS A 1 611 ? 14.012 -44.899 -8.377 1.00 83.50 611 LYS A N 1
ATOM 4827 C CA . LYS A 1 611 ? 13.103 -44.492 -9.467 1.00 83.50 611 LYS A CA 1
ATOM 4828 C C . LYS A 1 611 ? 12.732 -42.998 -9.442 1.00 83.50 611 LYS A C 1
ATOM 4830 O O . LYS A 1 611 ? 11.631 -42.618 -9.843 1.00 83.50 611 LYS A O 1
ATOM 4835 N N . LYS A 1 612 ? 13.630 -42.150 -8.928 1.00 88.00 612 LYS A N 1
ATOM 4836 C CA . LYS A 1 612 ? 13.512 -40.684 -9.003 1.00 88.00 612 LYS A CA 1
ATOM 4837 C C . LYS A 1 612 ? 13.988 -40.172 -10.361 1.00 88.00 612 LYS A C 1
ATOM 4839 O O . LYS A 1 612 ? 13.397 -39.241 -10.899 1.00 88.00 612 LYS A O 1
ATOM 4844 N N . PHE A 1 613 ? 15.010 -40.816 -10.920 1.00 90.31 613 PHE A N 1
ATOM 4845 C CA . PHE A 1 613 ? 15.413 -40.677 -12.317 1.00 90.31 613 PHE A CA 1
ATOM 4846 C C . PHE A 1 613 ? 15.074 -41.965 -13.066 1.00 90.31 613 PHE A C 1
ATOM 4848 O O . PHE A 1 613 ? 15.159 -43.054 -12.496 1.00 90.31 613 PHE A O 1
ATOM 4855 N N . ILE A 1 614 ? 14.680 -41.840 -14.330 1.00 88.00 614 ILE A N 1
ATOM 4856 C CA . ILE A 1 614 ? 14.291 -42.971 -15.183 1.00 88.00 614 ILE A CA 1
ATOM 4857 C C . ILE A 1 614 ? 15.081 -42.874 -16.486 1.00 88.00 614 ILE A C 1
ATOM 4859 O O . ILE A 1 614 ? 15.170 -41.791 -17.053 1.00 88.00 614 ILE A O 1
ATOM 4863 N N . GLY A 1 615 ? 15.665 -43.967 -16.984 1.00 87.50 615 GLY A N 1
ATOM 4864 C CA . GLY A 1 615 ? 16.367 -43.934 -18.271 1.00 87.50 615 GLY A CA 1
ATOM 4865 C C . GLY A 1 615 ? 15.435 -43.484 -19.401 1.00 87.50 615 GLY A C 1
ATOM 4866 O O . GLY A 1 615 ? 14.312 -43.967 -19.491 1.00 87.50 615 GLY A O 1
ATOM 4867 N N . LEU A 1 616 ? 15.880 -42.578 -20.279 1.00 88.38 616 LEU A N 1
ATOM 4868 C CA . LEU A 1 616 ? 15.022 -42.015 -21.333 1.00 88.38 616 LEU A CA 1
ATOM 4869 C C . LEU A 1 616 ? 14.438 -43.093 -22.261 1.00 88.38 616 LEU A C 1
ATOM 4871 O O . LEU A 1 616 ? 13.250 -43.057 -22.568 1.00 88.38 616 LEU A O 1
ATOM 4875 N N . GLN A 1 617 ? 15.256 -44.065 -22.680 1.00 85.31 617 GLN A N 1
ATOM 4876 C CA . GLN A 1 617 ? 14.776 -45.172 -23.517 1.00 85.31 617 GLN A CA 1
ATOM 4877 C C . GLN A 1 617 ? 13.859 -46.119 -22.741 1.00 85.31 617 GLN A C 1
ATOM 4879 O O . GLN A 1 617 ? 12.817 -46.508 -23.244 1.00 85.31 617 GLN A O 1
ATOM 4884 N N . GLU A 1 618 ? 14.172 -46.400 -21.475 1.00 83.25 618 GLU A N 1
ATOM 4885 C CA . GLU A 1 618 ? 13.312 -47.226 -20.618 1.00 83.25 618 GLU A CA 1
ATOM 4886 C C . GLU A 1 618 ? 11.939 -46.578 -20.400 1.00 83.25 618 GLU A C 1
ATOM 4888 O O . GLU A 1 618 ? 10.923 -47.266 -20.392 1.00 83.25 618 GLU A O 1
ATOM 4893 N N . PHE A 1 619 ? 11.894 -45.251 -20.255 1.00 88.75 619 PHE A N 1
ATOM 4894 C CA . PHE A 1 619 ? 10.646 -44.504 -20.149 1.00 88.75 619 PHE A CA 1
ATOM 4895 C C . PHE A 1 619 ? 9.823 -44.580 -21.443 1.00 88.75 619 PHE A C 1
ATOM 4897 O O . PHE A 1 619 ? 8.600 -44.725 -21.371 1.00 88.75 619 PHE A O 1
ATOM 4904 N N . ARG A 1 620 ? 10.479 -44.486 -22.610 1.00 88.44 620 ARG A N 1
ATOM 4905 C CA . ARG A 1 620 ? 9.842 -44.559 -23.936 1.00 88.44 620 ARG A CA 1
ATOM 4906 C C . ARG A 1 620 ? 9.314 -45.955 -24.268 1.00 88.44 620 ARG A C 1
ATOM 4908 O O . ARG A 1 620 ? 8.194 -46.064 -24.756 1.00 88.44 620 ARG A O 1
ATOM 4915 N N . ASP A 1 621 ? 10.094 -46.994 -23.982 1.00 85.12 621 ASP A N 1
ATOM 4916 C CA . ASP A 1 621 ? 9.776 -48.386 -24.333 1.00 85.12 621 ASP A CA 1
ATOM 4917 C C . ASP A 1 621 ? 8.702 -49.005 -23.428 1.00 85.12 621 ASP A C 1
ATOM 4919 O O . ASP A 1 621 ? 8.124 -50.054 -23.735 1.00 85.12 621 ASP A O 1
ATOM 4923 N N . ALA A 1 622 ? 8.432 -48.379 -22.286 1.00 84.00 622 ALA A N 1
ATOM 4924 C CA . ALA A 1 622 ? 7.503 -48.921 -21.321 1.00 84.00 622 ALA A CA 1
ATOM 4925 C C . ALA A 1 622 ? 6.038 -48.773 -21.743 1.00 84.00 622 ALA A C 1
ATOM 4927 O O . ALA A 1 622 ? 5.519 -47.675 -21.961 1.00 84.00 622 ALA A O 1
ATOM 4928 N N . LYS A 1 623 ? 5.363 -49.925 -21.784 1.00 82.94 623 LYS A N 1
ATOM 4929 C CA . LYS A 1 623 ? 3.966 -50.069 -22.216 1.00 82.94 623 LYS A CA 1
ATOM 4930 C C . LYS A 1 623 ? 2.944 -49.870 -21.093 1.00 82.94 623 LYS A C 1
ATOM 4932 O O . LYS A 1 623 ? 1.803 -49.532 -21.372 1.00 82.94 623 LYS A O 1
ATOM 4937 N N . GLU A 1 624 ? 3.342 -50.088 -19.842 1.00 82.50 624 GLU A N 1
ATOM 4938 C CA . GLU A 1 624 ? 2.502 -49.903 -18.648 1.00 82.50 624 GLU A CA 1
ATOM 4939 C C . GLU A 1 624 ? 2.937 -48.649 -17.879 1.00 82.50 624 GLU A C 1
ATOM 4941 O O . GLU A 1 624 ? 3.978 -48.081 -18.184 1.00 82.50 624 GLU A O 1
ATOM 4946 N N . SER A 1 625 ? 2.161 -48.204 -16.886 1.00 85.00 625 SER A N 1
ATOM 4947 C CA . SER A 1 625 ? 2.472 -46.988 -16.121 1.00 85.00 625 SER A CA 1
ATOM 4948 C C . SER A 1 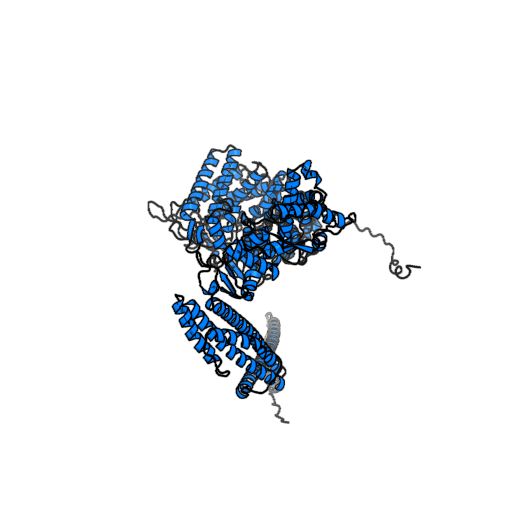625 ? 3.737 -47.104 -15.252 1.00 85.00 625 SER A C 1
ATOM 4950 O O . SER A 1 625 ? 3.944 -48.133 -14.604 1.00 85.00 625 SER A O 1
ATOM 4952 N N . ILE A 1 626 ? 4.520 -46.014 -15.135 1.00 84.44 626 ILE A N 1
ATOM 4953 C CA . ILE A 1 626 ? 5.741 -45.906 -14.295 1.00 84.44 626 ILE A CA 1
ATOM 4954 C C . ILE A 1 626 ? 5.489 -46.179 -12.808 1.00 84.44 626 ILE A C 1
ATOM 4956 O O . ILE A 1 626 ? 6.431 -46.456 -12.061 1.00 84.44 626 ILE A O 1
ATOM 4960 N N . TYR A 1 627 ? 4.228 -46.122 -12.376 1.00 83.31 627 TYR A N 1
ATOM 4961 C CA . TYR A 1 627 ? 3.798 -46.383 -11.002 1.00 83.31 627 TYR A CA 1
ATOM 4962 C C . TYR A 1 627 ? 3.362 -47.840 -10.764 1.00 83.31 627 TYR A C 1
ATOM 4964 O O . TYR A 1 627 ? 3.121 -48.228 -9.621 1.00 83.31 627 TYR A O 1
ATOM 4972 N N . GLY A 1 628 ? 3.258 -48.659 -11.816 1.00 72.88 628 GLY A N 1
ATOM 4973 C CA . GLY A 1 628 ? 2.794 -50.043 -11.735 1.00 72.88 628 GLY A CA 1
ATOM 4974 C C . GLY A 1 628 ? 3.779 -50.982 -11.027 1.00 72.88 628 GLY A C 1
ATOM 4975 O O . GLY A 1 628 ? 4.992 -50.931 -11.236 1.00 72.88 628 GLY A O 1
ATOM 4976 N N . SER A 1 629 ? 3.254 -51.909 -10.217 1.00 56.00 629 SER A N 1
ATOM 4977 C CA . SER A 1 629 ? 4.054 -52.838 -9.396 1.00 56.00 629 SER A CA 1
ATOM 4978 C C . SER A 1 629 ? 4.898 -53.842 -10.198 1.00 56.00 629 SER A C 1
ATOM 4980 O O . SER A 1 629 ? 5.821 -54.429 -9.641 1.00 56.00 629 SER A O 1
ATOM 4982 N N . ARG A 1 630 ? 4.599 -54.052 -11.490 1.00 59.19 630 ARG A N 1
ATOM 4983 C CA . ARG A 1 630 ? 5.313 -54.980 -12.393 1.00 59.19 630 ARG A CA 1
ATOM 4984 C C . ARG A 1 630 ? 6.434 -54.328 -13.206 1.00 59.19 630 ARG A C 1
ATOM 4986 O O . ARG A 1 630 ? 7.150 -55.029 -13.920 1.00 59.19 630 ARG A O 1
ATOM 4993 N N . TRP A 1 631 ? 6.628 -53.014 -13.086 1.00 64.06 631 TRP A N 1
ATOM 4994 C CA . TRP A 1 631 ? 7.709 -52.324 -13.781 1.00 64.06 631 TRP A CA 1
ATOM 4995 C C . TRP A 1 631 ? 9.065 -52.631 -13.114 1.00 64.06 631 TRP A C 1
ATOM 4997 O O . TRP A 1 631 ? 9.473 -51.978 -12.141 1.00 64.06 631 TRP A O 1
ATOM 5007 N N . ASN A 1 632 ? 9.788 -53.607 -13.675 1.00 55.88 632 ASN A N 1
ATOM 5008 C CA . ASN A 1 632 ? 11.144 -54.001 -13.277 1.00 55.88 632 ASN A CA 1
ATOM 5009 C C . ASN A 1 632 ? 12.203 -53.241 -14.092 1.00 55.88 632 ASN A C 1
ATOM 5011 O O . ASN A 1 632 ? 12.410 -53.518 -15.270 1.00 55.88 632 ASN A O 1
ATOM 5015 N N . ILE A 1 633 ? 12.882 -52.287 -13.449 1.00 55.47 633 ILE A N 1
ATOM 5016 C CA . ILE A 1 633 ? 13.981 -51.506 -14.041 1.00 55.47 633 ILE A CA 1
ATOM 5017 C C . ILE A 1 633 ? 15.306 -52.236 -13.819 1.00 55.47 633 ILE A C 1
ATOM 5019 O O . ILE A 1 633 ? 15.567 -52.747 -12.727 1.00 55.47 633 ILE A O 1
ATOM 5023 N N . ARG A 1 634 ? 16.181 -52.229 -14.828 1.00 57.22 634 ARG A N 1
ATOM 5024 C CA . ARG A 1 634 ? 17.584 -52.614 -14.665 1.00 57.22 634 ARG A CA 1
ATOM 5025 C C . ARG A 1 634 ? 18.337 -51.474 -13.973 1.00 57.22 634 ARG A C 1
ATOM 5027 O O . ARG A 1 634 ? 18.789 -50.538 -14.620 1.00 57.22 634 ARG A O 1
ATOM 5034 N N . VAL A 1 635 ? 18.496 -51.560 -12.656 1.00 55.88 635 VAL A N 1
ATOM 5035 C CA . VAL A 1 635 ? 19.313 -50.602 -11.894 1.00 55.88 635 VAL A CA 1
ATOM 5036 C C . VAL A 1 635 ? 20.799 -50.843 -12.216 1.00 55.88 635 VAL A C 1
ATOM 5038 O O . VAL A 1 635 ? 21.260 -51.977 -12.053 1.00 55.88 635 VAL A O 1
ATOM 5041 N N . PRO A 1 636 ? 21.563 -49.835 -12.685 1.00 56.50 636 PRO A N 1
ATOM 5042 C CA . PRO A 1 636 ? 23.011 -49.964 -12.848 1.00 56.50 636 PRO A CA 1
ATOM 5043 C C . PRO A 1 636 ? 23.669 -50.310 -11.508 1.00 56.50 636 PRO A C 1
ATOM 5045 O O . PRO A 1 636 ? 23.286 -49.780 -10.466 1.00 56.50 636 PRO A O 1
ATOM 5048 N N . SER A 1 637 ? 24.657 -51.200 -11.514 1.00 55.12 637 SER A N 1
ATOM 5049 C CA . SER A 1 637 ? 25.364 -51.568 -10.284 1.00 55.12 637 SER A CA 1
ATOM 5050 C C . SER A 1 637 ? 26.195 -50.395 -9.747 1.00 55.12 637 SER A C 1
ATOM 5052 O O . SER A 1 637 ? 26.724 -49.590 -10.514 1.00 55.12 637 SER A O 1
ATOM 5054 N N . LEU A 1 638 ? 26.376 -50.328 -8.421 1.00 50.72 638 LEU A N 1
ATOM 5055 C CA . LEU A 1 638 ? 27.241 -49.330 -7.768 1.00 50.72 638 LEU A CA 1
ATOM 5056 C C . LEU A 1 638 ? 28.650 -49.292 -8.386 1.00 50.72 638 LEU A C 1
ATOM 5058 O O . LEU A 1 638 ? 29.217 -48.218 -8.542 1.00 50.72 638 LEU A O 1
ATOM 5062 N N . GLY A 1 639 ? 29.189 -50.444 -8.802 1.00 52.03 639 GLY A N 1
ATOM 5063 C CA . GLY A 1 639 ? 30.476 -50.528 -9.499 1.00 52.03 639 GLY A CA 1
ATOM 5064 C C . GLY A 1 639 ? 30.474 -49.864 -10.881 1.00 52.03 639 GLY A C 1
ATOM 5065 O O . GLY A 1 639 ? 31.432 -49.177 -11.224 1.00 52.03 639 GLY A O 1
ATOM 5066 N N . GLU A 1 640 ? 29.391 -49.996 -11.655 1.00 58.31 640 GLU A N 1
ATOM 5067 C CA . GLU A 1 640 ? 29.257 -49.341 -12.966 1.00 58.31 640 GLU A CA 1
ATOM 5068 C C . GLU A 1 640 ? 29.235 -47.811 -12.828 1.00 58.31 640 GLU A C 1
ATOM 5070 O O . GLU A 1 640 ? 29.859 -47.120 -13.632 1.00 58.31 640 GLU A O 1
ATOM 5075 N N . VAL A 1 641 ? 28.598 -47.273 -11.784 1.00 55.72 641 VAL A N 1
ATOM 5076 C CA . VAL A 1 641 ? 28.501 -45.819 -11.568 1.00 55.72 641 VAL A CA 1
ATOM 5077 C C . VAL A 1 641 ? 29.751 -45.234 -10.898 1.00 55.72 641 VAL A C 1
ATOM 5079 O O . VAL A 1 641 ? 30.203 -44.152 -11.270 1.00 55.72 641 VAL A O 1
ATOM 5082 N N . LEU A 1 642 ? 30.373 -45.962 -9.965 1.00 53.56 642 LEU A N 1
ATOM 5083 C CA . LEU A 1 642 ? 31.652 -45.560 -9.365 1.00 53.56 642 LEU A CA 1
ATOM 5084 C C . LEU A 1 642 ? 32.789 -45.579 -10.396 1.00 53.56 642 LEU A C 1
ATOM 5086 O O . LEU A 1 642 ? 33.633 -44.686 -10.386 1.00 53.56 642 LEU A O 1
ATOM 5090 N N . SER A 1 643 ? 32.783 -46.534 -11.335 1.00 56.00 643 SER A N 1
ATOM 5091 C CA . SER A 1 643 ? 33.755 -46.562 -12.439 1.00 56.00 643 SER A CA 1
ATOM 5092 C C . SER A 1 643 ? 33.646 -45.341 -13.364 1.00 56.00 643 SER A C 1
ATOM 5094 O O . SER A 1 643 ? 34.663 -44.857 -13.855 1.00 56.00 643 SER A O 1
ATOM 5096 N N . TRP A 1 644 ? 32.436 -44.793 -13.545 1.00 55.47 644 TRP A N 1
ATOM 5097 C CA . TRP A 1 644 ? 32.199 -43.553 -14.291 1.00 55.47 644 TRP A CA 1
ATOM 5098 C C . TRP A 1 644 ? 32.786 -42.330 -13.567 1.00 55.47 644 TRP A C 1
ATOM 5100 O O . TRP A 1 644 ? 33.497 -41.547 -14.192 1.00 55.47 644 TRP A O 1
ATOM 5110 N N . GLY A 1 645 ? 32.594 -42.222 -12.246 1.00 53.09 645 GLY A N 1
ATOM 5111 C CA . GLY A 1 645 ? 33.186 -41.146 -11.436 1.00 53.09 645 GLY A CA 1
ATOM 5112 C C . GLY A 1 645 ? 34.717 -41.217 -11.314 1.00 53.09 645 GLY A C 1
ATOM 5113 O O . GLY A 1 645 ? 35.392 -40.194 -11.386 1.00 53.09 645 GLY A O 1
ATOM 5114 N N . LEU A 1 646 ? 35.291 -42.421 -11.195 1.00 55.38 646 LEU A N 1
ATOM 5115 C CA . LEU A 1 646 ? 36.744 -42.626 -11.062 1.00 55.38 646 LEU A CA 1
ATOM 5116 C C . LEU A 1 646 ? 37.518 -42.417 -12.376 1.00 55.38 646 LEU A C 1
ATOM 5118 O O . LEU A 1 646 ? 38.678 -42.002 -12.348 1.00 55.38 646 LEU A O 1
ATOM 5122 N N . LYS A 1 647 ? 36.887 -42.667 -13.532 1.00 59.38 647 LYS A N 1
ATOM 5123 C CA . LYS A 1 647 ? 37.476 -42.413 -14.858 1.00 59.38 647 LYS A CA 1
ATOM 5124 C C . LYS A 1 647 ? 37.700 -40.914 -15.103 1.00 59.38 647 LYS A C 1
ATOM 5126 O O . LYS A 1 647 ? 38.741 -40.551 -15.640 1.00 59.38 647 LYS A O 1
ATOM 5131 N N . GLN A 1 648 ? 36.781 -40.054 -14.654 1.00 51.66 648 GLN A N 1
ATOM 5132 C CA . GLN A 1 648 ? 36.885 -38.593 -14.814 1.00 51.66 648 GLN A CA 1
ATOM 5133 C C . GLN A 1 648 ? 37.906 -37.931 -13.876 1.00 51.66 648 GLN A C 1
ATOM 5135 O O . GLN A 1 648 ? 38.390 -36.839 -14.156 1.00 51.66 648 GLN A O 1
ATOM 5140 N N . LEU A 1 649 ? 38.304 -38.621 -12.803 1.00 51.91 649 LEU A N 1
ATOM 5141 C CA . LEU A 1 649 ? 39.438 -38.243 -11.950 1.00 51.91 649 LEU A CA 1
ATOM 5142 C C . LEU A 1 649 ? 40.789 -38.781 -12.468 1.00 51.91 649 LEU A C 1
ATOM 5144 O O . LEU A 1 649 ? 41.808 -38.618 -11.803 1.00 51.91 649 LEU A O 1
ATOM 5148 N N . GLY A 1 650 ? 40.815 -39.431 -13.640 1.00 46.09 650 GLY A N 1
ATOM 5149 C CA . GLY A 1 650 ? 42.037 -39.946 -14.270 1.00 46.09 650 GLY A CA 1
ATOM 5150 C C . GLY A 1 650 ? 42.570 -41.263 -13.687 1.00 46.09 650 GLY A C 1
ATOM 5151 O O . GLY A 1 650 ? 43.715 -41.620 -13.952 1.00 46.09 650 GLY A O 1
ATOM 5152 N N . LEU A 1 651 ? 41.768 -41.996 -12.901 1.00 51.41 651 LEU A N 1
ATOM 5153 C CA . LEU A 1 651 ? 42.228 -43.132 -12.083 1.00 51.41 651 LEU A CA 1
ATOM 5154 C C . LEU A 1 651 ? 41.649 -44.510 -12.489 1.00 51.41 651 LEU A C 1
ATOM 5156 O O . LEU A 1 651 ? 41.801 -45.472 -11.739 1.00 51.41 651 LEU A O 1
ATOM 5160 N N . GLY A 1 652 ? 41.001 -44.655 -13.657 1.00 40.91 652 GLY A N 1
ATOM 5161 C CA . GLY A 1 652 ? 40.316 -45.903 -14.051 1.00 40.91 652 GLY A CA 1
ATOM 5162 C C . GLY A 1 652 ? 40.623 -46.436 -15.460 1.00 40.91 652 GLY A C 1
ATOM 5163 O O . GLY A 1 652 ? 40.422 -45.736 -16.450 1.00 40.91 652 GLY A O 1
ATOM 5164 N N . PHE A 1 653 ? 41.024 -47.714 -15.549 1.00 36.62 653 PHE A N 1
ATOM 5165 C CA . PHE A 1 653 ? 41.119 -48.521 -16.778 1.00 36.62 653 PHE A CA 1
ATOM 5166 C C . PHE A 1 653 ? 39.810 -49.311 -17.010 1.00 36.62 653 PHE A C 1
ATOM 5168 O O . PHE A 1 653 ? 39.420 -50.105 -16.158 1.00 36.62 653 PHE A O 1
ATOM 5175 N N . GLY A 1 654 ? 39.160 -49.149 -18.173 1.00 38.84 654 GLY A N 1
ATOM 5176 C CA . GLY A 1 654 ? 38.016 -49.974 -18.618 1.00 38.84 654 GLY A CA 1
ATOM 5177 C C . GLY A 1 654 ? 36.733 -49.185 -18.935 1.00 38.84 654 GLY A C 1
ATOM 5178 O O . GLY A 1 654 ? 36.359 -48.267 -18.214 1.00 38.84 654 GLY A O 1
ATOM 5179 N N . GLY A 1 655 ? 36.062 -49.518 -20.047 1.00 41.62 655 GLY A N 1
ATOM 5180 C CA . GLY A 1 655 ? 34.941 -48.750 -20.616 1.00 41.62 655 GLY A CA 1
ATOM 5181 C C . GLY A 1 655 ? 33.694 -48.653 -19.720 1.00 41.62 655 GLY A C 1
ATOM 5182 O O . GLY A 1 655 ? 32.994 -49.643 -19.509 1.00 41.62 655 GLY A O 1
ATOM 5183 N N . GLY A 1 656 ? 33.389 -47.444 -19.234 1.00 44.12 656 GLY A N 1
ATOM 5184 C CA . GLY A 1 656 ? 32.225 -47.144 -18.392 1.00 44.12 656 GLY A CA 1
ATOM 5185 C C . GLY A 1 656 ? 30.919 -46.984 -19.184 1.00 44.12 656 GLY A C 1
ATOM 5186 O O . GLY A 1 656 ? 30.784 -46.099 -20.021 1.00 44.12 656 GLY A O 1
ATOM 5187 N N . LYS A 1 657 ? 29.923 -47.824 -18.881 1.00 51.12 657 LYS A N 1
ATOM 5188 C CA . LYS A 1 657 ? 28.619 -47.984 -19.570 1.00 51.12 657 LYS A CA 1
ATOM 5189 C C . LYS A 1 657 ? 27.576 -46.856 -19.365 1.00 51.12 657 LYS A C 1
ATOM 5191 O O . LYS A 1 657 ? 26.397 -47.078 -19.663 1.00 51.12 657 LYS A O 1
ATOM 5196 N N . LEU A 1 658 ? 27.938 -45.693 -18.815 1.00 52.66 658 LEU A N 1
ATOM 5197 C CA . LEU A 1 658 ? 26.993 -44.613 -18.437 1.00 52.66 658 LEU A CA 1
ATOM 5198 C C . LEU A 1 658 ? 27.213 -43.273 -19.155 1.00 52.66 658 LEU A C 1
ATOM 5200 O O . LEU A 1 658 ? 26.318 -42.435 -19.132 1.00 52.66 658 LEU A O 1
ATOM 5204 N N . GLU A 1 659 ? 28.351 -43.101 -19.822 1.00 52.50 659 GLU A N 1
ATOM 5205 C CA . GLU A 1 659 ? 28.709 -41.892 -20.569 1.00 52.50 659 GLU A CA 1
ATOM 5206 C C . GLU A 1 659 ? 27.729 -41.677 -21.745 1.00 52.50 659 GLU A C 1
ATOM 5208 O O . GLU A 1 659 ? 27.557 -42.566 -22.580 1.00 52.50 659 GLU A O 1
ATOM 5213 N N . GLY A 1 660 ? 27.029 -40.533 -21.770 1.00 61.47 660 GLY A N 1
ATOM 5214 C CA . GLY A 1 660 ? 26.070 -40.169 -22.828 1.00 61.47 660 GLY A CA 1
ATOM 5215 C C . GLY A 1 660 ? 24.620 -40.636 -22.618 1.00 61.47 660 GLY A C 1
ATOM 5216 O O . GLY A 1 660 ? 23.807 -40.563 -23.542 1.00 61.47 660 GLY A O 1
ATOM 5217 N N . LYS A 1 661 ? 24.256 -41.127 -21.423 1.00 76.81 661 LYS A N 1
ATOM 5218 C CA . LYS A 1 661 ? 22.869 -41.520 -21.114 1.00 76.81 661 LYS A CA 1
ATOM 5219 C C . LYS A 1 661 ? 22.014 -40.324 -20.695 1.00 76.81 661 LYS A C 1
ATOM 5221 O O . LYS A 1 661 ? 22.442 -39.479 -19.921 1.00 76.81 661 LYS A O 1
ATOM 5226 N N . LYS A 1 662 ? 20.766 -40.291 -21.165 1.00 88.81 662 LYS A N 1
ATOM 5227 C CA . LYS A 1 662 ? 19.752 -39.298 -20.779 1.00 88.81 662 LYS A CA 1
ATOM 5228 C C . LYS A 1 662 ? 18.747 -39.921 -19.820 1.00 88.81 662 LYS A C 1
ATOM 5230 O O . LYS A 1 662 ? 18.341 -41.070 -20.025 1.00 88.81 662 LYS A O 1
ATOM 5235 N N . VAL A 1 663 ? 18.336 -39.174 -18.802 1.00 90.38 663 VAL A N 1
ATOM 5236 C CA . VAL A 1 663 ? 17.347 -39.611 -17.812 1.00 90.38 663 VAL A CA 1
ATOM 5237 C C . VAL A 1 663 ? 16.209 -38.607 -17.695 1.00 90.38 663 VAL A C 1
ATOM 5239 O O . VAL A 1 663 ? 16.424 -37.404 -17.742 1.00 90.38 663 VAL A O 1
ATOM 5242 N N . VAL A 1 664 ? 14.993 -39.109 -17.530 1.00 93.06 664 VAL A N 1
ATOM 5243 C CA . VAL A 1 664 ? 13.803 -38.321 -17.223 1.00 93.06 664 VAL A CA 1
ATOM 5244 C C . VAL A 1 664 ? 13.768 -38.062 -15.721 1.00 93.06 664 VAL A C 1
ATOM 5246 O O . VAL A 1 664 ? 13.825 -39.000 -14.915 1.00 93.06 664 VAL A O 1
ATOM 5249 N N . VAL A 1 665 ? 13.676 -36.790 -15.339 1.00 94.50 665 VAL A N 1
ATOM 5250 C CA . VAL A 1 665 ? 13.545 -36.362 -13.945 1.00 94.50 665 VAL A CA 1
ATOM 5251 C C . VAL A 1 665 ? 12.075 -36.417 -13.554 1.00 94.50 665 VAL A C 1
ATOM 5253 O O . VAL A 1 665 ? 11.280 -35.546 -13.906 1.00 94.50 665 VAL A O 1
ATOM 5256 N N . ARG A 1 666 ? 11.703 -37.459 -12.805 1.00 92.88 666 ARG A N 1
ATOM 5257 C CA . ARG A 1 666 ? 10.301 -37.752 -12.483 1.00 92.88 666 ARG A CA 1
ATOM 5258 C C . ARG A 1 666 ? 9.605 -36.609 -11.741 1.00 92.88 666 ARG A C 1
ATOM 5260 O O . ARG A 1 666 ? 8.445 -36.345 -12.020 1.00 92.88 666 ARG A O 1
ATOM 5267 N N . ALA A 1 667 ? 10.305 -35.925 -10.835 1.00 92.12 667 ALA A N 1
ATOM 5268 C CA . ALA A 1 667 ? 9.737 -34.808 -10.079 1.00 92.12 667 ALA A CA 1
ATOM 5269 C C . ALA A 1 667 ? 9.282 -33.656 -10.995 1.00 92.12 667 ALA A C 1
ATOM 5271 O O . ALA A 1 667 ? 8.181 -33.142 -10.829 1.00 92.12 667 ALA A O 1
ATOM 5272 N N . ASN A 1 668 ? 10.091 -33.301 -11.998 1.00 94.12 668 ASN A N 1
ATOM 5273 C CA . ASN A 1 668 ? 9.751 -32.243 -12.953 1.00 94.12 668 ASN A CA 1
ATOM 5274 C C . ASN A 1 668 ? 8.604 -32.675 -13.873 1.00 94.12 668 ASN A C 1
ATOM 5276 O O . ASN A 1 668 ? 7.721 -31.875 -14.163 1.00 94.12 668 ASN A O 1
ATOM 5280 N N . LEU A 1 669 ? 8.586 -33.946 -14.285 1.00 94.81 669 LEU A N 1
ATOM 5281 C CA . LEU A 1 669 ? 7.513 -34.514 -15.104 1.00 94.81 669 LEU A CA 1
ATOM 5282 C C . LEU A 1 669 ? 6.167 -34.535 -14.362 1.00 94.81 669 LEU A C 1
ATOM 5284 O O . LEU A 1 669 ? 5.137 -34.169 -14.926 1.00 94.81 669 LEU A O 1
ATOM 5288 N N . GLU A 1 670 ? 6.172 -34.938 -13.088 1.00 94.00 670 GLU A N 1
ATOM 5289 C CA . GLU A 1 670 ? 4.987 -34.906 -12.226 1.00 94.00 670 GLU A CA 1
ATOM 5290 C C . GLU A 1 670 ? 4.461 -33.480 -12.053 1.00 94.00 670 GLU A C 1
ATOM 5292 O O . GLU A 1 670 ? 3.250 -33.267 -12.104 1.00 94.00 670 GLU A O 1
ATOM 5297 N N . GLU A 1 671 ? 5.362 -32.512 -11.885 1.00 93.00 671 GLU A N 1
ATOM 5298 C CA . GLU A 1 671 ? 5.001 -31.105 -11.742 1.00 93.00 671 GLU A CA 1
ATOM 5299 C C . GLU A 1 671 ? 4.423 -30.521 -13.034 1.00 93.00 671 GLU A C 1
ATOM 5301 O O . GLU A 1 671 ? 3.368 -29.891 -12.994 1.00 93.00 671 GLU A O 1
ATOM 5306 N N . ALA A 1 672 ? 5.022 -30.831 -14.189 1.00 94.62 672 ALA A N 1
ATOM 5307 C CA . ALA A 1 672 ? 4.481 -30.460 -15.496 1.00 94.62 672 ALA A CA 1
ATOM 5308 C C . ALA A 1 672 ? 3.068 -31.030 -15.685 1.00 94.62 672 ALA A C 1
ATOM 5310 O O . ALA A 1 672 ? 2.157 -30.328 -16.115 1.00 94.62 672 ALA A O 1
ATOM 5311 N N . GLY A 1 673 ? 2.843 -32.286 -15.286 1.00 94.19 673 GLY A N 1
ATOM 5312 C CA . GLY A 1 673 ? 1.515 -32.893 -15.346 1.00 94.19 673 GLY A CA 1
ATOM 5313 C C . GLY A 1 673 ? 0.472 -32.205 -14.463 1.00 94.19 673 GLY A C 1
ATOM 5314 O O . GLY A 1 673 ? -0.672 -32.052 -14.885 1.00 94.19 673 GLY A O 1
ATOM 5315 N N . LYS A 1 674 ? 0.847 -31.761 -13.256 1.00 93.38 674 LYS A N 1
ATOM 5316 C CA . LYS A 1 674 ? -0.055 -30.989 -12.382 1.00 93.38 674 LYS A CA 1
ATOM 5317 C C . LYS A 1 674 ? -0.351 -29.606 -12.953 1.00 93.38 674 LYS A C 1
ATOM 5319 O O . LYS A 1 674 ? -1.501 -29.178 -12.917 1.00 93.38 674 LYS A O 1
ATOM 5324 N N . ALA A 1 675 ? 0.666 -28.920 -13.475 1.00 92.38 675 ALA A N 1
ATOM 5325 C CA . ALA A 1 675 ? 0.503 -27.622 -14.120 1.00 92.38 675 ALA A CA 1
ATOM 5326 C C . ALA A 1 675 ? -0.448 -27.728 -15.321 1.00 92.38 675 ALA A C 1
ATOM 5328 O O . ALA A 1 675 ? -1.371 -26.923 -15.451 1.00 92.38 675 ALA A O 1
ATOM 5329 N N . PHE A 1 676 ? -0.304 -28.788 -16.124 1.00 94.94 676 PHE A N 1
ATOM 5330 C CA . PHE A 1 676 ? -1.206 -29.091 -17.235 1.00 94.94 676 PHE A CA 1
ATOM 5331 C C . PHE A 1 676 ? -2.647 -29.304 -16.761 1.00 94.94 676 PHE A C 1
ATOM 5333 O O . PHE A 1 676 ? -3.577 -28.693 -17.285 1.00 94.94 676 PHE A O 1
ATOM 5340 N N . GLU A 1 677 ? -2.844 -30.136 -15.737 1.00 90.75 677 GLU A N 1
ATOM 5341 C CA . GLU A 1 677 ? -4.168 -30.420 -15.173 1.00 90.75 677 GLU A CA 1
ATOM 5342 C C . GLU A 1 677 ? -4.823 -29.167 -14.570 1.00 90.75 677 GLU A C 1
ATOM 5344 O O . GLU A 1 677 ? -6.030 -28.975 -14.693 1.00 90.75 677 GLU A O 1
ATOM 5349 N N . SER A 1 678 ? -4.030 -28.282 -13.960 1.00 90.44 678 SER A N 1
ATOM 5350 C CA . SER A 1 678 ? -4.502 -27.000 -13.434 1.00 90.44 678 SER A CA 1
ATOM 5351 C C . SER A 1 678 ? -4.937 -26.049 -14.552 1.00 90.44 678 SER A C 1
ATOM 5353 O O . SER A 1 678 ? -6.040 -25.507 -14.493 1.00 90.44 678 SER A O 1
ATOM 5355 N N . ARG A 1 679 ? -4.117 -25.890 -15.604 1.00 90.69 679 ARG A N 1
ATOM 5356 C CA . ARG A 1 679 ? -4.394 -24.981 -16.734 1.00 90.69 679 ARG A CA 1
ATOM 5357 C C . ARG A 1 679 ? -5.574 -25.455 -17.591 1.00 90.69 679 ARG A C 1
ATOM 5359 O O . ARG A 1 679 ? -6.325 -24.637 -18.108 1.00 90.69 679 ARG A O 1
ATOM 5366 N N . THR A 1 680 ? -5.793 -26.764 -17.688 1.00 89.69 680 THR A N 1
ATOM 5367 C CA . THR A 1 680 ? -6.926 -27.351 -18.434 1.00 89.69 680 THR A CA 1
ATOM 5368 C C . THR A 1 680 ? -8.205 -27.495 -17.597 1.00 89.69 680 THR A C 1
ATOM 5370 O O . THR A 1 680 ? -9.263 -27.888 -18.104 1.00 89.69 680 THR A O 1
ATOM 5373 N N . LYS A 1 681 ? -8.161 -27.139 -16.305 1.00 83.69 681 LYS A N 1
ATOM 5374 C CA . LYS A 1 681 ? -9.295 -27.263 -15.387 1.00 83.69 681 LYS A CA 1
ATOM 5375 C C . LYS A 1 681 ? -10.439 -26.333 -15.794 1.00 83.69 681 LYS A C 1
ATOM 5377 O O . LYS A 1 681 ? -10.350 -25.118 -15.683 1.00 83.69 681 LYS A O 1
ATOM 5382 N N . GLY A 1 682 ? -11.566 -26.922 -16.188 1.00 72.25 682 GLY A N 1
ATOM 5383 C CA . GLY A 1 682 ? -12.773 -26.176 -16.563 1.00 72.25 682 GLY A CA 1
ATOM 5384 C C . GLY A 1 682 ? -12.993 -26.033 -18.068 1.00 72.25 682 GLY A C 1
ATOM 5385 O O . GLY A 1 682 ? -14.043 -25.524 -18.458 1.00 72.25 682 GLY A O 1
ATOM 5386 N N . GLN A 1 683 ? -12.096 -26.555 -18.911 1.00 77.44 683 GLN A N 1
ATOM 5387 C CA . GLN A 1 683 ? -12.359 -26.677 -20.345 1.00 77.44 683 GLN A CA 1
ATOM 5388 C C . GLN A 1 683 ? -13.470 -27.706 -20.593 1.00 77.44 683 GLN A C 1
ATOM 5390 O O . GLN A 1 683 ? -13.280 -28.916 -20.469 1.00 77.44 683 GLN A O 1
ATOM 5395 N N . ARG A 1 684 ? -14.674 -27.206 -20.892 1.00 67.94 684 ARG A N 1
ATOM 5396 C CA . ARG A 1 684 ? -15.879 -28.026 -21.114 1.00 67.94 684 ARG A CA 1
ATOM 5397 C C . ARG A 1 684 ? -16.261 -28.145 -22.588 1.00 67.94 684 ARG A C 1
ATOM 5399 O O . ARG A 1 684 ? -16.849 -29.162 -22.969 1.00 67.94 684 ARG A O 1
ATOM 5406 N N . SER A 1 685 ? -15.915 -27.153 -23.414 1.00 76.81 685 SER A N 1
ATOM 5407 C CA . SER A 1 685 ? -16.234 -27.168 -24.845 1.00 76.81 685 SER A CA 1
ATOM 5408 C C . SER A 1 685 ? -15.532 -28.333 -25.548 1.00 76.81 685 SER A C 1
ATOM 5410 O O . SER A 1 685 ? -14.479 -28.804 -25.113 1.00 76.81 685 SER A O 1
ATOM 5412 N N . ARG A 1 686 ? -16.162 -28.871 -26.596 1.00 77.00 686 ARG A N 1
ATOM 5413 C CA . ARG A 1 686 ? -15.637 -30.021 -27.350 1.00 77.00 686 ARG A CA 1
ATOM 5414 C C . ARG A 1 686 ? -14.396 -29.621 -28.155 1.00 77.00 686 ARG A C 1
ATOM 5416 O O . ARG A 1 686 ? -13.371 -30.279 -28.061 1.00 77.00 686 ARG A O 1
ATOM 5423 N N . THR A 1 687 ? -14.469 -28.486 -28.841 1.00 81.50 687 THR A N 1
ATOM 5424 C CA . THR A 1 687 ? -13.388 -27.850 -29.615 1.00 81.50 687 THR A CA 1
ATOM 5425 C C . THR A 1 687 ? -12.242 -27.317 -28.752 1.00 81.50 687 THR A C 1
ATOM 5427 O O . THR A 1 687 ? -11.081 -27.342 -29.165 1.00 81.50 687 THR A O 1
ATOM 5430 N N . GLY A 1 688 ? -12.540 -26.855 -27.533 1.00 83.81 688 GLY A N 1
ATOM 5431 C CA . GLY A 1 688 ? -11.545 -26.355 -26.579 1.00 83.81 688 GLY A CA 1
ATOM 5432 C C . GLY A 1 688 ? -10.668 -27.446 -25.967 1.00 83.81 688 GLY A C 1
ATOM 5433 O O . GLY A 1 688 ? -9.666 -27.127 -25.346 1.00 83.81 688 GLY A O 1
ATOM 5434 N N . ARG A 1 689 ? -11.028 -28.720 -26.159 1.00 89.94 689 ARG A N 1
ATOM 5435 C CA . ARG A 1 689 ? -10.280 -29.891 -25.682 1.00 89.94 689 ARG A CA 1
ATOM 5436 C C . ARG A 1 689 ? -9.383 -30.517 -26.748 1.00 89.94 689 ARG A C 1
ATOM 5438 O O . ARG A 1 689 ? -8.803 -31.563 -26.479 1.00 89.94 689 ARG A O 1
ATOM 5445 N N . ILE A 1 690 ? -9.312 -29.937 -27.946 1.00 91.25 690 ILE A N 1
ATOM 5446 C CA . ILE A 1 690 ? -8.627 -30.515 -29.107 1.00 91.25 690 ILE A CA 1
ATOM 5447 C C . ILE A 1 690 ? -7.597 -29.517 -29.642 1.00 91.25 690 ILE A C 1
ATOM 5449 O O . ILE A 1 690 ? -7.911 -28.345 -29.885 1.00 91.25 690 ILE A O 1
ATOM 5453 N N . TRP A 1 691 ? -6.378 -30.002 -29.862 1.00 93.25 691 TRP A N 1
ATOM 5454 C CA . TRP A 1 691 ? -5.265 -29.248 -30.434 1.00 93.25 691 TRP A CA 1
ATOM 5455 C C . TRP A 1 691 ? -4.543 -30.083 -31.490 1.00 93.25 691 TRP A C 1
ATOM 5457 O O . TRP A 1 691 ? -4.420 -31.300 -31.350 1.00 93.25 691 TRP A O 1
ATOM 5467 N N . SER A 1 692 ? -3.992 -29.424 -32.510 1.00 90.00 692 SER A N 1
ATOM 5468 C CA . SER A 1 692 ? -2.888 -30.005 -33.278 1.00 90.00 692 SER A CA 1
ATOM 5469 C C . SER A 1 692 ? -1.624 -30.025 -32.414 1.00 90.00 692 SER A C 1
ATOM 5471 O O . SER A 1 692 ? -1.501 -29.249 -31.463 1.00 90.00 692 SER A O 1
ATOM 5473 N N . LEU A 1 693 ? -0.657 -30.889 -32.727 1.00 89.38 693 LEU A N 1
ATOM 5474 C CA . LEU A 1 693 ? 0.585 -30.988 -31.957 1.00 89.38 693 LEU A CA 1
ATOM 5475 C C . LEU A 1 693 ? 1.339 -29.651 -31.895 1.00 89.38 693 LEU A C 1
ATOM 5477 O O . LEU A 1 693 ? 1.924 -29.329 -30.865 1.00 89.38 693 LEU A O 1
ATOM 5481 N N . VAL A 1 694 ? 1.316 -28.872 -32.980 1.00 88.06 694 VAL A N 1
ATOM 5482 C CA . VAL A 1 694 ? 1.951 -27.546 -33.040 1.00 88.06 694 VAL A CA 1
ATOM 5483 C C . VAL A 1 694 ? 1.247 -26.577 -32.091 1.00 88.06 694 VAL A C 1
ATOM 5485 O O . VAL A 1 694 ? 1.898 -25.998 -31.227 1.00 88.06 694 VAL A O 1
ATOM 5488 N N . ALA A 1 695 ? -0.083 -26.477 -32.175 1.00 88.62 695 ALA A N 1
ATOM 5489 C CA . ALA A 1 695 ? -0.862 -25.606 -31.296 1.00 88.62 695 ALA A CA 1
ATOM 5490 C C . ALA A 1 695 ? -0.739 -26.012 -29.820 1.00 88.62 695 ALA A C 1
ATOM 5492 O O . ALA A 1 695 ? -0.652 -25.156 -28.948 1.00 88.62 695 ALA A O 1
ATOM 5493 N N . PHE A 1 696 ? -0.686 -27.316 -29.534 1.00 93.75 696 PHE A N 1
ATOM 5494 C CA . PHE A 1 696 ? -0.471 -27.819 -28.180 1.00 93.75 696 PHE A CA 1
ATOM 5495 C C . PHE A 1 696 ? 0.883 -27.370 -27.622 1.00 93.75 696 PHE A C 1
ATOM 5497 O O . PHE A 1 696 ? 0.980 -26.978 -26.463 1.00 93.75 696 PHE A O 1
ATOM 5504 N N . ARG A 1 697 ? 1.941 -27.425 -28.437 1.00 93.25 697 ARG A N 1
ATOM 5505 C CA . ARG A 1 697 ? 3.267 -26.976 -28.005 1.00 93.25 697 ARG A CA 1
ATOM 5506 C C . ARG A 1 697 ? 3.280 -25.489 -27.709 1.00 93.25 697 ARG A C 1
ATOM 5508 O O . ARG A 1 697 ? 3.788 -25.124 -26.661 1.00 93.25 697 ARG A O 1
ATOM 5515 N N . GLU A 1 698 ? 2.690 -24.665 -28.568 1.00 89.31 698 GLU A N 1
ATOM 5516 C CA . GLU A 1 698 ? 2.622 -23.219 -28.330 1.00 89.31 698 GLU A CA 1
ATOM 5517 C C . GLU A 1 698 ? 1.809 -22.870 -27.075 1.00 89.31 698 GLU A C 1
ATOM 5519 O O . GLU A 1 698 ? 2.266 -22.083 -26.250 1.00 89.31 698 GLU A O 1
ATOM 5524 N N . GLU A 1 699 ? 0.656 -23.514 -26.869 1.00 90.12 699 GLU A N 1
ATOM 5525 C CA . GLU A 1 699 ? -0.223 -23.280 -25.709 1.00 90.12 699 GLU A CA 1
ATOM 5526 C C . GLU A 1 699 ? 0.432 -23.660 -24.365 1.00 90.12 699 GLU A C 1
ATOM 5528 O O . GLU A 1 699 ? 0.156 -23.065 -23.319 1.00 90.12 699 GLU A O 1
ATOM 5533 N N . PHE A 1 700 ? 1.296 -24.678 -24.375 1.00 93.81 700 PHE A N 1
ATOM 5534 C CA . PHE A 1 700 ? 1.890 -25.252 -23.165 1.00 93.81 700 PHE A CA 1
ATOM 5535 C C . PHE A 1 700 ? 3.422 -25.148 -23.130 1.00 93.81 700 PHE A C 1
ATOM 5537 O O . PHE A 1 700 ? 4.068 -25.892 -22.389 1.00 93.81 700 PHE A O 1
ATOM 5544 N N . ARG A 1 701 ? 4.035 -24.253 -23.916 1.00 92.38 701 ARG A N 1
ATOM 5545 C CA . ARG A 1 701 ? 5.506 -24.111 -23.993 1.00 92.38 701 ARG A CA 1
ATOM 5546 C C . ARG A 1 701 ? 6.137 -23.702 -22.668 1.00 92.38 701 ARG A C 1
ATOM 5548 O O . ARG A 1 701 ? 7.198 -24.207 -22.322 1.00 92.38 701 ARG A O 1
ATOM 5555 N N . ASP A 1 702 ? 5.450 -22.863 -21.905 1.00 89.94 702 ASP A N 1
ATOM 5556 C CA . ASP A 1 702 ? 5.879 -22.239 -20.648 1.00 89.94 702 ASP A CA 1
ATOM 5557 C C . ASP A 1 702 ? 5.429 -23.015 -19.394 1.00 89.94 702 ASP A C 1
ATOM 5559 O O . ASP A 1 702 ? 5.478 -22.504 -18.276 1.00 89.94 702 ASP A O 1
ATOM 5563 N N . LEU A 1 703 ? 4.972 -24.263 -19.553 1.00 88.62 703 LEU A N 1
ATOM 5564 C CA . LEU A 1 703 ? 4.249 -25.012 -18.517 1.00 88.62 703 LEU A CA 1
ATOM 5565 C C . LEU A 1 703 ? 4.989 -25.153 -17.178 1.00 88.62 703 LEU A C 1
ATOM 5567 O O . LEU A 1 703 ? 4.360 -25.262 -16.127 1.00 88.62 703 LEU A O 1
ATOM 5571 N N . LEU A 1 704 ? 6.321 -25.207 -17.219 1.00 85.94 704 LEU A N 1
ATOM 5572 C CA . LEU A 1 704 ? 7.175 -25.337 -16.038 1.00 85.94 704 LEU A CA 1
ATOM 5573 C C . LEU A 1 704 ? 7.870 -24.033 -15.634 1.00 85.94 704 LEU A C 1
ATOM 5575 O O . LEU A 1 704 ? 8.368 -23.946 -14.510 1.00 85.94 704 LEU A O 1
ATOM 5579 N N . SER A 1 705 ? 7.961 -23.063 -16.544 1.00 79.00 705 SER A N 1
ATOM 5580 C CA . SER A 1 705 ? 8.686 -21.813 -16.346 1.00 79.00 705 SER A CA 1
ATOM 5581 C C . SER A 1 705 ? 8.239 -20.770 -17.380 1.00 79.00 705 SER A C 1
ATOM 5583 O O . SER A 1 705 ? 8.211 -21.087 -18.567 1.00 79.00 705 SER A O 1
ATOM 5585 N N . PRO A 1 706 ? 7.970 -19.514 -16.975 1.00 74.69 706 PRO A N 1
ATOM 5586 C CA . PRO A 1 706 ? 7.617 -18.438 -17.904 1.00 74.69 706 PRO A CA 1
ATOM 5587 C C . PRO A 1 706 ? 8.797 -17.965 -18.767 1.00 74.69 706 PRO A C 1
ATOM 5589 O O . PRO A 1 706 ? 8.594 -17.287 -19.768 1.00 74.69 706 PRO A O 1
ATOM 5592 N N . THR A 1 707 ? 10.034 -18.292 -18.379 1.00 78.44 707 THR A N 1
ATOM 5593 C CA . THR A 1 707 ? 11.257 -17.835 -19.055 1.00 78.44 707 THR A CA 1
ATOM 5594 C C . THR A 1 707 ? 11.930 -18.913 -19.897 1.00 78.44 707 THR A C 1
ATOM 5596 O O . THR A 1 707 ? 12.724 -18.577 -20.772 1.00 78.44 707 THR A O 1
ATOM 5599 N N . ASN A 1 708 ? 11.630 -20.193 -19.652 1.00 84.19 708 ASN A N 1
ATOM 5600 C CA . ASN A 1 708 ? 12.233 -21.316 -20.365 1.00 84.19 708 ASN A CA 1
ATOM 5601 C C . ASN A 1 708 ? 11.152 -22.218 -20.954 1.00 84.19 708 ASN A C 1
ATOM 5603 O O . ASN A 1 708 ? 10.303 -22.737 -20.230 1.00 84.19 708 ASN A O 1
ATOM 5607 N N . GLU A 1 709 ? 11.228 -22.441 -22.261 1.00 90.19 709 GLU A N 1
ATOM 5608 C CA . GLU A 1 709 ? 10.256 -23.249 -22.990 1.00 90.19 709 GLU A CA 1
ATOM 5609 C C . GLU A 1 709 ? 10.627 -24.742 -22.976 1.00 90.19 709 GLU A C 1
ATOM 5611 O O . GLU A 1 709 ? 11.801 -25.122 -23.018 1.00 90.19 709 GLU A O 1
ATOM 5616 N N . LEU A 1 710 ? 9.614 -25.612 -22.944 1.00 91.06 710 LEU A N 1
ATOM 5617 C CA . LEU A 1 710 ? 9.796 -27.052 -23.106 1.00 91.06 710 LEU A CA 1
ATOM 5618 C C . LEU A 1 710 ? 10.285 -27.376 -24.519 1.00 91.06 710 LEU A C 1
ATOM 5620 O O . LEU A 1 710 ? 9.692 -26.977 -25.522 1.00 91.06 710 LEU A O 1
ATOM 5624 N N . SER A 1 711 ? 11.340 -28.182 -24.606 1.00 91.56 711 SER A N 1
ATOM 5625 C CA . SER A 1 711 ? 11.833 -28.652 -25.896 1.00 91.56 711 SER A CA 1
ATOM 5626 C C . SER A 1 711 ? 10.836 -29.601 -26.575 1.00 91.56 711 SER A C 1
ATOM 5628 O O . SER A 1 711 ? 9.980 -30.228 -25.945 1.00 91.56 711 SER A O 1
ATOM 5630 N N . THR A 1 712 ? 11.019 -29.821 -27.879 1.00 90.62 712 THR A N 1
ATOM 5631 C CA . THR A 1 712 ? 10.264 -30.842 -28.632 1.00 90.62 712 THR A CA 1
ATOM 5632 C C . THR A 1 712 ? 10.345 -32.232 -27.983 1.00 90.62 712 THR A C 1
ATOM 5634 O O . THR A 1 712 ? 9.372 -32.987 -28.009 1.00 90.62 712 THR A O 1
ATOM 5637 N N . VAL A 1 713 ? 11.493 -32.576 -27.390 1.00 90.38 713 VAL A N 1
ATOM 5638 C CA . VAL A 1 713 ? 11.692 -33.875 -26.736 1.00 90.38 713 VAL A CA 1
ATOM 5639 C C . VAL A 1 713 ? 11.011 -33.905 -25.365 1.00 90.38 713 VAL A C 1
ATOM 5641 O O . VAL A 1 713 ? 10.416 -34.922 -25.019 1.00 90.38 713 VAL A O 1
ATOM 5644 N N . ASP A 1 714 ? 11.035 -32.802 -24.611 1.00 94.00 714 ASP A N 1
ATOM 5645 C CA . ASP A 1 714 ? 10.295 -32.686 -23.348 1.00 94.00 714 ASP A CA 1
ATOM 5646 C C . ASP A 1 714 ? 8.792 -32.878 -23.570 1.00 94.00 714 ASP A C 1
ATOM 5648 O O . ASP A 1 714 ? 8.156 -33.641 -22.842 1.00 94.00 714 ASP A O 1
ATOM 5652 N N . PHE A 1 715 ? 8.237 -32.269 -24.622 1.00 94.75 715 PHE A N 1
ATOM 5653 C CA . PHE A 1 715 ? 6.833 -32.447 -24.990 1.00 94.75 715 PHE A CA 1
ATOM 5654 C C . PHE A 1 715 ? 6.478 -33.892 -25.331 1.00 94.75 715 PHE A C 1
ATOM 5656 O O . PHE A 1 715 ? 5.429 -34.370 -24.912 1.00 94.75 715 PHE A O 1
ATOM 5663 N N . GLU A 1 716 ? 7.342 -34.618 -26.045 1.00 93.25 716 GLU A N 1
ATOM 5664 C CA . GLU A 1 716 ? 7.115 -36.041 -26.325 1.00 93.25 716 GLU A CA 1
ATOM 5665 C C . GLU A 1 716 ? 7.005 -36.856 -25.023 1.00 93.25 716 GLU A C 1
ATOM 5667 O O . GLU A 1 716 ? 6.136 -37.719 -24.883 1.00 93.25 716 GLU A O 1
ATOM 5672 N N . ILE A 1 717 ? 7.870 -36.570 -24.046 1.00 94.50 717 ILE A N 1
ATOM 5673 C CA . ILE A 1 717 ? 7.875 -37.245 -22.742 1.00 94.50 717 ILE A CA 1
ATOM 5674 C C . ILE A 1 717 ? 6.653 -36.853 -21.908 1.00 94.50 717 ILE A C 1
ATOM 5676 O O . ILE A 1 717 ? 6.022 -37.728 -21.308 1.00 94.50 717 ILE A O 1
ATOM 5680 N N . LEU A 1 718 ? 6.282 -35.572 -21.913 1.00 95.88 718 LEU A N 1
ATOM 5681 C CA . LEU A 1 718 ? 5.092 -35.065 -21.239 1.00 95.88 718 LEU A CA 1
ATOM 5682 C C . LEU A 1 718 ? 3.809 -35.681 -21.811 1.00 95.88 718 LEU A C 1
ATOM 5684 O O . LEU A 1 718 ? 2.987 -36.171 -21.044 1.00 95.88 718 LEU A O 1
ATOM 5688 N N . LEU A 1 719 ? 3.649 -35.722 -23.137 1.00 95.50 719 LEU A N 1
ATOM 5689 C CA . LEU A 1 719 ? 2.469 -36.300 -23.791 1.00 95.50 719 LEU A CA 1
ATOM 5690 C C . LEU A 1 719 ? 2.317 -37.788 -23.456 1.00 95.50 719 LEU A C 1
ATOM 5692 O O . LEU A 1 719 ? 1.245 -38.219 -23.032 1.00 95.50 719 LEU A O 1
ATOM 5696 N N . ARG A 1 720 ? 3.409 -38.564 -23.533 1.00 94.12 720 ARG A N 1
ATOM 5697 C CA . ARG A 1 720 ? 3.401 -39.980 -23.124 1.00 94.12 720 ARG A CA 1
ATOM 5698 C C . ARG A 1 720 ? 2.997 -40.151 -21.661 1.00 94.12 720 ARG A C 1
ATOM 5700 O O . ARG A 1 720 ? 2.217 -41.047 -21.354 1.00 94.12 720 ARG A O 1
ATOM 5707 N N . TYR A 1 721 ? 3.500 -39.303 -20.765 1.00 95.06 721 TYR A N 1
ATOM 5708 C CA . TYR A 1 721 ? 3.134 -39.320 -19.347 1.00 95.06 721 TYR A CA 1
ATOM 5709 C C . TYR A 1 721 ? 1.651 -38.987 -19.123 1.00 95.06 721 TYR A C 1
ATOM 5711 O O . TYR A 1 721 ? 0.944 -39.706 -18.416 1.00 95.06 721 TYR A O 1
ATOM 5719 N N . LEU A 1 722 ? 1.150 -37.928 -19.760 1.00 94.56 722 LEU A N 1
ATOM 5720 C CA . LEU A 1 722 ? -0.247 -37.509 -19.649 1.00 94.56 722 LEU A CA 1
ATOM 5721 C C . LEU A 1 722 ? -1.214 -38.579 -20.184 1.00 94.56 722 LEU A C 1
ATOM 5723 O O . LEU A 1 722 ? -2.260 -38.805 -19.572 1.00 94.56 722 LEU A O 1
ATOM 5727 N N . GLN A 1 723 ? -0.857 -39.263 -21.276 1.00 93.00 723 GLN A N 1
ATOM 5728 C CA . GLN A 1 723 ? -1.655 -40.337 -21.875 1.00 93.00 723 GLN A CA 1
ATOM 5729 C C . GLN A 1 723 ? -1.580 -41.638 -21.060 1.00 93.00 723 GLN A C 1
ATOM 5731 O O . GLN A 1 723 ? -2.606 -42.157 -20.625 1.00 93.00 723 GLN A O 1
ATOM 5736 N N . ARG A 1 724 ? -0.370 -42.160 -20.817 1.00 91.25 724 ARG A N 1
ATOM 5737 C CA . ARG A 1 724 ? -0.147 -43.485 -20.209 1.00 91.25 724 ARG A CA 1
ATOM 5738 C C . ARG A 1 724 ? -0.327 -43.491 -18.695 1.00 91.25 724 ARG A C 1
ATOM 5740 O O . ARG A 1 724 ? -0.911 -44.423 -18.151 1.00 91.25 724 ARG A O 1
ATOM 5747 N N . ASP A 1 725 ? 0.239 -42.500 -18.008 1.00 89.75 725 ASP A N 1
ATOM 5748 C CA . ASP A 1 725 ? 0.375 -42.510 -16.547 1.00 89.75 725 ASP A CA 1
ATOM 5749 C C . ASP A 1 725 ? -0.753 -41.751 -15.846 1.00 89.75 725 ASP A C 1
ATOM 5751 O O . ASP A 1 725 ? -1.182 -42.146 -14.762 1.00 89.75 725 ASP A O 1
ATOM 5755 N N . ARG A 1 726 ? -1.244 -40.669 -16.460 1.00 90.44 726 ARG A N 1
ATOM 5756 C CA . ARG A 1 726 ? -2.331 -39.848 -15.902 1.00 90.44 726 ARG A CA 1
ATOM 5757 C C . ARG A 1 726 ? -3.690 -40.103 -16.548 1.00 90.44 726 ARG A C 1
ATOM 5759 O O . ARG A 1 726 ? -4.696 -39.728 -15.954 1.00 90.44 726 ARG A O 1
ATOM 5766 N N . ALA A 1 727 ? -3.724 -40.731 -17.726 1.00 89.62 727 ALA A N 1
ATOM 5767 C CA . ALA A 1 727 ? -4.937 -40.948 -18.518 1.00 89.62 727 ALA A CA 1
ATOM 5768 C C . ALA A 1 727 ? -5.754 -39.659 -18.766 1.00 89.62 727 ALA A C 1
ATOM 5770 O O . ALA A 1 727 ? -6.980 -39.708 -18.858 1.00 89.62 727 ALA A O 1
ATOM 5771 N N . LEU A 1 728 ? -5.076 -38.508 -18.865 1.00 90.56 728 LEU A N 1
ATOM 5772 C CA . LEU A 1 728 ? -5.705 -37.192 -19.039 1.00 90.56 728 LEU A CA 1
ATOM 5773 C C . LEU A 1 728 ? -5.956 -36.847 -20.508 1.00 90.56 728 LEU A C 1
ATOM 5775 O O . LEU A 1 728 ? -6.860 -36.071 -20.802 1.00 90.56 728 LEU A O 1
ATOM 5779 N N . ILE A 1 729 ? -5.171 -37.410 -21.428 1.00 94.19 729 ILE A N 1
ATOM 5780 C CA . ILE A 1 729 ? -5.242 -37.096 -22.859 1.00 94.19 729 ILE A CA 1
ATOM 5781 C C . ILE A 1 729 ? -5.293 -38.358 -23.722 1.00 94.19 729 ILE A C 1
ATOM 5783 O O . ILE A 1 729 ? -4.923 -39.442 -23.269 1.00 94.19 729 ILE A O 1
ATOM 5787 N N . SER A 1 730 ? -5.709 -38.165 -24.969 1.00 93.88 730 SER A N 1
ATOM 5788 C CA . SER A 1 730 ? -5.502 -39.050 -26.111 1.00 93.88 730 SER A CA 1
ATOM 5789 C C . SER A 1 730 ? -4.574 -38.365 -27.106 1.00 93.88 730 SER A C 1
ATOM 5791 O O . SER A 1 730 ? -4.718 -37.168 -27.362 1.00 93.88 730 SER A O 1
ATOM 5793 N N . TRP A 1 731 ? -3.608 -39.110 -27.637 1.00 94.19 731 TRP A N 1
ATOM 5794 C CA . TRP A 1 731 ? -2.603 -38.606 -28.572 1.00 94.19 731 TRP A CA 1
ATOM 5795 C C . TRP A 1 731 ? -2.239 -39.691 -29.594 1.00 94.19 731 TRP A C 1
ATOM 5797 O O . TRP A 1 731 ? -1.945 -40.823 -29.207 1.00 94.19 731 TRP A O 1
ATOM 5807 N N . ASP A 1 732 ? -2.270 -39.347 -30.884 1.00 89.56 732 ASP A N 1
ATOM 5808 C CA . ASP A 1 732 ? -1.990 -40.248 -32.020 1.00 89.56 732 ASP A CA 1
ATOM 5809 C C . ASP A 1 732 ? -0.688 -39.912 -32.772 1.00 89.56 732 ASP A C 1
ATOM 5811 O O . ASP A 1 732 ? -0.309 -40.608 -33.711 1.00 89.56 732 ASP A O 1
ATOM 5815 N N . GLY A 1 733 ? 0.019 -38.865 -32.343 1.00 87.69 733 GLY A N 1
ATOM 5816 C CA . GLY A 1 733 ? 1.210 -38.336 -33.006 1.00 87.69 733 GLY A CA 1
ATOM 5817 C C . GLY A 1 733 ? 1.001 -36.951 -33.613 1.00 87.69 733 GLY A C 1
ATOM 5818 O O . GLY A 1 733 ? 1.928 -36.149 -33.559 1.00 87.69 733 GLY A O 1
ATOM 5819 N N . GLU A 1 734 ? -0.201 -36.625 -34.089 1.00 87.38 734 GLU A N 1
ATOM 5820 C CA . GLU A 1 734 ? -0.503 -35.347 -34.757 1.00 87.38 734 GLU A CA 1
ATOM 5821 C C . GLU A 1 734 ? -1.541 -34.514 -33.998 1.00 87.38 734 GLU A C 1
ATOM 5823 O O . GLU A 1 734 ? -1.429 -33.288 -33.946 1.00 87.38 734 GLU A O 1
ATOM 5828 N N . THR A 1 735 ? -2.513 -35.168 -33.365 1.00 90.38 735 THR A N 1
ATOM 5829 C CA . THR A 1 735 ? -3.635 -34.544 -32.658 1.00 90.38 735 THR A CA 1
ATOM 5830 C C . THR A 1 735 ? -3.561 -34.869 -31.168 1.00 90.38 735 THR A C 1
ATOM 5832 O O . THR A 1 735 ? -3.245 -35.991 -30.773 1.00 90.38 735 THR A O 1
ATOM 5835 N N . VAL A 1 736 ? -3.848 -33.883 -30.316 1.00 94.25 736 VAL A N 1
ATOM 5836 C CA . VAL A 1 736 ? -3.926 -34.042 -28.859 1.00 94.25 736 VAL A CA 1
ATOM 5837 C C . VAL A 1 736 ? -5.331 -33.680 -28.394 1.00 94.25 736 VAL A C 1
ATOM 5839 O O . VAL A 1 736 ? -5.819 -32.585 -28.668 1.00 94.25 736 VAL A O 1
ATOM 5842 N N . LYS A 1 737 ? -5.971 -34.589 -27.656 1.00 93.56 737 LYS A N 1
ATOM 5843 C CA . LYS A 1 737 ? -7.329 -34.422 -27.129 1.00 93.56 737 LYS A CA 1
ATOM 5844 C C . LYS A 1 737 ? -7.370 -34.630 -25.619 1.00 93.56 737 LYS A C 1
ATOM 5846 O O . LYS A 1 737 ? -6.916 -35.659 -25.128 1.00 93.56 737 LYS A O 1
ATOM 5851 N N . LEU A 1 738 ? -7.958 -33.698 -24.874 1.00 92.50 738 LEU A N 1
ATOM 5852 C CA . LEU A 1 738 ? -8.227 -33.857 -23.442 1.00 92.50 738 LEU A CA 1
ATOM 5853 C C . LEU A 1 738 ? -9.414 -34.810 -23.233 1.00 92.50 738 LEU A C 1
ATOM 5855 O O . LEU A 1 738 ? -10.516 -34.565 -23.734 1.00 92.50 738 LEU A O 1
ATOM 5859 N N . ARG A 1 739 ? -9.200 -35.880 -22.463 1.00 89.25 739 ARG A N 1
ATOM 5860 C CA . ARG A 1 739 ? -10.209 -36.917 -22.212 1.00 89.25 739 ARG A CA 1
ATOM 5861 C C . ARG A 1 739 ? -11.226 -36.458 -21.176 1.00 89.25 739 ARG A C 1
ATOM 5863 O O . ARG A 1 739 ? -10.870 -35.999 -20.090 1.00 89.25 739 ARG A O 1
ATOM 5870 N N . ALA A 1 740 ? -12.510 -36.646 -21.472 1.00 79.62 740 ALA A N 1
ATOM 5871 C CA . ALA A 1 740 ? -13.552 -36.533 -20.463 1.00 79.62 740 ALA A CA 1
ATOM 5872 C C . ALA A 1 740 ? -13.556 -37.760 -19.533 1.00 79.62 740 ALA A C 1
ATOM 5874 O O . ALA A 1 740 ? -13.070 -38.847 -19.856 1.00 79.62 740 ALA A O 1
ATOM 5875 N N . LYS A 1 741 ? -14.140 -37.599 -18.342 1.00 73.81 741 LYS A N 1
ATOM 5876 C CA . LYS A 1 741 ? -14.232 -38.672 -17.347 1.00 73.81 741 LYS A CA 1
ATOM 5877 C C . LYS A 1 741 ? -15.020 -39.865 -17.913 1.00 73.81 741 LYS A C 1
ATOM 5879 O O . LYS A 1 741 ? -16.223 -39.755 -18.123 1.00 73.81 741 LYS A O 1
ATOM 5884 N N . GLY A 1 742 ? -14.348 -41.002 -18.101 1.00 69.69 742 GLY A N 1
ATOM 5885 C CA . GLY A 1 742 ? -14.940 -42.235 -18.642 1.00 69.69 742 GLY A CA 1
ATOM 5886 C C . GLY A 1 742 ? -14.848 -42.391 -20.166 1.00 69.69 742 GLY A C 1
ATOM 5887 O O . GLY A 1 742 ? -15.313 -43.400 -20.686 1.00 69.69 742 GLY A O 1
ATOM 5888 N N . GLU A 1 743 ? -14.241 -41.437 -20.875 1.00 79.25 743 GLU A N 1
ATOM 5889 C CA . GLU A 1 743 ? -13.996 -41.514 -22.321 1.00 79.25 743 GLU A CA 1
ATOM 5890 C C . GLU A 1 743 ? -12.842 -42.484 -22.630 1.00 79.25 743 GLU A C 1
ATOM 5892 O O . GLU A 1 743 ? -11.872 -42.556 -21.870 1.00 79.25 743 GLU A O 1
ATOM 5897 N N . VAL A 1 744 ? -12.941 -43.252 -23.720 1.00 80.25 744 VAL A N 1
ATOM 5898 C CA . VAL A 1 744 ? -11.906 -44.208 -24.163 1.00 80.25 744 VAL A CA 1
ATOM 5899 C C . VAL A 1 744 ? -10.717 -43.447 -24.763 1.00 80.25 744 VAL A C 1
ATOM 5901 O O . VAL A 1 744 ? -10.879 -42.329 -25.238 1.00 80.25 744 VAL A O 1
ATOM 5904 N N . ASP A 1 745 ? -9.514 -44.025 -24.710 1.00 83.25 745 ASP A N 1
ATOM 5905 C CA . ASP A 1 745 ? -8.333 -43.441 -25.357 1.00 83.25 745 ASP A CA 1
ATOM 5906 C C . ASP A 1 745 ? -8.417 -43.599 -26.887 1.00 83.25 745 ASP A C 1
ATOM 5908 O O . ASP A 1 745 ? -7.969 -44.608 -27.432 1.00 83.25 745 ASP A O 1
ATOM 5912 N N . GLN A 1 746 ? -9.068 -42.650 -27.566 1.00 86.69 746 GLN A N 1
ATOM 5913 C CA . GLN A 1 746 ? -9.265 -42.669 -29.016 1.00 86.69 746 GLN A CA 1
ATOM 5914 C C . GLN A 1 746 ? -9.385 -41.247 -29.586 1.00 86.69 746 GLN A C 1
ATOM 5916 O O . GLN A 1 746 ? -10.107 -40.406 -29.046 1.00 86.69 746 GLN A O 1
ATOM 5921 N N . ILE A 1 747 ? -8.711 -41.014 -30.715 1.00 88.00 747 ILE A N 1
ATOM 5922 C CA . ILE A 1 747 ? -8.872 -39.827 -31.563 1.00 88.00 747 ILE A CA 1
ATOM 5923 C C . ILE A 1 747 ? -9.724 -40.213 -32.772 1.00 88.00 747 ILE A C 1
ATOM 5925 O O . ILE A 1 747 ? -9.521 -41.273 -33.367 1.00 88.00 747 ILE A O 1
ATOM 5929 N N . THR A 1 748 ? -10.719 -39.388 -33.082 1.00 85.62 748 THR A N 1
ATOM 5930 C CA . THR A 1 748 ? -11.649 -39.586 -34.204 1.00 85.62 748 THR A CA 1
ATOM 5931 C C . THR A 1 748 ? -11.258 -38.732 -35.414 1.00 85.62 748 THR A C 1
ATOM 5933 O O . THR A 1 748 ? -10.539 -37.744 -35.269 1.00 85.62 748 THR A O 1
ATOM 5936 N N . SER A 1 749 ? -11.766 -39.072 -36.603 1.00 78.56 749 SER A N 1
ATOM 5937 C CA . SER A 1 749 ? -11.634 -38.256 -37.825 1.00 78.56 749 SER A CA 1
ATOM 5938 C C . SER A 1 749 ? -12.145 -36.825 -37.631 1.00 78.56 749 SER A C 1
ATOM 5940 O O . SER A 1 749 ? -11.585 -35.866 -38.173 1.00 78.56 749 SER A O 1
ATOM 5942 N N . GLU A 1 750 ? -13.183 -36.660 -36.807 1.00 80.38 750 GLU A N 1
ATOM 5943 C CA . GLU A 1 750 ? -13.749 -35.356 -36.474 1.00 80.38 750 GLU A CA 1
ATOM 5944 C C . GLU A 1 750 ? -12.785 -34.534 -35.608 1.00 80.38 750 GLU A C 1
ATOM 5946 O O . GLU A 1 750 ? -12.595 -33.344 -35.862 1.00 80.38 750 GLU A O 1
ATOM 5951 N N . ASP A 1 751 ? -12.127 -35.167 -34.629 1.00 85.06 751 ASP A N 1
ATOM 5952 C CA . ASP A 1 751 ? -11.138 -34.502 -33.772 1.00 85.06 751 ASP A CA 1
ATOM 5953 C C . ASP A 1 751 ? -9.960 -33.963 -34.609 1.00 85.06 751 ASP A C 1
ATOM 5955 O O . ASP A 1 751 ? -9.560 -32.806 -34.454 1.00 85.06 751 ASP A O 1
ATOM 5959 N N . THR A 1 752 ? -9.449 -34.763 -35.551 1.00 82.38 752 THR A N 1
ATOM 5960 C CA . THR A 1 752 ? -8.381 -34.348 -36.476 1.00 82.38 752 THR A CA 1
ATOM 5961 C C . THR A 1 752 ? -8.819 -33.179 -37.361 1.00 82.38 752 THR A C 1
ATOM 5963 O O . THR A 1 752 ? -8.077 -32.213 -37.543 1.00 82.38 752 THR A O 1
ATOM 5966 N N . SER A 1 753 ? -10.051 -33.216 -37.872 1.00 77.88 753 SER A N 1
ATOM 5967 C CA . SER A 1 753 ? -10.599 -32.137 -38.701 1.00 77.88 753 SER A CA 1
ATOM 5968 C C . SER A 1 753 ? -10.731 -30.820 -37.926 1.00 77.88 753 SER A C 1
ATOM 5970 O O . SER A 1 753 ? -10.377 -29.762 -38.446 1.00 77.88 753 SER A O 1
ATOM 5972 N N . ILE A 1 754 ? -11.175 -30.875 -36.664 1.00 83.50 754 ILE A N 1
ATOM 5973 C CA . ILE A 1 754 ? -11.250 -29.706 -35.771 1.00 83.50 754 ILE A CA 1
ATOM 5974 C C . ILE A 1 754 ? -9.854 -29.126 -35.522 1.00 83.50 754 ILE A C 1
ATOM 5976 O O . ILE A 1 754 ? -9.676 -27.908 -35.584 1.00 83.50 754 ILE A O 1
ATOM 5980 N N . ALA A 1 755 ? -8.860 -29.977 -35.251 1.00 82.56 755 ALA A N 1
ATOM 5981 C CA . ALA A 1 755 ? -7.481 -29.542 -35.042 1.00 82.56 755 ALA A CA 1
ATOM 5982 C C . ALA A 1 755 ? -6.920 -28.812 -36.276 1.00 82.56 755 ALA A C 1
ATOM 5984 O O . ALA A 1 755 ? -6.359 -27.724 -36.139 1.00 82.56 755 ALA A O 1
ATOM 5985 N N . ASN A 1 756 ? -7.136 -29.367 -37.472 1.00 77.94 756 ASN A N 1
ATOM 5986 C CA . ASN A 1 756 ? -6.685 -28.772 -38.731 1.00 77.94 756 ASN A CA 1
ATOM 5987 C C . ASN A 1 756 ? -7.393 -27.446 -39.038 1.00 77.94 756 ASN A C 1
ATOM 5989 O O . ASN A 1 756 ? -6.739 -26.481 -39.430 1.00 77.94 756 ASN A O 1
ATOM 5993 N N . LEU A 1 757 ? -8.707 -27.362 -38.800 1.00 79.06 757 LEU A N 1
ATOM 5994 C CA . LEU A 1 757 ? -9.470 -26.126 -38.985 1.00 79.06 757 LEU A CA 1
ATOM 5995 C C . LEU A 1 757 ? -8.959 -25.002 -38.069 1.00 79.06 757 LEU A C 1
ATOM 5997 O O . LEU A 1 757 ? -8.760 -23.880 -38.530 1.00 79.06 757 LEU A O 1
ATOM 6001 N N . LYS A 1 758 ? -8.680 -25.306 -36.792 1.00 85.00 758 LYS A N 1
ATOM 6002 C CA . LYS A 1 758 ? -8.094 -24.337 -35.845 1.00 85.00 758 LYS A CA 1
ATOM 6003 C C . LYS A 1 758 ? -6.721 -23.853 -36.308 1.00 85.00 758 LYS A C 1
ATOM 6005 O O . LYS A 1 758 ? -6.438 -22.662 -36.211 1.00 85.00 758 LYS A O 1
ATOM 6010 N N . THR A 1 759 ? -5.885 -24.757 -36.821 1.00 80.75 759 THR A N 1
ATOM 6011 C CA . THR A 1 759 ? -4.579 -24.388 -37.381 1.00 80.75 759 THR A CA 1
ATOM 6012 C C . THR A 1 759 ? -4.735 -23.460 -38.587 1.00 80.75 759 THR A C 1
ATOM 6014 O O . THR A 1 759 ? -4.108 -22.406 -38.601 1.00 80.75 759 THR A O 1
ATOM 6017 N N . LEU A 1 760 ? -5.634 -23.760 -39.529 1.00 75.62 760 LEU A N 1
ATOM 6018 C CA . LEU A 1 760 ? -5.850 -22.903 -40.699 1.00 75.62 760 LEU A CA 1
ATOM 6019 C C . LEU A 1 760 ? -6.363 -21.499 -40.327 1.00 75.62 760 LEU A C 1
ATOM 6021 O O . LEU A 1 760 ? -5.881 -20.508 -40.872 1.00 75.62 760 LEU A O 1
ATOM 6025 N N . ILE A 1 761 ? -7.320 -21.405 -39.396 1.00 82.12 761 ILE A N 1
ATOM 6026 C CA . ILE A 1 761 ? -7.835 -20.118 -38.894 1.00 82.12 761 ILE A CA 1
ATOM 6027 C C . ILE A 1 761 ? -6.697 -19.294 -38.280 1.00 82.12 761 ILE A C 1
ATOM 6029 O O . ILE A 1 761 ? -6.561 -18.106 -38.572 1.00 82.12 761 ILE A O 1
ATOM 6033 N N . SER A 1 762 ? -5.849 -19.933 -37.469 1.00 81.88 762 SER A N 1
ATOM 6034 C CA . SER A 1 762 ? -4.683 -19.283 -36.865 1.00 81.88 762 SER A CA 1
ATOM 6035 C C . SER A 1 762 ? -3.706 -18.764 -37.924 1.00 81.88 762 SER A C 1
ATOM 6037 O O . SER A 1 762 ? -3.290 -17.608 -37.858 1.00 81.88 762 SER A O 1
ATOM 6039 N N . ASP A 1 763 ? -3.369 -19.581 -38.924 1.00 76.62 763 ASP A N 1
ATOM 6040 C CA . ASP A 1 763 ? -2.429 -19.205 -39.985 1.00 76.62 763 ASP A CA 1
ATOM 6041 C C . ASP A 1 763 ? -2.961 -18.040 -40.833 1.00 76.62 763 ASP A C 1
ATOM 6043 O O . ASP A 1 763 ? -2.236 -17.078 -41.100 1.00 76.62 763 ASP A O 1
ATOM 6047 N N . LEU A 1 764 ? -4.245 -18.070 -41.206 1.00 77.81 764 LEU A N 1
ATOM 6048 C CA . LEU A 1 764 ? -4.887 -16.977 -41.942 1.00 77.81 764 LEU A CA 1
ATOM 6049 C C . LEU A 1 764 ? -4.955 -15.688 -41.118 1.00 77.81 764 LEU A C 1
ATOM 6051 O O . LEU A 1 764 ? -4.703 -14.615 -41.662 1.00 77.81 764 LEU A O 1
ATOM 6055 N N . SER A 1 765 ? -5.224 -15.778 -39.812 1.00 82.75 765 SER A N 1
ATOM 6056 C CA . SER A 1 765 ? -5.204 -14.623 -38.904 1.00 82.75 765 SER A CA 1
ATOM 6057 C C . SER A 1 765 ? -3.811 -13.986 -38.790 1.00 82.75 765 SER A C 1
ATOM 6059 O O . SER A 1 765 ? -3.676 -12.765 -38.698 1.00 82.75 765 SER A O 1
ATOM 6061 N N . ILE A 1 766 ? -2.743 -14.792 -38.819 1.00 79.81 766 ILE A N 1
ATOM 6062 C CA . ILE A 1 766 ? -1.366 -14.277 -38.853 1.00 79.81 766 ILE A CA 1
ATOM 6063 C C . ILE A 1 766 ? -1.101 -13.564 -40.186 1.00 79.81 766 ILE A C 1
ATOM 6065 O O . ILE A 1 766 ? -0.543 -12.466 -40.198 1.00 79.81 766 ILE A O 1
ATOM 6069 N N . GLN A 1 767 ? -1.525 -14.150 -41.306 1.00 78.06 767 GLN A N 1
ATOM 6070 C CA . GLN A 1 767 ? -1.334 -13.557 -42.632 1.00 78.06 767 GLN A CA 1
ATOM 6071 C C . GLN A 1 767 ? -2.074 -12.230 -42.810 1.00 78.06 767 GLN A C 1
ATOM 6073 O O . GLN A 1 767 ? -1.499 -11.298 -43.375 1.00 78.06 767 GLN A O 1
ATOM 6078 N N . THR A 1 768 ? -3.315 -12.112 -42.326 1.00 83.81 768 THR A N 1
ATOM 6079 C CA . THR A 1 768 ? -4.074 -10.853 -42.407 1.00 83.81 768 THR A CA 1
ATOM 6080 C C . THR A 1 768 ? -3.367 -9.734 -41.647 1.00 83.81 768 THR A C 1
ATOM 6082 O O . THR A 1 768 ? -3.188 -8.658 -42.209 1.00 83.81 768 THR A O 1
ATOM 6085 N N . LYS A 1 769 ? -2.832 -10.006 -40.448 1.00 83.75 769 LYS A N 1
ATOM 6086 C CA . LYS A 1 769 ? -2.025 -9.031 -39.686 1.00 83.75 769 LYS A CA 1
ATOM 6087 C C . LYS A 1 769 ? -0.765 -8.578 -40.427 1.00 83.75 769 LYS A C 1
ATOM 6089 O O . LYS A 1 769 ? -0.417 -7.399 -40.394 1.00 83.75 769 LYS A O 1
ATOM 6094 N N . VAL A 1 770 ? -0.062 -9.499 -41.090 1.00 82.56 770 VAL A N 1
ATOM 6095 C CA . VAL A 1 770 ? 1.134 -9.161 -41.884 1.00 82.56 770 VAL A CA 1
ATOM 6096 C C . VAL A 1 770 ? 0.765 -8.270 -43.075 1.00 82.56 770 VAL A C 1
ATOM 6098 O O . VAL A 1 770 ? 1.446 -7.279 -43.340 1.00 82.56 770 VAL A O 1
ATOM 6101 N N . LEU A 1 771 ? -0.326 -8.593 -43.775 1.00 79.94 771 LEU A N 1
ATOM 6102 C CA . LEU A 1 771 ? -0.823 -7.810 -44.908 1.00 79.94 771 LEU A CA 1
ATOM 6103 C C . LEU A 1 771 ? -1.321 -6.418 -44.481 1.00 79.94 771 LEU A C 1
ATOM 6105 O O . LEU A 1 771 ? -1.024 -5.447 -45.172 1.00 79.94 771 LEU A O 1
ATOM 6109 N N . GLU A 1 772 ? -1.998 -6.296 -43.336 1.00 86.12 772 GLU A N 1
ATOM 6110 C CA . GLU A 1 772 ? -2.393 -5.006 -42.740 1.00 86.12 772 GLU A CA 1
ATOM 6111 C C . GLU A 1 772 ? -1.177 -4.109 -42.485 1.00 86.12 772 GLU A C 1
ATOM 6113 O O . GLU A 1 772 ? -1.132 -2.974 -42.961 1.00 86.12 772 GLU A O 1
ATOM 6118 N N . GLY A 1 773 ? -0.135 -4.646 -41.838 1.00 83.75 773 GLY A N 1
ATOM 6119 C CA . GLY A 1 773 ? 1.105 -3.900 -41.607 1.00 83.75 773 GLY A CA 1
ATOM 6120 C C . GLY A 1 773 ? 1.777 -3.433 -42.904 1.00 83.75 773 GLY A C 1
ATOM 6121 O O . GLY A 1 773 ? 2.329 -2.333 -42.966 1.00 83.75 773 GLY A O 1
ATOM 6122 N N . ARG A 1 774 ? 1.690 -4.232 -43.975 1.00 83.50 774 ARG A N 1
ATOM 6123 C CA . ARG A 1 774 ? 2.221 -3.859 -45.293 1.00 83.50 774 ARG A CA 1
ATOM 6124 C C . ARG A 1 774 ? 1.410 -2.747 -45.963 1.00 83.50 774 ARG A C 1
ATOM 6126 O O . ARG A 1 774 ? 2.003 -1.862 -46.581 1.00 83.50 774 ARG A O 1
ATOM 6133 N N . VAL A 1 775 ? 0.082 -2.770 -45.845 1.00 88.00 775 VAL A N 1
ATOM 6134 C CA . VAL A 1 775 ? -0.796 -1.693 -46.340 1.00 88.00 775 VAL A CA 1
ATOM 6135 C C . VAL A 1 775 ? -0.443 -0.365 -45.663 1.00 88.00 775 VAL A C 1
ATOM 6137 O O . VAL A 1 775 ? -0.298 0.651 -46.351 1.00 88.00 775 VAL A O 1
ATOM 6140 N N . ASP A 1 776 ? -0.213 -0.376 -44.348 1.00 88.19 776 ASP A N 1
ATOM 6141 C CA . ASP A 1 776 ? 0.193 0.812 -43.589 1.00 88.19 776 ASP A CA 1
ATOM 6142 C C . ASP A 1 776 ? 1.559 1.356 -44.033 1.00 88.19 776 ASP A C 1
ATOM 6144 O O . ASP A 1 776 ? 1.714 2.559 -44.268 1.00 88.19 776 ASP A O 1
ATOM 6148 N N . GLU A 1 777 ? 2.549 0.478 -44.210 1.00 88.12 777 GLU A N 1
ATOM 6149 C CA . GLU A 1 777 ? 3.886 0.851 -44.685 1.00 88.12 777 GLU A CA 1
ATOM 6150 C C . GLU A 1 777 ? 3.840 1.503 -46.080 1.00 88.12 777 GLU A C 1
ATOM 6152 O O . GLU A 1 777 ? 4.476 2.535 -46.334 1.00 88.12 777 GLU A O 1
ATOM 6157 N N . LEU A 1 778 ? 3.055 0.928 -46.994 1.00 88.69 778 LEU A N 1
ATOM 6158 C CA . LEU A 1 778 ? 2.890 1.445 -48.352 1.00 88.69 778 LEU A CA 1
ATOM 6159 C C . LEU A 1 778 ? 2.125 2.776 -48.366 1.00 88.69 778 LEU A C 1
ATOM 6161 O O . LEU A 1 778 ? 2.484 3.674 -49.129 1.00 88.69 778 LEU A O 1
ATOM 6165 N N . ASN A 1 779 ? 1.148 2.958 -47.475 1.00 90.44 779 ASN A N 1
ATOM 6166 C CA . ASN A 1 779 ? 0.441 4.226 -47.286 1.00 90.44 779 ASN A CA 1
ATOM 6167 C C . ASN A 1 779 ? 1.381 5.344 -46.790 1.00 90.44 779 ASN A C 1
ATOM 6169 O O . ASN A 1 779 ? 1.343 6.467 -47.297 1.00 90.44 779 ASN A O 1
ATOM 6173 N N . ILE A 1 780 ? 2.276 5.039 -45.844 1.00 91.31 780 ILE A N 1
ATOM 6174 C CA . ILE A 1 780 ? 3.319 5.975 -45.392 1.00 91.31 780 ILE A CA 1
ATOM 6175 C C . ILE A 1 780 ? 4.271 6.315 -46.546 1.00 91.31 780 ILE A C 1
ATOM 6177 O O . ILE A 1 780 ? 4.596 7.483 -46.769 1.00 91.31 780 ILE A O 1
ATOM 6181 N N . THR A 1 781 ? 4.688 5.306 -47.312 1.00 90.44 781 THR A N 1
ATOM 6182 C CA . THR A 1 781 ? 5.579 5.482 -48.468 1.00 90.44 781 THR A CA 1
ATOM 6183 C C . THR A 1 781 ? 4.952 6.392 -49.529 1.00 90.44 781 THR A C 1
ATOM 6185 O O . THR A 1 781 ? 5.622 7.298 -50.030 1.00 90.44 781 THR A O 1
ATOM 6188 N N . ALA A 1 782 ? 3.661 6.211 -49.822 1.00 89.06 782 ALA A N 1
ATOM 6189 C CA . ALA A 1 782 ? 2.911 7.057 -50.745 1.00 89.06 782 ALA A CA 1
ATOM 6190 C C . ALA A 1 782 ? 2.837 8.515 -50.260 1.00 89.06 782 ALA A C 1
ATOM 6192 O O . ALA A 1 782 ? 3.166 9.426 -51.021 1.00 89.06 782 ALA A O 1
ATOM 6193 N N . ARG A 1 783 ? 2.502 8.750 -48.982 1.00 89.50 783 ARG A N 1
ATOM 6194 C CA . ARG A 1 783 ? 2.456 10.101 -48.385 1.00 89.50 783 ARG A CA 1
ATOM 6195 C C . ARG A 1 783 ? 3.803 10.819 -48.455 1.00 89.50 783 ARG A C 1
ATOM 6197 O O . ARG A 1 783 ? 3.867 11.953 -48.921 1.00 89.50 783 ARG A O 1
ATOM 6204 N N . ASN A 1 784 ? 4.887 10.135 -48.086 1.00 90.44 784 ASN A N 1
ATOM 6205 C CA . ASN A 1 784 ? 6.243 10.690 -48.152 1.00 90.44 784 ASN A CA 1
ATOM 6206 C C . ASN A 1 784 ? 6.656 11.048 -49.591 1.00 90.44 784 ASN A C 1
ATOM 6208 O O . ASN A 1 784 ? 7.401 12.003 -49.821 1.00 90.44 784 ASN A O 1
ATOM 6212 N N . ALA A 1 785 ? 6.201 10.276 -50.580 1.00 90.00 785 ALA A N 1
ATOM 6213 C CA . ALA A 1 785 ? 6.453 10.572 -51.985 1.00 90.00 785 ALA A CA 1
ATOM 6214 C C . ALA A 1 785 ? 5.663 11.803 -52.468 1.00 90.00 785 ALA A C 1
ATOM 6216 O O . ALA A 1 785 ? 6.227 12.616 -53.204 1.00 90.00 785 ALA A O 1
ATOM 6217 N N . VAL A 1 786 ? 4.413 11.982 -52.018 1.00 89.38 786 VAL A N 1
ATOM 6218 C CA . VAL A 1 786 ? 3.594 13.179 -52.299 1.00 89.38 786 VAL A CA 1
ATOM 6219 C C . VAL A 1 786 ? 4.220 14.435 -51.688 1.00 89.38 786 VAL A C 1
ATOM 6221 O O . VAL A 1 786 ? 4.373 15.434 -52.390 1.00 89.38 786 VAL A O 1
ATOM 6224 N N . GLU A 1 787 ? 4.688 14.369 -50.439 1.00 87.69 787 GLU A N 1
ATOM 6225 C CA . GLU A 1 787 ? 5.393 15.476 -49.768 1.00 87.69 787 GLU A CA 1
ATOM 6226 C C . GLU A 1 787 ? 6.638 15.919 -50.560 1.00 87.69 787 GLU A C 1
ATOM 6228 O O . GLU A 1 787 ? 6.889 17.106 -50.775 1.00 87.69 787 GLU A O 1
ATOM 6233 N N . ARG A 1 788 ? 7.389 14.950 -51.099 1.00 89.81 788 ARG A N 1
ATOM 6234 C CA . ARG A 1 788 ? 8.566 15.191 -51.954 1.00 89.81 788 ARG A CA 1
ATOM 6235 C C . ARG A 1 788 ? 8.218 15.550 -53.401 1.00 89.81 788 ARG A C 1
ATOM 6237 O O . ARG A 1 788 ? 9.122 15.629 -54.234 1.00 89.81 788 ARG A O 1
ATOM 6244 N N . LYS A 1 789 ? 6.932 15.743 -53.722 1.00 88.44 789 LYS A N 1
ATOM 6245 C CA . LYS A 1 789 ? 6.407 16.013 -55.073 1.00 88.44 789 LYS A CA 1
ATOM 6246 C C . LYS A 1 789 ? 6.817 14.955 -56.109 1.00 88.44 789 LYS A C 1
ATOM 6248 O O . LYS A 1 789 ? 6.915 15.238 -57.302 1.00 88.44 789 LYS A O 1
ATOM 6253 N N . ASN A 1 790 ? 7.062 13.722 -55.666 1.00 90.75 790 ASN A N 1
ATOM 6254 C CA . ASN A 1 790 ? 7.443 12.599 -56.515 1.00 90.75 790 ASN A CA 1
ATOM 6255 C C . ASN A 1 790 ? 6.220 11.729 -56.834 1.00 90.75 790 ASN A C 1
ATOM 6257 O O . ASN A 1 790 ? 5.999 10.672 -56.240 1.00 90.75 790 ASN A O 1
ATOM 6261 N N . ARG A 1 791 ? 5.441 12.179 -57.821 1.00 88.25 791 ARG A N 1
ATOM 6262 C CA . ARG A 1 791 ? 4.197 11.524 -58.250 1.00 88.25 791 ARG A CA 1
ATOM 6263 C C . ARG A 1 791 ? 4.394 10.081 -58.727 1.00 88.25 791 ARG A C 1
ATOM 6265 O O . ARG A 1 791 ? 3.550 9.230 -58.473 1.00 88.25 791 ARG A O 1
ATOM 6272 N N . VAL A 1 792 ? 5.517 9.782 -59.382 1.00 86.19 792 VAL A N 1
ATOM 6273 C CA . VAL A 1 792 ? 5.806 8.435 -59.912 1.00 86.19 792 VAL A CA 1
ATOM 6274 C C . VAL A 1 792 ? 6.000 7.430 -58.775 1.00 86.19 792 VAL A C 1
ATOM 6276 O O . VAL A 1 792 ? 5.449 6.331 -58.823 1.00 86.19 792 VAL A O 1
ATOM 6279 N N . ALA A 1 793 ? 6.741 7.816 -57.733 1.00 83.88 793 ALA A N 1
ATOM 6280 C CA . ALA A 1 793 ? 6.927 6.977 -56.554 1.00 83.88 793 ALA A CA 1
ATOM 6281 C C . ALA A 1 793 ? 5.626 6.818 -55.747 1.00 83.88 793 ALA A C 1
ATOM 6283 O O . ALA A 1 793 ? 5.347 5.720 -55.271 1.00 83.88 793 ALA A O 1
ATOM 6284 N N . ALA A 1 794 ? 4.809 7.876 -55.653 1.00 86.50 794 ALA A N 1
ATOM 6285 C CA . ALA A 1 794 ? 3.511 7.826 -54.980 1.00 86.50 794 ALA A CA 1
ATOM 6286 C C . ALA A 1 794 ? 2.549 6.843 -55.669 1.00 86.50 794 ALA A C 1
ATOM 6288 O O . ALA A 1 794 ? 2.031 5.944 -55.013 1.00 86.50 794 ALA A O 1
ATOM 6289 N N . LEU A 1 795 ? 2.396 6.931 -56.997 1.00 86.88 795 LEU A N 1
ATOM 6290 C CA . LEU A 1 795 ? 1.570 5.999 -57.777 1.00 86.88 795 LEU A CA 1
ATOM 6291 C C . LEU A 1 795 ? 2.052 4.550 -57.657 1.00 86.88 795 LEU A C 1
ATOM 6293 O O . LEU A 1 795 ? 1.245 3.635 -57.536 1.00 86.88 795 LEU A O 1
ATOM 6297 N N . SER A 1 796 ? 3.368 4.322 -57.672 1.00 84.44 796 SER A N 1
ATOM 6298 C CA . SER A 1 796 ? 3.917 2.973 -57.497 1.00 84.44 796 SER A CA 1
ATOM 6299 C C . SER A 1 796 ? 3.576 2.390 -56.124 1.00 84.44 796 SER A C 1
ATOM 6301 O O . SER A 1 796 ? 3.198 1.224 -56.041 1.00 84.44 796 SER A O 1
ATOM 6303 N N . ALA A 1 797 ? 3.695 3.187 -55.058 1.00 85.88 797 ALA A N 1
ATOM 6304 C CA . ALA A 1 797 ? 3.372 2.754 -53.702 1.00 85.88 797 ALA A CA 1
ATOM 6305 C C . ALA A 1 797 ? 1.866 2.495 -53.526 1.00 85.88 797 ALA A C 1
ATOM 6307 O O . ALA A 1 797 ? 1.494 1.489 -52.925 1.00 85.88 797 ALA A O 1
ATOM 6308 N N . LEU A 1 798 ? 1.008 3.346 -54.102 1.00 87.81 798 LEU A N 1
ATOM 6309 C CA . LEU A 1 798 ? -0.449 3.184 -54.066 1.00 87.81 798 LEU A CA 1
ATOM 6310 C C . LEU A 1 798 ? -0.927 1.949 -54.848 1.00 87.81 798 LEU A C 1
ATOM 6312 O O . LEU A 1 798 ? -1.777 1.219 -54.350 1.00 87.81 798 LEU A O 1
ATOM 6316 N N . ARG A 1 799 ? -0.330 1.626 -56.006 1.00 86.12 799 ARG A N 1
ATOM 6317 C CA . ARG A 1 799 ? -0.642 0.373 -56.728 1.00 86.12 799 ARG A CA 1
ATOM 6318 C C . ARG A 1 799 ? -0.331 -0.865 -55.891 1.00 86.12 799 ARG A C 1
ATOM 6320 O O . ARG A 1 799 ? -1.163 -1.760 -55.767 1.00 86.12 799 ARG A O 1
ATOM 6327 N N . SER A 1 800 ? 0.854 -0.902 -55.282 1.00 83.56 800 SER A N 1
ATOM 6328 C CA . SER A 1 800 ? 1.245 -1.998 -54.390 1.00 83.56 800 SER A CA 1
ATOM 6329 C C . SER A 1 800 ? 0.350 -2.070 -53.151 1.00 83.56 800 SER A C 1
ATOM 6331 O O . SER A 1 800 ? -0.003 -3.167 -52.720 1.00 83.56 800 SER A O 1
ATOM 6333 N N . LYS A 1 801 ? -0.058 -0.917 -52.603 1.00 88.69 801 LYS A N 1
ATOM 6334 C CA . LYS A 1 801 ? -1.009 -0.842 -51.489 1.00 88.69 801 LYS A CA 1
ATOM 6335 C C . LYS A 1 801 ? -2.343 -1.467 -51.888 1.00 88.69 801 LYS A C 1
ATOM 6337 O O . LYS A 1 801 ? -2.847 -2.324 -51.172 1.00 88.69 801 LYS A O 1
ATOM 6342 N N . LYS A 1 802 ? -2.870 -1.114 -53.061 1.00 87.25 802 LYS A N 1
ATOM 6343 C CA . LYS A 1 802 ? -4.167 -1.599 -53.534 1.00 87.25 802 LYS A CA 1
ATOM 6344 C C . LYS A 1 802 ? -4.188 -3.104 -53.805 1.00 87.25 802 LYS A C 1
ATOM 6346 O O . LYS A 1 802 ? -5.174 -3.784 -53.509 1.00 87.25 802 LYS A O 1
ATOM 6351 N N . LEU A 1 803 ? -3.082 -3.648 -54.312 1.00 82.25 803 LEU A N 1
ATOM 6352 C CA . LEU A 1 803 ? -2.903 -5.093 -54.471 1.00 82.25 803 LEU A CA 1
ATOM 6353 C C . LEU A 1 803 ? -2.893 -5.813 -53.110 1.00 82.25 803 LEU A C 1
ATOM 6355 O O . LEU A 1 803 ? -3.552 -6.847 -52.945 1.00 82.25 803 LEU A O 1
ATOM 6359 N N . ALA A 1 804 ? -2.196 -5.245 -52.120 1.00 82.25 804 ALA A N 1
ATOM 6360 C CA . ALA A 1 804 ? -2.171 -5.767 -50.756 1.00 82.25 804 ALA A CA 1
ATOM 6361 C C . ALA A 1 804 ? -3.557 -5.695 -50.088 1.00 82.25 804 ALA A C 1
ATOM 6363 O O . ALA A 1 804 ? -3.984 -6.684 -49.500 1.00 82.25 804 ALA A O 1
ATOM 6364 N N . GLU A 1 805 ? -4.302 -4.596 -50.249 1.00 85.12 805 GLU A N 1
ATOM 6365 C CA . GLU A 1 805 ? -5.680 -4.444 -49.749 1.00 85.12 805 GLU A CA 1
ATOM 6366 C C . GLU A 1 805 ? -6.648 -5.448 -50.382 1.00 85.12 805 GLU A C 1
ATOM 6368 O O . GLU A 1 805 ? -7.461 -6.059 -49.690 1.00 85.12 805 GLU A O 1
ATOM 6373 N N . THR A 1 806 ? -6.541 -5.669 -51.694 1.00 83.31 806 THR A N 1
ATOM 6374 C CA . THR A 1 806 ? -7.375 -6.650 -52.405 1.00 83.31 806 THR A CA 1
ATOM 6375 C C . THR A 1 806 ? -7.102 -8.066 -51.896 1.00 83.31 806 THR A C 1
ATOM 6377 O O . THR A 1 806 ? -8.026 -8.848 -51.660 1.00 83.31 806 THR A O 1
ATOM 6380 N N . THR A 1 807 ? -5.827 -8.395 -51.684 1.00 80.56 807 THR A N 1
ATOM 6381 C CA . THR A 1 807 ? -5.408 -9.689 -51.131 1.00 80.56 807 THR A CA 1
ATOM 6382 C C . THR A 1 807 ? -5.876 -9.844 -49.685 1.00 80.56 807 THR A C 1
ATOM 6384 O O . THR A 1 807 ? -6.443 -10.877 -49.331 1.00 80.56 807 THR A O 1
ATOM 6387 N N . LEU A 1 808 ? -5.718 -8.799 -48.871 1.00 82.56 808 LEU A N 1
ATOM 6388 C CA . LEU A 1 808 ? -6.199 -8.739 -47.495 1.00 82.56 808 LEU A CA 1
ATOM 6389 C C . LEU A 1 808 ? -7.717 -8.962 -47.423 1.00 82.56 808 LEU A C 1
ATOM 6391 O O . LEU A 1 808 ? -8.171 -9.783 -46.631 1.00 82.56 808 LEU A O 1
ATOM 6395 N N . GLY A 1 809 ? -8.494 -8.321 -48.301 1.00 81.69 809 GLY A N 1
ATOM 6396 C CA . GLY A 1 809 ? -9.944 -8.507 -48.392 1.00 81.69 809 GLY A CA 1
ATOM 6397 C C . GLY A 1 809 ? -10.347 -9.951 -48.710 1.00 81.69 809 GLY A C 1
ATOM 6398 O O . GLY A 1 809 ? -11.235 -10.500 -48.057 1.00 81.69 809 GLY A O 1
ATOM 6399 N N . LYS A 1 810 ? -9.655 -10.611 -49.652 1.00 79.62 810 LYS A N 1
ATOM 6400 C CA . LYS A 1 810 ? -9.879 -12.038 -49.964 1.00 79.62 810 LYS A CA 1
ATOM 6401 C C . LYS A 1 810 ? -9.564 -12.948 -48.769 1.00 79.62 810 LYS A C 1
ATOM 6403 O O . LYS A 1 810 ? -10.322 -13.881 -48.490 1.00 79.62 810 LYS A O 1
ATOM 6408 N N . ARG A 1 811 ? -8.467 -12.683 -48.047 1.00 79.44 811 ARG A N 1
ATOM 6409 C CA . ARG A 1 811 ? -8.070 -13.466 -46.863 1.00 79.44 811 ARG A CA 1
ATOM 6410 C C . ARG A 1 811 ? -9.036 -13.256 -45.694 1.00 79.44 811 ARG A C 1
ATOM 6412 O O . ARG A 1 811 ? -9.443 -14.247 -45.098 1.00 79.44 811 ARG A O 1
ATOM 6419 N N . HIS A 1 812 ? -9.484 -12.023 -45.437 1.00 82.69 812 HIS A N 1
ATOM 6420 C CA . HIS A 1 812 ? -10.520 -11.717 -44.437 1.00 82.69 812 HIS A CA 1
ATOM 6421 C C . HIS A 1 812 ? -11.848 -12.413 -44.745 1.00 82.69 812 HIS A C 1
ATOM 6423 O O . HIS A 1 812 ? -12.449 -13.000 -43.850 1.00 82.69 812 HIS A O 1
ATOM 6429 N N . ALA A 1 813 ? -12.283 -12.425 -46.010 1.00 79.56 813 ALA A N 1
ATOM 6430 C CA . ALA A 1 813 ? -13.496 -13.140 -46.411 1.00 79.56 813 ALA A CA 1
ATOM 6431 C C . ALA A 1 813 ? -13.387 -14.656 -46.162 1.00 79.56 813 ALA A C 1
ATOM 6433 O O . ALA A 1 813 ? -14.321 -15.269 -45.648 1.00 79.56 813 ALA A O 1
ATOM 6434 N N . THR A 1 814 ? -12.229 -15.244 -46.478 1.00 76.88 814 THR A N 1
ATOM 6435 C CA . THR A 1 814 ? -11.961 -16.670 -46.233 1.00 76.88 814 THR A CA 1
ATOM 6436 C C . THR A 1 814 ? -11.921 -16.978 -44.735 1.00 76.88 814 THR A C 1
ATOM 6438 O O . THR A 1 814 ? -12.530 -17.948 -44.290 1.00 76.88 814 THR A O 1
ATOM 6441 N N . LEU A 1 815 ? -11.244 -16.138 -43.942 1.00 81.44 815 LEU A N 1
ATOM 6442 C CA . LEU A 1 815 ? -11.173 -16.270 -42.487 1.00 81.44 815 LEU A CA 1
ATOM 6443 C C . LEU A 1 815 ? -12.571 -16.225 -41.859 1.00 81.44 815 LEU A C 1
ATOM 6445 O O . LEU A 1 815 ? -12.918 -17.134 -41.111 1.00 81.44 815 LEU A O 1
ATOM 6449 N N . ALA A 1 816 ? -13.397 -15.245 -42.236 1.00 82.25 816 ALA A N 1
ATOM 6450 C CA . ALA A 1 816 ? -14.760 -15.104 -41.727 1.00 82.25 816 ALA A CA 1
ATOM 6451 C C . ALA A 1 816 ? -15.623 -16.350 -42.003 1.00 82.25 816 ALA A C 1
ATOM 6453 O O . ALA A 1 816 ? -16.371 -16.799 -41.137 1.00 82.25 816 ALA A O 1
ATOM 6454 N N . GLN A 1 817 ? -15.489 -16.951 -43.188 1.00 78.44 817 GLN A N 1
ATOM 6455 C CA . GLN A 1 817 ? -16.208 -18.182 -43.533 1.00 78.44 817 GLN A CA 1
ATOM 6456 C C . GLN A 1 817 ? -15.717 -19.395 -42.733 1.00 78.44 817 GLN A C 1
ATOM 6458 O O . GLN A 1 817 ? -16.522 -20.230 -42.321 1.00 78.44 817 GLN A O 1
ATOM 6463 N N . LEU A 1 818 ? -14.408 -19.509 -42.486 1.00 77.31 818 LEU A N 1
ATOM 6464 C CA . LEU A 1 818 ? -13.858 -20.579 -41.649 1.00 77.31 818 LEU A CA 1
ATOM 6465 C C . LEU A 1 818 ? -14.265 -20.424 -40.181 1.00 77.31 818 LEU A C 1
ATOM 6467 O O . LEU A 1 818 ? -14.570 -21.422 -39.528 1.00 77.31 818 LEU A O 1
ATOM 6471 N N . GLU A 1 819 ? -14.314 -19.194 -39.675 1.00 84.31 819 GLU A N 1
ATOM 6472 C CA . GLU A 1 819 ? -14.809 -18.880 -38.333 1.00 84.31 819 GLU A CA 1
ATOM 6473 C C . GLU A 1 819 ? -16.304 -19.202 -38.188 1.00 84.31 819 GLU A C 1
ATOM 6475 O O . GLU A 1 819 ? -16.709 -19.752 -37.166 1.00 84.31 819 GLU A O 1
ATOM 6480 N N . GLU A 1 820 ? -17.120 -18.954 -39.218 1.00 82.50 820 GLU A N 1
ATOM 6481 C CA . GLU A 1 820 ? -18.539 -19.340 -39.243 1.00 82.50 820 GLU A CA 1
ATOM 6482 C C . GLU A 1 820 ? -18.723 -20.868 -39.201 1.00 82.50 820 GLU A C 1
ATOM 6484 O O . GLU A 1 820 ? -19.545 -21.393 -38.436 1.00 82.50 820 GLU A O 1
ATOM 6489 N N . VAL A 1 821 ? -17.919 -21.605 -39.976 1.00 80.62 821 VAL A N 1
ATOM 6490 C CA . VAL A 1 821 ? -17.882 -23.076 -39.928 1.00 80.62 821 VAL A CA 1
ATOM 6491 C C . VAL A 1 821 ? -17.456 -23.559 -38.541 1.00 80.62 821 VAL A C 1
ATOM 6493 O O . VAL A 1 821 ? -18.093 -24.449 -37.974 1.00 80.62 821 VAL A O 1
ATOM 6496 N N . PHE A 1 822 ? -16.416 -22.957 -37.963 1.00 82.94 822 PHE A N 1
ATOM 6497 C CA . PHE A 1 822 ? -15.936 -23.303 -36.629 1.00 82.94 822 PHE A CA 1
ATOM 6498 C C . PHE A 1 822 ? -17.001 -23.041 -35.554 1.00 82.94 822 PHE A C 1
ATOM 6500 O O . PHE A 1 822 ? -17.267 -23.918 -34.733 1.00 82.94 822 PHE A O 1
ATOM 6507 N N . ALA A 1 823 ? -17.684 -21.895 -35.605 1.00 82.81 823 ALA A N 1
ATOM 6508 C CA . ALA A 1 823 ? -18.782 -21.564 -34.698 1.00 82.81 823 ALA A CA 1
ATOM 6509 C C . ALA A 1 823 ? -19.950 -22.558 -34.817 1.00 82.81 823 ALA A C 1
ATOM 6511 O O . ALA A 1 823 ? -20.524 -22.969 -33.807 1.00 82.81 823 ALA A O 1
ATOM 6512 N N . SER A 1 824 ? -20.269 -23.001 -36.036 1.00 81.62 824 SER A N 1
ATOM 6513 C CA . SER A 1 824 ? -21.295 -24.024 -36.275 1.00 81.62 824 SER A CA 1
ATOM 6514 C C . SER A 1 824 ? -20.909 -25.378 -35.663 1.00 81.62 824 SER A C 1
ATOM 6516 O O . SER A 1 824 ? -21.749 -26.058 -35.073 1.00 81.62 824 SER A O 1
ATOM 6518 N N . ILE A 1 825 ? -19.627 -25.753 -35.743 1.00 80.69 825 ILE A N 1
ATOM 6519 C CA . ILE A 1 825 ? -19.075 -26.954 -35.097 1.00 80.69 825 ILE A CA 1
ATOM 6520 C C . ILE A 1 825 ? -19.139 -26.844 -33.564 1.00 80.69 825 ILE A C 1
ATOM 6522 O O . ILE A 1 825 ? -19.468 -27.825 -32.897 1.00 80.69 825 ILE A O 1
ATOM 6526 N N . GLU A 1 826 ? -18.864 -25.670 -32.987 1.00 80.00 826 GLU A N 1
ATOM 6527 C CA . GLU A 1 826 ? -18.974 -25.451 -31.535 1.00 80.00 826 GLU A CA 1
ATOM 6528 C C . GLU A 1 826 ? -20.409 -25.567 -31.012 1.00 80.00 826 GLU A C 1
ATOM 6530 O O . GLU A 1 826 ? -20.618 -26.015 -29.882 1.00 80.00 826 GLU A O 1
ATOM 6535 N N . GLN A 1 827 ? -21.390 -25.180 -31.828 1.00 80.00 827 GLN A N 1
ATOM 6536 C CA . GLN A 1 827 ? -22.811 -25.218 -31.480 1.00 80.00 827 GLN A CA 1
ATOM 6537 C C . GLN A 1 827 ? -23.447 -26.610 -31.623 1.00 80.00 827 GLN A C 1
ATOM 6539 O O . GLN A 1 827 ? -24.540 -26.829 -31.097 1.00 80.00 827 GLN A O 1
ATOM 6544 N N . ALA A 1 828 ? -22.789 -27.560 -32.297 1.00 79.38 828 ALA A N 1
ATOM 6545 C CA . ALA A 1 828 ? -23.313 -28.911 -32.483 1.00 79.38 828 ALA A CA 1
ATOM 6546 C C . ALA A 1 828 ? -23.490 -29.640 -31.133 1.00 79.38 828 ALA A C 1
ATOM 6548 O O . ALA A 1 828 ? -22.536 -29.855 -30.378 1.00 79.38 828 ALA A O 1
ATOM 6549 N N . ALA A 1 829 ? -24.730 -30.028 -30.820 1.00 61.59 829 ALA A N 1
ATOM 6550 C CA . ALA A 1 829 ? -25.102 -30.556 -29.507 1.00 61.59 829 ALA A CA 1
ATOM 6551 C C . ALA A 1 829 ? -24.684 -32.024 -29.302 1.00 61.59 829 ALA A C 1
ATOM 6553 O O . ALA A 1 829 ? -24.258 -32.405 -28.205 1.00 61.59 829 ALA A O 1
ATOM 6554 N N . ASP A 1 830 ? -24.766 -32.849 -30.350 1.00 69.94 830 ASP A N 1
ATOM 6555 C CA . ASP A 1 830 ? -24.387 -34.261 -30.317 1.00 69.94 830 ASP A CA 1
ATOM 6556 C C . ASP A 1 830 ? -23.456 -34.662 -31.482 1.00 69.94 830 ASP A C 1
ATOM 6558 O O . ASP A 1 830 ? -23.061 -33.848 -32.315 1.00 69.94 830 ASP A O 1
ATOM 6562 N N . GLN A 1 831 ? -22.987 -35.914 -31.482 1.00 65.00 831 GLN A N 1
ATOM 6563 C CA . GLN A 1 831 ? -22.043 -36.400 -32.497 1.00 65.00 831 GLN A CA 1
ATOM 6564 C C . GLN A 1 831 ? -22.691 -36.596 -33.877 1.00 65.00 831 GLN A C 1
ATOM 6566 O O . GLN A 1 831 ? -21.993 -36.500 -34.881 1.00 65.00 831 GLN A O 1
ATOM 6571 N N . VAL A 1 832 ? -24.005 -36.822 -33.946 1.00 67.31 832 VAL A N 1
ATOM 6572 C CA . VAL A 1 832 ? -24.734 -36.961 -35.216 1.00 67.31 832 VAL A CA 1
ATOM 6573 C C . VAL A 1 832 ? -24.906 -35.592 -35.870 1.00 67.31 832 VAL A C 1
ATOM 6575 O O . VAL A 1 832 ? -24.702 -35.451 -37.075 1.00 67.31 832 VAL A O 1
ATOM 6578 N N . ASP A 1 833 ? -25.235 -34.578 -35.075 1.00 70.25 833 ASP A N 1
ATOM 6579 C CA . ASP A 1 833 ? -25.328 -33.189 -35.511 1.00 70.25 833 ASP A CA 1
ATOM 6580 C C . ASP A 1 833 ? -23.966 -32.655 -35.958 1.00 70.25 833 ASP A C 1
ATOM 6582 O O . ASP A 1 833 ? -23.887 -31.983 -36.982 1.00 70.25 833 ASP A O 1
ATOM 6586 N N . LEU A 1 834 ? -22.882 -33.026 -35.267 1.00 74.00 834 LEU A N 1
ATOM 6587 C CA . LEU A 1 834 ? -21.520 -32.674 -35.675 1.00 74.00 834 LEU A CA 1
ATOM 6588 C C . LEU A 1 834 ? -21.177 -33.221 -37.067 1.00 74.00 834 LEU A C 1
ATOM 6590 O O . LEU A 1 834 ? -20.703 -32.467 -37.911 1.00 74.00 834 LEU A O 1
ATOM 6594 N N . VAL A 1 835 ? -21.449 -34.503 -37.326 1.00 67.50 835 VAL A N 1
ATOM 6595 C CA . VAL A 1 835 ? -21.181 -35.114 -38.640 1.00 67.50 835 VAL A CA 1
ATOM 6596 C C . VAL A 1 835 ? -21.991 -34.418 -39.736 1.00 67.50 835 VAL A C 1
ATOM 6598 O O . VAL A 1 835 ? -21.435 -34.081 -40.777 1.00 67.50 835 VAL A O 1
ATOM 6601 N N . LYS A 1 836 ? -23.268 -34.099 -39.487 1.00 69.62 836 LYS A N 1
ATOM 6602 C CA . LYS A 1 836 ? -24.103 -33.348 -40.443 1.00 69.62 836 LYS A CA 1
ATOM 6603 C C . LYS A 1 836 ? -23.582 -31.934 -40.705 1.00 69.62 836 LYS A C 1
ATOM 6605 O O . LYS A 1 836 ? -23.594 -31.488 -41.851 1.00 69.62 836 LYS A O 1
ATOM 6610 N N . VAL A 1 837 ? -23.145 -31.225 -39.661 1.00 72.31 837 VAL A N 1
ATOM 6611 C CA . VAL A 1 837 ? -22.533 -29.894 -39.794 1.00 72.31 837 VAL A CA 1
ATOM 6612 C C . VAL A 1 837 ? -21.260 -30.000 -40.624 1.00 72.31 837 VAL A C 1
ATOM 6614 O O . VAL A 1 837 ? -21.106 -29.248 -41.576 1.00 72.31 837 VAL A O 1
ATOM 6617 N N . MET A 1 838 ? -20.397 -30.980 -40.351 1.00 69.31 838 MET A N 1
ATOM 6618 C CA . MET A 1 838 ? -19.166 -31.193 -41.113 1.00 69.31 838 MET A CA 1
ATOM 6619 C C . MET A 1 838 ? -19.426 -31.568 -42.581 1.00 69.31 838 MET A C 1
ATOM 6621 O O . MET A 1 838 ? -18.748 -31.043 -43.462 1.00 69.31 838 MET A O 1
ATOM 6625 N N . GLU A 1 839 ? -20.432 -32.398 -42.876 1.00 65.19 839 GLU A N 1
ATOM 6626 C CA . GLU A 1 839 ? -20.865 -32.703 -44.250 1.00 65.19 839 GLU A CA 1
ATOM 6627 C C . GLU A 1 839 ? -21.390 -31.453 -44.982 1.00 65.19 839 GLU A C 1
ATOM 6629 O O . GLU A 1 839 ? -21.048 -31.218 -46.144 1.00 65.19 839 GLU A O 1
ATOM 6634 N N . GLY A 1 840 ? -22.176 -30.613 -44.299 1.00 64.06 840 GLY A N 1
ATOM 6635 C CA . GLY A 1 840 ? -22.658 -29.336 -44.835 1.00 64.06 840 GLY A CA 1
ATOM 6636 C C . GLY A 1 840 ? -21.528 -28.330 -45.073 1.00 64.06 840 GLY A C 1
ATOM 6637 O O . GLY A 1 840 ? -21.458 -27.699 -46.131 1.00 64.06 840 GLY A O 1
ATOM 6638 N N . SER A 1 841 ? -20.590 -28.229 -44.132 1.00 63.47 841 SER A N 1
ATOM 6639 C CA . SER A 1 841 ? -19.422 -27.349 -44.207 1.00 63.47 841 SER A CA 1
ATOM 6640 C C . SER A 1 841 ? -18.413 -27.799 -45.263 1.00 63.47 841 SER A C 1
ATOM 6642 O O . SER A 1 841 ? -17.820 -26.952 -45.926 1.00 63.47 841 SER A O 1
ATOM 6644 N N . ALA A 1 842 ? -18.274 -29.103 -45.516 1.00 62.06 842 ALA A N 1
ATOM 6645 C CA . ALA A 1 842 ? -17.476 -29.626 -46.625 1.00 62.06 842 ALA A CA 1
ATOM 6646 C C . ALA A 1 842 ? -17.966 -29.109 -47.992 1.00 62.06 842 ALA A C 1
ATOM 6648 O O . ALA A 1 842 ? -17.158 -28.862 -48.888 1.00 62.06 842 ALA A O 1
ATOM 6649 N N . SER A 1 843 ? -19.276 -28.884 -48.159 1.00 56.31 843 SER A N 1
ATOM 6650 C CA . SER A 1 843 ? -19.834 -28.261 -49.368 1.00 56.31 843 SER A CA 1
ATOM 6651 C C . SER A 1 843 ? -19.505 -26.766 -49.475 1.00 56.31 843 SER A C 1
ATOM 6653 O O . SER A 1 843 ? -19.295 -26.274 -50.584 1.00 56.31 843 SER A O 1
ATOM 6655 N N . VAL A 1 844 ? -19.455 -26.043 -48.351 1.00 57.03 844 VAL A N 1
ATOM 6656 C CA . VAL A 1 844 ? -19.077 -24.616 -48.299 1.00 57.03 844 VAL A CA 1
ATOM 6657 C C . VAL A 1 844 ? -17.588 -24.448 -48.614 1.00 57.03 844 VAL A C 1
ATOM 6659 O O . VAL A 1 844 ? -17.226 -23.635 -49.464 1.00 57.03 844 VAL A O 1
ATOM 6662 N N . LEU A 1 845 ? -16.740 -25.298 -48.026 1.00 55.97 845 LEU A N 1
ATOM 6663 C CA . LEU A 1 845 ? -15.300 -25.359 -48.298 1.00 55.97 845 LEU A CA 1
ATOM 6664 C C . LEU A 1 845 ? -15.000 -25.740 -49.758 1.00 55.97 845 LEU A C 1
ATOM 6666 O O . LEU A 1 845 ? -14.113 -25.160 -50.376 1.00 55.97 845 LEU A O 1
ATOM 6670 N N . LYS A 1 846 ? -15.787 -26.643 -50.360 1.00 55.16 846 LYS A N 1
ATOM 6671 C CA . LYS A 1 846 ? -15.729 -26.922 -51.808 1.00 55.16 846 LYS A CA 1
ATOM 6672 C C . LYS A 1 846 ? -16.146 -25.728 -52.667 1.00 55.16 846 LYS A C 1
ATOM 6674 O O . LYS A 1 846 ? -15.578 -25.521 -53.736 1.00 55.16 846 LYS A O 1
ATOM 6679 N N . GLY A 1 847 ? -17.146 -24.960 -52.230 1.00 54.41 847 GLY A N 1
ATOM 6680 C CA . GLY A 1 847 ? -17.633 -23.772 -52.936 1.00 54.41 847 GLY A CA 1
ATOM 6681 C C . GLY A 1 847 ? -16.592 -22.654 -53.024 1.00 54.41 847 GLY A C 1
ATOM 6682 O O . GLY A 1 847 ? -16.523 -21.972 -54.045 1.00 54.41 847 GLY A O 1
ATOM 6683 N N . LEU A 1 848 ? -15.747 -22.534 -51.998 1.00 50.66 848 LEU A N 1
ATOM 6684 C CA . LEU A 1 848 ? -14.597 -21.627 -51.954 1.00 50.66 848 LEU A CA 1
ATOM 6685 C C . LEU A 1 848 ? -13.493 -21.977 -52.962 1.00 50.66 848 LEU A C 1
ATOM 6687 O O . LEU A 1 848 ? -12.718 -21.101 -53.328 1.00 50.66 848 LEU A O 1
ATOM 6691 N N . ASN A 1 849 ? -13.459 -23.223 -53.449 1.00 49.41 849 ASN A N 1
ATOM 6692 C CA . ASN A 1 849 ? -12.374 -23.756 -54.272 1.00 49.41 849 ASN A CA 1
ATOM 6693 C C . ASN A 1 849 ? -12.817 -24.197 -55.682 1.00 49.41 849 ASN A C 1
ATOM 6695 O O . ASN A 1 849 ? -12.258 -25.126 -56.263 1.00 49.41 849 ASN A O 1
ATOM 6699 N N . LYS A 1 850 ? -13.834 -23.542 -56.261 1.00 47.22 850 LYS A N 1
ATOM 6700 C CA . LYS A 1 850 ? -14.448 -23.917 -57.555 1.00 47.22 850 LYS A CA 1
ATOM 6701 C C . LYS A 1 850 ? -13.505 -23.846 -58.779 1.00 47.22 850 LYS A C 1
ATOM 6703 O O . LYS A 1 850 ? -13.941 -24.167 -59.883 1.00 47.22 850 LYS A O 1
ATOM 6708 N N . GLU A 1 851 ? -12.237 -23.473 -58.603 1.00 41.41 851 GLU A N 1
ATOM 6709 C CA . GLU A 1 851 ? -11.196 -23.542 -59.640 1.00 41.41 851 GLU A CA 1
ATOM 6710 C C . GLU A 1 851 ? -10.434 -24.878 -59.694 1.00 41.41 851 GLU A C 1
ATOM 6712 O O . GLU A 1 851 ? -9.702 -25.111 -60.655 1.00 41.41 851 GLU A O 1
ATOM 6717 N N . VAL A 1 852 ? -10.630 -25.811 -58.754 1.00 36.81 852 VAL A N 1
ATOM 6718 C CA . VAL A 1 852 ? -9.941 -27.115 -58.790 1.00 36.81 852 VAL A CA 1
ATOM 6719 C C . VAL A 1 852 ? -10.948 -28.243 -58.545 1.00 36.81 852 VAL A C 1
ATOM 6721 O O . VAL A 1 852 ? -11.562 -28.347 -57.489 1.00 36.81 852 VAL A O 1
ATOM 6724 N N . GLY A 1 853 ? -11.196 -29.047 -59.581 1.00 34.88 853 GLY A N 1
ATOM 6725 C CA . GLY A 1 853 ? -12.302 -30.008 -59.636 1.00 34.88 853 GLY A CA 1
ATOM 6726 C C . GLY A 1 853 ? -12.139 -31.290 -58.802 1.00 34.88 853 GLY A C 1
ATOM 6727 O O . GLY A 1 853 ? -11.031 -31.781 -58.623 1.00 34.88 853 GLY A O 1
ATOM 6728 N N . GLY A 1 854 ? -13.292 -31.868 -58.413 1.00 45.50 854 GLY A N 1
ATOM 6729 C CA . GLY A 1 854 ? -13.465 -33.169 -57.721 1.00 45.50 854 GLY A CA 1
ATOM 6730 C C . GLY A 1 854 ? -13.004 -33.125 -56.257 1.00 45.50 854 GLY A C 1
ATOM 6731 O O . GLY A 1 854 ? -12.021 -32.481 -55.960 1.00 45.50 854 GLY A O 1
ATOM 6732 N N . VAL A 1 855 ? -13.629 -33.727 -55.242 1.00 41.72 855 VAL A N 1
ATOM 6733 C CA . VAL A 1 855 ? -13.830 -35.176 -55.021 1.00 41.72 855 VAL A CA 1
ATOM 6734 C C . VAL A 1 855 ? -14.820 -35.387 -53.844 1.00 41.72 855 VAL A C 1
ATOM 6736 O O . VAL A 1 855 ? -15.092 -34.465 -53.082 1.00 41.72 855 VAL A O 1
ATOM 6739 N N . GLU A 1 856 ? -15.419 -36.575 -53.720 1.00 47.50 856 GLU A N 1
ATOM 6740 C CA . GLU A 1 856 ? -16.678 -36.910 -53.024 1.00 47.50 856 GLU A CA 1
ATOM 6741 C C . GLU A 1 856 ? -16.641 -37.340 -51.527 1.00 47.50 856 GLU A C 1
ATOM 6743 O O . GLU A 1 856 ? -17.698 -37.731 -51.036 1.00 47.50 856 GLU A O 1
ATOM 6748 N N . ARG A 1 857 ? -15.548 -37.258 -50.740 1.00 47.38 857 ARG A N 1
ATOM 6749 C CA . ARG A 1 857 ? -15.586 -37.664 -49.301 1.00 47.38 857 ARG A CA 1
ATOM 6750 C C . ARG A 1 857 ? -14.901 -36.701 -48.318 1.00 47.38 857 ARG A C 1
ATOM 6752 O O . ARG A 1 857 ? -14.040 -35.927 -48.707 1.00 47.38 857 ARG A O 1
ATOM 6759 N N . VAL A 1 858 ? -15.321 -36.743 -47.044 1.00 44.06 858 VAL A N 1
ATOM 6760 C CA . VAL A 1 858 ? -14.868 -35.856 -45.943 1.00 44.06 858 VAL A CA 1
ATOM 6761 C C . VAL A 1 858 ? -13.373 -36.022 -45.631 1.00 44.06 858 VAL A C 1
ATOM 6763 O O . VAL A 1 858 ? -12.704 -35.019 -45.399 1.00 44.06 858 VAL A O 1
ATOM 6766 N N . ASP A 1 859 ? -12.827 -37.239 -45.736 1.00 40.81 859 ASP A N 1
ATOM 6767 C CA . ASP A 1 859 ? -11.379 -37.481 -45.603 1.00 40.81 859 ASP A CA 1
ATOM 6768 C C . ASP A 1 859 ? -10.571 -36.764 -46.709 1.00 40.81 859 ASP A C 1
ATOM 6770 O O . ASP A 1 859 ? -9.508 -36.206 -46.447 1.00 40.81 859 ASP A O 1
ATOM 6774 N N . ASP A 1 860 ? -11.129 -36.657 -47.923 1.00 48.34 860 ASP A N 1
ATOM 6775 C CA . ASP A 1 860 ? -10.483 -35.989 -49.065 1.00 48.34 860 ASP A CA 1
ATOM 6776 C C . ASP A 1 860 ? -10.497 -34.448 -48.938 1.00 48.34 860 ASP A C 1
ATOM 6778 O O . ASP A 1 860 ? -9.697 -33.755 -49.566 1.00 48.34 860 ASP A O 1
ATOM 6782 N N . VAL A 1 861 ? -11.398 -33.881 -48.122 1.00 49.06 861 VAL A N 1
ATOM 6783 C CA . VAL A 1 861 ? -11.507 -32.423 -47.895 1.00 49.06 861 VAL A CA 1
ATOM 6784 C C . VAL A 1 861 ? -10.369 -31.919 -47.006 1.00 49.06 861 VAL A C 1
ATOM 6786 O O . VAL A 1 861 ? -9.858 -30.819 -47.213 1.00 49.06 861 VAL A O 1
ATOM 6789 N N . VAL A 1 862 ? -9.940 -32.737 -46.044 1.00 48.72 862 VAL A N 1
ATOM 6790 C CA . VAL A 1 862 ? -8.827 -32.429 -45.137 1.00 48.72 862 VAL A CA 1
ATOM 6791 C C . VAL A 1 862 ? -7.477 -32.569 -45.849 1.00 48.72 862 VAL A C 1
ATOM 6793 O O . VAL A 1 862 ? -6.603 -31.719 -45.670 1.00 48.72 862 VAL A O 1
ATOM 6796 N N . ASP A 1 863 ? -7.327 -33.570 -46.720 1.00 47.97 863 ASP A N 1
ATOM 6797 C CA . ASP A 1 863 ? -6.143 -33.702 -47.579 1.00 47.97 863 ASP A CA 1
ATOM 6798 C C . ASP A 1 863 ? -6.082 -32.600 -48.655 1.00 47.97 863 ASP A C 1
ATOM 6800 O O . ASP A 1 863 ? -5.004 -32.082 -48.949 1.00 47.97 863 ASP A O 1
ATOM 6804 N N . GLY A 1 864 ? -7.234 -32.140 -49.162 1.00 52.25 864 GLY A N 1
ATOM 6805 C CA . GLY A 1 864 ? -7.323 -30.944 -50.008 1.00 52.25 864 GLY A CA 1
ATOM 6806 C C . GLY A 1 864 ? -6.866 -29.658 -49.303 1.00 52.25 864 GLY A C 1
ATOM 6807 O O . GLY A 1 864 ? -6.189 -28.832 -49.914 1.00 52.25 864 GLY A O 1
ATOM 6808 N N . LEU A 1 865 ? -7.160 -29.513 -48.003 1.00 48.00 865 LEU A N 1
ATOM 6809 C CA . LEU A 1 865 ? -6.641 -28.422 -47.166 1.00 48.00 865 LEU A CA 1
ATOM 6810 C C . LEU A 1 865 ? -5.114 -28.514 -46.975 1.00 48.00 865 LEU A C 1
ATOM 6812 O O . LEU A 1 865 ? -4.432 -27.492 -47.050 1.00 48.00 865 LEU A O 1
ATOM 6816 N N . ARG A 1 866 ? -4.561 -29.719 -46.756 1.00 48.72 866 ARG A N 1
ATOM 6817 C CA . ARG A 1 866 ? -3.104 -29.950 -46.623 1.00 48.72 866 ARG A CA 1
ATOM 6818 C C . ARG A 1 866 ? -2.331 -29.589 -47.890 1.00 48.72 866 ARG A C 1
ATOM 6820 O O . ARG A 1 866 ? -1.231 -29.043 -47.797 1.00 48.72 866 ARG A O 1
ATOM 6827 N N . GLU A 1 867 ? -2.899 -29.871 -49.057 1.00 49.72 867 GLU A N 1
ATOM 6828 C CA . GLU A 1 867 ? -2.232 -29.594 -50.329 1.00 49.72 867 GLU A CA 1
ATOM 6829 C C . GLU A 1 867 ? -2.279 -28.102 -50.705 1.00 49.72 867 GLU A C 1
ATOM 6831 O O . GLU A 1 867 ? -1.334 -27.589 -51.307 1.00 49.72 867 GLU A O 1
ATOM 6836 N N . GLU A 1 868 ? -3.298 -27.362 -50.250 1.00 46.72 868 GLU A N 1
ATOM 6837 C CA . GLU A 1 868 ? -3.311 -25.892 -50.312 1.00 46.72 868 GLU A CA 1
ATOM 6838 C C . GLU A 1 868 ? -2.378 -25.241 -49.282 1.00 46.72 868 GLU A C 1
ATOM 6840 O O . GLU A 1 868 ? -1.706 -24.272 -49.624 1.00 46.72 868 GLU A O 1
ATOM 6845 N N . MET A 1 869 ? -2.199 -25.805 -48.077 1.00 44.03 869 MET A N 1
ATOM 6846 C CA . MET A 1 869 ? -1.167 -25.332 -47.129 1.00 44.03 869 MET A CA 1
ATOM 6847 C C . MET A 1 869 ? 0.248 -25.359 -47.740 1.00 44.03 869 MET A C 1
ATOM 6849 O O . MET A 1 869 ? 1.105 -24.564 -47.357 1.00 44.03 869 MET A O 1
ATOM 6853 N N . ARG A 1 870 ? 0.495 -26.228 -48.731 1.00 47.41 870 ARG A N 1
ATOM 6854 C CA . ARG A 1 870 ? 1.746 -26.277 -49.506 1.00 47.41 870 ARG A CA 1
ATOM 6855 C C . ARG A 1 870 ? 1.859 -25.213 -50.602 1.00 47.41 870 ARG A C 1
ATOM 6857 O O . ARG A 1 870 ? 2.976 -24.921 -51.025 1.00 47.41 870 ARG A O 1
ATOM 6864 N N . LYS A 1 871 ? 0.744 -24.625 -51.043 1.00 45.00 871 LYS A N 1
ATOM 6865 C CA . LYS A 1 871 ? 0.696 -23.515 -52.012 1.00 45.00 871 LYS A CA 1
ATOM 6866 C C . LYS A 1 871 ? 0.725 -22.131 -51.357 1.00 45.00 871 LYS A C 1
ATOM 6868 O O . LYS A 1 871 ? 0.795 -21.125 -52.060 1.00 45.00 871 LYS A O 1
ATOM 6873 N N . VAL A 1 872 ? 0.775 -22.055 -50.025 1.00 46.16 872 VAL A N 1
ATOM 6874 C CA . VAL A 1 872 ? 0.940 -20.814 -49.246 1.00 46.16 872 VAL A CA 1
ATOM 6875 C C . VAL A 1 872 ? 2.384 -20.282 -49.330 1.00 46.16 872 VAL A C 1
ATOM 6877 O O . VAL A 1 872 ? 3.088 -20.136 -48.340 1.00 46.16 872 VAL A O 1
ATOM 6880 N N . ASN A 1 873 ? 2.830 -19.972 -50.546 1.00 42.25 873 ASN A N 1
ATOM 6881 C CA . ASN A 1 873 ? 3.931 -19.045 -50.825 1.00 42.25 873 ASN A CA 1
ATOM 6882 C C . ASN A 1 873 ? 3.450 -17.830 -51.639 1.00 42.25 873 ASN A C 1
ATOM 6884 O O . ASN A 1 873 ? 4.249 -16.979 -52.007 1.00 42.25 873 ASN A O 1
ATOM 6888 N N . GLU A 1 874 ? 2.138 -17.685 -51.845 1.00 50.56 874 GLU A N 1
ATOM 6889 C CA . GLU A 1 874 ? 1.538 -16.548 -52.560 1.00 50.56 874 GLU A CA 1
ATOM 6890 C C . GLU A 1 874 ? 1.769 -15.197 -51.861 1.00 50.56 874 GLU A C 1
ATOM 6892 O O . GLU A 1 874 ? 1.833 -14.156 -52.508 1.00 50.56 874 GLU A O 1
ATOM 6897 N N . VAL A 1 875 ? 1.940 -15.197 -50.533 1.00 50.00 875 VAL A N 1
ATOM 6898 C CA . VAL A 1 875 ? 2.306 -13.980 -49.792 1.00 50.00 875 VAL A CA 1
ATOM 6899 C C . VAL A 1 875 ? 3.745 -13.565 -50.123 1.00 50.00 875 VAL A C 1
ATOM 6901 O O . VAL A 1 875 ? 4.019 -12.375 -50.210 1.00 50.00 875 VAL A O 1
ATOM 6904 N N . GLY A 1 876 ? 4.650 -14.518 -50.381 1.00 49.91 876 GLY A N 1
ATOM 6905 C CA . GLY A 1 876 ? 6.031 -14.233 -50.784 1.00 49.91 876 GLY A CA 1
ATOM 6906 C C . GLY A 1 876 ? 6.129 -13.560 -52.155 1.00 49.91 876 GLY A C 1
ATOM 6907 O O . GLY A 1 876 ? 6.914 -12.627 -52.316 1.00 49.91 876 GLY A O 1
ATOM 6908 N N . ASP A 1 877 ? 5.279 -13.962 -53.101 1.00 49.72 877 ASP A N 1
ATOM 6909 C CA . ASP A 1 877 ? 5.285 -13.430 -54.469 1.00 49.72 877 ASP A CA 1
ATOM 6910 C C . ASP A 1 877 ? 4.632 -12.037 -54.561 1.00 49.72 877 ASP A C 1
ATOM 6912 O O . ASP A 1 877 ? 5.163 -11.151 -55.229 1.00 49.72 877 ASP A O 1
ATOM 6916 N N . VAL A 1 878 ? 3.566 -11.771 -53.790 1.00 54.28 878 VAL A N 1
ATOM 6917 C CA . VAL A 1 878 ? 2.981 -10.415 -53.658 1.00 54.28 878 VAL A CA 1
ATOM 6918 C C . VAL A 1 878 ? 3.912 -9.461 -52.888 1.00 54.28 878 VAL A C 1
ATOM 6920 O O . VAL A 1 878 ? 3.877 -8.246 -53.091 1.00 54.28 878 VAL A O 1
ATOM 6923 N N . ILE A 1 879 ? 4.785 -9.994 -52.026 1.00 51.50 879 ILE A N 1
ATOM 6924 C CA . ILE A 1 879 ? 5.839 -9.226 -51.344 1.00 51.50 879 ILE A CA 1
ATOM 6925 C C . ILE A 1 879 ? 7.003 -8.887 -52.296 1.00 51.50 879 ILE A C 1
ATOM 6927 O O . ILE A 1 879 ? 7.654 -7.856 -52.099 1.00 51.50 879 ILE A O 1
ATOM 6931 N N . ALA A 1 880 ? 7.264 -9.711 -53.318 1.00 51.84 880 ALA A N 1
ATOM 6932 C CA . ALA A 1 880 ? 8.447 -9.602 -54.173 1.00 51.84 880 ALA A CA 1
ATOM 6933 C C . ALA A 1 880 ? 8.213 -8.900 -55.526 1.00 51.84 880 ALA A C 1
ATOM 6935 O O . ALA A 1 880 ? 9.136 -8.244 -56.015 1.00 51.84 880 ALA A O 1
ATOM 6936 N N . GLU A 1 881 ? 7.020 -8.981 -56.129 1.00 50.12 881 GLU A N 1
ATOM 6937 C CA . GLU A 1 881 ? 6.781 -8.440 -57.476 1.00 50.12 881 GLU A CA 1
ATOM 6938 C C . GLU A 1 881 ? 5.838 -7.228 -57.526 1.00 50.12 881 GLU A C 1
ATOM 6940 O O . GLU A 1 881 ? 4.659 -7.274 -57.181 1.00 50.12 881 GLU A O 1
ATOM 6945 N N . GLY A 1 882 ? 6.358 -6.123 -58.075 1.00 51.34 882 GLY A N 1
ATOM 6946 C CA . GLY A 1 882 ? 5.586 -4.962 -58.525 1.00 51.34 882 GLY A CA 1
ATOM 6947 C C . GLY A 1 882 ? 4.863 -5.223 -59.852 1.00 51.34 882 GLY A C 1
ATOM 6948 O O . GLY A 1 882 ? 5.159 -4.571 -60.856 1.00 51.34 882 GLY A O 1
ATOM 6949 N N . GLY A 1 883 ? 3.950 -6.195 -59.872 1.00 50.19 883 GLY A N 1
ATOM 6950 C CA . GLY A 1 883 ? 3.127 -6.532 -61.037 1.00 50.19 883 GLY A CA 1
ATOM 6951 C C . GLY A 1 883 ? 2.007 -5.514 -61.292 1.00 50.19 883 GLY A C 1
ATOM 6952 O O . GLY A 1 883 ? 1.333 -5.073 -60.368 1.00 50.19 883 GLY A O 1
ATOM 6953 N N . LYS A 1 884 ? 1.808 -5.137 -62.563 1.00 51.62 884 LYS A N 1
ATOM 6954 C CA . LYS A 1 884 ? 0.797 -4.163 -63.036 1.00 51.62 884 LYS A CA 1
ATOM 6955 C C . LYS A 1 884 ? -0.602 -4.756 -63.279 1.00 51.62 884 LYS A C 1
ATOM 6957 O O . LYS A 1 884 ? -1.496 -4.023 -63.690 1.00 51.62 884 LYS A O 1
ATOM 6962 N N . GLU A 1 885 ? -0.800 -6.059 -63.105 1.00 55.28 885 GLU A N 1
ATOM 6963 C CA . GLU A 1 885 ? -2.060 -6.721 -63.463 1.00 55.28 885 GLU A CA 1
ATOM 6964 C C . GLU A 1 885 ? -3.002 -6.838 -62.256 1.00 55.28 885 GLU A C 1
ATOM 6966 O O . GLU A 1 885 ? -2.626 -7.361 -61.211 1.00 55.28 885 GLU A O 1
ATOM 6971 N N . GLY A 1 886 ? -4.243 -6.359 -62.410 1.00 60.31 886 GLY A N 1
ATOM 6972 C CA . GLY A 1 886 ? -5.330 -6.559 -61.440 1.00 60.31 886 GLY A CA 1
ATOM 6973 C C . GLY A 1 886 ? -5.671 -5.377 -60.523 1.00 60.31 886 GLY A C 1
ATOM 6974 O O . GLY A 1 886 ? -6.515 -5.542 -59.646 1.00 60.31 886 GLY A O 1
ATOM 6975 N N . VAL A 1 887 ? -5.061 -4.203 -60.715 1.00 66.88 887 VAL A N 1
ATOM 6976 C CA . VAL A 1 887 ? -5.352 -2.982 -59.938 1.00 66.88 887 VAL A CA 1
ATOM 6977 C C . VAL A 1 887 ? -6.228 -2.028 -60.755 1.00 66.88 887 VAL A C 1
ATOM 6979 O O . VAL A 1 887 ? -5.940 -1.778 -61.925 1.00 66.88 887 VAL A O 1
ATOM 6982 N N . ASP A 1 888 ? -7.286 -1.488 -60.145 1.00 78.25 888 ASP A N 1
ATOM 6983 C CA . ASP A 1 888 ? -8.085 -0.412 -60.739 1.00 78.25 888 ASP A CA 1
ATOM 6984 C C . ASP A 1 888 ? -7.293 0.904 -60.689 1.00 78.25 888 ASP A C 1
ATOM 6986 O O . ASP A 1 888 ? -7.113 1.505 -59.630 1.00 78.25 888 ASP A O 1
ATOM 6990 N N . GLU A 1 889 ? -6.773 1.329 -61.842 1.00 77.56 889 GLU A N 1
ATOM 6991 C CA . GLU A 1 889 ? -5.985 2.561 -61.969 1.00 77.56 889 GLU A CA 1
ATOM 6992 C C . GLU A 1 889 ? -6.808 3.820 -61.643 1.00 77.56 889 GLU A C 1
ATOM 6994 O O . GLU A 1 889 ? -6.230 4.808 -61.198 1.00 77.56 889 GLU A O 1
ATOM 6999 N N . GLY A 1 890 ? -8.138 3.784 -61.799 1.00 79.75 890 GLY A N 1
ATOM 7000 C CA . GLY A 1 890 ? -9.006 4.906 -61.436 1.00 79.75 890 GLY A CA 1
ATOM 7001 C C . GLY A 1 890 ? -9.032 5.142 -59.928 1.00 79.75 890 GLY A C 1
ATOM 7002 O O . GLY A 1 890 ? -8.846 6.266 -59.474 1.00 79.75 890 GLY A O 1
ATOM 7003 N N . GLU A 1 891 ? -9.157 4.072 -59.140 1.00 79.88 891 GLU A N 1
ATOM 7004 C CA . GLU A 1 891 ? -9.144 4.173 -57.674 1.00 79.88 891 GLU A CA 1
ATOM 7005 C C . GLU A 1 891 ? -7.777 4.631 -57.132 1.00 79.88 891 GLU A C 1
ATOM 7007 O O . GLU A 1 891 ? -7.709 5.346 -56.131 1.00 79.88 891 GLU A O 1
ATOM 7012 N N . VAL A 1 892 ? -6.682 4.250 -57.800 1.00 85.88 892 VAL A N 1
ATOM 7013 C CA . VAL A 1 892 ? -5.319 4.685 -57.445 1.00 85.88 892 VAL A CA 1
ATOM 7014 C C . VAL A 1 892 ? -5.112 6.176 -57.724 1.00 85.88 892 VAL A C 1
ATOM 7016 O O . VAL A 1 892 ? -4.498 6.873 -56.911 1.00 85.88 892 VAL A O 1
ATOM 7019 N N . ASP A 1 893 ? -5.609 6.666 -58.861 1.00 83.62 893 ASP A N 1
ATOM 7020 C CA . ASP A 1 893 ? -5.521 8.081 -59.228 1.00 83.62 893 ASP A CA 1
ATOM 7021 C C . ASP A 1 893 ? -6.385 8.961 -58.307 1.00 83.62 893 ASP A C 1
ATOM 7023 O O . ASP A 1 893 ? -5.913 10.010 -57.854 1.00 83.62 893 ASP A O 1
ATOM 7027 N N . ASP A 1 894 ? -7.591 8.508 -57.950 1.00 87.69 894 ASP A N 1
ATOM 7028 C CA . ASP A 1 894 ? -8.474 9.192 -56.996 1.00 87.69 894 ASP A CA 1
ATOM 7029 C C . ASP A 1 894 ? -7.827 9.305 -55.601 1.00 87.69 894 ASP A C 1
ATOM 7031 O O . ASP A 1 894 ? -7.877 10.357 -54.951 1.00 87.69 894 ASP A O 1
ATOM 7035 N N . GLU A 1 895 ? -7.174 8.235 -55.128 1.00 87.44 895 GLU A N 1
ATOM 7036 C CA . GLU A 1 895 ? -6.476 8.237 -53.838 1.00 87.44 895 GLU A CA 1
ATOM 7037 C C . GLU A 1 895 ? -5.253 9.167 -53.848 1.00 87.44 895 GLU A C 1
ATOM 7039 O O . GLU A 1 895 ? -5.000 9.886 -52.873 1.00 87.44 895 GLU A O 1
ATOM 7044 N N . LEU A 1 896 ? -4.515 9.218 -54.961 1.00 89.25 896 LEU A N 1
ATOM 7045 C CA . LEU A 1 896 ? -3.424 10.172 -55.133 1.00 89.25 896 LEU A CA 1
ATOM 7046 C C . LEU A 1 896 ? -3.932 11.620 -55.097 1.00 89.25 896 LEU A C 1
ATOM 7048 O O . LEU A 1 896 ? -3.326 12.455 -54.422 1.00 89.25 896 LEU A O 1
ATOM 7052 N N . GLU A 1 897 ? -5.027 11.928 -55.797 1.00 88.62 897 GLU A N 1
ATOM 7053 C CA . GLU A 1 897 ? -5.615 13.271 -55.806 1.00 88.62 897 GLU A CA 1
ATOM 7054 C C . GLU A 1 897 ? -6.055 13.694 -54.396 1.00 88.62 897 GLU A C 1
ATOM 7056 O O . GLU A 1 897 ? -5.812 14.830 -53.973 1.00 88.62 897 GLU A O 1
ATOM 7061 N N . ALA A 1 898 ? -6.631 12.768 -53.623 1.00 88.12 898 ALA A N 1
ATOM 7062 C CA . ALA A 1 898 ? -6.990 13.010 -52.231 1.00 88.12 898 ALA A CA 1
ATOM 7063 C C . ALA A 1 898 ? -5.763 13.345 -51.359 1.00 88.12 898 ALA A C 1
ATOM 7065 O O . ALA A 1 898 ? -5.814 14.297 -50.572 1.00 88.12 898 ALA A O 1
ATOM 7066 N N . LEU A 1 899 ? -4.650 12.618 -51.520 1.00 88.12 899 LEU A N 1
ATOM 7067 C CA . LEU A 1 899 ? -3.398 12.892 -50.803 1.00 88.12 899 LEU A CA 1
ATOM 7068 C C . LEU A 1 899 ? -2.774 14.236 -51.214 1.00 88.12 899 LEU A C 1
ATOM 7070 O O . LEU A 1 899 ? -2.361 15.009 -50.349 1.00 88.12 899 LEU A O 1
ATOM 7074 N N . GLU A 1 900 ? -2.741 14.554 -52.511 1.00 86.38 900 GLU A N 1
ATOM 7075 C CA . GLU A 1 900 ? -2.228 15.834 -53.025 1.00 86.38 900 GLU A CA 1
ATOM 7076 C C . GLU A 1 900 ? -3.070 17.029 -52.528 1.00 86.38 900 GLU A C 1
ATOM 7078 O O . GLU A 1 900 ? -2.529 18.093 -52.205 1.00 86.38 900 GLU A O 1
ATOM 7083 N N . LYS A 1 901 ? -4.396 16.867 -52.430 1.00 87.31 901 LYS A N 1
ATOM 7084 C CA . LYS A 1 901 ? -5.314 17.887 -51.900 1.00 87.31 901 LYS A CA 1
ATOM 7085 C C . LYS A 1 901 ? -5.119 18.121 -50.404 1.00 87.31 901 LYS A C 1
ATOM 7087 O O . LYS A 1 901 ? -5.156 19.270 -49.959 1.00 87.31 901 LYS A O 1
ATOM 7092 N N . GLU A 1 902 ? -4.902 17.058 -49.637 1.00 84.75 902 GLU A N 1
ATOM 7093 C CA . GLU A 1 902 ? -4.653 17.158 -48.199 1.00 84.75 902 GLU A CA 1
ATOM 7094 C C . GLU A 1 902 ? -3.329 17.872 -47.900 1.00 84.75 902 GLU A C 1
ATOM 7096 O O . GLU A 1 902 ? -3.290 18.765 -47.053 1.00 84.75 902 GLU A O 1
ATOM 7101 N N . GLU A 1 903 ? -2.262 17.558 -48.638 1.00 84.69 903 GLU A N 1
ATOM 7102 C CA . GLU A 1 903 ? -0.975 18.249 -48.492 1.00 84.69 903 GLU A CA 1
ATOM 7103 C C . GLU A 1 903 ? -1.060 19.729 -48.887 1.00 84.69 903 GLU A C 1
ATOM 7105 O O . GLU A 1 903 ? -0.503 20.591 -48.204 1.00 84.69 903 GLU A O 1
ATOM 7110 N N . ARG A 1 904 ? -1.838 20.065 -49.926 1.00 83.50 904 ARG A N 1
ATOM 7111 C CA . ARG A 1 904 ? -2.112 21.466 -50.286 1.00 83.50 904 ARG A CA 1
ATOM 7112 C C . ARG A 1 904 ? -2.816 22.218 -49.155 1.00 83.50 904 ARG A C 1
ATOM 7114 O O . ARG A 1 904 ? -2.402 23.321 -48.812 1.00 83.50 904 ARG A O 1
ATOM 7121 N N . ARG A 1 905 ? -3.833 21.607 -48.541 1.00 85.12 905 ARG A N 1
ATOM 7122 C CA . ARG A 1 905 ? -4.572 22.200 -47.417 1.00 85.12 905 ARG A CA 1
ATOM 7123 C C . ARG A 1 905 ? -3.666 22.458 -46.210 1.00 85.12 905 ARG A C 1
ATOM 7125 O O . ARG A 1 905 ? -3.779 23.506 -45.579 1.00 85.12 905 ARG A O 1
ATOM 7132 N N . LYS A 1 906 ? -2.748 21.534 -45.907 1.00 83.00 906 LYS A N 1
ATOM 7133 C CA . LYS A 1 906 ? -1.755 21.715 -44.835 1.00 83.00 906 LYS A CA 1
ATOM 7134 C C . LYS A 1 906 ? -0.789 22.859 -45.134 1.00 83.00 906 LYS A C 1
ATOM 7136 O O . LYS A 1 906 ? -0.530 23.663 -44.243 1.00 83.00 906 LYS A O 1
ATOM 7141 N N . ALA A 1 907 ? -0.293 22.962 -46.367 1.00 81.31 907 ALA A N 1
ATOM 7142 C CA . ALA A 1 907 ? 0.582 24.061 -46.775 1.00 81.31 907 ALA A CA 1
ATOM 7143 C C . ALA A 1 907 ? -0.119 25.428 -46.652 1.00 81.31 907 ALA A C 1
ATOM 7145 O O . ALA A 1 907 ? 0.448 26.361 -46.089 1.00 81.31 907 ALA A O 1
ATOM 7146 N N . GLU A 1 908 ? -1.378 25.520 -47.090 1.00 84.25 908 GLU A N 1
ATOM 7147 C CA . GLU A 1 908 ? -2.202 26.731 -46.958 1.00 84.25 908 GLU A CA 1
ATOM 7148 C C . GLU A 1 908 ? -2.463 27.106 -45.486 1.00 84.25 908 GLU A C 1
ATOM 7150 O O . GLU A 1 908 ? -2.483 28.285 -45.130 1.00 84.25 908 GLU A O 1
ATOM 7155 N N . GLU A 1 909 ? -2.642 26.120 -44.600 1.00 83.19 909 GLU A N 1
ATOM 7156 C CA . GLU A 1 909 ? -2.820 26.368 -43.166 1.00 83.19 909 GLU A CA 1
ATOM 7157 C C . GLU A 1 909 ? -1.534 26.870 -42.491 1.00 83.19 909 GLU A C 1
ATOM 7159 O O . GLU A 1 909 ? -1.605 27.743 -41.621 1.00 83.19 909 GLU A O 1
ATOM 7164 N N . VAL A 1 910 ? -0.370 26.354 -42.895 1.00 84.12 910 VAL A N 1
ATOM 7165 C CA . VAL A 1 910 ? 0.935 26.836 -42.417 1.00 84.12 910 VAL A CA 1
ATOM 7166 C C . VAL A 1 910 ? 1.167 28.279 -42.865 1.00 84.12 910 VAL A C 1
ATOM 7168 O O . VAL A 1 910 ? 1.439 29.127 -42.018 1.00 84.12 910 VAL A O 1
ATOM 7171 N N . GLU A 1 911 ? 0.954 28.596 -44.146 1.00 82.06 911 GLU A N 1
ATOM 7172 C CA . GLU A 1 911 ? 1.075 29.975 -44.650 1.00 82.06 911 GLU A CA 1
ATOM 7173 C C . GLU A 1 911 ? 0.108 30.939 -43.946 1.00 82.06 911 GLU A C 1
ATOM 7175 O O . GLU A 1 911 ? 0.467 32.083 -43.650 1.00 82.06 911 GLU A O 1
ATOM 7180 N N . ARG A 1 912 ? -1.118 30.491 -43.634 1.00 83.56 912 ARG A N 1
ATOM 7181 C CA . ARG A 1 912 ? -2.083 31.296 -42.874 1.00 83.56 912 ARG A CA 1
ATOM 7182 C C . ARG A 1 912 ? -1.572 31.606 -41.466 1.00 83.56 912 ARG A C 1
ATOM 7184 O O . ARG A 1 912 ? -1.631 32.764 -41.060 1.00 83.56 912 ARG A O 1
ATOM 7191 N N . LYS A 1 913 ? -1.038 30.610 -40.751 1.00 82.44 913 LYS A N 1
ATOM 7192 C CA . LYS A 1 913 ? -0.474 30.798 -39.401 1.00 82.44 913 LYS A CA 1
ATOM 7193 C C . LYS A 1 913 ? 0.740 31.726 -39.416 1.00 82.44 913 LYS A C 1
ATOM 7195 O O . LYS A 1 913 ? 0.812 32.640 -38.601 1.00 82.44 913 LYS A O 1
ATOM 7200 N N . GLU A 1 914 ? 1.648 31.563 -40.377 1.00 83.31 914 GLU A N 1
ATOM 7201 C CA . GLU A 1 914 ? 2.810 32.452 -40.526 1.00 83.31 914 GLU A CA 1
ATOM 7202 C C . GLU A 1 914 ? 2.399 33.901 -40.824 1.00 83.31 914 GLU A C 1
ATOM 7204 O O . GLU A 1 914 ? 3.008 34.855 -40.329 1.00 83.31 914 GLU A O 1
ATOM 7209 N N . ARG A 1 915 ? 1.335 34.087 -41.614 1.00 83.81 915 ARG A N 1
ATOM 7210 C CA . ARG A 1 915 ? 0.779 35.410 -41.896 1.00 83.81 915 ARG A CA 1
ATOM 7211 C C . ARG A 1 915 ? 0.158 36.052 -40.653 1.00 83.81 915 ARG A C 1
ATOM 7213 O O . ARG A 1 915 ? 0.453 37.216 -40.392 1.00 83.81 915 ARG A O 1
ATOM 7220 N N . GLU A 1 916 ? -0.654 35.311 -39.902 1.00 84.69 916 GLU A N 1
ATOM 7221 C CA . GLU A 1 916 ? -1.276 35.779 -38.654 1.00 84.69 916 GLU A CA 1
ATOM 7222 C C . GLU A 1 916 ? -0.214 36.165 -37.606 1.00 84.69 916 GLU A C 1
ATOM 7224 O O . GLU A 1 916 ? -0.320 37.213 -36.965 1.00 84.69 916 GLU A O 1
ATOM 7229 N N . GLU A 1 917 ? 0.866 35.386 -37.484 1.00 83.56 917 GLU A N 1
ATOM 7230 C CA . GLU A 1 917 ? 1.985 35.708 -36.590 1.00 83.56 917 GLU A CA 1
ATOM 7231 C C . GLU A 1 917 ? 2.721 36.994 -36.992 1.00 83.56 917 GLU A C 1
ATOM 7233 O O . GLU A 1 917 ? 3.085 37.798 -36.128 1.00 83.56 917 GLU A O 1
ATOM 7238 N N . ARG A 1 918 ? 2.942 37.216 -38.294 1.00 82.94 918 ARG A N 1
ATOM 7239 C CA . ARG A 1 918 ? 3.579 38.443 -38.795 1.00 82.94 918 ARG A CA 1
ATOM 7240 C C . ARG A 1 918 ? 2.712 39.674 -38.524 1.00 82.94 918 ARG A C 1
ATOM 7242 O O . ARG A 1 918 ? 3.225 40.661 -38.002 1.00 82.94 918 ARG A O 1
ATOM 7249 N N . GLU A 1 919 ? 1.413 39.591 -38.810 1.00 84.06 919 GLU A N 1
ATOM 7250 C CA . GLU A 1 919 ? 0.457 40.680 -38.560 1.00 84.06 919 GLU A CA 1
ATOM 7251 C C . GLU A 1 919 ? 0.369 41.013 -37.053 1.00 84.06 919 GLU A C 1
ATOM 7253 O O . GLU A 1 919 ? 0.349 42.186 -36.674 1.00 84.06 919 GLU A O 1
ATOM 7258 N N . SER A 1 920 ? 0.427 40.004 -36.172 1.00 83.19 920 SER A N 1
ATOM 7259 C CA . SER A 1 920 ? 0.469 40.213 -34.716 1.00 83.19 920 SER A CA 1
ATOM 7260 C C . SER A 1 920 ? 1.734 40.944 -34.250 1.00 83.19 920 SER A C 1
ATOM 7262 O O . SER A 1 920 ? 1.652 41.809 -33.376 1.00 83.19 920 SER A O 1
ATOM 7264 N N . ARG A 1 921 ? 2.908 40.623 -34.815 1.00 82.81 921 ARG A N 1
ATOM 7265 C CA . ARG A 1 921 ? 4.174 41.295 -34.459 1.00 82.81 921 ARG A CA 1
ATOM 7266 C C . ARG A 1 921 ? 4.177 42.762 -34.884 1.00 82.81 921 ARG A C 1
ATOM 7268 O O . ARG A 1 921 ? 4.593 43.619 -34.106 1.00 82.81 921 ARG A O 1
ATOM 7275 N N . GLU A 1 922 ? 3.677 43.058 -36.081 1.00 82.38 922 GLU A N 1
ATOM 7276 C CA . GLU A 1 922 ? 3.565 44.432 -36.593 1.00 82.38 922 GLU A CA 1
ATOM 7277 C C . GLU A 1 922 ? 2.586 45.279 -35.757 1.00 82.38 922 GLU A C 1
ATOM 7279 O O . GLU A 1 922 ? 2.862 46.447 -35.453 1.00 82.38 922 GLU A O 1
ATOM 7284 N N . ALA A 1 923 ? 1.470 44.688 -35.314 1.00 80.75 923 ALA A N 1
ATOM 7285 C CA . ALA A 1 923 ? 0.515 45.349 -34.425 1.00 80.75 923 ALA A CA 1
ATOM 7286 C C . ALA A 1 923 ? 1.127 45.678 -33.051 1.00 80.75 923 ALA A C 1
ATOM 7288 O O . ALA A 1 923 ? 0.907 46.766 -32.511 1.00 80.75 923 ALA A O 1
ATOM 7289 N N . GLU A 1 924 ? 1.933 44.771 -32.496 1.00 81.06 924 GLU A N 1
ATOM 7290 C CA . GLU A 1 924 ? 2.599 44.970 -31.208 1.00 81.06 924 GLU A CA 1
ATOM 7291 C C . GLU A 1 924 ? 3.701 46.043 -31.274 1.00 81.06 924 GLU A C 1
ATOM 7293 O O . GLU A 1 924 ? 3.825 46.866 -30.363 1.00 81.06 924 GLU A O 1
ATOM 7298 N N . GLU A 1 925 ? 4.454 46.108 -32.376 1.00 81.88 925 GLU A N 1
ATOM 7299 C CA . GLU A 1 925 ? 5.457 47.156 -32.601 1.00 81.88 925 GLU A CA 1
ATOM 7300 C C . GLU A 1 925 ? 4.807 48.540 -32.783 1.00 81.88 925 GLU A C 1
ATOM 7302 O O . GLU A 1 925 ? 5.280 49.544 -32.242 1.00 81.88 925 GLU A O 1
ATOM 7307 N N . THR A 1 926 ? 3.667 48.592 -33.477 1.00 78.88 926 THR A N 1
ATOM 7308 C CA . THR A 1 926 ? 2.881 49.823 -33.652 1.00 78.88 926 THR A CA 1
ATOM 7309 C C . THR A 1 926 ? 2.318 50.322 -32.321 1.00 78.88 926 THR A C 1
ATOM 7311 O O . THR A 1 926 ? 2.374 51.520 -32.035 1.00 78.88 926 THR A O 1
ATOM 7314 N N . LYS A 1 927 ? 1.834 49.407 -31.472 1.00 81.88 927 LYS A N 1
ATOM 7315 C CA . LYS A 1 927 ? 1.348 49.731 -30.126 1.00 81.88 927 LYS A CA 1
ATOM 7316 C C . LYS A 1 927 ? 2.453 50.330 -29.251 1.00 81.88 927 LYS A C 1
ATOM 7318 O O . LYS A 1 927 ? 2.228 51.367 -28.638 1.00 81.88 927 LYS A O 1
ATOM 7323 N N . LYS A 1 928 ? 3.663 49.757 -29.268 1.00 81.56 928 LYS A N 1
ATOM 7324 C CA . LYS A 1 928 ? 4.814 50.312 -28.530 1.00 81.56 928 LYS A CA 1
ATOM 7325 C C . LYS A 1 928 ? 5.155 51.741 -28.959 1.00 81.56 928 LYS A C 1
ATOM 7327 O O . LYS A 1 928 ? 5.358 52.592 -28.100 1.00 81.56 928 LYS A O 1
ATOM 7332 N N . ARG A 1 929 ? 5.152 52.033 -30.266 1.00 79.38 929 ARG A N 1
ATOM 7333 C CA . ARG A 1 929 ? 5.393 53.400 -30.773 1.00 79.38 929 ARG A CA 1
ATOM 7334 C C . ARG A 1 929 ? 4.308 54.393 -30.347 1.00 79.38 929 ARG A C 1
ATOM 7336 O O . ARG A 1 929 ? 4.617 55.546 -30.063 1.00 79.38 929 ARG A O 1
ATOM 7343 N N . LEU A 1 930 ? 3.046 53.963 -30.306 1.00 75.62 930 LEU A N 1
ATOM 7344 C CA . LEU A 1 930 ? 1.931 54.784 -29.820 1.00 75.62 930 LEU A CA 1
ATOM 7345 C C . LEU A 1 930 ? 2.052 55.080 -28.320 1.00 75.62 930 LEU A C 1
ATOM 7347 O O . LEU A 1 930 ? 1.854 56.224 -27.911 1.00 75.62 930 LEU A O 1
ATOM 7351 N N . ASP A 1 931 ? 2.434 54.081 -27.525 1.00 78.06 931 ASP A N 1
ATOM 7352 C CA . ASP A 1 931 ? 2.646 54.243 -26.086 1.00 78.06 931 ASP A CA 1
ATOM 7353 C C . ASP A 1 931 ? 3.812 55.218 -25.809 1.00 78.06 931 ASP A C 1
ATOM 7355 O O . ASP A 1 931 ? 3.665 56.134 -24.997 1.00 78.06 931 ASP A O 1
ATOM 7359 N N . GLU A 1 932 ? 4.923 55.121 -26.551 1.00 78.06 932 GLU A N 1
ATOM 7360 C CA . GLU A 1 932 ? 6.057 56.062 -26.474 1.00 78.06 932 GLU A CA 1
ATOM 7361 C C . GLU A 1 932 ? 5.667 57.507 -26.828 1.00 78.06 932 GLU A C 1
ATOM 7363 O O . GLU A 1 932 ? 6.081 58.454 -26.151 1.00 78.06 932 GLU A O 1
ATOM 7368 N N . LEU A 1 933 ? 4.842 57.688 -27.865 1.00 75.31 933 LEU A N 1
ATOM 7369 C CA . LEU A 1 933 ? 4.319 59.001 -28.252 1.00 75.31 933 LEU A CA 1
ATOM 7370 C C . LEU A 1 933 ? 3.405 59.584 -27.168 1.00 75.31 933 LEU A C 1
ATOM 7372 O O . LEU A 1 933 ? 3.513 60.770 -26.856 1.00 75.31 933 LEU A O 1
ATOM 7376 N N . SER A 1 934 ? 2.550 58.757 -26.561 1.00 72.62 934 SER A N 1
ATOM 7377 C CA . SER A 1 934 ? 1.646 59.186 -25.488 1.00 72.62 934 SER A CA 1
ATOM 7378 C C . SER A 1 934 ? 2.398 59.614 -24.220 1.00 72.62 934 SER A C 1
ATOM 7380 O O . SER A 1 934 ? 2.041 60.608 -23.583 1.00 72.62 934 SER A O 1
ATOM 7382 N N . GLU A 1 935 ? 3.495 58.926 -23.891 1.00 74.25 935 GLU A N 1
ATOM 7383 C CA . GLU A 1 935 ? 4.347 59.258 -22.749 1.00 74.25 935 GLU A CA 1
ATOM 7384 C C . GLU A 1 935 ? 5.123 60.561 -22.999 1.00 74.25 935 GLU A C 1
ATOM 7386 O O . GLU A 1 935 ? 5.203 61.421 -22.117 1.00 74.25 935 GLU A O 1
ATOM 7391 N N . ALA A 1 936 ? 5.620 60.773 -24.224 1.00 71.06 936 ALA A N 1
ATOM 7392 C CA . ALA A 1 936 ? 6.247 62.034 -24.620 1.00 71.06 936 ALA A CA 1
ATOM 7393 C C . ALA A 1 936 ? 5.268 63.222 -24.535 1.00 71.06 936 ALA A C 1
ATOM 7395 O O . ALA A 1 936 ? 5.640 64.311 -24.087 1.00 71.06 936 ALA A O 1
ATOM 7396 N N . GLU A 1 937 ? 4.005 63.009 -24.911 1.00 69.94 937 GLU A N 1
ATOM 7397 C CA . GLU A 1 937 ? 2.944 64.014 -24.823 1.00 69.94 937 GLU A CA 1
ATOM 7398 C C . GLU A 1 937 ? 2.572 64.337 -23.365 1.00 69.94 937 GLU A C 1
ATOM 7400 O O . GLU A 1 937 ? 2.352 65.501 -23.009 1.00 69.94 937 GLU A O 1
ATOM 7405 N N . ARG A 1 938 ? 2.584 63.327 -22.484 1.00 68.19 938 ARG A N 1
ATOM 7406 C CA . ARG A 1 938 ? 2.379 63.497 -21.039 1.00 68.19 938 ARG A CA 1
ATOM 7407 C C . ARG A 1 938 ? 3.493 64.331 -20.401 1.00 68.19 938 ARG A C 1
ATOM 7409 O O . ARG A 1 938 ? 3.200 65.289 -19.685 1.00 68.19 938 ARG A O 1
ATOM 7416 N N . ILE A 1 939 ? 4.752 64.044 -20.738 1.00 69.62 939 ILE A N 1
ATOM 7417 C CA . ILE A 1 939 ? 5.926 64.805 -20.272 1.00 69.62 939 ILE A CA 1
ATOM 7418 C C . ILE A 1 939 ? 5.875 66.263 -20.761 1.00 69.62 939 ILE A C 1
ATOM 7420 O O . ILE A 1 939 ? 6.269 67.184 -20.039 1.00 69.62 939 ILE A O 1
ATOM 7424 N N . ALA A 1 940 ? 5.378 66.503 -21.978 1.00 64.38 940 ALA A N 1
ATOM 7425 C CA . ALA A 1 940 ? 5.205 67.854 -22.508 1.00 64.38 940 ALA A CA 1
ATOM 7426 C C . ALA A 1 940 ? 4.119 68.647 -21.756 1.00 64.38 940 ALA A C 1
ATOM 7428 O O . ALA A 1 940 ? 4.297 69.844 -21.521 1.00 64.38 940 ALA A O 1
ATOM 7429 N N . ARG A 1 941 ? 3.030 67.989 -21.331 1.00 62.16 941 ARG A N 1
ATOM 7430 C CA . ARG A 1 941 ? 1.966 68.613 -20.524 1.00 62.16 941 ARG A CA 1
ATOM 7431 C C . ARG A 1 941 ? 2.411 68.937 -19.099 1.00 62.16 941 ARG A C 1
ATOM 7433 O O . ARG A 1 941 ? 2.073 70.006 -18.606 1.00 62.16 941 ARG A O 1
ATOM 7440 N N . GLU A 1 942 ? 3.213 68.084 -18.464 1.00 57.91 942 GLU A N 1
ATOM 7441 C CA . GLU A 1 942 ? 3.727 68.337 -17.104 1.00 57.91 942 GLU A CA 1
ATOM 7442 C C . GLU A 1 942 ? 4.703 69.523 -17.033 1.00 57.91 942 GLU A C 1
ATOM 7444 O O . GLU A 1 942 ? 4.798 70.194 -16.007 1.00 57.91 942 GLU A O 1
ATOM 7449 N N . LYS A 1 943 ? 5.391 69.850 -18.136 1.00 59.34 943 LYS A N 1
ATOM 7450 C CA . LYS A 1 943 ? 6.255 71.042 -18.222 1.00 59.34 943 LYS A CA 1
ATOM 7451 C C . LYS A 1 943 ? 5.493 72.357 -18.422 1.00 59.34 943 LYS A C 1
ATOM 7453 O O . LYS A 1 943 ? 6.110 73.418 -18.347 1.00 59.34 943 LYS A O 1
ATOM 7458 N N . ALA A 1 944 ? 4.183 72.314 -18.664 1.00 56.97 944 ALA A N 1
ATOM 7459 C CA . ALA A 1 944 ? 3.356 73.482 -18.942 1.00 56.97 944 ALA A CA 1
ATOM 7460 C C . ALA A 1 944 ? 2.332 73.733 -17.818 1.00 56.97 944 ALA A C 1
ATOM 7462 O O . ALA A 1 944 ? 1.129 73.592 -18.015 1.00 56.97 944 ALA A O 1
ATOM 7463 N N . THR A 1 945 ? 2.806 74.171 -16.647 1.00 41.75 945 THR A N 1
ATOM 7464 C CA . THR A 1 945 ? 1.948 74.789 -15.616 1.00 41.75 945 THR A CA 1
ATOM 7465 C C . THR A 1 945 ? 2.623 76.058 -15.069 1.00 41.75 945 THR A C 1
ATOM 7467 O O . THR A 1 945 ? 3.751 75.951 -14.589 1.00 41.75 945 THR A O 1
ATOM 7470 N N . PRO A 1 946 ? 1.999 77.254 -15.157 1.00 49.69 946 PRO A N 1
ATOM 7471 C CA . PRO A 1 946 ? 2.589 78.514 -14.695 1.00 49.69 946 PRO A CA 1
ATOM 7472 C C . PRO A 1 946 ? 2.104 78.935 -13.290 1.00 49.69 946 PRO A C 1
ATOM 7474 O O . PRO A 1 946 ? 0.929 78.780 -12.960 1.00 49.69 946 PRO A O 1
ATOM 7477 N N . GLU A 1 947 ? 2.999 79.523 -12.487 1.00 36.06 947 GLU A N 1
ATOM 7478 C CA . GLU A 1 947 ? 2.667 80.286 -11.267 1.00 36.06 947 GLU A CA 1
ATOM 7479 C C . GLU A 1 947 ? 2.119 81.697 -11.599 1.00 36.06 947 GLU A C 1
ATOM 7481 O O . GLU A 1 947 ? 2.408 82.228 -12.677 1.00 36.06 947 GLU A O 1
ATOM 7486 N N . PRO A 1 948 ? 1.335 82.338 -10.703 1.00 45.03 948 PRO A N 1
ATOM 7487 C CA . PRO A 1 948 ? 0.646 83.592 -10.992 1.00 45.03 948 PRO A CA 1
ATOM 7488 C C . PRO A 1 948 ? 1.447 84.824 -10.536 1.00 45.03 948 PRO A C 1
ATOM 7490 O O . PRO A 1 948 ? 1.929 84.862 -9.413 1.00 45.03 948 PRO A O 1
ATOM 7493 N N . GLU A 1 949 ? 1.509 85.876 -11.361 1.00 37.62 949 GLU A N 1
ATOM 7494 C CA . GLU A 1 949 ? 0.996 87.219 -11.020 1.00 37.62 949 GLU A CA 1
ATOM 7495 C C . GLU A 1 949 ? 1.346 88.308 -12.063 1.00 37.62 949 GLU A C 1
ATOM 7497 O O . GLU A 1 949 ? 2.484 88.463 -12.490 1.00 37.62 949 GLU A O 1
ATOM 7502 N N . LYS A 1 950 ? 0.318 89.130 -12.336 1.00 36.34 950 LYS A N 1
ATOM 7503 C CA . LYS A 1 950 ? 0.301 90.561 -12.714 1.00 36.34 950 LYS A CA 1
ATOM 7504 C C . LYS A 1 950 ? 0.957 91.026 -14.026 1.00 36.34 950 LYS A C 1
ATOM 7506 O O . LYS A 1 950 ? 2.163 91.197 -14.120 1.00 36.34 950 LYS A O 1
ATOM 7511 N N . GLY A 1 951 ? 0.094 91.521 -14.924 1.00 35.19 951 GLY A N 1
ATOM 7512 C CA . GLY A 1 951 ? 0.407 92.703 -15.739 1.00 35.19 951 GLY A CA 1
ATOM 7513 C C . GLY A 1 951 ? -0.052 92.658 -17.196 1.00 35.19 951 GLY A C 1
ATOM 7514 O O . GLY A 1 951 ? 0.670 92.170 -18.047 1.00 35.19 951 GLY A O 1
ATOM 7515 N N . THR A 1 952 ? -1.226 93.244 -17.456 1.00 34.81 952 THR A N 1
ATOM 7516 C CA . THR A 1 952 ? -1.608 94.011 -18.666 1.00 34.81 952 THR A CA 1
ATOM 7517 C C . THR A 1 952 ? -1.336 93.448 -20.077 1.00 34.81 952 THR A C 1
ATOM 7519 O O . THR A 1 952 ? -0.217 93.495 -20.565 1.00 34.81 952 THR A O 1
ATOM 7522 N N . GLY A 1 953 ? -2.429 93.165 -20.802 1.00 39.97 953 GLY A N 1
ATOM 7523 C CA . GLY A 1 953 ? -2.720 93.820 -22.091 1.00 39.97 953 GLY A CA 1
ATOM 7524 C C . GLY A 1 953 ? -2.142 93.240 -23.393 1.00 39.97 953 GLY A C 1
ATOM 7525 O O . GLY A 1 953 ? -0.998 93.500 -23.734 1.00 39.97 953 GLY A O 1
ATOM 7526 N N . THR A 1 954 ? -3.039 92.619 -24.176 1.00 45.12 954 THR A N 1
ATOM 7527 C CA . THR A 1 954 ? -3.124 92.616 -25.661 1.00 45.12 954 THR A CA 1
ATOM 7528 C C . THR A 1 954 ? -1.962 92.041 -26.491 1.00 45.12 954 THR A C 1
ATOM 7530 O O . THR A 1 954 ? -0.994 92.745 -26.755 1.00 45.12 954 THR A O 1
ATOM 7533 N N . ASN A 1 955 ? -2.127 90.791 -26.965 1.00 50.88 955 ASN A N 1
ATOM 7534 C CA . ASN A 1 955 ? -1.824 90.274 -28.328 1.00 50.88 955 ASN A CA 1
ATOM 7535 C C . ASN A 1 955 ? -1.641 88.739 -28.328 1.00 50.88 955 ASN A C 1
ATOM 7537 O O . ASN A 1 955 ? -0.554 88.233 -28.599 1.00 50.88 955 ASN A O 1
ATOM 7541 N N . ALA A 1 956 ? -2.694 87.978 -28.004 1.00 47.09 956 ALA A N 1
ATOM 7542 C CA . ALA A 1 956 ? -2.634 86.508 -27.983 1.00 47.09 956 ALA A CA 1
ATOM 7543 C C . ALA A 1 956 ? -3.442 85.817 -29.100 1.00 47.09 956 ALA A C 1
ATOM 7545 O O . ALA A 1 956 ? -3.241 84.627 -29.327 1.00 47.09 956 ALA A O 1
ATOM 7546 N N . GLU A 1 957 ? -4.302 86.532 -29.834 1.00 45.47 957 GLU A N 1
ATOM 7547 C CA . GLU A 1 957 ? -5.148 85.917 -30.874 1.00 45.47 957 GLU A CA 1
ATOM 7548 C C . GLU A 1 957 ? -4.474 85.811 -32.256 1.00 45.47 957 GLU A C 1
ATOM 7550 O O . GLU A 1 957 ? -4.720 84.848 -32.970 1.00 45.47 957 GLU A O 1
ATOM 7555 N N . GLU A 1 958 ? -3.519 86.679 -32.609 1.00 46.22 958 GLU A N 1
ATOM 7556 C CA . GLU A 1 958 ? -2.844 86.620 -33.926 1.00 46.22 958 GLU A CA 1
ATOM 7557 C C . GLU A 1 958 ? -1.733 85.551 -34.031 1.00 46.22 958 GLU A C 1
ATOM 7559 O O . GLU A 1 958 ? -1.331 85.159 -35.128 1.00 46.22 958 GLU A O 1
ATOM 7564 N N . ALA A 1 959 ? -1.216 85.053 -32.901 1.00 48.81 959 ALA A N 1
ATOM 7565 C CA . ALA A 1 959 ? -0.118 84.077 -32.884 1.00 48.81 959 ALA A CA 1
ATOM 7566 C C . ALA A 1 959 ? -0.599 82.614 -32.922 1.00 48.81 959 ALA A C 1
ATOM 7568 O O . ALA A 1 959 ? 0.164 81.725 -33.311 1.00 48.81 959 ALA A O 1
ATOM 7569 N N . ALA A 1 960 ? -1.851 82.360 -32.531 1.00 50.03 960 ALA A N 1
ATOM 7570 C CA . ALA A 1 960 ? -2.424 81.018 -32.503 1.00 50.03 960 ALA A CA 1
ATOM 7571 C C . ALA A 1 960 ? -2.882 80.560 -33.899 1.00 50.03 960 ALA A C 1
ATOM 7573 O O . ALA A 1 960 ? -2.615 79.420 -34.279 1.00 50.03 960 ALA A O 1
ATOM 7574 N N . GLU A 1 961 ? -3.473 81.450 -34.704 1.00 49.84 961 GLU A N 1
ATOM 7575 C CA . GLU A 1 961 ? -3.969 81.098 -36.045 1.00 49.84 961 GLU A CA 1
ATOM 7576 C C . GLU A 1 961 ? -2.835 80.814 -37.045 1.00 49.84 961 GLU A C 1
ATOM 7578 O O . GLU A 1 961 ? -2.920 79.858 -37.816 1.00 49.84 961 GLU A O 1
ATOM 7583 N N . LYS A 1 962 ? -1.698 81.519 -36.947 1.00 49.97 962 LYS A N 1
ATOM 7584 C CA . LYS A 1 962 ? -0.532 81.272 -37.819 1.00 49.97 962 LYS A CA 1
ATOM 7585 C C . LYS A 1 962 ? 0.122 79.898 -37.626 1.00 49.97 962 LYS A C 1
ATOM 7587 O O . LYS A 1 962 ? 0.649 79.335 -38.582 1.00 49.97 962 LYS A O 1
ATOM 7592 N N . ARG A 1 963 ? 0.083 79.332 -36.412 1.00 52.50 963 ARG A N 1
ATOM 7593 C CA . ARG A 1 963 ? 0.683 78.012 -36.121 1.00 52.50 963 ARG A CA 1
ATOM 7594 C C . ARG A 1 963 ? -0.183 76.841 -36.575 1.00 52.50 963 ARG A C 1
ATOM 7596 O O . ARG A 1 963 ? 0.355 75.782 -36.895 1.00 52.50 963 ARG A O 1
ATOM 7603 N N . VAL A 1 964 ? -1.501 77.019 -36.614 1.00 55.00 964 VAL A N 1
ATOM 7604 C CA . VAL A 1 964 ? -2.423 75.979 -37.089 1.00 55.00 964 VAL A CA 1
ATOM 7605 C C . VAL A 1 964 ? -2.364 75.876 -38.618 1.00 55.00 964 VAL A C 1
ATOM 7607 O O . VAL A 1 964 ? -2.307 74.767 -39.154 1.00 55.00 964 VAL A O 1
ATOM 7610 N N . GLU A 1 965 ? -2.245 77.007 -39.322 1.00 49.62 965 GLU A N 1
ATOM 7611 C CA . GLU A 1 965 ? -2.113 77.033 -40.785 1.00 49.62 965 GLU A CA 1
ATOM 7612 C C . GLU A 1 965 ? -0.808 76.378 -41.284 1.00 49.62 965 GLU A C 1
ATOM 7614 O O . GLU A 1 965 ? -0.844 75.560 -42.210 1.00 49.62 965 GLU A O 1
ATOM 7619 N N . GLU A 1 966 ? 0.330 76.613 -40.617 1.00 48.28 966 GLU A N 1
ATOM 7620 C CA . GLU A 1 966 ? 1.610 75.962 -40.956 1.00 48.28 966 GLU A CA 1
ATOM 7621 C C . GLU A 1 966 ? 1.590 74.438 -40.727 1.00 48.28 966 GLU A C 1
ATOM 7623 O O . GLU A 1 966 ? 2.167 73.682 -41.515 1.00 48.28 966 GLU A O 1
ATOM 7628 N N . SER A 1 967 ? 0.868 73.958 -39.706 1.00 50.31 967 SER A N 1
ATOM 7629 C CA . SER A 1 967 ? 0.748 72.520 -39.420 1.00 50.31 967 SER A CA 1
ATOM 7630 C C . SER A 1 967 ? -0.142 71.798 -40.443 1.00 50.31 967 SER A C 1
ATOM 7632 O O . SER A 1 967 ? 0.197 70.713 -40.925 1.00 50.31 967 SER A O 1
ATOM 7634 N N . THR A 1 968 ? -1.236 72.435 -40.878 1.00 49.06 968 THR A N 1
ATOM 7635 C CA . THR A 1 968 ? -2.123 71.866 -41.909 1.00 49.06 968 THR A CA 1
ATOM 7636 C C . THR A 1 968 ? -1.507 71.825 -43.312 1.00 49.06 968 THR A C 1
ATOM 7638 O O . THR A 1 968 ? -1.809 70.907 -44.080 1.00 49.06 968 THR A O 1
ATOM 7641 N N . MET A 1 969 ? -0.590 72.740 -43.654 1.00 44.44 969 MET A N 1
ATOM 7642 C CA . MET A 1 969 ? 0.152 72.669 -44.923 1.00 44.44 969 MET A CA 1
ATOM 7643 C C . MET A 1 969 ? 1.206 71.552 -44.951 1.00 44.44 969 MET A C 1
ATOM 7645 O O . MET A 1 969 ? 1.465 70.996 -46.020 1.00 44.44 969 MET A O 1
ATOM 7649 N N . SER A 1 970 ? 1.761 71.170 -43.795 1.00 43.34 970 SER A N 1
ATOM 7650 C CA . SER A 1 970 ? 2.694 70.039 -43.687 1.00 43.34 970 SER A CA 1
ATOM 7651 C C . SER A 1 970 ? 1.994 68.694 -43.936 1.00 43.34 970 SER A C 1
ATOM 7653 O O . SER A 1 970 ? 2.489 67.859 -44.693 1.00 43.34 970 SER A O 1
ATOM 7655 N N . MET A 1 971 ? 0.773 68.516 -43.413 1.00 46.69 971 MET A N 1
ATOM 7656 C CA . MET A 1 971 ? 0.009 67.269 -43.586 1.00 46.69 971 MET A CA 1
ATOM 7657 C C . MET A 1 971 ? -0.553 67.075 -45.005 1.00 46.69 971 MET A C 1
ATOM 7659 O O . MET A 1 971 ? -0.800 65.944 -45.418 1.00 46.69 971 MET A O 1
ATOM 7663 N N . LYS A 1 972 ? -0.709 68.145 -45.799 1.00 42.97 972 LYS A N 1
ATOM 7664 C CA . LYS A 1 972 ? -1.206 68.056 -47.187 1.00 42.97 972 LYS A CA 1
ATOM 7665 C C . LYS A 1 972 ? -0.151 67.627 -48.218 1.00 42.97 972 LYS A C 1
ATOM 7667 O O . LYS A 1 972 ? -0.514 67.351 -49.358 1.00 42.97 972 LYS A O 1
ATOM 7672 N N . ARG A 1 973 ? 1.135 67.544 -47.842 1.00 45.97 973 ARG A N 1
ATOM 7673 C CA . ARG A 1 973 ? 2.235 67.082 -48.718 1.00 45.97 973 ARG A CA 1
ATOM 7674 C C . ARG A 1 973 ? 2.525 65.578 -48.650 1.00 45.97 973 ARG A C 1
ATOM 7676 O O . ARG A 1 973 ? 3.412 65.118 -49.357 1.00 45.97 973 ARG A O 1
ATOM 7683 N N . MET A 1 974 ? 1.771 64.808 -47.865 1.00 44.75 974 MET A N 1
ATOM 7684 C CA . MET A 1 974 ? 1.935 63.350 -47.741 1.00 44.75 974 MET A CA 1
ATOM 7685 C C . MET A 1 974 ? 0.712 62.576 -48.261 1.00 44.75 974 MET A C 1
ATOM 7687 O O . MET A 1 974 ? 0.292 61.583 -47.673 1.00 44.75 974 MET A O 1
ATOM 7691 N N . SER A 1 975 ? 0.124 63.043 -49.369 1.00 38.25 975 SER A N 1
ATOM 7692 C CA . SER A 1 975 ? -0.854 62.264 -50.134 1.00 38.25 975 SER A CA 1
ATOM 7693 C C . SER A 1 975 ? -0.119 61.256 -51.019 1.00 38.25 975 SER A C 1
ATOM 7695 O O . SER A 1 975 ? 0.751 61.632 -51.799 1.00 38.25 975 SER A O 1
ATOM 7697 N N . LEU A 1 976 ? -0.491 59.988 -50.873 1.00 43.72 976 LEU A N 1
ATOM 7698 C CA . LEU A 1 976 ? 0.007 58.824 -51.602 1.00 43.72 976 LEU A CA 1
ATOM 7699 C C . LEU A 1 976 ? -0.214 58.968 -53.120 1.00 43.72 976 LEU A C 1
ATOM 7701 O O . LEU A 1 976 ? -1.353 59.107 -53.565 1.00 43.72 976 LEU A O 1
ATOM 7705 N N . GLU A 1 977 ? 0.859 58.874 -53.907 1.00 39.19 977 GLU A N 1
ATOM 7706 C CA . GLU A 1 977 ? 0.787 58.430 -55.305 1.00 39.19 977 GLU A CA 1
ATOM 7707 C C . GLU A 1 977 ? 0.771 56.888 -55.335 1.00 39.19 977 GLU A C 1
ATOM 7709 O O . GLU A 1 977 ? 1.517 56.260 -54.577 1.00 39.19 977 GLU A O 1
ATOM 7714 N N . PRO A 1 978 ? -0.055 56.241 -56.177 1.00 45.44 978 PRO A N 1
ATOM 7715 C CA . PRO A 1 978 ? -0.022 54.792 -56.342 1.00 45.44 978 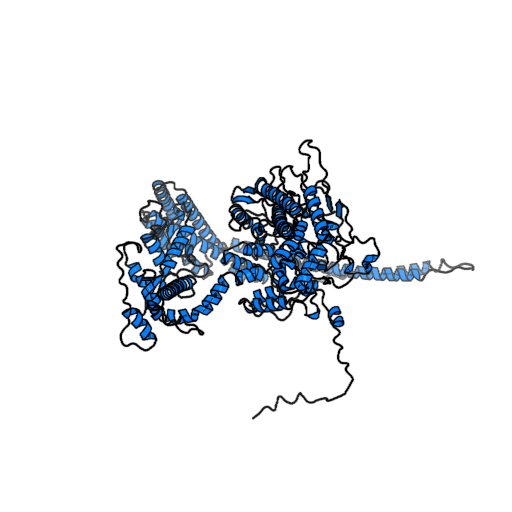PRO A CA 1
ATOM 7716 C C . PRO A 1 978 ? 1.049 54.394 -57.374 1.00 45.44 978 PRO A C 1
ATOM 7718 O O . PRO A 1 978 ? 1.097 55.011 -58.440 1.00 45.44 978 PRO A O 1
ATOM 7721 N N . PRO A 1 979 ? 1.868 53.348 -57.148 1.00 38.88 979 PRO A N 1
ATOM 7722 C CA . PRO A 1 979 ? 2.692 52.811 -58.215 1.00 38.88 979 PRO A CA 1
ATOM 7723 C C . PRO A 1 979 ? 1.882 51.866 -59.110 1.00 38.88 979 PRO A C 1
ATOM 7725 O O . PRO A 1 979 ? 1.051 51.066 -58.669 1.00 38.88 979 PRO A O 1
ATOM 7728 N N . GLU A 1 980 ? 2.157 52.016 -60.398 1.00 35.50 980 GLU A N 1
ATOM 7729 C CA . GLU A 1 980 ? 1.600 51.304 -61.534 1.00 35.50 980 GLU A CA 1
ATOM 7730 C C . GLU A 1 980 ? 1.883 49.795 -61.512 1.00 35.50 980 GLU A C 1
ATOM 7732 O O . GLU A 1 980 ? 2.921 49.315 -61.056 1.00 35.50 980 GLU A O 1
ATOM 7737 N N . LYS A 1 981 ? 0.952 49.046 -62.112 1.00 44.12 981 LYS A N 1
ATOM 7738 C CA . LYS A 1 981 ? 1.172 47.685 -62.604 1.00 44.12 981 LYS A CA 1
ATOM 7739 C C . LYS A 1 981 ? 2.219 47.702 -63.720 1.00 44.12 981 LYS A C 1
ATOM 7741 O O . LYS A 1 981 ? 2.013 48.391 -64.715 1.00 44.12 981 LYS A O 1
ATOM 7746 N N . VAL A 1 982 ? 3.210 46.816 -63.651 1.00 38.03 982 VAL A N 1
ATOM 7747 C CA . VAL A 1 982 ? 3.892 46.304 -64.848 1.00 38.03 982 VAL A CA 1
ATOM 7748 C C . VAL A 1 982 ? 3.923 44.781 -64.776 1.00 38.03 982 VAL A C 1
ATOM 7750 O O . VAL A 1 982 ? 4.528 44.193 -63.886 1.00 38.03 982 VAL A O 1
ATOM 7753 N N . PHE A 1 983 ? 3.204 44.168 -65.715 1.00 38.72 983 PHE A N 1
ATOM 7754 C CA . PHE A 1 983 ? 3.351 42.773 -66.114 1.00 38.72 983 PHE A CA 1
ATOM 7755 C C . PHE A 1 983 ? 4.672 42.597 -66.877 1.00 38.72 983 PHE A C 1
ATOM 7757 O O . PHE A 1 983 ? 4.907 43.341 -67.831 1.00 38.72 983 PHE A O 1
ATOM 7764 N N . ALA A 1 984 ? 5.449 41.576 -66.513 1.00 43.62 984 ALA A N 1
ATOM 7765 C CA . ALA A 1 984 ? 6.196 40.698 -67.419 1.00 43.62 984 ALA A CA 1
ATOM 7766 C C . ALA A 1 984 ? 6.565 39.416 -66.668 1.00 43.62 984 ALA A C 1
ATOM 7768 O O . ALA A 1 984 ? 7.185 39.542 -65.588 1.00 43.62 984 ALA A O 1
#